Protein AF-A0A8H5R6G1-F1 (afdb_monomer)

Foldseek 3Di:
DDDDDDDDDDDDDDDDDDDDDDDDDDDDDDDPDPPDPPPPQPQLCFQQPFAAAEEEEDQPPLFLQSLLLLLLVLLCQLRHHYLAYEWDAFLSQAQDTDLVLSVQLLVLVQLQQLLSQLQGDPVRGHDHSCVHNVRYFYQGRHFACVSLVDPQGRLLVSVLVVLVVFALVRAHEYAYAHACRSVLNNLVVCVVPHDPVSSLRSQSRYAYEYLAHRGPNVVVCCVVVQLRQYEHADDPVPVSLQGLLCLLAQCVQSPPPPQQFDNVLQAPVNCVVQQLDGSSSVSNDHGDHGHNSRNLSCQQSRLPLQHDSVQLCRAGLSFRWDQPDPVSSGNYTYFAWAWGQGNVRDIDTGSSCSNRVCNVVSSVQSSLSSVSSVHSNNLVGFDDKAWAWPNDHHSHHDDDDDAAQDKDKIARPSIAGPNRDDDADDDADRQLSPDQCNVHCPRDPVQDPDDSPSDRDDLAWDWAAPDPSSNMIMIGGHNDPCPSDPPQPWDWDWAFDVVQQKIWIWTDSGPPGDIDGLDIARNHHQALWAWDLDPVRWIKIKGKDADPVQFKMWIKIFTADPSRYGPDIDTPDIDDNQQGDKHNWHWDADPNDIDIDIWDPDHDDDPDPDPDDPPDDPDVPPPDDTHDDDDDDDDDDDDQKDKDKDKDFCQPPDAQDWDFDKDDDQWIKTWTWHHHPPFIKIWIWGRQHFDPVPPRHGPDNTDTQDIDTDDDGMKMKMWMWGVPPQTWIWIWIDPVVPDTDTDGDIHGDDDDDDDDPVVVVVCVVVVVVVVCVVVVCPPPDDPLVVVLFDAAAADDDDDDQWRQDPVRDIHGHNDDDDDPDLDDPCVPPDPVVCVVVVVDDDPPDPDPLVVLLVVLLVSCCVSPVVLVCQDDDDDPPDPPPDQSCPPPAPPPHDHDPPLDHDDDPVVSSSSSSNQLSNQCSPVPPSSSRHRDDPPCVLVNVLNVCVVLVHHSQLDPDPVCSVPPDDDPVSCVCVVVRSVVVVVVVVVVVVVCVVCVVPD

Radius of gyration: 40.79 Å; Cα contacts (8 Å, |Δi|>4): 1667; chains: 1; bounding box: 115×87×112 Å

Solvent-accessible surface area (backbone atoms only — not comparable to full-atom values): 58167 Å² total; per-residue (Å²): 137,85,86,91,83,92,80,89,86,87,87,88,89,90,91,86,84,86,85,86,90,85,81,89,81,90,84,92,78,77,88,75,76,78,73,71,80,80,74,74,63,84,56,79,54,33,46,49,76,72,49,43,38,33,33,39,27,31,32,40,75,63,50,52,21,50,43,30,26,51,53,54,49,61,70,44,36,41,31,33,39,75,70,32,42,22,27,20,13,14,73,85,33,38,64,45,61,42,64,65,61,57,50,51,47,46,57,17,40,55,75,20,49,67,21,41,38,44,64,42,59,87,92,43,52,55,70,53,52,66,66,54,58,80,26,57,34,42,40,54,53,36,43,18,62,62,44,66,81,51,78,83,33,57,25,16,52,51,49,48,60,54,51,70,73,33,36,77,94,53,38,31,32,39,26,23,49,20,14,39,33,44,60,46,40,28,53,52,49,42,60,74,75,47,54,69,71,57,36,51,58,53,38,62,18,38,36,37,24,31,53,33,67,34,30,72,22,39,65,52,42,52,72,74,42,25,74,32,40,33,39,33,38,83,66,63,91,90,46,60,80,75,31,32,50,41,21,68,50,24,37,83,76,59,71,42,69,80,52,28,51,76,65,67,77,69,31,67,72,42,36,53,78,43,43,42,47,58,67,43,14,70,51,41,57,75,65,90,75,44,52,30,59,42,37,36,50,54,39,40,53,50,59,77,43,48,44,42,82,93,37,43,47,59,25,22,63,35,21,32,27,38,72,70,40,90,84,65,73,35,38,39,23,24,66,38,50,28,81,45,72,22,79,71,72,47,78,44,77,30,36,30,46,29,18,26,78,42,43,69,60,62,50,52,52,48,30,38,45,34,46,24,46,72,42,51,54,46,92,82,52,73,71,79,62,48,75,22,52,72,80,45,68,46,31,69,76,86,86,80,89,80,56,68,45,41,70,47,78,47,37,34,71,80,35,48,41,84,83,68,59,89,82,82,53,85,87,81,82,81,49,51,49,43,80,71,65,12,57,41,92,67,43,79,46,97,86,54,94,68,76,79,73,92,55,99,65,59,94,52,48,47,79,41,69,75,39,96,67,38,37,28,30,37,39,39,35,39,66,41,99,64,69,86,56,84,64,81,68,51,43,75,46,72,48,42,44,74,94,76,37,26,19,39,31,30,34,15,76,40,90,95,44,73,72,39,80,69,33,69,28,70,90,46,51,47,32,51,55,8,70,31,73,46,99,84,70,50,39,34,34,28,21,35,48,70,42,98,83,62,52,26,17,40,31,32,42,28,35,41,42,98,72,59,35,82,71,45,75,44,81,79,46,69,46,48,82,65,62,20,43,53,40,53,31,38,39,48,73,58,97,90,42,81,44,80,45,69,26,63,94,81,65,70,88,90,88,69,95,72,91,79,80,87,83,60,50,92,47,90,88,70,60,66,95,69,64,78,78,94,75,91,76,90,81,88,88,88,76,78,66,52,78,48,76,47,82,47,76,57,69,83,64,51,70,72,38,73,55,70,56,68,53,84,59,56,50,21,29,35,40,32,42,36,27,53,74,94,47,42,26,43,36,25,32,34,61,25,24,33,36,83,91,58,89,53,44,76,76,32,93,42,44,82,72,39,73,43,81,58,86,82,43,57,39,28,42,33,42,36,42,34,73,61,86,74,31,35,33,43,37,26,36,17,81,76,78,76,60,73,45,75,50,68,72,64,42,65,52,82,76,90,68,90,68,68,70,68,52,53,59,52,48,55,51,52,52,52,52,51,50,51,60,53,70,74,50,79,78,89,77,60,81,51,64,64,74,54,50,83,80,79,62,25,81,70,82,59,98,74,48,39,43,69,43,96,84,79,51,71,43,81,36,97,74,85,86,83,67,88,63,92,58,78,72,63,77,84,52,56,72,68,57,30,50,74,70,64,73,55,78,69,90,85,60,93,49,78,59,59,61,41,40,57,50,12,41,50,51,37,31,68,64,40,55,83,45,60,75,52,79,87,68,96,73,88,74,80,83,78,74,75,60,63,77,45,92,80,60,84,77,90,67,76,49,64,72,93,77,60,79,58,74,57,68,68,59,54,53,49,47,54,25,28,37,40,38,4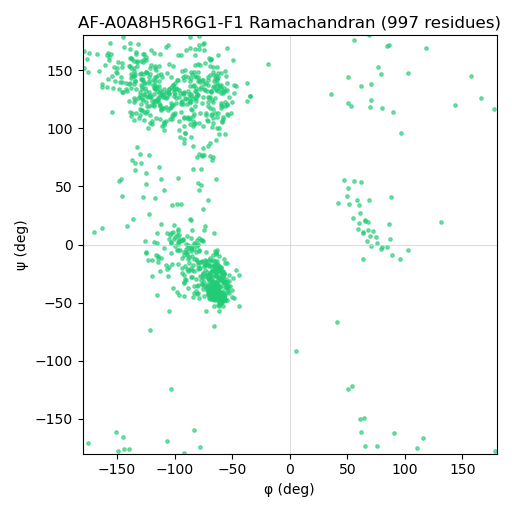2,19,26,48,74,39,52,86,53,14,55,47,36,87,50,50,88,91,49,48,67,69,54,57,38,47,63,30,49,76,71,72,41,76,59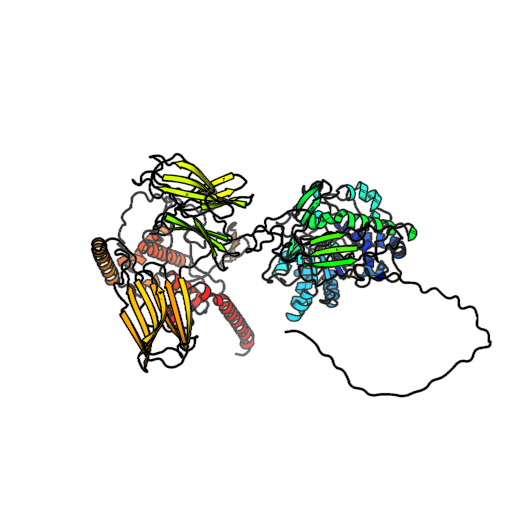,75,59,47,99,41,72,70,44,60,76,73,47,85,88,54,78,78,52,55,71,56,53,64,59,52,50,54,49,54,52,52,53,49,53,52,51,56,51,49,46,64,63,50,62,78,73,116

pLDDT: mean 72.74, std 22.81, range [22.38, 98.88]

Structure (mmCIF, N/CA/C/O backbone):
data_AF-A0A8H5R6G1-F1
#
_entry.id   AF-A0A8H5R6G1-F1
#
loop_
_atom_site.group_PDB
_atom_site.id
_atom_site.type_symbol
_atom_site.label_atom_id
_atom_site.label_alt_id
_atom_site.label_comp_id
_atom_site.label_asym_id
_atom_site.label_entity_id
_atom_site.label_seq_id
_atom_site.pdbx_PDB_ins_code
_atom_site.Cartn_x
_atom_site.Cartn_y
_atom_site.Cartn_z
_atom_site.occupancy
_atom_site.B_iso_or_equiv
_atom_site.auth_seq_id
_atom_site.auth_comp_id
_atom_site.auth_asym_id
_atom_site.auth_atom_id
_atom_site.pdbx_PDB_model_num
ATOM 1 N N . MET A 1 1 ? -48.367 3.552 21.316 1.00 28.59 1 MET A N 1
ATOM 2 C CA . MET A 1 1 ? -49.653 2.831 21.317 1.00 28.59 1 MET A CA 1
ATOM 3 C C . MET A 1 1 ? -49.991 2.521 19.880 1.00 28.59 1 MET A C 1
ATOM 5 O O . MET A 1 1 ? -49.711 3.335 19.012 1.00 28.59 1 MET A O 1
ATOM 9 N N . ASP A 1 2 ? -50.434 1.296 19.682 1.00 27.64 2 ASP A N 1
ATOM 10 C CA . ASP A 1 2 ? -50.449 0.542 18.438 1.00 27.64 2 ASP A CA 1
ATOM 11 C C . ASP A 1 2 ? -51.640 0.867 17.514 1.00 27.64 2 ASP A C 1
ATOM 13 O O . ASP A 1 2 ? -52.672 1.339 17.987 1.00 27.64 2 ASP A O 1
ATOM 17 N N . LEU A 1 3 ? -51.473 0.464 16.244 1.00 25.11 3 LEU A N 1
ATOM 18 C CA . LEU A 1 3 ? -52.477 0.062 15.233 1.00 25.11 3 LEU A CA 1
ATOM 19 C C . LEU A 1 3 ? -53.135 1.090 14.264 1.00 25.11 3 LEU A C 1
ATOM 21 O O . LEU A 1 3 ? -53.994 1.889 14.617 1.00 25.11 3 LEU A O 1
ATOM 25 N N . THR A 1 4 ? -52.793 0.867 12.978 1.00 31.73 4 THR A N 1
ATOM 26 C CA . THR A 1 4 ? -53.633 0.711 11.751 1.00 31.73 4 THR A CA 1
ATOM 27 C C . THR A 1 4 ? -54.399 1.871 11.093 1.00 31.73 4 THR A C 1
ATOM 29 O O . THR A 1 4 ? -55.320 2.414 11.687 1.00 31.73 4 THR A O 1
ATOM 32 N N . ALA A 1 5 ? -54.120 2.085 9.789 1.00 26.72 5 ALA A N 1
ATOM 33 C CA . ALA A 1 5 ? -55.033 2.294 8.627 1.00 26.72 5 ALA A CA 1
ATOM 34 C C . ALA A 1 5 ? -54.195 2.851 7.437 1.00 26.72 5 ALA A C 1
ATOM 36 O O . ALA A 1 5 ? -53.350 3.706 7.661 1.00 26.72 5 ALA A O 1
ATOM 37 N N . SER A 1 6 ? -54.173 2.303 6.209 1.00 26.38 6 SER A N 1
ATOM 38 C CA . SER A 1 6 ? -55.209 2.176 5.155 1.00 26.38 6 SER A CA 1
ATOM 39 C C . SER A 1 6 ? -55.617 3.492 4.457 1.00 26.38 6 SER A C 1
ATOM 41 O O . SER A 1 6 ? -56.208 4.340 5.114 1.00 26.38 6 SER A O 1
ATOM 43 N N . ALA A 1 7 ? -55.391 3.557 3.125 1.00 26.30 7 ALA A N 1
ATOM 44 C CA . ALA A 1 7 ? -56.192 4.157 2.016 1.00 26.30 7 ALA A CA 1
ATOM 45 C C . ALA A 1 7 ? -55.261 4.793 0.939 1.00 26.30 7 ALA A C 1
ATOM 47 O O . ALA A 1 7 ? -54.383 5.567 1.298 1.00 26.30 7 ALA A O 1
ATOM 48 N N . ALA A 1 8 ? -55.240 4.399 -0.352 1.00 27.06 8 ALA A N 1
ATOM 49 C CA . ALA A 1 8 ? -56.274 4.502 -1.411 1.00 27.06 8 ALA A CA 1
ATOM 50 C C . ALA A 1 8 ? -56.635 5.979 -1.720 1.00 27.06 8 ALA A C 1
ATOM 52 O O . ALA A 1 8 ? -56.827 6.737 -0.783 1.00 27.06 8 ALA A O 1
ATOM 53 N N . LEU A 1 9 ? -56.800 6.510 -2.939 1.00 26.02 9 LEU A N 1
ATOM 54 C CA . LEU A 1 9 ? -56.919 6.037 -4.329 1.00 26.02 9 LEU A CA 1
ATOM 55 C C . LEU A 1 9 ? -56.993 7.325 -5.204 1.00 26.02 9 LEU A C 1
ATOM 57 O O . LEU A 1 9 ? -57.412 8.353 -4.677 1.00 26.02 9 LEU A O 1
ATOM 61 N N . ASN A 1 10 ? -56.697 7.293 -6.514 1.00 22.38 10 ASN A N 1
ATOM 62 C CA . ASN A 1 10 ? -57.538 8.005 -7.496 1.00 22.38 10 ASN A CA 1
ATOM 63 C C . ASN A 1 10 ? -57.336 7.548 -8.956 1.00 22.38 10 ASN A C 1
ATOM 65 O O . ASN A 1 10 ? -56.223 7.340 -9.427 1.00 22.38 10 ASN A O 1
ATOM 69 N N . TYR A 1 11 ? -58.495 7.389 -9.597 1.00 24.97 11 TYR A N 1
ATOM 70 C CA . TYR A 1 11 ? -58.857 6.950 -10.954 1.00 24.97 11 TYR A CA 1
ATOM 71 C C . TYR A 1 11 ? -58.441 7.959 -12.054 1.00 24.97 11 TYR A C 1
ATOM 73 O O . TYR A 1 11 ? -58.232 9.124 -11.732 1.00 24.97 11 TYR A O 1
ATOM 81 N N . THR A 1 12 ? -58.314 7.592 -13.344 1.00 23.61 12 THR A N 1
ATOM 82 C CA . THR A 1 12 ? -59.443 7.453 -14.306 1.00 23.61 12 THR A CA 1
ATOM 83 C C . THR A 1 12 ? -59.163 6.593 -15.568 1.00 23.61 12 THR A C 1
ATOM 85 O O . THR A 1 12 ? -58.033 6.432 -16.009 1.00 23.61 12 THR A O 1
ATOM 88 N N . MET A 1 13 ? -60.267 6.041 -16.103 1.00 24.78 13 MET A N 1
ATOM 89 C CA . MET A 1 13 ? -60.517 5.037 -17.172 1.00 24.78 13 MET A CA 1
ATOM 90 C C . MET A 1 13 ? -60.512 5.585 -18.652 1.00 24.78 13 MET A C 1
ATOM 92 O O . MET A 1 13 ? -60.165 6.750 -18.817 1.00 24.78 13 MET A O 1
ATOM 96 N N . PRO A 1 14 ? -61.107 4.925 -19.699 1.00 49.56 14 PRO A N 1
ATOM 97 C CA . PRO A 1 14 ? -60.768 3.665 -20.424 1.00 49.56 14 PRO A CA 1
ATOM 98 C C . PRO A 1 14 ? -60.987 3.745 -21.979 1.00 49.56 14 PRO A C 1
ATOM 100 O O . PRO A 1 14 ? -61.420 4.778 -22.481 1.00 49.56 14 PRO A O 1
ATOM 103 N N . ASN A 1 15 ? -60.781 2.631 -22.719 1.00 26.78 15 ASN A N 1
ATOM 104 C CA . ASN A 1 15 ? -61.576 2.100 -23.874 1.00 26.78 15 ASN A CA 1
ATOM 105 C C . ASN A 1 15 ? -60.706 1.164 -24.755 1.00 26.78 15 ASN A C 1
ATOM 107 O O . ASN A 1 15 ? -59.541 1.471 -24.956 1.00 26.78 15 ASN A O 1
ATOM 111 N N . MET A 1 16 ? -61.140 0.070 -25.400 1.00 25.95 16 MET A N 1
ATOM 112 C CA . MET A 1 16 ? -62.341 -0.786 -25.399 1.00 25.95 16 MET A CA 1
ATOM 113 C C . MET A 1 16 ? -62.044 -1.996 -26.350 1.00 25.95 16 MET A C 1
ATOM 115 O O . MET A 1 16 ? -61.146 -1.888 -27.180 1.00 25.95 16 MET A O 1
ATOM 119 N N . PHE A 1 17 ? -62.858 -3.065 -26.283 1.00 26.66 17 PHE A N 1
ATOM 120 C CA . PHE A 1 17 ? -63.088 -4.165 -27.264 1.00 26.66 17 PHE A CA 1
ATOM 121 C C . PHE A 1 17 ? -62.366 -5.545 -27.175 1.00 26.66 17 PHE A C 1
ATOM 123 O O . PHE A 1 17 ? -61.289 -5.778 -27.711 1.00 26.66 17 PHE A O 1
ATOM 130 N N . SER A 1 18 ? -63.094 -6.485 -26.545 1.00 26.06 18 SER A N 1
ATOM 131 C CA . SER A 1 18 ? -63.528 -7.849 -26.971 1.00 26.06 18 SER A CA 1
ATOM 132 C C . SER A 1 18 ? -63.511 -8.161 -28.495 1.00 26.06 18 SER A C 1
ATOM 134 O O . SER A 1 18 ? -63.721 -7.237 -29.265 1.00 26.06 18 SER A O 1
ATOM 136 N N . GLN A 1 19 ? -63.398 -9.390 -29.052 1.00 28.62 19 GLN A N 1
ATOM 137 C CA . GLN A 1 19 ? -64.011 -10.696 -28.711 1.00 28.62 19 GLN A CA 1
ATOM 138 C C . GLN A 1 19 ? -63.538 -11.855 -29.664 1.00 28.62 19 GLN A C 1
ATOM 140 O O . GLN A 1 19 ? -63.280 -11.607 -30.833 1.00 28.62 19 GLN A O 1
ATOM 145 N N . LEU A 1 20 ? -63.530 -13.101 -29.145 1.00 27.61 20 LEU A N 1
ATOM 146 C CA . LEU A 1 20 ? -63.846 -14.446 -29.719 1.00 27.61 20 LEU A CA 1
ATOM 147 C C . LEU A 1 20 ? -63.222 -15.072 -31.018 1.00 27.61 20 LEU A C 1
ATOM 149 O O . LEU A 1 20 ? -63.474 -14.643 -32.133 1.00 27.61 20 LEU A O 1
ATOM 153 N N . VAL A 1 21 ? -62.555 -16.227 -30.796 1.00 32.41 21 VAL A N 1
ATOM 154 C CA . VAL A 1 21 ? -62.618 -17.596 -31.408 1.00 32.41 21 VAL A CA 1
ATOM 155 C C . VAL A 1 21 ? -62.898 -17.807 -32.914 1.00 32.41 21 VAL A C 1
ATOM 157 O O . VAL A 1 21 ? -63.965 -17.472 -33.412 1.00 32.41 21 VAL A O 1
ATOM 160 N N . GLY A 1 22 ? -62.041 -18.611 -33.568 1.00 26.50 22 GLY A N 1
ATOM 161 C CA . GLY A 1 22 ? -62.372 -19.374 -34.786 1.00 26.50 22 GLY A CA 1
ATOM 162 C C . GLY A 1 22 ? -61.174 -20.151 -35.353 1.00 26.50 22 GLY A C 1
ATOM 163 O O . GLY A 1 22 ? -60.174 -19.551 -35.725 1.00 26.50 22 GLY A O 1
ATOM 164 N N . ALA A 1 23 ? -61.258 -21.483 -35.376 1.00 28.28 23 ALA A N 1
ATOM 165 C CA . ALA A 1 23 ? -60.211 -22.415 -35.809 1.00 28.28 23 ALA A CA 1
ATOM 166 C C . ALA A 1 23 ? -60.341 -22.824 -37.299 1.00 28.28 23 ALA A C 1
ATOM 168 O O . ALA A 1 23 ? -61.438 -22.751 -37.845 1.00 28.28 23 ALA A O 1
ATOM 169 N N . PHE A 1 24 ? -59.244 -23.379 -37.858 1.00 28.52 24 PHE A N 1
ATOM 170 C CA . PHE A 1 24 ? -59.073 -24.052 -39.176 1.00 28.52 24 PHE A CA 1
ATOM 171 C C . PHE A 1 24 ? -59.137 -23.135 -40.428 1.00 28.52 24 PHE A C 1
ATOM 173 O O . PHE A 1 24 ? -59.982 -22.262 -40.499 1.00 28.52 24 PHE A O 1
ATOM 180 N N . ALA A 1 25 ? -58.310 -23.238 -41.483 1.00 27.77 25 ALA A N 1
ATOM 181 C CA . ALA A 1 25 ? -57.405 -24.273 -41.983 1.00 27.77 25 ALA A CA 1
ATOM 182 C C . ALA A 1 25 ? -56.438 -23.694 -43.058 1.00 27.77 25 ALA A C 1
ATOM 184 O O . ALA A 1 25 ? -56.832 -22.826 -43.827 1.00 27.77 25 ALA A O 1
ATOM 185 N N . LEU A 1 26 ? -55.228 -24.278 -43.114 1.00 30.55 26 LEU A N 1
ATOM 186 C CA . LEU A 1 26 ? -54.240 -24.406 -44.212 1.00 30.55 26 LEU A CA 1
ATOM 187 C C . LEU A 1 26 ? -53.791 -23.170 -45.028 1.00 30.55 26 LEU A C 1
ATOM 189 O O . LEU A 1 26 ? -54.564 -22.639 -45.804 1.00 30.55 26 LEU A O 1
ATOM 193 N N . PHE A 1 27 ? -52.480 -22.876 -45.030 1.00 31.03 27 PHE A N 1
ATOM 194 C CA . PHE A 1 27 ? -51.621 -22.974 -46.230 1.00 31.03 27 PHE A CA 1
ATOM 195 C C . PHE A 1 27 ? -50.124 -22.991 -45.838 1.00 31.03 27 PHE A C 1
ATOM 197 O O . PHE A 1 27 ? -49.678 -22.303 -44.927 1.00 31.03 27 PHE A O 1
ATOM 204 N N . THR A 1 28 ? -49.392 -23.863 -46.522 1.00 34.66 28 THR A N 1
ATOM 205 C CA . THR A 1 28 ? -47.979 -24.276 -46.424 1.00 34.66 28 THR A CA 1
ATOM 206 C C . THR A 1 28 ? -46.929 -23.224 -46.022 1.00 34.66 28 THR A C 1
ATOM 208 O O . THR A 1 28 ? -46.742 -22.238 -46.732 1.00 34.66 28 THR A O 1
ATOM 211 N N . ALA A 1 29 ? -46.118 -23.537 -45.001 1.00 28.81 29 ALA A N 1
ATOM 212 C CA . ALA A 1 29 ? -44.766 -23.001 -44.820 1.00 28.81 29 ALA A CA 1
ATOM 213 C C . ALA A 1 29 ? -43.824 -24.087 -44.258 1.00 28.81 29 ALA A C 1
ATOM 215 O O . ALA A 1 29 ? -44.214 -24.902 -43.425 1.00 28.81 29 ALA A O 1
ATOM 216 N N . LEU A 1 30 ? -42.608 -24.099 -44.799 1.00 32.38 30 LEU A N 1
ATOM 217 C CA . LEU A 1 30 ? -41.476 -25.008 -44.585 1.00 32.38 30 LEU A CA 1
ATOM 218 C C . LEU A 1 30 ? -41.118 -25.245 -43.101 1.00 32.38 30 LEU A C 1
ATOM 220 O O . LEU A 1 30 ? -41.430 -24.399 -42.262 1.00 32.38 30 LEU A O 1
ATOM 224 N N . PRO A 1 31 ? -40.416 -26.346 -42.755 1.00 29.36 31 PRO A N 1
ATOM 225 C CA . PRO A 1 31 ? -40.007 -26.605 -41.382 1.00 29.36 31 PRO A CA 1
ATOM 226 C C . PRO A 1 31 ? -38.969 -25.564 -40.947 1.00 29.36 31 PRO A C 1
ATOM 228 O O . PRO A 1 31 ? -37.787 -25.669 -41.270 1.00 29.36 31 PRO A O 1
ATOM 231 N N . PHE A 1 32 ? -39.403 -24.563 -40.183 1.00 32.78 32 PHE A N 1
ATOM 232 C CA . PHE A 1 32 ? -38.500 -23.870 -39.277 1.00 32.78 32 PHE A CA 1
ATOM 233 C C . PHE A 1 32 ? -38.103 -24.880 -38.207 1.00 32.78 32 PHE A C 1
ATOM 235 O O . PHE A 1 32 ? -38.895 -25.226 -37.331 1.00 32.78 32 PHE A O 1
ATOM 242 N N . ALA A 1 33 ? -36.872 -25.381 -38.312 1.00 32.22 33 ALA A N 1
ATOM 243 C CA . ALA A 1 33 ? -36.191 -25.979 -37.183 1.00 32.22 33 ALA A CA 1
ATOM 244 C C . ALA A 1 33 ? -36.286 -24.979 -36.026 1.00 32.22 33 ALA A C 1
ATOM 246 O O . ALA A 1 33 ? -35.746 -23.875 -36.106 1.00 32.22 33 ALA A O 1
ATOM 247 N N . GLN A 1 34 ? -37.026 -25.342 -34.978 1.00 29.95 34 GLN A N 1
ATOM 248 C CA . GLN A 1 34 ? -36.933 -24.669 -33.694 1.00 29.95 34 GLN A CA 1
ATOM 249 C C . GLN A 1 34 ? -35.496 -24.857 -33.219 1.00 29.95 34 GLN A C 1
ATOM 251 O O . GLN A 1 34 ? -35.140 -25.885 -32.648 1.00 29.95 34 GLN A O 1
ATOM 256 N N . THR A 1 35 ? -34.650 -23.870 -33.500 1.00 34.22 35 THR A N 1
ATOM 257 C CA . THR A 1 35 ? -33.425 -23.669 -32.746 1.00 34.22 35 THR A CA 1
ATOM 258 C C . THR A 1 35 ? -33.864 -23.487 -31.304 1.00 34.22 35 THR A C 1
ATOM 260 O O . THR A 1 35 ? -34.523 -22.497 -30.971 1.00 34.22 35 THR A O 1
ATOM 263 N N . ALA A 1 36 ? -33.561 -24.480 -30.469 1.00 32.41 36 ALA A N 1
ATOM 264 C CA . ALA A 1 36 ? -33.626 -24.326 -29.029 1.00 32.41 36 ALA A CA 1
ATOM 265 C C . ALA A 1 36 ? -32.920 -23.007 -28.665 1.00 32.41 36 ALA A C 1
ATOM 267 O O . ALA A 1 36 ? -31.871 -22.717 -29.250 1.00 32.41 36 ALA A O 1
ATOM 268 N N . PRO A 1 37 ? -33.481 -22.181 -27.766 1.00 33.66 37 PRO A N 1
ATOM 269 C CA . PRO A 1 37 ? -32.788 -20.986 -27.318 1.00 33.66 37 PRO A CA 1
ATOM 270 C C . PRO A 1 37 ? -31.436 -21.428 -26.753 1.00 33.66 37 PRO A C 1
ATOM 272 O O . PRO A 1 37 ? -31.386 -22.235 -25.823 1.00 33.66 37 PRO A O 1
ATOM 275 N N . SER A 1 38 ? -30.339 -20.951 -27.346 1.00 36.06 38 SER A N 1
ATOM 276 C CA . SER A 1 38 ? -29.022 -21.077 -26.739 1.00 36.06 38 SER A CA 1
ATOM 277 C C . SER A 1 38 ? -29.092 -20.309 -25.427 1.00 36.06 38 SER A C 1
ATOM 279 O O . SER A 1 38 ? -29.083 -19.079 -25.411 1.00 36.06 38 SER A O 1
ATOM 281 N N . HIS A 1 39 ? -29.259 -21.024 -24.319 1.00 39.03 39 HIS A N 1
ATOM 282 C CA . HIS A 1 39 ? -29.016 -20.455 -23.008 1.00 39.03 39 HIS A CA 1
ATOM 283 C C . HIS A 1 39 ? -27.526 -20.113 -22.958 1.00 39.03 39 HIS A C 1
ATOM 285 O O . HIS A 1 39 ? -26.713 -20.964 -22.604 1.00 39.03 39 HIS A O 1
ATOM 291 N N . ASP A 1 40 ? -27.160 -18.893 -23.360 1.00 58.09 40 ASP A N 1
ATOM 292 C CA . ASP A 1 40 ? -25.855 -18.332 -23.030 1.00 58.09 40 ASP A CA 1
ATOM 293 C C . ASP A 1 40 ? -25.723 -18.439 -21.511 1.00 58.09 40 ASP A C 1
ATOM 295 O O . ASP A 1 40 ? -26.502 -17.842 -20.759 1.00 58.09 40 ASP A O 1
ATOM 299 N N . LYS A 1 41 ? -24.809 -19.305 -21.055 1.00 71.88 41 LYS A N 1
ATOM 300 C CA . LYS A 1 41 ? -24.587 -19.534 -19.627 1.00 71.88 41 LYS A CA 1
ATOM 301 C C . LYS A 1 41 ? -24.307 -18.180 -18.964 1.00 71.88 41 LYS A C 1
ATOM 303 O O . LYS A 1 41 ? -23.524 -17.374 -19.469 1.00 71.88 41 LYS A O 1
ATOM 308 N N . GLN A 1 42 ? -24.980 -17.923 -17.844 1.00 77.19 42 GLN A N 1
ATOM 309 C CA . GLN A 1 42 ? -24.948 -16.635 -17.153 1.00 77.19 42 GLN A CA 1
ATOM 310 C C . GLN A 1 42 ? -23.499 -16.203 -16.844 1.00 77.19 42 GLN A C 1
ATOM 312 O O . GLN A 1 42 ? -22.683 -17.016 -16.414 1.00 77.19 42 GLN A O 1
ATOM 317 N N . CYS A 1 43 ? -23.197 -14.915 -17.029 1.00 81.56 43 CYS A N 1
ATOM 318 C CA . CYS A 1 43 ? -21.899 -14.296 -16.732 1.00 81.56 43 CYS A CA 1
ATOM 319 C C . CYS A 1 43 ? -20.694 -14.781 -17.578 1.00 81.56 43 CYS A C 1
ATOM 321 O O . CYS A 1 43 ? -19.552 -14.570 -17.174 1.00 81.56 43 CYS A O 1
ATOM 323 N N . SER A 1 44 ? -20.904 -15.372 -18.760 1.00 81.88 44 SER A N 1
ATOM 324 C CA . SER A 1 44 ? -19.822 -15.846 -19.649 1.00 81.88 44 SER A CA 1
ATOM 325 C C . SER A 1 44 ? -18.824 -14.759 -20.097 1.00 81.88 44 SER A C 1
ATOM 327 O O . SER A 1 44 ? -17.676 -15.062 -20.426 1.00 81.88 44 SER A O 1
ATOM 329 N N . THR A 1 45 ? -19.218 -13.483 -20.096 1.00 82.75 45 THR A N 1
ATOM 330 C CA . THR A 1 45 ? -18.374 -12.336 -20.486 1.00 82.75 45 THR A CA 1
ATOM 331 C C . THR A 1 45 ? -17.617 -11.693 -19.320 1.00 82.75 45 THR A C 1
ATOM 333 O O . THR A 1 45 ? -16.788 -10.811 -19.548 1.00 82.75 45 THR A O 1
ATOM 336 N N . ALA A 1 46 ? -17.875 -12.120 -18.079 1.00 79.75 46 ALA A N 1
ATOM 337 C CA . ALA A 1 46 ? -17.495 -11.408 -16.855 1.00 79.75 46 ALA A CA 1
ATOM 338 C C . ALA A 1 46 ? -16.000 -11.059 -16.746 1.00 79.75 46 ALA A C 1
ATOM 340 O O . ALA A 1 46 ? -15.663 -9.985 -16.254 1.00 79.75 46 ALA A O 1
ATOM 341 N N . ARG A 1 47 ? -15.100 -11.939 -17.207 1.00 82.50 47 ARG A N 1
ATOM 342 C CA . ARG A 1 47 ? -13.640 -11.728 -17.113 1.00 82.50 47 ARG A CA 1
ATOM 343 C C . ARG A 1 47 ? -13.085 -10.784 -18.184 1.00 82.50 47 ARG A C 1
ATOM 345 O O . ARG A 1 47 ? -11.957 -10.323 -18.070 1.00 82.50 47 ARG A O 1
ATOM 352 N N . THR A 1 48 ? -13.853 -10.512 -19.238 1.00 84.00 48 THR A N 1
ATOM 353 C CA . THR A 1 48 ? -13.355 -9.865 -20.466 1.00 84.00 48 THR A CA 1
ATOM 354 C C . THR A 1 48 ? -14.136 -8.609 -20.850 1.00 84.00 48 THR A C 1
ATOM 356 O O . THR A 1 48 ? -13.736 -7.904 -21.772 1.00 84.00 48 THR A O 1
ATOM 359 N N . GLU A 1 49 ? -15.236 -8.319 -20.149 1.00 81.88 49 GLU A N 1
ATOM 360 C CA . GLU A 1 49 ? -16.091 -7.145 -20.363 1.00 81.88 49 GLU A CA 1
ATOM 361 C C . GLU A 1 49 ? -15.356 -5.821 -20.085 1.00 81.88 49 GLU A C 1
ATOM 363 O O . GLU A 1 49 ? -15.550 -4.831 -20.793 1.00 81.88 49 GLU A O 1
ATOM 368 N N . HIS A 1 50 ? -14.462 -5.809 -19.090 1.00 84.25 50 HIS A N 1
ATOM 369 C CA . HIS A 1 50 ? -13.721 -4.620 -18.664 1.00 84.25 50 HIS A CA 1
ATOM 370 C C . HIS A 1 50 ? -12.225 -4.915 -18.511 1.00 84.25 50 HIS A C 1
ATOM 372 O O . HIS A 1 50 ? -11.731 -5.175 -17.413 1.00 84.25 50 HIS A O 1
ATOM 378 N N . LYS A 1 51 ? -11.488 -4.856 -19.627 1.00 91.38 51 LYS A N 1
ATOM 379 C CA . LYS A 1 51 ? -10.030 -5.041 -19.627 1.00 91.38 51 LYS A CA 1
ATOM 380 C C . LYS A 1 51 ? -9.338 -3.840 -18.992 1.00 91.38 51 LYS A C 1
ATOM 382 O O . LYS A 1 51 ? -9.549 -2.705 -19.413 1.00 91.38 51 LYS A O 1
ATOM 387 N N . ARG A 1 52 ? -8.487 -4.086 -17.996 1.00 93.06 52 ARG A N 1
ATOM 388 C CA . ARG A 1 52 ? -7.712 -3.026 -17.334 1.00 93.06 52 ARG A CA 1
ATOM 389 C C . ARG A 1 52 ? -6.510 -2.628 -18.179 1.00 93.06 52 ARG A C 1
ATOM 391 O O . ARG A 1 52 ? -5.870 -3.481 -18.790 1.00 93.06 52 ARG A O 1
ATOM 398 N N . ARG A 1 53 ? -6.204 -1.331 -18.200 1.00 97.75 53 ARG A N 1
ATOM 399 C CA . ARG A 1 53 ? -5.168 -0.745 -19.057 1.00 97.75 53 ARG A CA 1
ATOM 400 C C . ARG A 1 53 ? -3.802 -0.839 -18.394 1.00 97.75 53 ARG A C 1
ATOM 402 O O . ARG A 1 53 ? -3.639 -0.376 -17.266 1.00 97.75 53 ARG A O 1
AT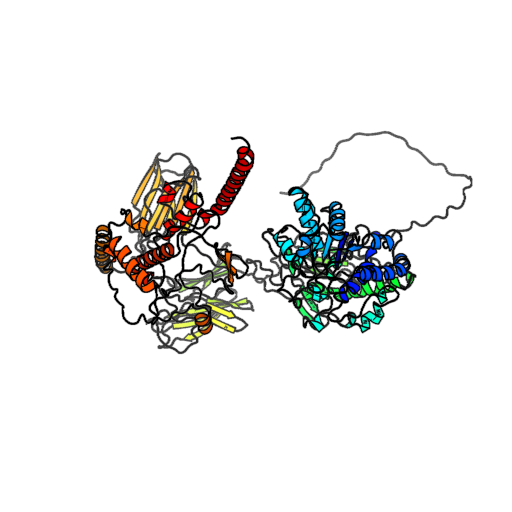OM 409 N N . LEU A 1 54 ? -2.827 -1.388 -19.113 1.00 98.75 54 LEU A N 1
ATOM 410 C CA . LEU A 1 54 ? -1.469 -1.627 -18.623 1.00 98.75 54 LEU A CA 1
ATOM 411 C C . LEU A 1 54 ? -0.419 -0.989 -19.536 1.00 98.75 54 LEU A C 1
ATOM 413 O O . LEU A 1 54 ? -0.464 -1.159 -20.752 1.00 98.75 54 LEU A O 1
ATOM 417 N N . PHE A 1 55 ? 0.562 -0.317 -18.945 1.00 98.88 55 PHE A N 1
ATOM 418 C CA . PHE A 1 55 ? 1.800 0.100 -19.595 1.00 98.88 55 PHE A CA 1
ATOM 419 C C . PHE A 1 55 ? 2.988 -0.445 -18.798 1.00 98.88 55 PHE A C 1
ATOM 421 O O . PHE A 1 55 ? 3.096 -0.173 -17.604 1.00 98.88 55 PHE A O 1
ATOM 428 N N . VAL A 1 56 ? 3.864 -1.218 -19.436 1.00 98.88 56 VAL A N 1
ATOM 429 C CA . VAL A 1 56 ? 5.010 -1.867 -18.778 1.00 98.88 56 VAL A CA 1
ATOM 430 C C . VAL A 1 56 ? 6.290 -1.079 -19.042 1.00 98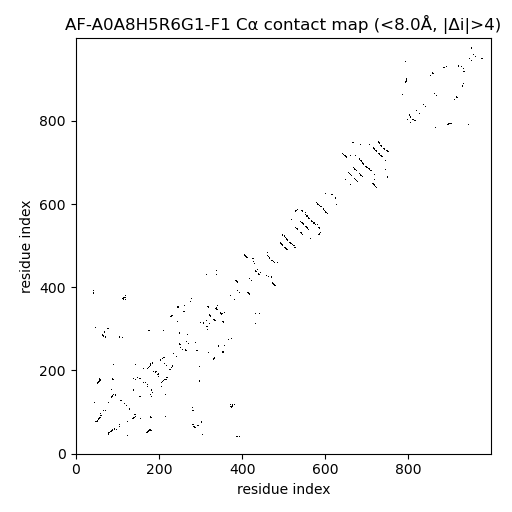.88 56 VAL A C 1
ATOM 432 O O . VAL A 1 56 ? 6.557 -0.717 -20.188 1.00 98.88 56 VAL A O 1
ATOM 435 N N . LEU A 1 57 ? 7.084 -0.841 -17.997 1.00 98.81 57 LEU A N 1
ATOM 436 C CA . LEU A 1 57 ? 8.459 -0.345 -18.064 1.00 98.81 57 LEU A CA 1
ATOM 437 C C . LEU A 1 57 ? 9.391 -1.464 -17.596 1.00 98.81 57 LEU A C 1
ATOM 439 O O . LEU A 1 57 ? 9.298 -1.876 -16.445 1.00 98.81 57 LEU A O 1
ATOM 443 N N . THR A 1 58 ? 10.261 -1.960 -18.470 1.00 98.50 58 THR A N 1
ATOM 444 C CA . THR A 1 58 ? 11.083 -3.152 -18.198 1.00 98.50 58 THR A CA 1
ATOM 445 C C . THR A 1 58 ? 12.527 -2.954 -18.630 1.00 98.50 58 THR A C 1
ATOM 447 O O . THR A 1 58 ? 12.793 -2.391 -19.692 1.00 98.50 58 THR A O 1
ATOM 450 N N . ASP A 1 59 ? 13.461 -3.407 -17.807 1.00 96.69 59 ASP A N 1
ATOM 451 C CA . ASP A 1 59 ? 14.889 -3.513 -18.101 1.00 96.69 59 ASP A CA 1
ATOM 452 C C . ASP A 1 59 ? 15.257 -4.941 -18.538 1.00 96.69 59 ASP A C 1
ATOM 454 O O . ASP A 1 59 ? 16.360 -5.423 -18.286 1.00 96.69 59 ASP A O 1
ATOM 458 N N . ILE A 1 60 ? 14.329 -5.589 -19.254 1.00 95.25 60 ILE A N 1
ATOM 459 C CA . ILE A 1 60 ? 14.442 -6.945 -19.789 1.00 95.25 60 ILE A CA 1
ATOM 460 C C . ILE A 1 60 ? 15.843 -7.286 -20.290 1.00 95.25 60 ILE A C 1
ATOM 462 O O . ILE A 1 60 ? 16.482 -6.518 -21.013 1.00 95.25 60 ILE A O 1
ATOM 466 N N . SER A 1 61 ? 16.267 -8.515 -19.993 1.00 89.50 61 SER A N 1
ATOM 467 C CA . SER A 1 61 ? 17.610 -9.064 -20.250 1.00 89.50 61 SER A CA 1
ATOM 468 C C . SER A 1 61 ? 18.679 -8.652 -19.240 1.00 89.50 61 SER A C 1
ATOM 470 O O . SER A 1 61 ? 19.804 -9.140 -19.355 1.00 89.50 61 SER A O 1
ATOM 472 N N . ASN A 1 62 ? 18.348 -7.815 -18.253 1.00 86.62 62 ASN A N 1
ATOM 473 C CA . ASN A 1 62 ? 19.139 -7.701 -17.034 1.00 86.62 62 ASN A CA 1
ATOM 474 C C . ASN A 1 62 ? 19.176 -9.050 -16.291 1.00 86.62 62 ASN A C 1
ATOM 476 O O . ASN A 1 62 ? 20.239 -9.644 -16.103 1.00 86.62 62 ASN A O 1
ATOM 480 N N . GLU A 1 63 ? 17.993 -9.569 -15.960 1.00 87.06 63 GLU A N 1
ATOM 481 C CA . GLU A 1 63 ? 17.787 -10.882 -15.361 1.00 87.06 63 GLU A CA 1
ATOM 482 C C . GLU A 1 63 ? 16.797 -11.710 -16.210 1.00 87.06 63 GLU A C 1
ATOM 484 O O . GLU A 1 63 ? 16.088 -11.177 -17.073 1.00 87.06 63 GLU A O 1
ATOM 489 N N . PRO A 1 64 ? 16.767 -13.050 -16.055 1.00 91.50 64 PRO A N 1
ATOM 490 C CA . PRO A 1 64 ? 15.843 -13.891 -16.816 1.00 91.50 64 PRO A CA 1
ATOM 491 C C . PRO A 1 64 ? 14.354 -13.617 -16.529 1.00 91.50 64 PRO A C 1
ATOM 493 O O . PRO A 1 64 ? 13.492 -14.087 -17.275 1.00 91.50 64 PRO A O 1
ATOM 496 N N . ASP A 1 65 ? 14.032 -12.936 -15.432 1.00 90.75 65 ASP A N 1
ATOM 497 C CA . ASP A 1 65 ? 12.695 -12.829 -14.856 1.00 90.75 65 ASP A CA 1
ATOM 498 C C . ASP A 1 65 ? 11.778 -11.794 -15.486 1.00 90.75 65 ASP A C 1
ATOM 500 O O . ASP A 1 65 ? 10.590 -12.102 -15.607 1.00 90.75 65 ASP A O 1
ATOM 504 N N . ASP A 1 66 ? 12.290 -10.695 -16.033 1.00 95.62 66 ASP A N 1
ATOM 505 C CA . ASP A 1 66 ? 11.504 -9.833 -16.922 1.00 95.62 66 ASP A CA 1
ATOM 506 C C . ASP A 1 66 ? 10.962 -10.626 -18.122 1.00 95.62 66 ASP A C 1
ATOM 508 O O . ASP A 1 66 ? 9.799 -10.495 -18.516 1.00 95.62 66 ASP A O 1
ATOM 512 N N . GLN A 1 67 ? 11.801 -11.488 -18.717 1.00 96.81 67 GLN A N 1
ATOM 513 C CA . GLN A 1 67 ? 11.413 -12.285 -19.882 1.00 96.81 67 GLN A CA 1
ATOM 514 C C . GLN A 1 67 ? 10.384 -13.358 -19.499 1.00 96.81 67 GLN A C 1
ATOM 516 O O . GLN A 1 67 ? 9.410 -13.565 -20.228 1.00 96.81 67 GLN A O 1
ATOM 521 N N . MET A 1 68 ? 10.558 -14.001 -18.337 1.00 98.44 68 MET A N 1
ATOM 522 C CA . MET A 1 68 ? 9.564 -14.919 -17.766 1.00 98.44 68 MET A CA 1
ATOM 523 C C . MET A 1 68 ? 8.228 -14.199 -17.499 1.00 98.44 68 MET A C 1
ATOM 525 O O . MET A 1 68 ? 7.170 -14.681 -17.917 1.00 98.44 68 MET A O 1
ATOM 529 N N . SER A 1 69 ? 8.275 -13.009 -16.895 1.00 98.56 69 SER A N 1
ATOM 530 C CA . SER A 1 69 ? 7.103 -12.183 -16.583 1.00 98.56 69 SER A CA 1
ATOM 531 C C . SER A 1 69 ? 6.376 -11.717 -17.845 1.00 98.56 69 SER A C 1
ATOM 533 O O . SER A 1 69 ? 5.144 -11.737 -17.890 1.00 98.56 69 SER A O 1
ATOM 535 N N . LEU A 1 70 ? 7.108 -11.379 -18.913 1.00 98.75 70 LEU A N 1
ATOM 536 C CA . LEU A 1 70 ? 6.520 -11.041 -20.210 1.00 98.75 70 LEU A CA 1
ATOM 537 C C . LEU A 1 70 ? 5.819 -12.243 -20.854 1.00 98.75 70 LEU A C 1
ATOM 539 O O . LEU A 1 70 ? 4.698 -12.095 -21.343 1.00 98.75 70 LEU A O 1
ATOM 543 N N . VAL A 1 71 ? 6.428 -13.435 -20.825 1.00 98.81 71 VAL A N 1
ATOM 544 C CA . VAL A 1 71 ? 5.773 -14.665 -21.304 1.00 98.81 71 VAL A CA 1
ATOM 545 C C . VAL A 1 71 ? 4.456 -14.886 -20.560 1.00 98.81 71 VAL A C 1
ATOM 547 O O . VAL A 1 71 ? 3.427 -15.093 -21.208 1.00 98.81 71 VAL A O 1
ATOM 550 N N . ARG A 1 72 ? 4.455 -14.770 -19.224 1.00 98.75 72 ARG A N 1
ATOM 551 C CA . ARG A 1 72 ? 3.231 -14.893 -18.427 1.00 98.75 72 ARG A CA 1
ATOM 552 C C . ARG A 1 72 ? 2.205 -13.835 -18.807 1.00 98.75 72 ARG A C 1
ATOM 554 O O . ARG A 1 72 ? 1.071 -14.201 -19.114 1.00 98.75 72 ARG A O 1
ATOM 561 N N . LEU A 1 73 ? 2.578 -12.556 -18.849 1.00 98.75 73 LEU A N 1
ATOM 562 C CA . LEU A 1 73 ? 1.676 -11.452 -19.191 1.00 98.75 73 LEU A CA 1
ATOM 563 C C . LEU A 1 73 ? 0.945 -11.692 -20.521 1.00 98.75 73 LEU A C 1
ATOM 565 O O . LEU A 1 73 ? -0.264 -11.472 -20.614 1.00 98.75 73 LEU A O 1
ATOM 569 N N . LEU A 1 74 ? 1.644 -12.200 -21.540 1.00 98.75 74 LEU A N 1
ATOM 570 C CA . LEU A 1 74 ? 1.051 -12.475 -22.852 1.00 98.75 74 LEU A CA 1
ATOM 571 C C . LEU A 1 74 ? -0.037 -13.555 -22.810 1.00 98.75 74 LEU A C 1
ATOM 573 O O . LEU A 1 74 ? -0.979 -13.502 -23.603 1.00 98.75 74 LEU A O 1
ATOM 577 N N . THR A 1 75 ? 0.021 -14.483 -21.853 1.00 98.38 75 THR A N 1
ATOM 578 C CA . THR A 1 75 ? -1.049 -15.472 -21.644 1.00 98.38 75 THR A CA 1
ATOM 579 C C . THR A 1 75 ? -2.324 -14.884 -21.024 1.00 98.38 75 THR A C 1
ATOM 581 O O . THR A 1 75 ? -3.389 -15.499 -21.129 1.00 98.38 75 THR A O 1
ATOM 584 N N . TYR A 1 76 ? -2.258 -13.670 -20.466 1.00 97.62 76 TYR A N 1
ATOM 585 C CA . TYR A 1 76 ? -3.398 -12.904 -19.939 1.00 97.62 76 TYR A CA 1
ATOM 586 C C . TYR A 1 76 ? -3.827 -11.747 -20.858 1.00 97.62 76 TYR A C 1
ATOM 588 O O . TYR A 1 76 ? -4.716 -10.970 -20.510 1.00 97.62 76 TYR A O 1
ATOM 596 N N . ALA A 1 77 ? -3.232 -11.605 -22.046 1.00 97.38 77 ALA A N 1
ATOM 597 C CA . ALA A 1 77 ? -3.488 -10.465 -22.930 1.00 97.38 77 ALA A CA 1
ATOM 598 C C . ALA A 1 77 ? -4.930 -10.416 -23.490 1.00 97.38 77 ALA A C 1
ATOM 600 O O . ALA A 1 77 ? -5.365 -9.389 -24.013 1.00 97.38 77 ALA A O 1
ATOM 601 N N . ASN A 1 78 ? -5.706 -11.498 -23.371 1.00 95.69 78 ASN A N 1
ATOM 602 C CA . ASN A 1 78 ? -7.144 -11.482 -23.644 1.00 95.69 78 ASN A CA 1
ATOM 603 C C . ASN A 1 78 ? -7.956 -10.765 -22.542 1.00 95.69 78 ASN A C 1
ATOM 605 O O . ASN A 1 78 ? -9.044 -10.276 -22.838 1.00 95.69 78 ASN A O 1
ATOM 609 N N . GLU A 1 79 ? -7.432 -10.647 -21.321 1.00 94.00 79 GLU A N 1
ATOM 610 C CA . GLU A 1 79 ? -8.088 -10.037 -20.148 1.00 94.00 79 GLU A CA 1
ATOM 611 C C . GLU A 1 79 ? -7.506 -8.661 -19.777 1.00 94.00 79 GLU A C 1
ATOM 613 O O . GLU A 1 79 ? -8.181 -7.849 -19.145 1.00 94.00 79 GLU A O 1
ATOM 618 N N . ILE A 1 80 ? -6.276 -8.367 -20.204 1.00 96.06 80 ILE A N 1
ATOM 619 C CA . ILE A 1 80 ? -5.561 -7.118 -19.909 1.00 96.06 80 ILE A CA 1
ATOM 620 C C . ILE A 1 80 ? -5.359 -6.322 -21.201 1.00 96.06 80 ILE A C 1
ATOM 622 O O . ILE A 1 80 ? -4.871 -6.848 -22.201 1.00 96.06 80 ILE A O 1
ATOM 626 N N . ASP A 1 81 ? -5.705 -5.035 -21.189 1.00 96.94 81 ASP A N 1
ATOM 627 C CA . ASP A 1 81 ? -5.466 -4.141 -22.321 1.00 96.94 81 ASP A CA 1
ATOM 628 C C . ASP A 1 81 ? -4.049 -3.557 -22.241 1.00 96.94 81 ASP A C 1
ATOM 630 O O . ASP A 1 81 ? -3.802 -2.528 -21.607 1.00 96.94 81 ASP A O 1
ATOM 634 N N . ILE A 1 82 ? -3.102 -4.236 -22.889 1.00 98.62 82 ILE A N 1
ATOM 635 C CA . ILE A 1 82 ? -1.706 -3.800 -22.980 1.00 98.62 82 ILE A CA 1
ATOM 636 C C . ILE A 1 82 ? -1.627 -2.580 -23.909 1.00 98.62 82 ILE A C 1
ATOM 638 O O . ILE A 1 82 ? -1.744 -2.681 -25.132 1.00 98.62 82 ILE A O 1
ATOM 642 N N . GLN A 1 83 ? -1.432 -1.407 -23.312 1.00 98.56 83 GLN A N 1
ATOM 643 C CA . GLN A 1 83 ? -1.326 -0.111 -23.982 1.00 98.56 83 GLN A CA 1
ATOM 644 C C . GLN A 1 83 ? 0.103 0.216 -24.427 1.00 98.56 83 GLN A C 1
ATOM 646 O O . GLN A 1 83 ? 0.268 1.031 -25.333 1.00 98.56 83 GLN A O 1
ATOM 651 N N . GLY A 1 84 ? 1.111 -0.411 -23.818 1.00 98.62 84 GLY A N 1
ATOM 652 C CA . GLY A 1 84 ? 2.517 -0.230 -24.170 1.00 98.62 84 GLY A CA 1
ATOM 653 C C . GLY A 1 84 ? 3.450 -1.156 -23.398 1.00 98.62 84 GLY A C 1
ATOM 654 O O . GLY A 1 84 ? 3.173 -1.504 -22.251 1.00 98.62 84 GLY A O 1
ATOM 655 N N . ILE A 1 85 ? 4.556 -1.536 -24.034 1.00 98.88 85 ILE A N 1
ATOM 656 C CA . ILE A 1 85 ? 5.696 -2.215 -23.410 1.00 98.88 85 ILE A CA 1
ATOM 657 C C . ILE A 1 85 ? 6.924 -1.394 -23.777 1.00 98.88 85 ILE A C 1
ATOM 659 O O . ILE A 1 85 ? 7.262 -1.291 -24.953 1.00 98.88 85 ILE A O 1
ATOM 663 N N . SER A 1 86 ? 7.574 -0.768 -22.806 1.00 98.69 86 SER A N 1
ATOM 664 C CA . SER A 1 86 ? 8.719 0.090 -23.078 1.00 98.69 86 SER A CA 1
ATOM 665 C C . SER A 1 86 ? 9.963 -0.405 -22.368 1.00 98.69 86 SER A C 1
ATOM 667 O O . SER A 1 86 ? 9.965 -0.568 -21.149 1.00 98.69 86 SER A O 1
ATOM 669 N N . VAL A 1 87 ? 11.035 -0.579 -23.139 1.00 98.56 87 VAL A N 1
ATOM 670 C CA . VAL A 1 87 ? 12.340 -0.941 -22.584 1.00 98.56 87 VAL A CA 1
ATOM 671 C C . VAL A 1 87 ? 13.021 0.282 -21.977 1.00 98.56 87 VAL A C 1
ATOM 673 O O . VAL A 1 87 ? 13.029 1.358 -22.583 1.00 98.56 87 VAL A O 1
ATOM 676 N N . THR A 1 88 ? 13.563 0.124 -20.776 1.00 98.19 88 THR A N 1
ATOM 677 C CA . THR A 1 88 ? 14.193 1.170 -19.961 1.00 98.19 88 THR A CA 1
ATOM 678 C C . THR A 1 88 ? 15.462 0.630 -19.298 1.00 98.19 88 THR A C 1
ATOM 680 O O . THR A 1 88 ? 15.776 -0.550 -19.414 1.00 98.19 88 THR A O 1
ATOM 683 N N . THR A 1 89 ? 16.217 1.503 -18.639 1.00 97.81 89 THR A N 1
ATOM 684 C CA . THR A 1 89 ? 17.366 1.138 -17.796 1.00 97.81 89 THR A CA 1
ATOM 685 C C . THR A 1 89 ? 16.941 0.900 -16.348 1.00 97.81 89 THR A C 1
ATOM 687 O O . THR A 1 89 ? 15.876 1.362 -15.937 1.00 97.81 89 THR A O 1
ATOM 690 N N . SER A 1 90 ? 17.828 0.320 -15.546 1.00 96.12 90 SER A N 1
ATOM 691 C CA . SER A 1 90 ? 17.736 0.220 -14.081 1.00 96.12 90 SER A CA 1
ATOM 692 C C . SER A 1 90 ? 19.130 0.354 -13.458 1.00 96.12 90 SER A C 1
ATOM 694 O O . SER A 1 90 ? 20.111 0.581 -14.161 1.00 96.12 90 SER A O 1
ATOM 696 N N . THR A 1 91 ? 19.266 0.201 -12.143 1.00 94.50 91 THR A N 1
ATOM 697 C CA . THR A 1 91 ? 20.585 0.123 -11.498 1.00 94.50 91 THR A CA 1
ATOM 698 C C . THR A 1 91 ? 21.382 -1.114 -11.914 1.00 94.50 91 THR A C 1
ATOM 700 O O . THR A 1 91 ? 22.605 -1.104 -11.778 1.00 94.50 91 THR A O 1
ATOM 703 N N . TRP A 1 92 ? 20.707 -2.157 -12.400 1.00 91.88 92 TRP A N 1
ATOM 704 C CA . TRP A 1 92 ? 21.315 -3.419 -12.817 1.00 91.88 92 TRP A CA 1
ATOM 705 C C . TRP A 1 92 ? 21.639 -3.435 -14.317 1.00 91.88 92 TRP A C 1
ATOM 707 O O . TRP A 1 92 ? 22.617 -4.053 -14.731 1.00 91.88 92 TRP A O 1
ATOM 717 N N . MET A 1 93 ? 20.924 -2.628 -15.109 1.00 94.00 93 MET A N 1
ATOM 718 C CA . MET A 1 93 ? 21.257 -2.317 -16.502 1.00 94.00 93 MET A CA 1
ATOM 719 C C . MET A 1 93 ? 21.243 -0.787 -16.745 1.00 94.00 93 MET A C 1
ATOM 721 O O . MET A 1 93 ? 20.272 -0.251 -17.285 1.00 94.00 93 MET A O 1
ATOM 725 N N . PRO A 1 94 ? 22.294 -0.047 -16.329 1.00 95.25 94 PRO A N 1
ATOM 726 C CA . PRO A 1 94 ? 22.257 1.419 -16.201 1.00 95.25 94 PRO A CA 1
ATOM 727 C C . PRO A 1 94 ? 22.431 2.215 -17.499 1.00 95.25 94 PRO A C 1
ATOM 729 O O . PRO A 1 94 ? 22.138 3.410 -17.527 1.00 95.25 94 PRO A O 1
ATOM 732 N N . ASP A 1 95 ? 22.937 1.611 -18.565 1.00 95.56 95 ASP A N 1
ATOM 733 C CA . ASP A 1 95 ? 23.324 2.309 -19.798 1.00 95.56 95 ASP A CA 1
ATOM 734 C C . ASP A 1 95 ? 22.977 1.524 -21.073 1.00 95.56 95 ASP A C 1
ATOM 736 O O . ASP A 1 95 ? 23.448 1.838 -22.168 1.00 95.56 95 ASP A O 1
ATOM 740 N N . LYS A 1 96 ? 22.109 0.514 -20.948 1.00 95.75 96 LYS A N 1
ATOM 741 C CA . LYS A 1 96 ? 21.650 -0.338 -22.047 1.00 95.75 96 LYS A CA 1
ATOM 742 C C . LYS A 1 96 ? 20.135 -0.546 -21.967 1.00 95.75 96 LYS A C 1
ATOM 744 O O . LYS A 1 96 ? 19.551 -0.510 -20.895 1.00 95.75 96 LYS A O 1
ATOM 749 N N . ILE A 1 97 ? 19.508 -0.764 -23.120 1.00 97.19 97 ILE A N 1
ATOM 750 C CA . ILE A 1 97 ? 18.120 -1.224 -23.258 1.00 97.19 97 ILE A CA 1
ATOM 751 C C . ILE A 1 97 ? 18.087 -2.420 -24.215 1.00 97.19 97 ILE A C 1
ATOM 753 O O . ILE A 1 97 ? 18.879 -2.452 -25.162 1.00 97.19 97 ILE A O 1
ATOM 757 N N . ASP A 1 98 ? 17.172 -3.372 -24.013 1.00 96.94 98 ASP A N 1
ATOM 758 C CA . ASP A 1 98 ? 17.071 -4.574 -24.856 1.00 96.94 98 ASP A CA 1
ATOM 759 C C . ASP A 1 98 ? 15.694 -4.737 -25.517 1.00 96.94 98 ASP A C 1
ATOM 761 O O . ASP A 1 98 ? 14.833 -5.518 -25.116 1.00 96.94 98 ASP A O 1
ATOM 765 N N . TYR A 1 99 ? 15.480 -3.950 -26.569 1.00 97.31 99 TYR A N 1
ATOM 766 C CA . TYR A 1 99 ? 14.261 -4.016 -27.376 1.00 97.31 99 TYR A CA 1
ATOM 767 C C . TYR A 1 99 ? 14.087 -5.368 -28.087 1.00 97.31 99 TYR A C 1
ATOM 769 O O . TYR A 1 99 ? 12.960 -5.837 -28.248 1.00 97.31 99 TYR A O 1
ATOM 777 N N . GLU A 1 100 ? 15.187 -5.990 -28.516 1.00 97.69 100 GLU A N 1
ATOM 778 C CA . GLU A 1 100 ? 15.142 -7.208 -29.329 1.00 97.69 100 GLU A CA 1
ATOM 779 C C . GLU A 1 100 ? 14.632 -8.403 -28.522 1.00 97.69 100 GLU A C 1
ATOM 781 O O . GLU A 1 100 ? 13.876 -9.214 -29.055 1.00 97.69 100 GLU A O 1
ATOM 786 N N . SER A 1 101 ? 14.938 -8.479 -27.223 1.00 97.62 101 SER A N 1
ATOM 787 C CA . SER A 1 101 ? 14.376 -9.513 -26.346 1.00 97.62 101 SER A CA 1
ATOM 788 C C . SER A 1 101 ? 12.848 -9.438 -26.248 1.00 97.62 101 SER A C 1
ATOM 790 O O . SER A 1 101 ? 12.182 -10.472 -26.340 1.00 97.62 101 SER A O 1
ATOM 792 N N . VAL A 1 102 ? 12.256 -8.235 -26.165 1.00 98.44 102 VAL A N 1
ATOM 793 C CA . VAL A 1 102 ? 10.786 -8.075 -26.200 1.00 98.44 102 VAL A CA 1
ATOM 794 C C . VAL A 1 102 ? 10.222 -8.590 -27.523 1.00 98.44 102 VAL A C 1
ATOM 796 O O . VAL A 1 102 ? 9.254 -9.353 -27.531 1.00 98.44 102 VAL A O 1
ATOM 799 N N . VAL A 1 103 ? 10.836 -8.208 -28.648 1.00 98.50 103 VAL A N 1
ATOM 800 C CA . VAL A 1 103 ? 10.417 -8.671 -29.981 1.00 98.50 103 VAL A CA 1
ATOM 801 C C . VAL A 1 103 ? 10.534 -10.190 -30.097 1.00 98.50 103 VAL A C 1
ATOM 803 O O . VAL A 1 103 ? 9.607 -10.825 -30.594 1.00 98.50 103 VAL A O 1
ATOM 806 N N . GLY A 1 104 ? 11.608 -10.784 -29.575 1.00 98.25 104 GLY A N 1
ATOM 807 C CA . GLY A 1 104 ? 11.810 -12.229 -29.553 1.00 98.25 104 GLY A CA 1
ATOM 808 C C . GLY A 1 104 ? 10.679 -12.966 -28.836 1.00 98.25 104 GLY A C 1
ATOM 809 O O . GLY A 1 104 ? 10.114 -13.910 -29.390 1.00 98.25 104 GLY A O 1
ATOM 810 N N . VAL A 1 105 ? 10.272 -12.506 -27.648 1.00 98.69 105 VAL A N 1
ATOM 811 C CA . VAL A 1 105 ? 9.122 -13.091 -26.934 1.00 98.69 105 VAL A CA 1
ATOM 812 C C . VAL A 1 105 ? 7.827 -12.931 -27.742 1.00 98.69 105 VAL A C 1
ATOM 814 O O . VAL A 1 105 ? 7.041 -13.878 -27.858 1.00 98.69 105 VAL A O 1
ATOM 817 N N . LEU A 1 106 ? 7.606 -11.760 -28.353 1.00 98.75 106 LEU A N 1
ATOM 818 C CA . LEU A 1 106 ? 6.441 -11.524 -29.211 1.00 98.75 106 LEU A CA 1
ATOM 819 C C . LEU A 1 106 ? 6.442 -12.419 -30.461 1.00 98.75 106 LEU A C 1
ATOM 821 O O . LEU A 1 106 ? 5.374 -12.846 -30.903 1.00 98.75 106 LEU A O 1
ATOM 825 N N . ASP A 1 107 ? 7.603 -12.758 -31.018 1.00 98.56 107 ASP A N 1
ATOM 826 C CA . ASP A 1 107 ? 7.724 -13.710 -32.125 1.00 98.56 107 ASP A CA 1
ATOM 827 C C . ASP A 1 107 ? 7.351 -15.138 -31.701 1.00 98.56 107 ASP A C 1
ATOM 829 O O . ASP A 1 107 ? 6.742 -15.877 -32.485 1.00 98.56 107 ASP A O 1
ATOM 833 N N . GLY A 1 108 ? 7.648 -15.523 -30.456 1.00 98.62 108 GLY A N 1
ATOM 834 C CA . GLY A 1 108 ? 7.105 -16.730 -29.828 1.00 98.62 108 GLY A CA 1
ATOM 835 C C . GLY A 1 108 ? 5.577 -16.679 -29.732 1.00 98.62 108 GLY A C 1
ATOM 836 O O . GLY A 1 108 ? 4.887 -17.590 -30.197 1.00 98.62 108 GLY A O 1
ATOM 837 N N . TYR A 1 109 ? 5.032 -15.568 -29.228 1.00 98.81 109 TYR A N 1
ATOM 838 C CA . TYR A 1 109 ? 3.586 -15.338 -29.114 1.00 98.81 109 TYR A CA 1
ATOM 839 C C . TYR A 1 109 ? 2.857 -15.396 -30.464 1.00 98.81 109 TYR A C 1
ATOM 841 O O . TYR A 1 109 ? 1.807 -16.032 -30.591 1.00 98.81 109 TYR A O 1
ATOM 849 N N . LYS A 1 110 ? 3.441 -14.804 -31.512 1.00 98.75 110 LYS A N 1
ATOM 850 C CA . LYS A 1 110 ? 2.917 -14.824 -32.887 1.00 98.75 110 LYS A CA 1
ATOM 851 C C . LYS A 1 110 ? 2.605 -16.236 -33.376 1.00 98.75 110 LYS A C 1
ATOM 853 O O . LYS A 1 110 ? 1.647 -16.425 -34.121 1.00 98.75 110 LYS A O 1
ATOM 858 N N . LYS A 1 111 ? 3.414 -17.217 -32.970 1.00 98.69 111 LYS A N 1
ATOM 859 C CA . LYS A 1 111 ? 3.273 -18.621 -33.376 1.00 98.69 111 LYS A CA 1
ATOM 860 C C . LYS A 1 111 ? 2.155 -19.347 -32.625 1.00 98.69 111 LYS A C 1
ATOM 862 O O . LYS A 1 111 ? 1.684 -20.364 -33.120 1.00 98.69 111 LYS A O 1
ATOM 867 N N . VAL A 1 112 ? 1.727 -18.839 -31.467 1.00 98.62 112 VAL A N 1
ATOM 868 C CA . VAL A 1 112 ? 0.766 -19.519 -30.580 1.00 98.62 112 VAL A CA 1
ATOM 869 C C . VAL A 1 112 ? -0.575 -18.796 -30.435 1.00 98.62 112 VAL A C 1
ATOM 871 O O . VAL A 1 112 ? -1.526 -19.398 -29.947 1.00 98.62 112 VAL A O 1
ATOM 874 N N . VAL A 1 113 ? -0.703 -17.543 -30.894 1.00 98.56 113 VAL A N 1
ATOM 875 C CA . VAL A 1 113 ? -1.932 -16.735 -30.738 1.00 98.56 113 VAL A CA 1
ATOM 876 C C . VAL A 1 113 ? -3.187 -17.405 -31.313 1.00 98.56 113 VAL A C 1
ATOM 878 O O . VAL A 1 113 ? -4.276 -17.236 -30.775 1.00 98.56 113 VAL A O 1
ATOM 881 N N . ASN A 1 114 ? -3.050 -18.212 -32.368 1.00 98.06 114 ASN A N 1
ATOM 882 C CA . ASN A 1 114 ? -4.173 -18.972 -32.923 1.00 98.06 114 ASN A CA 1
ATOM 883 C C . ASN A 1 114 ? -4.623 -20.107 -31.993 1.00 98.06 114 ASN A C 1
ATOM 885 O O . ASN A 1 114 ? -5.823 -20.323 -31.854 1.00 98.06 114 ASN A O 1
ATOM 889 N N . ASN A 1 115 ? -3.687 -20.796 -31.332 1.00 98.50 115 ASN A N 1
ATOM 890 C CA . ASN A 1 115 ? -4.018 -21.825 -30.345 1.00 98.50 115 ASN A CA 1
ATOM 891 C C . ASN A 1 115 ? -4.657 -21.187 -29.105 1.00 98.50 115 ASN A C 1
ATOM 893 O O . ASN A 1 115 ? -5.691 -21.655 -28.641 1.00 98.50 115 ASN A O 1
ATOM 897 N N . LEU A 1 116 ? -4.113 -20.059 -28.636 1.00 98.44 116 LEU A N 1
ATOM 898 C CA . LEU A 1 116 ? -4.701 -19.271 -27.549 1.00 98.44 116 LEU A CA 1
ATOM 899 C C . LEU A 1 116 ? -6.141 -18.840 -27.872 1.00 98.44 116 LEU A C 1
ATOM 901 O O . LEU A 1 116 ? -7.042 -19.054 -27.069 1.00 98.44 116 LEU A O 1
ATOM 905 N N . ASN A 1 117 ? -6.381 -18.309 -29.076 1.00 98.31 117 ASN A N 1
ATOM 906 C CA . ASN A 1 117 ? -7.716 -17.910 -29.529 1.00 98.31 117 ASN A CA 1
ATOM 907 C C . ASN A 1 117 ? -8.702 -19.075 -29.691 1.00 98.31 117 ASN A C 1
ATOM 909 O O . ASN A 1 117 ? -9.904 -18.844 -29.650 1.00 98.31 117 ASN A O 1
ATOM 913 N N . ALA A 1 118 ? -8.226 -20.311 -29.857 1.00 97.81 118 ALA A N 1
ATOM 914 C CA . ALA A 1 118 ? -9.090 -21.489 -29.889 1.00 97.81 118 ALA A CA 1
ATOM 915 C C . ALA A 1 118 ? -9.579 -21.918 -28.489 1.00 97.81 118 ALA A C 1
ATOM 917 O O . ALA A 1 118 ? -10.527 -22.693 -28.391 1.00 97.81 118 ALA A O 1
ATOM 918 N N . ASN A 1 119 ? -8.960 -21.395 -27.424 1.00 96.94 119 ASN A N 1
ATOM 919 C CA . ASN A 1 119 ? -9.288 -21.676 -26.021 1.00 96.94 119 ASN A CA 1
ATOM 920 C C . ASN A 1 119 ? -10.056 -20.532 -25.337 1.00 96.94 119 ASN A C 1
ATOM 922 O O . ASN A 1 119 ? -10.273 -20.545 -24.129 1.00 96.94 119 ASN A O 1
ATOM 926 N N . VAL A 1 120 ? -10.480 -19.519 -26.096 1.00 94.25 120 VAL A N 1
ATOM 927 C CA . VAL A 1 120 ? -11.288 -18.412 -25.574 1.00 94.25 120 VAL A CA 1
ATOM 928 C C . VAL A 1 120 ? -12.482 -18.131 -26.482 1.00 94.25 120 VAL A C 1
ATOM 930 O O . VAL A 1 120 ? -12.428 -18.398 -27.683 1.00 94.25 120 VAL A O 1
ATOM 933 N N . PRO A 1 121 ? -13.577 -17.570 -25.944 1.00 90.12 121 PRO A N 1
ATOM 934 C CA . PRO A 1 121 ? -14.716 -17.178 -26.760 1.00 90.12 121 PRO A CA 1
ATOM 935 C C . PRO A 1 121 ? -14.338 -16.147 -27.828 1.00 90.12 121 PRO A C 1
ATOM 937 O O . PRO A 1 121 ? -13.524 -15.251 -27.595 1.00 90.12 121 PRO A O 1
ATOM 940 N N . SER A 1 122 ? -15.005 -16.197 -28.983 1.00 90.75 122 SER A N 1
ATOM 941 C CA . SER A 1 122 ? -14.712 -15.317 -30.125 1.00 90.75 122 SER A CA 1
ATOM 942 C C . SER A 1 122 ? -14.913 -13.822 -29.844 1.00 90.75 122 SER A C 1
ATOM 944 O O . SER A 1 122 ? -14.375 -12.990 -30.570 1.00 90.75 122 SER A O 1
ATOM 946 N N . TYR A 1 123 ? -15.684 -13.464 -28.811 1.00 88.56 123 TYR A N 1
ATOM 947 C CA . TYR A 1 123 ? -15.877 -12.078 -28.370 1.00 88.56 123 TYR A CA 1
ATOM 948 C C . TYR A 1 123 ? -14.743 -11.555 -27.474 1.00 88.56 123 TYR A C 1
ATOM 950 O O . TYR A 1 123 ? -14.663 -10.352 -27.234 1.00 88.56 123 TYR A O 1
ATOM 958 N N . ALA A 1 124 ? -13.859 -12.430 -26.988 1.00 91.06 124 ALA A N 1
ATOM 959 C CA . ALA A 1 124 ? -12.736 -12.080 -26.125 1.00 91.06 124 ALA A CA 1
ATOM 960 C C . ALA A 1 124 ? -11.386 -12.565 -26.687 1.00 91.06 124 ALA A C 1
ATOM 962 O O . ALA A 1 124 ? -10.622 -13.218 -25.972 1.00 91.06 124 ALA A O 1
ATOM 963 N N . PRO A 1 125 ? -11.058 -12.248 -27.953 1.00 95.75 125 PRO A N 1
ATOM 964 C CA . PRO A 1 125 ? -9.830 -12.727 -28.555 1.00 95.75 125 PRO A CA 1
ATOM 965 C C . PRO A 1 125 ? -8.600 -12.106 -27.883 1.00 95.75 125 PRO A C 1
ATOM 967 O O . PRO A 1 125 ? -8.612 -10.967 -27.393 1.00 95.75 125 PRO A O 1
ATOM 970 N N . TYR A 1 126 ? -7.510 -12.856 -27.939 1.00 98.00 126 TYR A N 1
ATOM 971 C CA . TYR A 1 126 ? -6.162 -12.378 -27.699 1.00 98.00 126 TYR A CA 1
ATOM 972 C C . TYR A 1 126 ? -5.760 -11.326 -28.749 1.00 98.00 126 TYR A C 1
ATOM 974 O O . TYR A 1 126 ? -6.101 -11.462 -29.932 1.00 98.00 126 TYR A O 1
ATOM 982 N N . PRO A 1 127 ? -5.018 -10.270 -28.361 1.00 97.88 127 PRO A N 1
ATOM 983 C CA . PRO A 1 127 ? -4.577 -9.236 -29.287 1.00 97.88 127 PRO A CA 1
ATOM 984 C C . PRO A 1 127 ? -3.635 -9.809 -30.345 1.00 97.88 127 PRO A C 1
ATOM 986 O O . PRO A 1 127 ? -2.819 -10.689 -30.079 1.00 97.88 127 PRO A O 1
ATOM 989 N N . SER A 1 128 ? -3.710 -9.288 -31.568 1.00 98.38 128 SER A N 1
ATOM 990 C CA . SER A 1 128 ? -2.799 -9.729 -32.628 1.00 98.38 128 SER A CA 1
ATOM 991 C C . SER A 1 128 ? -1.337 -9.407 -32.289 1.00 98.38 128 SER A C 1
ATOM 993 O O . SER A 1 128 ? -1.045 -8.411 -31.628 1.00 98.38 128 SER A O 1
ATOM 995 N N . TYR A 1 129 ? -0.401 -10.196 -32.823 1.00 98.12 129 TYR A N 1
ATOM 996 C CA . TYR A 1 129 ? 1.034 -9.890 -32.746 1.00 98.12 129 TYR A CA 1
ATOM 997 C C . TYR A 1 129 ? 1.342 -8.453 -33.186 1.00 98.12 129 TYR A C 1
ATOM 999 O O . TYR A 1 129 ? 2.051 -7.733 -32.493 1.00 98.12 129 TYR A O 1
ATOM 1007 N N . LYS A 1 130 ? 0.747 -8.005 -34.302 1.00 98.19 130 LYS A N 1
ATOM 1008 C CA . LYS A 1 130 ? 0.939 -6.643 -34.808 1.00 98.19 130 LYS A CA 1
ATOM 1009 C C . LYS A 1 130 ? 0.466 -5.585 -33.807 1.00 98.19 130 LYS A C 1
ATOM 1011 O O . LYS A 1 130 ? 1.145 -4.585 -33.627 1.00 98.19 130 LYS A O 1
ATOM 1016 N N . TYR A 1 131 ? -0.669 -5.814 -33.143 1.00 98.19 131 TYR A N 1
ATOM 1017 C CA . TYR A 1 131 ? -1.195 -4.893 -32.131 1.00 98.19 131 TYR A CA 1
ATOM 1018 C C . TYR A 1 131 ? -0.203 -4.668 -30.984 1.00 98.19 131 TYR A C 1
ATOM 1020 O O . TYR A 1 131 ? -0.044 -3.527 -30.545 1.00 98.19 131 TYR A O 1
ATOM 1028 N N . LEU A 1 132 ? 0.437 -5.746 -30.516 1.00 98.62 132 LEU A N 1
ATOM 1029 C CA . LEU A 1 132 ? 1.430 -5.701 -29.443 1.00 98.62 132 LEU A CA 1
ATOM 1030 C C . LEU A 1 132 ? 2.760 -5.117 -29.927 1.00 98.62 132 LEU A C 1
ATOM 1032 O O . LEU A 1 132 ? 3.306 -4.246 -29.262 1.00 98.62 132 LEU A O 1
ATOM 1036 N N . LEU A 1 133 ? 3.242 -5.533 -31.104 1.00 98.44 133 LEU A N 1
ATOM 1037 C CA . LEU A 1 133 ? 4.490 -5.034 -31.684 1.00 98.44 133 LEU A CA 1
ATOM 1038 C C . LEU A 1 133 ? 4.443 -3.518 -31.932 1.00 98.44 133 LEU A C 1
ATOM 1040 O O . LEU A 1 133 ? 5.386 -2.815 -31.588 1.00 98.44 133 LEU A O 1
ATOM 1044 N N . ASP A 1 134 ? 3.324 -2.997 -32.451 1.00 98.31 134 ASP A N 1
ATOM 1045 C CA . ASP A 1 134 ? 3.120 -1.557 -32.690 1.00 98.31 134 ASP A CA 1
ATOM 1046 C C . ASP A 1 134 ? 3.087 -0.722 -31.380 1.00 98.31 134 ASP A C 1
ATOM 1048 O O . ASP A 1 134 ? 2.992 0.505 -31.430 1.00 98.31 134 ASP A O 1
ATOM 1052 N N . ARG A 1 135 ? 3.124 -1.378 -30.211 1.00 98.50 135 ARG A N 1
ATOM 1053 C CA . ARG A 1 135 ? 3.117 -0.793 -28.858 1.00 98.50 135 ARG A CA 1
ATOM 1054 C C . ARG A 1 135 ? 4.411 -1.052 -28.084 1.00 98.50 135 ARG A C 1
ATOM 1056 O O . ARG A 1 135 ? 4.453 -0.805 -26.876 1.00 98.50 135 ARG A O 1
ATOM 1063 N N . VAL A 1 136 ? 5.448 -1.565 -28.746 1.00 98.69 136 VAL A N 1
ATOM 1064 C CA . VAL A 1 136 ? 6.775 -1.684 -28.140 1.00 98.69 136 VAL A CA 1
ATOM 1065 C C . VAL A 1 136 ? 7.542 -0.385 -28.359 1.00 98.69 136 VAL A C 1
ATOM 1067 O O . VAL A 1 136 ? 7.686 0.076 -29.489 1.00 98.69 136 VAL A O 1
ATOM 1070 N N . HIS A 1 137 ? 8.042 0.201 -27.276 1.00 98.69 137 HIS A N 1
ATOM 1071 C CA . HIS A 1 137 ? 8.681 1.514 -27.275 1.00 98.69 137 HIS A CA 1
ATOM 1072 C C . HIS A 1 137 ? 10.072 1.477 -26.633 1.00 98.69 137 HIS A C 1
ATOM 1074 O O . HIS A 1 137 ? 10.438 0.525 -25.939 1.00 98.69 137 HIS A O 1
ATOM 1080 N N . LYS A 1 138 ? 10.866 2.526 -26.873 1.00 98.56 138 LYS A N 1
ATOM 1081 C CA . LYS A 1 138 ? 12.229 2.666 -26.335 1.00 98.56 138 LYS A CA 1
ATOM 1082 C C . LYS A 1 138 ? 12.344 3.893 -25.430 1.00 98.56 138 LYS A C 1
ATOM 1084 O O . LYS A 1 138 ? 11.970 5.000 -25.831 1.00 98.56 138 LYS A O 1
ATOM 1089 N N . GLY A 1 139 ? 12.883 3.691 -24.229 1.00 98.25 139 GLY A N 1
ATOM 1090 C CA . GLY A 1 139 ? 13.439 4.746 -23.384 1.00 98.25 139 GLY A CA 1
ATOM 1091 C C . GLY A 1 139 ? 14.831 5.177 -23.848 1.00 98.25 139 GLY A C 1
ATOM 1092 O O . GLY A 1 139 ? 15.330 4.723 -24.881 1.00 98.25 139 GLY A O 1
ATOM 1093 N N . HIS A 1 140 ? 15.475 6.048 -23.073 1.00 98.19 140 HIS A N 1
ATOM 1094 C CA . HIS A 1 140 ? 16.891 6.362 -23.278 1.00 98.19 140 HIS A CA 1
ATOM 1095 C C . HIS A 1 140 ? 17.784 5.307 -22.614 1.00 98.19 140 HIS A C 1
ATOM 1097 O O . HIS A 1 140 ? 17.451 4.850 -21.523 1.00 98.19 140 HIS A O 1
ATOM 1103 N N . PRO A 1 141 ? 18.943 4.961 -23.202 1.00 97.31 141 PRO A N 1
ATOM 1104 C CA . PRO A 1 141 ? 19.923 4.067 -22.587 1.00 97.31 141 PRO A CA 1
ATOM 1105 C C . PRO A 1 141 ? 20.779 4.823 -21.554 1.00 97.31 141 PRO A C 1
ATOM 1107 O O . PRO A 1 141 ? 22.002 4.865 -21.653 1.00 97.31 141 PRO A O 1
ATOM 1110 N N . VAL A 1 142 ? 20.138 5.505 -20.600 1.00 97.62 142 VAL A N 1
ATOM 1111 C CA . VAL A 1 142 ? 20.817 6.227 -19.516 1.00 97.62 142 VAL A CA 1
ATOM 1112 C C . VAL A 1 142 ? 20.081 6.048 -18.196 1.00 97.62 142 VAL A C 1
ATOM 1114 O O . VAL A 1 142 ? 18.863 6.179 -18.131 1.00 97.62 142 VAL A O 1
ATOM 1117 N N . TYR A 1 143 ? 20.848 5.846 -17.130 1.00 97.38 143 TYR A N 1
ATOM 1118 C CA . TYR A 1 143 ? 20.321 5.610 -15.793 1.00 97.38 143 TYR A CA 1
ATOM 1119 C C . TYR A 1 143 ? 19.460 6.767 -15.268 1.00 97.38 143 TYR A C 1
ATOM 1121 O O . TYR A 1 143 ? 19.939 7.901 -15.115 1.00 97.38 143 TYR A O 1
ATOM 1129 N N . GLY A 1 144 ? 18.209 6.442 -14.934 1.00 95.88 144 GLY A N 1
ATOM 1130 C CA . GLY A 1 144 ? 17.324 7.254 -14.107 1.00 95.88 144 GLY A CA 1
ATOM 1131 C C . GLY A 1 144 ? 17.217 8.709 -14.564 1.00 95.88 144 GLY A C 1
ATOM 1132 O O . GLY A 1 144 ? 16.890 9.005 -15.717 1.00 95.88 144 GLY A O 1
ATOM 1133 N N . ARG A 1 145 ? 17.501 9.651 -13.659 1.00 96.69 145 ARG A N 1
ATOM 1134 C CA . ARG A 1 145 ? 17.302 11.095 -13.866 1.00 96.69 145 ARG A CA 1
ATOM 1135 C C . ARG A 1 145 ? 18.171 11.695 -14.966 1.00 96.69 145 ARG A C 1
ATOM 1137 O O . ARG A 1 145 ? 17.867 12.804 -15.405 1.00 96.69 145 ARG A O 1
ATOM 1144 N N . LYS A 1 146 ? 19.206 11.000 -15.455 1.00 97.56 146 LYS A N 1
ATOM 1145 C CA . LYS A 1 146 ? 19.970 11.463 -16.629 1.00 97.56 146 LYS A CA 1
ATOM 1146 C C . LYS A 1 146 ? 19.061 11.653 -17.850 1.00 97.56 146 LYS A C 1
ATOM 1148 O O . LYS A 1 146 ? 19.261 12.604 -18.602 1.00 97.56 146 LYS A O 1
ATOM 1153 N N . SER A 1 147 ? 18.021 10.825 -17.985 1.00 97.12 147 SER A N 1
ATOM 1154 C CA . SER A 1 147 ? 17.009 10.925 -19.050 1.00 97.12 147 SER A CA 1
ATOM 1155 C C . SER A 1 147 ? 16.251 12.262 -19.049 1.00 97.12 147 SER A C 1
ATOM 1157 O O . SER A 1 147 ? 15.885 12.770 -20.106 1.00 97.12 147 SER A O 1
ATOM 1159 N N . LEU A 1 148 ? 16.080 12.898 -17.883 1.00 97.12 148 LEU A N 1
ATOM 1160 C CA . LEU A 1 148 ? 15.304 14.136 -17.721 1.00 97.12 148 LEU A CA 1
ATOM 1161 C C . LEU A 1 148 ? 15.964 15.376 -18.350 1.00 97.12 148 LEU A C 1
ATOM 1163 O O . LEU A 1 148 ? 15.325 16.419 -18.502 1.00 97.12 148 LEU A O 1
ATOM 1167 N N . ASN A 1 149 ? 17.245 15.274 -18.710 1.00 96.19 149 ASN A N 1
ATOM 1168 C CA . ASN A 1 149 ? 17.987 16.320 -19.416 1.00 96.19 149 ASN A CA 1
ATOM 1169 C C . ASN A 1 149 ? 18.018 16.096 -20.937 1.00 96.19 149 ASN A C 1
ATOM 1171 O O . ASN A 1 149 ? 18.695 16.832 -21.654 1.00 96.19 149 ASN A O 1
ATOM 1175 N N . MET A 1 150 ? 17.308 15.083 -21.433 1.00 97.12 150 MET A N 1
ATOM 1176 C CA . MET A 1 150 ? 17.252 14.723 -22.846 1.00 97.12 150 MET A CA 1
ATOM 1177 C C . MET A 1 150 ? 15.898 15.105 -23.456 1.00 97.12 150 MET A C 1
ATOM 1179 O O . MET A 1 150 ? 14.950 15.492 -22.772 1.00 97.12 150 MET A O 1
ATOM 1183 N N . SER A 1 151 ? 15.796 15.013 -24.782 1.00 96.62 151 SER A N 1
ATOM 1184 C CA . SER A 1 151 ? 14.501 15.106 -25.458 1.00 96.62 151 SER A CA 1
ATOM 1185 C C . SER A 1 151 ? 13.621 13.913 -25.088 1.00 96.62 151 SER A C 1
ATOM 1187 O O . SER A 1 151 ? 14.134 12.805 -24.994 1.00 96.62 151 SER A O 1
ATOM 1189 N N . LEU A 1 152 ? 12.307 14.113 -24.997 1.00 97.44 152 LEU A N 1
ATOM 1190 C CA . LEU A 1 152 ? 11.347 13.069 -24.627 1.00 97.44 152 LEU A CA 1
ATOM 1191 C C . LEU A 1 152 ? 11.525 11.773 -25.448 1.00 97.44 152 LEU A C 1
ATOM 1193 O O . LEU A 1 152 ? 11.445 11.811 -26.688 1.00 97.44 152 LEU A O 1
ATOM 1197 N N . SER A 1 153 ? 11.744 10.650 -24.757 1.00 98.56 153 SER A N 1
ATOM 1198 C CA . SER A 1 153 ? 11.873 9.319 -25.362 1.00 98.56 153 SER A CA 1
ATOM 1199 C C . SER A 1 153 ? 10.594 8.872 -26.087 1.00 98.56 153 SER A C 1
ATOM 1201 O O . SER A 1 153 ? 9.513 9.440 -25.899 1.00 98.56 153 SER A O 1
ATOM 1203 N N . ASP A 1 154 ? 10.708 7.863 -26.958 1.00 98.44 154 ASP A N 1
ATOM 1204 C CA . ASP A 1 154 ? 9.541 7.267 -27.625 1.00 98.44 154 ASP A CA 1
ATOM 1205 C C . ASP A 1 154 ? 8.582 6.645 -26.598 1.00 98.44 154 ASP A C 1
ATOM 1207 O O . ASP A 1 154 ? 7.377 6.901 -26.635 1.00 98.44 154 ASP A O 1
ATOM 1211 N N . GLY A 1 155 ? 9.135 5.945 -25.601 1.00 98.50 155 GLY A N 1
ATOM 1212 C CA . GLY A 1 155 ? 8.381 5.408 -24.468 1.00 98.50 155 GLY A CA 1
ATOM 1213 C C . GLY A 1 155 ? 7.603 6.478 -23.708 1.00 98.50 155 GLY A C 1
ATOM 1214 O O . GLY A 1 155 ? 6.408 6.314 -23.463 1.00 98.50 155 GLY A O 1
ATOM 1215 N N . ALA A 1 156 ? 8.234 7.613 -23.392 1.00 98.81 156 ALA A N 1
ATOM 1216 C CA . ALA A 1 156 ? 7.570 8.676 -22.644 1.00 98.81 156 ALA A CA 1
ATOM 1217 C C . ALA A 1 156 ? 6.477 9.374 -23.475 1.00 98.81 156 ALA A C 1
ATOM 1219 O O . ALA A 1 156 ? 5.401 9.672 -22.955 1.00 98.81 156 ALA A O 1
ATOM 1220 N N . LYS A 1 157 ? 6.690 9.564 -24.787 1.00 98.81 157 LYS A N 1
ATOM 1221 C CA . LYS A 1 157 ? 5.649 10.056 -25.714 1.00 98.81 157 LYS A CA 1
ATOM 1222 C C . LYS A 1 157 ? 4.448 9.115 -25.764 1.00 98.81 157 LYS A C 1
ATOM 1224 O O . LYS A 1 157 ? 3.304 9.573 -25.697 1.00 98.81 157 LYS A O 1
ATOM 1229 N N . ALA A 1 158 ? 4.701 7.813 -25.887 1.00 98.81 158 ALA A N 1
ATOM 1230 C CA . ALA A 1 158 ? 3.659 6.797 -25.913 1.00 98.81 158 ALA A CA 1
ATOM 1231 C C . ALA A 1 158 ? 2.871 6.772 -24.598 1.00 98.81 158 ALA A C 1
ATOM 1233 O O . ALA A 1 158 ? 1.639 6.812 -24.638 1.00 98.81 158 ALA A O 1
ATOM 1234 N N . LEU A 1 159 ? 3.566 6.806 -23.455 1.00 98.88 159 LEU A N 1
ATOM 1235 C CA . LEU A 1 159 ? 2.960 6.836 -22.125 1.00 98.88 159 LEU A CA 1
ATOM 1236 C C . LEU A 1 159 ? 2.041 8.051 -21.945 1.00 98.88 159 LEU A C 1
ATOM 1238 O O . LEU A 1 159 ? 0.881 7.881 -21.573 1.00 98.88 159 LEU A O 1
ATOM 1242 N N . VAL A 1 160 ? 2.506 9.262 -22.279 1.00 98.81 160 VAL A N 1
ATOM 1243 C CA . VAL A 1 160 ? 1.672 10.480 -22.220 1.00 98.81 160 VAL A CA 1
ATOM 1244 C C . VAL A 1 160 ? 0.418 10.319 -23.082 1.00 98.81 160 VAL A C 1
ATOM 1246 O O . VAL A 1 160 ? -0.695 10.556 -22.615 1.00 98.81 160 VAL A O 1
ATOM 1249 N N . LYS A 1 161 ? 0.576 9.838 -24.321 1.00 98.62 161 LYS A N 1
ATOM 1250 C CA . LYS A 1 161 ? -0.533 9.653 -25.266 1.00 98.62 161 LYS A CA 1
ATOM 1251 C C . LYS A 1 161 ? -1.590 8.666 -24.766 1.00 98.62 161 LYS A C 1
ATOM 1253 O O . LYS A 1 161 ? -2.778 8.882 -25.011 1.00 98.62 161 LYS A O 1
ATOM 1258 N N . VAL A 1 162 ? -1.194 7.562 -24.129 1.00 98.50 162 VAL A N 1
ATOM 1259 C CA . VAL A 1 162 ? -2.161 6.580 -23.609 1.00 98.50 162 VAL A CA 1
ATOM 1260 C C . VAL A 1 162 ? -2.775 7.024 -22.281 1.00 98.50 162 VAL A C 1
ATOM 1262 O O . VAL A 1 162 ? -3.972 6.817 -22.085 1.00 98.50 162 VAL A O 1
ATOM 1265 N N . ALA A 1 163 ? -2.012 7.708 -21.425 1.00 98.38 163 ALA A N 1
ATOM 1266 C CA . ALA A 1 163 ? -2.496 8.287 -20.173 1.00 98.38 163 ALA A CA 1
ATOM 1267 C C . ALA A 1 163 ? -3.527 9.405 -20.412 1.00 98.38 163 ALA A C 1
ATOM 1269 O O . ALA A 1 163 ? -4.521 9.510 -19.691 1.00 98.38 163 ALA A O 1
ATOM 1270 N N . ASP A 1 164 ? -3.375 10.186 -21.484 1.00 98.19 164 ASP A N 1
ATOM 1271 C CA . ASP A 1 164 ? -4.363 11.197 -21.883 1.00 98.19 164 ASP A CA 1
ATOM 1272 C C . ASP A 1 164 ? -5.727 10.597 -22.235 1.00 98.19 164 ASP A C 1
ATOM 1274 O O . ASP A 1 164 ? -6.757 11.233 -22.020 1.00 98.19 164 ASP A O 1
ATOM 1278 N N . LYS A 1 165 ? -5.740 9.353 -22.721 1.00 97.44 165 LYS A N 1
ATOM 1279 C CA . LYS A 1 165 ? -6.964 8.603 -23.028 1.00 97.44 165 LYS A CA 1
ATOM 1280 C C . LYS A 1 165 ? -7.550 7.880 -21.815 1.00 97.44 165 LYS A C 1
ATOM 1282 O O . LYS A 1 165 ? -8.617 7.285 -21.955 1.00 97.44 165 LYS A O 1
ATOM 1287 N N . ALA A 1 166 ? -6.840 7.821 -20.691 1.00 97.38 166 ALA A N 1
ATOM 1288 C CA . ALA A 1 166 ? -7.332 7.199 -19.465 1.00 97.38 166 ALA A CA 1
ATOM 1289 C C . ALA A 1 166 ? -8.375 8.090 -18.777 1.00 97.38 166 ALA A C 1
ATOM 1291 O O . ALA A 1 166 ? -8.524 9.273 -19.098 1.00 97.38 166 ALA A O 1
ATOM 1292 N N . SER A 1 167 ? -9.087 7.525 -17.806 1.00 95.81 167 SER A N 1
ATOM 1293 C CA . SER A 1 167 ? -10.019 8.256 -16.944 1.00 95.81 167 SER A CA 1
ATOM 1294 C C . SER A 1 167 ? -9.892 7.778 -15.499 1.00 95.81 167 SER A C 1
ATOM 1296 O O . SER A 1 167 ? -9.275 6.755 -15.238 1.00 95.81 167 SER A O 1
ATOM 1298 N N . VAL A 1 168 ? -10.486 8.485 -14.537 1.00 92.06 168 VAL A N 1
ATOM 1299 C CA . VAL A 1 168 ? -10.466 8.035 -13.132 1.00 92.06 168 VAL A CA 1
ATOM 1300 C C . VAL A 1 168 ? -11.230 6.712 -12.954 1.00 92.06 168 VAL A C 1
ATOM 1302 O O . VAL A 1 168 ? -10.844 5.889 -12.128 1.00 92.06 168 VAL A O 1
ATOM 1305 N N . GLY A 1 169 ? -12.284 6.480 -13.749 1.00 91.50 169 GLY A N 1
ATOM 1306 C CA . GLY A 1 169 ? -13.054 5.226 -13.742 1.00 91.50 169 GLY A CA 1
ATOM 1307 C C . GLY A 1 169 ? -12.387 4.068 -14.498 1.00 91.50 169 GLY A C 1
ATOM 1308 O O . GLY A 1 169 ? -12.694 2.907 -14.236 1.00 91.50 169 GLY A O 1
ATOM 1309 N N . ASP A 1 170 ? -11.457 4.384 -15.397 1.00 93.25 170 ASP A N 1
ATOM 1310 C CA . ASP A 1 170 ? -10.656 3.439 -16.178 1.00 93.25 170 ASP A CA 1
ATOM 1311 C C . ASP A 1 170 ? -9.192 3.924 -16.220 1.00 93.25 170 ASP A C 1
ATOM 1313 O O . ASP A 1 170 ? -8.751 4.519 -17.218 1.00 93.25 170 ASP A O 1
ATOM 1317 N N . PRO A 1 171 ? -8.474 3.801 -15.085 1.00 97.06 171 PRO A N 1
ATOM 1318 C CA . PRO A 1 171 ? -7.136 4.352 -14.943 1.00 97.06 171 PRO A CA 1
ATOM 1319 C C . PRO A 1 171 ? -6.107 3.530 -15.720 1.00 97.06 171 PRO A C 1
ATOM 1321 O O . PRO A 1 171 ? -6.276 2.331 -15.949 1.00 97.06 171 PRO A O 1
ATOM 1324 N N . LEU A 1 172 ? -4.995 4.173 -16.080 1.00 98.69 172 LEU A N 1
ATOM 1325 C CA . LEU A 1 172 ? -3.841 3.486 -16.649 1.00 98.69 172 LEU A CA 1
ATOM 1326 C C . LEU A 1 172 ? -2.939 2.973 -15.525 1.00 98.69 172 LEU A C 1
ATOM 1328 O O . LEU A 1 172 ? -2.439 3.763 -14.721 1.00 98.69 172 LEU A O 1
ATOM 1332 N N . THR A 1 173 ? -2.692 1.666 -15.509 1.00 98.62 173 THR A N 1
ATOM 1333 C CA . THR A 1 173 ? -1.697 1.061 -14.622 1.00 98.62 173 THR A CA 1
ATOM 1334 C C . THR A 1 173 ? -0.328 1.096 -15.290 1.00 98.62 173 THR A C 1
ATOM 1336 O O . THR A 1 173 ? -0.173 0.591 -16.400 1.00 98.62 173 THR A O 1
ATOM 1339 N N . VAL A 1 174 ? 0.658 1.695 -14.631 1.00 98.81 174 VAL A N 1
ATOM 1340 C CA . VAL A 1 174 ? 2.061 1.712 -15.048 1.00 98.81 174 VAL A CA 1
ATOM 1341 C C . VAL A 1 174 ? 2.818 0.730 -14.163 1.00 98.81 174 VAL A C 1
ATOM 1343 O O . VAL A 1 174 ? 3.010 0.981 -12.975 1.00 98.81 174 VAL A O 1
ATOM 1346 N N . SER A 1 175 ? 3.210 -0.397 -14.743 1.00 98.50 175 SER A N 1
ATOM 1347 C CA . SER A 1 175 ? 3.980 -1.441 -14.072 1.00 98.50 175 SER A CA 1
ATOM 1348 C C . SER A 1 175 ? 5.463 -1.200 -14.322 1.00 98.50 175 SER A C 1
ATOM 1350 O O . SER A 1 175 ? 5.884 -1.167 -15.477 1.00 98.50 175 SER A O 1
ATOM 1352 N N . VAL A 1 176 ? 6.243 -1.018 -13.262 1.00 98.62 176 VAL A N 1
ATOM 1353 C CA . VAL A 1 176 ? 7.679 -0.730 -13.321 1.00 98.62 176 VAL A CA 1
ATOM 1354 C C . VAL A 1 176 ? 8.437 -1.959 -12.830 1.00 98.62 176 VAL A C 1
ATOM 1356 O O . VAL A 1 176 ? 8.441 -2.236 -11.633 1.00 98.62 176 VAL A O 1
ATOM 1359 N N . TRP A 1 177 ? 9.002 -2.709 -13.772 1.00 97.94 177 TRP A N 1
ATOM 1360 C CA . TRP A 1 177 ? 9.818 -3.904 -13.534 1.00 97.94 177 TRP A CA 1
ATOM 1361 C C . TRP A 1 177 ? 11.267 -3.487 -13.252 1.00 97.94 177 TRP A C 1
ATOM 1363 O O . TRP A 1 177 ? 11.815 -3.840 -12.221 1.00 97.94 177 TRP A O 1
ATOM 1373 N N . GLY A 1 178 ? 11.801 -2.564 -14.062 1.00 95.62 178 GLY A N 1
ATOM 1374 C CA . GLY A 1 178 ? 13.128 -1.966 -13.877 1.00 95.62 178 GLY A CA 1
ATOM 1375 C C . GLY A 1 178 ? 13.113 -0.552 -13.293 1.00 95.62 178 GLY A C 1
ATOM 1376 O O . GLY A 1 178 ? 12.571 -0.279 -12.222 1.00 95.62 178 GLY A O 1
ATOM 1377 N N . GLY A 1 179 ? 13.733 0.395 -14.005 1.00 96.69 179 GLY A N 1
ATOM 1378 C CA . GLY A 1 179 ? 13.732 1.815 -13.639 1.00 96.69 179 GLY A CA 1
ATOM 1379 C C . GLY A 1 179 ? 12.478 2.576 -14.087 1.00 96.69 179 GLY A C 1
ATOM 1380 O O . GLY A 1 179 ? 11.829 2.244 -15.080 1.00 96.69 179 GLY A O 1
ATOM 1381 N N . SER A 1 180 ? 12.154 3.664 -13.385 1.00 98.06 180 SER A N 1
ATOM 1382 C CA . SER A 1 180 ? 10.973 4.502 -13.656 1.00 98.06 180 SER A CA 1
ATOM 1383 C C . SER A 1 180 ? 11.262 5.745 -14.516 1.00 98.06 180 SER A C 1
ATOM 1385 O O . SER A 1 180 ? 10.400 6.616 -14.658 1.00 98.06 180 SER A O 1
ATOM 1387 N N . ALA A 1 181 ? 12.439 5.813 -15.153 1.00 98.44 181 ALA A N 1
ATOM 1388 C CA . ALA A 1 181 ? 12.888 6.945 -15.970 1.00 98.44 181 ALA A CA 1
ATOM 1389 C C . ALA A 1 181 ? 11.848 7.444 -16.990 1.00 98.44 181 ALA A C 1
ATOM 1391 O O . ALA A 1 181 ? 11.564 8.638 -17.054 1.00 98.44 181 ALA A O 1
ATOM 1392 N N . ILE A 1 182 ? 11.203 6.534 -17.722 1.00 98.81 182 ILE A N 1
ATOM 1393 C CA . ILE A 1 182 ? 10.180 6.872 -18.726 1.00 98.81 182 ILE A CA 1
ATOM 1394 C C . ILE A 1 182 ? 8.947 7.539 -18.096 1.00 98.81 182 ILE A C 1
ATOM 1396 O O . ILE A 1 182 ? 8.387 8.484 -18.660 1.00 98.81 182 ILE A O 1
ATOM 1400 N N . LEU A 1 183 ? 8.522 7.077 -16.915 1.00 98.88 183 LEU A N 1
ATOM 1401 C CA . LEU A 1 183 ? 7.434 7.703 -16.165 1.00 98.88 183 LEU A CA 1
ATOM 1402 C C . LEU A 1 183 ? 7.847 9.098 -15.678 1.00 98.88 183 LEU A C 1
ATOM 1404 O O . LEU A 1 183 ? 7.066 10.044 -15.794 1.00 98.88 183 LEU A O 1
ATOM 1408 N N . ALA A 1 184 ? 9.080 9.253 -15.192 1.00 98.75 184 ALA A N 1
ATOM 1409 C CA . ALA A 1 184 ? 9.607 10.546 -14.768 1.00 98.75 184 ALA A CA 1
ATOM 1410 C C . ALA A 1 184 ? 9.709 11.547 -15.933 1.00 98.75 184 ALA A C 1
ATOM 1412 O O . ALA A 1 184 ? 9.329 12.709 -15.774 1.00 98.75 184 ALA A O 1
ATOM 1413 N N . GLU A 1 185 ? 10.155 11.100 -17.110 1.00 98.81 185 GLU A N 1
ATOM 1414 C CA . GLU A 1 185 ? 10.166 11.883 -18.349 1.00 98.81 185 GLU A CA 1
ATOM 1415 C C . GLU A 1 185 ? 8.754 12.356 -18.728 1.00 98.81 185 GLU A C 1
ATOM 1417 O O . GLU A 1 185 ? 8.542 13.546 -18.984 1.00 98.81 185 GLU A O 1
ATOM 1422 N N . ALA A 1 186 ? 7.775 11.443 -18.729 1.00 98.81 186 ALA A N 1
ATOM 1423 C CA . ALA A 1 186 ? 6.381 11.748 -19.048 1.00 98.81 186 ALA A CA 1
ATOM 1424 C C . ALA A 1 186 ? 5.785 12.783 -18.079 1.00 98.81 186 ALA A C 1
ATOM 1426 O O . ALA A 1 186 ? 5.213 13.785 -18.516 1.00 98.81 186 ALA A O 1
ATOM 1427 N N . LEU A 1 187 ? 5.971 12.582 -16.771 1.00 98.62 187 LEU A N 1
ATOM 1428 C CA . LEU A 1 187 ? 5.499 13.498 -15.731 1.00 98.62 187 LEU A CA 1
ATOM 1429 C C . LEU A 1 187 ? 6.171 14.873 -15.836 1.00 98.62 187 LEU A C 1
ATOM 1431 O O . LEU A 1 187 ? 5.487 15.897 -15.800 1.00 98.62 187 LEU A O 1
ATOM 1435 N N . GLN A 1 188 ? 7.491 14.921 -16.042 1.00 98.25 188 GLN A N 1
ATOM 1436 C CA . GLN A 1 188 ? 8.212 16.180 -16.221 1.00 98.25 188 GLN A CA 1
ATOM 1437 C C . GLN A 1 188 ? 7.746 16.928 -17.474 1.00 98.25 188 GLN A C 1
ATOM 1439 O O . GLN A 1 188 ? 7.572 18.148 -17.433 1.00 98.25 188 GLN A O 1
ATOM 1444 N N . HIS A 1 189 ? 7.544 16.218 -18.586 1.00 98.25 189 HIS A N 1
ATOM 1445 C CA . HIS A 1 189 ? 7.045 16.809 -19.821 1.00 98.25 189 HIS A CA 1
ATOM 1446 C C . HIS A 1 189 ? 5.659 17.419 -19.625 1.00 98.25 189 HIS A C 1
ATOM 1448 O O . HIS A 1 189 ? 5.447 18.578 -19.983 1.00 98.25 189 HIS A O 1
ATOM 1454 N N . VAL A 1 190 ? 4.740 16.679 -19.001 1.00 97.88 190 VAL A N 1
ATOM 1455 C CA . VAL A 1 190 ? 3.397 17.166 -18.671 1.00 97.88 190 VAL A CA 1
ATOM 1456 C C . VAL A 1 190 ? 3.472 18.398 -17.763 1.00 97.88 190 VAL A C 1
ATOM 1458 O O . VAL A 1 190 ? 2.855 19.411 -18.080 1.00 97.88 190 VAL A O 1
ATOM 1461 N N . SER A 1 191 ? 4.312 18.390 -16.722 1.00 95.62 191 SER A N 1
ATOM 1462 C CA . SER A 1 191 ? 4.509 19.555 -15.843 1.00 95.62 191 SER A CA 1
ATOM 1463 C C . SER A 1 191 ? 5.121 20.779 -16.524 1.00 95.62 191 SER A C 1
ATOM 1465 O O . SER A 1 191 ? 4.899 21.895 -16.070 1.00 95.62 191 SER A O 1
ATOM 1467 N N . ARG A 1 192 ? 5.912 20.602 -17.588 1.00 96.44 192 ARG A N 1
ATOM 1468 C CA . ARG A 1 192 ? 6.509 21.718 -18.344 1.00 96.44 192 ARG A CA 1
ATOM 1469 C C . ARG A 1 192 ? 5.586 22.284 -19.419 1.00 96.44 192 ARG A C 1
ATOM 1471 O O . ARG A 1 192 ? 5.819 23.397 -19.876 1.00 96.44 192 ARG A O 1
ATOM 1478 N N . THR A 1 193 ? 4.601 21.510 -19.871 1.00 96.56 193 THR A N 1
ATOM 1479 C CA . THR A 1 193 ? 3.804 21.836 -21.067 1.00 96.56 193 THR A CA 1
ATOM 1480 C C . THR A 1 193 ? 2.325 22.072 -20.787 1.00 96.56 193 THR A C 1
ATOM 1482 O O . THR A 1 193 ? 1.609 22.511 -21.687 1.00 96.56 193 THR A O 1
ATOM 1485 N N . ARG A 1 194 ? 1.848 21.797 -19.568 1.00 95.81 194 ARG A N 1
ATOM 1486 C CA . ARG A 1 194 ? 0.437 21.921 -19.177 1.00 95.81 194 ARG A CA 1
ATOM 1487 C C . ARG A 1 194 ? 0.281 22.767 -17.910 1.00 95.81 194 ARG A C 1
ATOM 1489 O O . ARG A 1 194 ? 1.253 23.006 -17.201 1.00 95.81 194 ARG A O 1
ATOM 1496 N N . SER A 1 195 ? -0.944 23.223 -17.640 1.00 89.00 195 SER A N 1
ATOM 1497 C CA . SER A 1 195 ? -1.296 23.897 -16.382 1.00 89.00 195 SER A CA 1
ATOM 1498 C C . SER A 1 195 ? -1.247 22.933 -15.193 1.00 89.00 195 SER A C 1
ATOM 1500 O O . SER A 1 195 ? -1.369 21.724 -15.379 1.00 89.00 195 SER A O 1
ATOM 1502 N N . GLU A 1 196 ? -1.134 23.465 -13.975 1.00 83.25 196 GLU A N 1
ATOM 1503 C CA . GLU A 1 196 ? -1.129 22.672 -12.733 1.00 83.25 196 GLU A CA 1
ATOM 1504 C C . GLU A 1 196 ? -2.370 21.769 -12.621 1.00 83.25 196 GLU A C 1
ATOM 1506 O O . GLU A 1 196 ? -2.218 20.559 -12.484 1.00 83.25 196 GLU A O 1
ATOM 1511 N N . ASP A 1 197 ? -3.577 22.299 -12.857 1.00 85.62 197 ASP A N 1
ATOM 1512 C CA . ASP A 1 197 ? -4.816 21.499 -12.869 1.00 85.62 197 ASP A CA 1
ATOM 1513 C C . ASP A 1 197 ? -4.770 20.329 -13.871 1.00 85.62 197 ASP A C 1
ATOM 1515 O O . ASP A 1 197 ? -5.295 19.242 -13.624 1.00 85.62 197 ASP A O 1
ATOM 1519 N N . ALA A 1 198 ? -4.137 20.532 -15.031 1.00 86.56 198 ALA A N 1
ATOM 1520 C CA . ALA A 1 198 ? -4.004 19.493 -16.048 1.00 86.56 198 ALA A CA 1
ATOM 1521 C C . ALA A 1 198 ? -2.934 18.450 -15.681 1.00 86.56 198 ALA A C 1
ATOM 1523 O O . ALA A 1 198 ? -3.036 17.301 -16.118 1.00 86.56 198 ALA A O 1
ATOM 1524 N N . VAL A 1 199 ? -1.925 18.830 -14.891 1.00 88.44 199 VAL A N 1
ATOM 1525 C CA . VAL A 1 199 ? -0.954 17.903 -14.291 1.00 88.44 199 VAL A CA 1
ATOM 1526 C C . VAL A 1 199 ? -1.646 17.054 -13.230 1.00 88.44 199 VAL A C 1
ATOM 1528 O O . VAL A 1 199 ? -1.522 15.832 -13.275 1.00 88.44 199 VAL A O 1
ATOM 1531 N N . ASP A 1 200 ? -2.424 17.668 -12.342 1.00 89.81 200 ASP A N 1
ATOM 1532 C CA . ASP A 1 200 ? -3.163 16.961 -11.294 1.00 89.81 200 ASP A CA 1
ATOM 1533 C C . ASP A 1 200 ? -4.157 15.963 -11.898 1.00 89.81 200 ASP A C 1
ATOM 1535 O O . ASP A 1 200 ? -4.158 14.785 -11.536 1.00 89.81 200 ASP A O 1
ATOM 1539 N N . ALA A 1 201 ? -4.914 16.383 -12.917 1.00 91.38 201 ALA A N 1
ATOM 1540 C CA . ALA A 1 201 ? -5.810 15.494 -13.651 1.00 91.38 201 ALA A CA 1
ATOM 1541 C C . ALA A 1 201 ? -5.060 14.355 -14.366 1.00 91.38 201 ALA A C 1
ATOM 1543 O O . ALA A 1 201 ? -5.579 13.244 -14.475 1.00 91.38 201 ALA A O 1
ATOM 1544 N N . PHE A 1 202 ? -3.851 14.600 -14.882 1.00 96.69 202 PHE A N 1
ATOM 1545 C CA . PHE A 1 202 ? -3.016 13.553 -15.477 1.00 96.69 202 PHE A CA 1
ATOM 1546 C C . PHE A 1 202 ? -2.577 12.530 -14.420 1.00 96.69 202 PHE A C 1
ATOM 1548 O O . PHE A 1 202 ? -2.742 11.330 -14.634 1.00 96.69 202 PHE A O 1
ATOM 1555 N N . VAL A 1 203 ? -2.094 13.003 -13.268 1.00 96.69 203 VAL A N 1
ATOM 1556 C CA . VAL A 1 203 ? -1.648 12.186 -12.129 1.00 96.69 203 VAL A CA 1
ATOM 1557 C C . VAL A 1 203 ? -2.789 11.347 -11.543 1.00 96.69 203 VAL A C 1
ATOM 1559 O O . VAL A 1 203 ? -2.601 10.162 -11.270 1.00 96.69 203 VAL A O 1
ATOM 1562 N N . GLU A 1 204 ? -3.990 11.913 -11.401 1.00 95.12 204 GLU A N 1
ATOM 1563 C CA . GLU A 1 204 ? -5.150 11.238 -10.798 1.00 95.12 204 GLU A CA 1
ATOM 1564 C C . GLU A 1 204 ? -5.578 9.969 -11.558 1.00 95.12 204 GLU A C 1
ATOM 1566 O O . GLU A 1 204 ? -6.108 9.018 -10.968 1.00 95.12 204 GLU A O 1
ATOM 1571 N N . LYS A 1 205 ? -5.313 9.923 -12.867 1.00 96.81 205 LYS A N 1
ATOM 1572 C CA . LYS A 1 205 ? -5.689 8.825 -13.769 1.00 96.81 205 LYS A CA 1
ATOM 1573 C C . LYS A 1 205 ? -4.644 7.704 -13.860 1.00 96.81 205 LYS A C 1
ATOM 1575 O O . LYS A 1 205 ? -4.870 6.736 -14.586 1.00 96.81 205 LYS A O 1
ATOM 1580 N N . LEU A 1 206 ? -3.522 7.817 -13.145 1.00 98.50 206 LEU A N 1
ATOM 1581 C CA . LEU A 1 206 ? -2.445 6.825 -13.134 1.00 98.50 206 LEU A CA 1
ATOM 1582 C C . LEU A 1 206 ? -2.462 5.969 -11.862 1.00 98.50 206 LEU A C 1
ATOM 1584 O O . LEU A 1 206 ? -2.736 6.461 -10.766 1.00 98.50 206 LEU A O 1
ATOM 1588 N N . ARG A 1 207 ? -2.120 4.688 -12.002 1.00 98.38 207 ARG A N 1
ATOM 1589 C CA . ARG A 1 207 ? -1.798 3.771 -10.899 1.00 98.38 207 ARG A CA 1
ATOM 1590 C C . ARG A 1 207 ? -0.417 3.199 -11.154 1.00 98.38 207 ARG A C 1
ATOM 1592 O O . ARG A 1 207 ? -0.231 2.520 -12.152 1.00 98.38 207 ARG A O 1
ATOM 1599 N N . VAL A 1 208 ? 0.557 3.494 -10.306 1.00 98.75 208 VAL A N 1
ATOM 1600 C CA . VAL A 1 208 ? 1.912 2.959 -10.465 1.00 98.75 208 VAL A CA 1
ATOM 1601 C C . VAL A 1 208 ? 2.089 1.763 -9.550 1.00 98.75 208 VAL A C 1
ATOM 1603 O O . VAL A 1 208 ? 1.719 1.830 -8.379 1.00 98.75 208 VAL A O 1
ATOM 1606 N N . TYR A 1 209 ? 2.666 0.694 -10.083 1.00 98.56 209 TYR A N 1
ATOM 1607 C CA . TYR A 1 209 ? 3.153 -0.436 -9.309 1.00 98.56 209 TYR A CA 1
ATOM 1608 C C . TYR A 1 209 ? 4.622 -0.644 -9.653 1.00 98.56 209 TYR A C 1
ATOM 1610 O O . TYR A 1 209 ? 4.935 -1.014 -10.781 1.00 98.56 209 TYR A O 1
ATOM 1618 N N . ALA A 1 210 ? 5.511 -0.405 -8.694 1.00 98.19 210 ALA A N 1
ATOM 1619 C CA . ALA A 1 210 ? 6.948 -0.549 -8.873 1.00 98.19 210 ALA A CA 1
ATOM 1620 C C . ALA A 1 210 ? 7.503 -1.737 -8.077 1.00 98.19 210 ALA A C 1
ATOM 1622 O O . ALA A 1 210 ? 7.247 -1.868 -6.873 1.00 98.19 210 ALA A O 1
ATOM 1623 N N . ILE A 1 211 ? 8.268 -2.596 -8.755 1.00 96.69 211 ILE A N 1
ATOM 1624 C CA . ILE A 1 211 ? 9.015 -3.720 -8.174 1.00 96.69 211 ILE A CA 1
ATOM 1625 C C . ILE A 1 211 ? 10.250 -3.151 -7.487 1.00 96.69 211 ILE A C 1
ATOM 1627 O O . ILE A 1 211 ? 11.364 -3.137 -8.011 1.00 96.69 211 ILE A O 1
ATOM 1631 N N . SER A 1 212 ? 9.989 -2.577 -6.311 1.00 94.25 212 SER A N 1
ATOM 1632 C CA . SER A 1 212 ? 10.889 -1.622 -5.663 1.00 94.25 212 SER A CA 1
ATOM 1633 C C . SER A 1 212 ? 11.221 -0.425 -6.582 1.00 94.25 212 SER A C 1
ATOM 1635 O O . SER A 1 212 ? 10.781 -0.339 -7.724 1.00 94.25 212 SER A O 1
ATOM 1637 N N . ASP A 1 213 ? 11.967 0.559 -6.077 1.00 92.69 213 ASP A N 1
ATOM 1638 C CA . ASP A 1 213 ? 12.526 1.619 -6.925 1.00 92.69 213 ASP A CA 1
ATOM 1639 C C . ASP A 1 213 ? 13.937 1.180 -7.364 1.00 92.69 213 ASP A C 1
ATOM 1641 O O . ASP A 1 213 ? 14.848 1.122 -6.535 1.00 92.69 213 ASP A O 1
ATOM 1645 N N . GLN A 1 214 ? 14.122 0.840 -8.646 1.00 93.69 214 GLN A N 1
ATOM 1646 C CA . GLN A 1 214 ? 15.414 0.358 -9.171 1.00 93.69 214 GLN A CA 1
ATOM 1647 C C . GLN A 1 214 ? 16.250 1.438 -9.873 1.00 93.69 214 GLN A C 1
ATOM 1649 O O . GLN A 1 214 ? 17.275 1.137 -10.479 1.00 93.69 214 GLN A O 1
ATOM 1654 N N . ASP A 1 215 ? 15.841 2.703 -9.796 1.00 94.94 215 ASP A N 1
ATOM 1655 C CA . ASP A 1 215 ? 16.654 3.848 -10.199 1.00 94.94 215 ASP A CA 1
ATOM 1656 C C . ASP A 1 215 ? 16.398 5.070 -9.299 1.00 94.94 215 ASP A C 1
ATOM 1658 O O . ASP A 1 215 ? 15.563 5.053 -8.391 1.00 94.94 215 ASP A O 1
ATOM 1662 N N . ASP A 1 216 ? 17.111 6.170 -9.549 1.00 94.19 216 ASP A N 1
ATOM 1663 C CA . ASP A 1 216 ? 16.975 7.401 -8.764 1.00 94.19 216 ASP A CA 1
ATOM 1664 C C . ASP A 1 216 ? 15.741 8.251 -9.134 1.00 94.19 216 ASP A C 1
ATOM 1666 O O . ASP A 1 216 ? 15.560 9.353 -8.601 1.00 94.19 216 ASP A O 1
ATOM 1670 N N . THR A 1 217 ? 14.870 7.758 -10.024 1.00 96.94 217 THR A N 1
ATOM 1671 C CA . THR A 1 217 ? 13.645 8.462 -10.422 1.00 96.94 217 THR A CA 1
ATOM 1672 C C . THR A 1 217 ? 12.437 8.083 -9.580 1.00 96.94 217 THR A C 1
ATOM 1674 O O . THR A 1 217 ? 11.589 8.947 -9.372 1.00 96.94 217 THR A O 1
ATOM 1677 N N . GLY A 1 218 ? 12.386 6.884 -8.992 1.00 93.50 218 GLY A N 1
ATOM 1678 C CA . GLY A 1 218 ? 11.251 6.460 -8.161 1.00 93.50 218 GLY A CA 1
ATOM 1679 C C . GLY A 1 218 ? 11.020 7.380 -6.954 1.00 93.50 218 GLY A C 1
ATOM 1680 O O . GLY A 1 218 ? 9.939 7.949 -6.774 1.00 93.50 218 GLY A O 1
ATOM 1681 N N . ILE A 1 219 ? 12.078 7.662 -6.182 1.00 89.75 219 ILE A N 1
ATOM 1682 C CA . ILE A 1 219 ? 12.018 8.641 -5.082 1.00 89.75 219 ILE A CA 1
ATOM 1683 C C . ILE A 1 219 ? 11.732 10.065 -5.582 1.00 89.75 219 ILE A C 1
ATOM 1685 O O . ILE A 1 219 ? 10.973 10.803 -4.952 1.00 89.75 219 ILE A O 1
ATOM 1689 N N . TRP A 1 220 ? 12.290 10.455 -6.732 1.00 94.38 220 TRP A N 1
ATOM 1690 C CA . TRP A 1 220 ? 12.045 11.767 -7.332 1.00 94.38 220 TRP A CA 1
ATOM 1691 C C . TRP A 1 220 ? 10.568 11.951 -7.707 1.00 94.38 220 TRP A C 1
ATOM 1693 O O . TRP A 1 220 ? 9.998 13.006 -7.425 1.00 94.38 220 TRP A O 1
ATOM 1703 N N . ILE A 1 221 ? 9.934 10.920 -8.277 1.00 97.25 221 ILE A N 1
ATOM 1704 C CA . ILE A 1 221 ? 8.506 10.904 -8.606 1.00 97.25 221 ILE A CA 1
ATOM 1705 C C . ILE A 1 221 ? 7.686 11.045 -7.324 1.00 97.25 221 ILE A C 1
ATOM 1707 O O . ILE A 1 221 ? 6.855 11.948 -7.238 1.00 97.25 221 ILE A O 1
ATOM 1711 N N . ARG A 1 222 ? 7.941 10.207 -6.309 1.00 92.75 222 ARG A N 1
ATOM 1712 C CA . ARG A 1 222 ? 7.153 10.195 -5.063 1.00 92.75 222 ARG A CA 1
ATOM 1713 C C . ARG A 1 222 ? 7.238 11.509 -4.282 1.00 92.75 222 ARG A C 1
ATOM 1715 O O . ARG A 1 222 ? 6.252 11.912 -3.674 1.00 92.75 222 ARG A O 1
ATOM 1722 N N . LEU A 1 223 ? 8.380 12.199 -4.320 1.00 87.69 223 LEU A N 1
ATOM 1723 C CA . LEU A 1 223 ? 8.538 13.509 -3.678 1.00 87.69 223 LEU A CA 1
ATOM 1724 C C . LEU A 1 223 ? 7.881 14.650 -4.468 1.00 87.69 223 LEU A C 1
ATOM 1726 O O . LEU A 1 223 ? 7.404 15.611 -3.868 1.00 87.69 223 LEU A O 1
ATOM 1730 N N . ARG A 1 224 ? 7.872 14.576 -5.804 1.00 89.88 224 ARG A N 1
ATOM 1731 C CA . ARG A 1 224 ? 7.380 15.660 -6.669 1.00 89.88 224 ARG A CA 1
ATOM 1732 C C . ARG A 1 224 ? 5.895 15.548 -7.006 1.00 89.88 224 ARG A C 1
ATOM 1734 O O . ARG A 1 224 ? 5.245 16.569 -7.207 1.00 89.88 224 ARG A O 1
ATOM 1741 N N . TYR A 1 225 ? 5.370 14.329 -7.046 1.00 93.06 225 TYR A N 1
ATOM 1742 C CA . TYR A 1 225 ? 3.976 14.013 -7.346 1.00 93.06 225 TYR A CA 1
ATOM 1743 C C . TYR A 1 225 ? 3.386 13.173 -6.208 1.00 93.06 225 TYR A C 1
ATOM 1745 O O . TYR A 1 225 ? 2.992 12.030 -6.429 1.00 93.06 225 TYR A O 1
ATOM 1753 N N . PRO A 1 226 ? 3.318 13.701 -4.973 1.00 90.06 226 PRO A N 1
ATOM 1754 C CA . PRO A 1 226 ? 2.926 12.904 -3.811 1.00 90.06 226 PRO A CA 1
ATOM 1755 C C . PRO A 1 226 ? 1.465 12.427 -3.879 1.00 90.06 226 PRO A C 1
ATOM 1757 O O . PRO A 1 226 ? 1.097 11.467 -3.215 1.00 90.06 226 PRO A O 1
ATOM 1760 N N . GLN A 1 227 ? 0.634 13.046 -4.722 1.00 89.88 227 GLN A N 1
ATOM 1761 C CA . GLN A 1 227 ? -0.744 12.617 -4.987 1.00 89.88 227 GLN A CA 1
ATOM 1762 C C . GLN A 1 227 ? -0.850 11.493 -6.037 1.00 89.88 227 GLN A C 1
ATOM 1764 O O . GLN A 1 227 ? -1.946 10.984 -6.281 1.00 89.88 227 GLN A O 1
ATOM 1769 N N . LEU A 1 228 ? 0.265 11.076 -6.649 1.00 96.31 228 LEU A N 1
ATOM 1770 C CA . LEU A 1 228 ? 0.307 9.917 -7.536 1.00 96.31 228 LEU A CA 1
ATOM 1771 C C . LEU A 1 228 ? 0.102 8.642 -6.724 1.00 96.31 228 LEU A C 1
ATOM 1773 O O . LEU A 1 228 ? 0.813 8.375 -5.758 1.00 96.31 228 LEU A O 1
ATOM 1777 N N . PHE A 1 229 ? -0.866 7.838 -7.145 1.00 97.69 229 PHE A N 1
ATOM 1778 C CA . PHE A 1 229 ? -1.099 6.528 -6.564 1.00 97.69 229 PHE A CA 1
ATOM 1779 C C . PHE A 1 229 ? 0.070 5.600 -6.905 1.00 97.69 229 PHE A C 1
ATOM 1781 O O . PHE A 1 229 ? 0.254 5.259 -8.076 1.00 97.69 229 PHE A O 1
ATOM 1788 N N . TYR A 1 230 ? 0.847 5.204 -5.898 1.00 98.06 230 TYR A N 1
ATOM 1789 C CA . TYR A 1 230 ? 2.124 4.522 -6.110 1.00 98.06 230 TYR A CA 1
ATOM 1790 C C . TYR A 1 230 ? 2.300 3.354 -5.136 1.00 98.06 230 TYR A C 1
ATOM 1792 O O . TYR A 1 230 ? 2.486 3.567 -3.941 1.00 98.06 230 TYR A O 1
ATOM 1800 N N . VAL A 1 231 ? 2.249 2.124 -5.640 1.00 98.31 231 VAL A N 1
ATOM 1801 C CA . VAL A 1 231 ? 2.535 0.893 -4.891 1.00 98.31 231 VAL A CA 1
ATOM 1802 C C . VAL A 1 231 ? 4.016 0.563 -5.034 1.00 98.31 231 VAL A C 1
ATOM 1804 O O . VAL A 1 231 ? 4.513 0.490 -6.157 1.00 98.31 231 VAL A O 1
ATOM 1807 N N . VAL A 1 232 ? 4.724 0.385 -3.916 1.00 97.25 232 VAL A N 1
ATOM 1808 C CA . VAL A 1 232 ? 6.161 0.076 -3.920 1.00 97.25 232 VAL A CA 1
ATOM 1809 C C . VAL A 1 232 ? 6.620 -0.590 -2.628 1.00 97.25 232 VAL A C 1
ATOM 1811 O O . VAL A 1 232 ? 6.211 -0.205 -1.533 1.00 97.25 232 VAL A O 1
ATOM 1814 N N . SER A 1 233 ? 7.540 -1.546 -2.743 1.00 95.50 233 SER A N 1
ATOM 1815 C CA . SER A 1 233 ? 8.283 -2.056 -1.590 1.00 95.50 233 SER A CA 1
ATOM 1816 C C . SER A 1 233 ? 9.389 -1.076 -1.194 1.00 95.50 233 SER A C 1
ATOM 1818 O O . SER A 1 233 ? 10.342 -0.861 -1.941 1.00 95.50 233 SER A O 1
ATOM 1820 N N . LEU A 1 234 ? 9.256 -0.459 -0.014 1.00 90.62 234 LEU A N 1
ATOM 1821 C CA . LEU A 1 234 ? 10.237 0.482 0.536 1.00 90.62 234 LEU A CA 1
ATOM 1822 C C . LEU A 1 234 ? 11.209 -0.236 1.471 1.00 90.62 234 LEU A C 1
ATOM 1824 O O . LEU A 1 234 ? 10.801 -0.831 2.467 1.00 90.62 234 LEU A O 1
ATOM 1828 N N . HIS A 1 235 ? 12.496 -0.135 1.169 1.00 89.88 235 HIS A N 1
ATOM 1829 C CA . HIS A 1 235 ? 13.591 -0.703 1.952 1.00 89.88 235 HIS A CA 1
ATOM 1830 C C . HIS A 1 235 ? 14.886 0.078 1.671 1.00 89.88 235 HIS A C 1
ATOM 1832 O O . HIS A 1 235 ? 14.897 0.954 0.798 1.00 89.88 235 HIS A O 1
ATOM 1838 N N . GLY A 1 236 ? 15.971 -0.204 2.404 1.00 79.44 236 GLY A N 1
ATOM 1839 C CA . GLY A 1 236 ? 17.288 0.345 2.071 1.00 79.44 236 GLY A CA 1
ATOM 1840 C C . GLY A 1 236 ? 17.675 -0.016 0.634 1.00 79.44 236 GLY A C 1
ATOM 1841 O O . GLY A 1 236 ? 17.246 -1.047 0.112 1.00 79.44 236 GLY A O 1
ATOM 1842 N N . PHE A 1 237 ? 18.443 0.832 -0.052 1.00 78.94 237 PHE A N 1
ATOM 1843 C CA . PHE A 1 237 ? 18.799 0.557 -1.447 1.00 78.94 237 PHE A CA 1
ATOM 1844 C C . PHE A 1 237 ? 19.489 -0.814 -1.574 1.00 78.94 237 PHE A C 1
ATOM 1846 O O . PHE A 1 237 ? 20.397 -1.120 -0.806 1.00 78.94 237 PHE A O 1
ATOM 1853 N N . SER A 1 238 ? 19.046 -1.637 -2.533 1.00 78.88 238 SER A N 1
ATOM 1854 C CA . SER A 1 238 ? 19.491 -3.029 -2.744 1.00 78.88 238 SER A CA 1
ATOM 1855 C C . SER A 1 238 ? 19.115 -4.049 -1.643 1.00 78.88 238 SER A C 1
ATOM 1857 O O . SER A 1 238 ? 19.417 -5.236 -1.757 1.00 78.88 238 SER A O 1
ATOM 1859 N N . GLU A 1 239 ? 18.365 -3.659 -0.605 1.00 87.69 239 GLU A N 1
ATOM 1860 C CA . GLU A 1 239 ? 17.833 -4.587 0.414 1.00 87.69 239 GLU A CA 1
ATOM 1861 C C . GLU A 1 239 ? 16.586 -5.350 -0.068 1.00 87.69 239 GLU A C 1
ATOM 1863 O O . GLU A 1 239 ? 15.577 -5.468 0.626 1.00 87.69 239 GLU A O 1
ATOM 1868 N N . TYR A 1 240 ? 16.640 -5.903 -1.279 1.00 88.44 240 TYR A N 1
ATOM 1869 C CA . TYR A 1 240 ? 15.503 -6.598 -1.880 1.00 88.44 240 TYR A CA 1
ATOM 1870 C C . TYR A 1 240 ? 15.047 -7.822 -1.094 1.00 88.44 240 TYR A C 1
ATOM 1872 O O . TYR A 1 240 ? 13.910 -8.235 -1.256 1.00 88.44 240 TYR A O 1
ATOM 1880 N N . THR A 1 241 ? 15.880 -8.390 -0.218 1.00 89.12 241 THR A N 1
ATOM 1881 C CA . THR A 1 241 ? 15.533 -9.534 0.648 1.00 89.12 241 THR A CA 1
ATOM 1882 C C . THR A 1 241 ? 14.262 -9.305 1.464 1.00 89.12 241 THR A C 1
ATOM 1884 O O . THR A 1 241 ? 13.583 -10.264 1.822 1.00 89.12 241 THR A O 1
ATOM 1887 N N . VAL A 1 242 ? 13.927 -8.046 1.752 1.00 91.00 242 VAL A N 1
ATOM 1888 C CA . VAL A 1 242 ? 12.740 -7.680 2.520 1.00 91.00 242 VAL A CA 1
ATOM 1889 C C . VAL A 1 242 ? 11.606 -7.143 1.647 1.00 91.00 242 VAL A C 1
ATOM 1891 O O . VAL A 1 242 ? 10.641 -6.635 2.193 1.00 91.00 242 VAL A O 1
ATOM 1894 N N . ALA A 1 243 ? 11.658 -7.219 0.323 1.00 95.50 243 ALA A N 1
ATOM 1895 C CA . ALA A 1 243 ? 10.574 -6.702 -0.511 1.00 95.50 243 ALA A CA 1
ATOM 1896 C C . ALA A 1 243 ? 9.426 -7.715 -0.652 1.00 95.50 243 ALA A C 1
ATOM 1898 O O . ALA A 1 243 ? 9.671 -8.906 -0.863 1.00 95.50 243 ALA A O 1
ATOM 1899 N N . ALA A 1 244 ? 8.171 -7.262 -0.559 1.00 97.00 244 ALA A N 1
ATOM 1900 C CA . ALA A 1 244 ? 7.001 -8.145 -0.619 1.00 97.00 244 ALA A CA 1
ATOM 1901 C C . ALA A 1 244 ? 6.959 -9.025 -1.881 1.00 97.00 244 ALA A C 1
ATOM 1903 O O . ALA A 1 244 ? 6.583 -10.194 -1.779 1.00 97.00 244 ALA A O 1
ATOM 1904 N N . TRP A 1 245 ? 7.410 -8.504 -3.032 1.00 96.75 245 TRP A N 1
ATOM 1905 C CA . TRP A 1 245 ? 7.410 -9.215 -4.319 1.00 96.75 245 TRP A CA 1
ATOM 1906 C C . TRP A 1 245 ? 8.194 -10.532 -4.304 1.00 96.75 245 TRP A C 1
ATOM 1908 O O . TRP A 1 245 ? 7.841 -11.442 -5.049 1.00 96.75 245 TRP A O 1
ATOM 1918 N N . ASN A 1 246 ? 9.150 -10.725 -3.382 1.00 97.06 246 ASN A N 1
ATOM 1919 C CA . ASN A 1 246 ? 9.819 -12.021 -3.218 1.00 97.06 246 ASN A CA 1
ATOM 1920 C C . ASN A 1 246 ? 8.844 -13.154 -2.875 1.00 97.06 246 ASN A C 1
ATOM 1922 O O . ASN A 1 246 ? 9.167 -14.313 -3.113 1.00 97.06 246 ASN A O 1
ATOM 1926 N N . GLY A 1 247 ? 7.644 -12.862 -2.361 1.00 97.44 247 GLY A N 1
ATOM 1927 C CA . GLY A 1 247 ? 6.613 -13.876 -2.133 1.00 97.44 247 GLY A CA 1
ATOM 1928 C C . GLY A 1 247 ? 6.231 -14.670 -3.392 1.00 97.44 247 GLY A C 1
ATOM 1929 O O . GLY A 1 247 ? 5.682 -15.764 -3.276 1.00 97.44 247 GLY A O 1
ATOM 1930 N N . ILE A 1 248 ? 6.571 -14.203 -4.597 1.00 97.81 248 ILE A N 1
ATOM 1931 C CA . ILE A 1 248 ? 6.335 -14.968 -5.824 1.00 97.81 248 ILE A CA 1
ATOM 1932 C C . ILE A 1 248 ? 7.045 -16.341 -5.812 1.00 97.81 248 ILE A C 1
ATOM 1934 O O . ILE A 1 248 ? 6.415 -17.337 -6.183 1.00 97.81 248 ILE A O 1
ATOM 1938 N N . SER A 1 249 ? 8.300 -16.416 -5.330 1.00 96.94 249 SER A N 1
ATOM 1939 C CA . SER A 1 249 ? 9.142 -17.638 -5.358 1.00 96.94 249 SER A CA 1
ATOM 1940 C C . SER A 1 249 ? 10.459 -17.580 -4.545 1.00 96.94 249 SER A C 1
ATOM 1942 O O . SER A 1 249 ? 11.339 -18.423 -4.716 1.00 96.94 249 SER A O 1
ATOM 1944 N N . GLY A 1 250 ? 10.659 -16.561 -3.707 1.00 95.06 250 GLY A N 1
ATOM 1945 C CA . GLY A 1 250 ? 11.960 -16.247 -3.109 1.00 95.06 250 GLY A CA 1
ATOM 1946 C C . GLY A 1 250 ? 12.294 -16.946 -1.790 1.00 95.06 250 GLY A C 1
ATOM 1947 O O . GLY A 1 250 ? 13.394 -16.736 -1.286 1.00 95.06 250 GLY A O 1
ATOM 1948 N N . GLU A 1 251 ? 11.391 -17.741 -1.214 1.00 94.62 251 GLU A N 1
ATOM 1949 C CA . GLU A 1 251 ? 11.517 -18.304 0.140 1.00 94.62 251 GLU A CA 1
ATOM 1950 C C . GLU A 1 251 ? 12.805 -19.115 0.343 1.00 94.62 251 GLU A C 1
ATOM 1952 O O . GLU A 1 251 ? 13.506 -18.912 1.337 1.00 94.62 251 GLU A O 1
ATOM 1957 N N . GLU A 1 252 ? 13.171 -19.954 -0.633 1.00 91.88 252 GLU A N 1
ATOM 1958 C CA . GLU A 1 252 ? 14.368 -20.801 -0.574 1.00 91.88 252 GLU A CA 1
ATOM 1959 C C . GLU A 1 252 ? 15.652 -19.966 -0.691 1.00 91.88 252 GLU A C 1
ATOM 1961 O O . GLU A 1 252 ? 16.583 -20.122 0.097 1.00 91.88 252 GLU A O 1
ATOM 1966 N N . TYR A 1 253 ? 15.696 -19.037 -1.655 1.00 91.44 253 TYR A N 1
ATOM 1967 C CA . TYR A 1 253 ? 16.887 -18.235 -1.951 1.00 91.44 253 TYR A CA 1
ATOM 1968 C C . TYR A 1 253 ? 17.133 -17.123 -0.917 1.00 91.44 253 TYR A C 1
ATOM 1970 O O . TYR A 1 253 ? 18.275 -16.843 -0.550 1.00 91.44 253 TYR A O 1
ATOM 1978 N N . ARG A 1 254 ? 16.067 -16.473 -0.432 1.00 91.56 254 ARG A N 1
ATOM 1979 C CA . ARG A 1 254 ? 16.121 -15.314 0.482 1.00 91.56 254 ARG A CA 1
ATOM 1980 C C . ARG A 1 254 ? 15.878 -15.678 1.949 1.00 91.56 254 ARG A C 1
ATOM 1982 O O . ARG A 1 254 ? 15.968 -14.799 2.803 1.00 91.56 254 ARG A O 1
ATOM 1989 N N . ASN A 1 255 ? 15.625 -16.952 2.245 1.00 91.69 255 ASN A N 1
ATOM 1990 C CA . ASN A 1 255 ? 15.528 -17.509 3.592 1.00 91.69 255 ASN A CA 1
ATOM 1991 C C . ASN A 1 255 ? 14.392 -16.911 4.454 1.00 91.69 255 ASN A C 1
ATOM 1993 O O . ASN A 1 255 ? 14.623 -16.454 5.575 1.00 91.69 255 ASN A O 1
ATOM 1997 N N . PHE A 1 256 ? 13.157 -16.937 3.944 1.00 94.75 256 PHE A N 1
ATOM 1998 C CA . PHE A 1 256 ? 11.945 -16.535 4.676 1.00 94.75 256 PHE A CA 1
ATOM 1999 C C . PHE A 1 256 ? 10.834 -17.579 4.513 1.00 94.75 256 PHE A C 1
ATOM 2001 O O . PHE A 1 256 ? 10.849 -18.343 3.564 1.00 94.75 256 PHE A O 1
ATOM 2008 N N . ASP A 1 257 ? 9.867 -17.620 5.434 1.00 95.69 257 ASP A N 1
ATOM 2009 C CA . ASP A 1 257 ? 8.651 -18.456 5.380 1.00 95.69 257 ASP A CA 1
ATOM 2010 C C . ASP A 1 257 ? 8.812 -19.914 4.885 1.00 95.69 257 ASP A C 1
ATOM 2012 O O . ASP A 1 257 ? 7.920 -20.458 4.236 1.00 95.69 257 ASP A O 1
ATOM 2016 N N . HIS A 1 258 ? 9.925 -20.580 5.209 1.00 94.75 258 HIS A N 1
ATOM 2017 C CA . HIS A 1 258 ? 10.227 -21.939 4.738 1.00 94.75 258 HIS A CA 1
ATOM 2018 C C . HIS A 1 258 ? 9.115 -22.957 5.008 1.00 94.75 258 HIS A C 1
ATOM 2020 O O . HIS A 1 258 ? 8.669 -23.148 6.148 1.00 94.75 258 HIS A O 1
ATOM 2026 N N . GLY A 1 259 ? 8.694 -23.653 3.949 1.00 93.12 259 GLY A N 1
ATOM 2027 C CA . GLY A 1 259 ? 7.571 -24.596 3.964 1.00 93.12 259 GLY A CA 1
ATOM 2028 C C . GLY A 1 259 ? 6.194 -23.939 4.137 1.00 93.12 259 GLY A C 1
ATOM 2029 O O . GLY A 1 259 ? 5.207 -24.646 4.349 1.00 93.12 259 GLY A O 1
ATOM 2030 N N . GLY A 1 260 ? 6.127 -22.606 4.097 1.00 95.25 260 GLY A N 1
ATOM 2031 C CA . GLY A 1 260 ? 4.896 -21.832 4.031 1.00 95.25 260 GLY A CA 1
ATOM 2032 C C . GLY A 1 260 ? 4.176 -22.077 2.706 1.00 95.25 260 GLY A C 1
ATOM 2033 O O . GLY A 1 260 ? 3.140 -22.745 2.698 1.00 95.25 260 GLY A O 1
ATOM 2034 N N . PRO A 1 261 ? 4.720 -21.592 1.582 1.00 96.44 261 PRO A N 1
ATOM 2035 C CA . PRO A 1 261 ? 4.240 -21.964 0.261 1.00 96.44 261 PRO A CA 1
ATOM 2036 C C . PRO A 1 261 ? 4.815 -23.305 -0.221 1.00 96.44 261 PRO A C 1
ATOM 2038 O O . PRO A 1 261 ? 5.758 -23.848 0.351 1.00 96.44 261 PRO A O 1
ATOM 2041 N N . ASP A 1 262 ? 4.239 -23.839 -1.300 1.00 95.81 262 ASP A N 1
ATOM 2042 C CA . ASP A 1 262 ? 4.791 -24.992 -2.016 1.00 95.81 262 ASP A CA 1
ATOM 2043 C C . ASP A 1 262 ? 5.886 -24.522 -2.991 1.00 95.81 262 ASP A C 1
ATOM 2045 O O . ASP A 1 262 ? 5.593 -23.928 -4.033 1.00 95.81 262 ASP A O 1
ATOM 2049 N N . SER A 1 263 ? 7.153 -24.755 -2.642 1.00 95.44 263 SER A N 1
ATOM 2050 C CA . SER A 1 263 ? 8.312 -24.404 -3.477 1.00 95.44 263 SER A CA 1
ATOM 2051 C C . SER A 1 263 ? 8.470 -25.339 -4.692 1.00 95.44 263 SER A C 1
ATOM 2053 O O . SER A 1 263 ? 9.156 -25.004 -5.660 1.00 95.44 263 SER A O 1
ATOM 2055 N N . SER A 1 264 ? 7.835 -26.521 -4.696 1.00 95.88 264 SER A N 1
ATOM 2056 C CA . SER A 1 264 ? 8.033 -27.518 -5.762 1.00 95.88 264 SER A CA 1
ATOM 2057 C C . SER A 1 264 ? 7.466 -27.063 -7.110 1.00 95.88 264 SER A C 1
ATOM 2059 O O . SER A 1 264 ? 8.044 -27.364 -8.157 1.00 95.88 264 SER A O 1
ATOM 2061 N N . ILE A 1 265 ? 6.396 -26.262 -7.084 1.00 97.06 265 ILE A N 1
ATOM 2062 C CA . ILE A 1 265 ? 5.692 -25.748 -8.269 1.00 97.06 265 ILE A CA 1
ATOM 2063 C C . ILE A 1 265 ? 6.326 -24.489 -8.884 1.00 97.06 265 ILE A C 1
ATOM 2065 O O . ILE A 1 265 ? 5.826 -23.971 -9.879 1.00 97.06 265 ILE A O 1
ATOM 2069 N N . VAL A 1 266 ? 7.438 -24.007 -8.322 1.00 96.56 266 VAL A N 1
ATOM 2070 C CA . VAL A 1 266 ? 8.260 -22.918 -8.891 1.00 96.56 266 VAL A CA 1
ATOM 2071 C C . VAL A 1 266 ? 9.682 -23.381 -9.237 1.00 96.56 266 VAL A C 1
ATOM 2073 O O . VAL A 1 266 ? 10.506 -22.602 -9.714 1.00 96.56 266 VAL A O 1
ATOM 2076 N N . SER A 1 267 ? 9.981 -24.669 -9.041 1.00 96.25 267 SER A N 1
ATOM 2077 C CA . SER A 1 267 ? 11.268 -25.267 -9.403 1.00 96.25 267 SER A CA 1
ATOM 2078 C C . SER A 1 267 ? 11.483 -25.287 -10.919 1.00 96.25 267 SER A C 1
ATOM 2080 O O . SER A 1 267 ? 10.537 -25.470 -11.688 1.00 96.25 267 SER A O 1
ATOM 2082 N N . ASN A 1 268 ? 12.738 -25.168 -11.369 1.00 96.75 268 ASN A N 1
ATOM 2083 C CA . ASN A 1 268 ? 13.065 -25.265 -12.796 1.00 96.75 268 ASN A CA 1
ATOM 2084 C C . ASN A 1 268 ? 12.577 -26.585 -13.430 1.00 96.75 268 ASN A C 1
ATOM 2086 O O . ASN A 1 268 ? 12.131 -26.551 -14.574 1.00 96.75 268 ASN A O 1
ATOM 2090 N N . ASP A 1 269 ? 12.567 -27.700 -12.689 1.00 97.50 269 ASP A N 1
ATOM 2091 C CA . ASP A 1 269 ? 12.048 -28.999 -13.150 1.00 97.50 269 ASP A CA 1
ATOM 2092 C C . ASP A 1 269 ? 10.531 -28.994 -13.377 1.00 97.50 269 ASP A C 1
ATOM 2094 O O . ASP A 1 269 ? 10.026 -29.605 -14.323 1.00 97.50 269 ASP A O 1
ATOM 2098 N N . TRP A 1 270 ? 9.779 -28.332 -12.494 1.00 98.25 270 TRP A N 1
ATOM 2099 C CA . TRP A 1 270 ? 8.338 -28.188 -12.669 1.00 98.25 270 TRP A CA 1
ATOM 2100 C C . TRP A 1 270 ? 8.027 -27.234 -13.823 1.00 98.25 270 TRP A C 1
ATOM 2102 O O . TRP A 1 270 ? 7.160 -27.533 -14.647 1.00 98.25 270 TRP A O 1
ATOM 2112 N N . LEU A 1 271 ? 8.763 -26.124 -13.914 1.00 98.44 271 LEU A N 1
ATOM 2113 C CA . LEU A 1 271 ? 8.626 -25.137 -14.984 1.00 98.44 271 LEU A CA 1
ATOM 2114 C C . LEU A 1 271 ? 8.938 -25.747 -16.353 1.00 98.44 271 LEU A C 1
ATOM 2116 O O . LEU A 1 271 ? 8.211 -25.480 -17.305 1.00 98.44 271 LEU A O 1
ATOM 2120 N N . GLU A 1 272 ? 9.931 -26.631 -16.447 1.00 98.44 272 GLU A N 1
ATOM 2121 C CA . GLU A 1 272 ? 10.246 -27.361 -17.680 1.00 98.44 272 GLU A CA 1
ATOM 2122 C C . GLU A 1 272 ? 9.044 -28.166 -18.189 1.00 98.44 272 GLU A C 1
ATOM 2124 O O . GLU A 1 272 ? 8.691 -28.124 -19.363 1.00 98.44 272 GLU A O 1
ATOM 2129 N N . LYS A 1 273 ? 8.368 -28.872 -17.278 1.00 98.25 273 LYS A N 1
ATOM 2130 C CA . LYS A 1 273 ? 7.258 -29.772 -17.617 1.00 98.25 273 LYS A CA 1
ATOM 2131 C C . LYS A 1 273 ? 5.942 -29.049 -17.886 1.00 98.25 273 LYS A C 1
ATOM 2133 O O . LYS A 1 273 ? 5.090 -29.604 -18.574 1.00 98.25 273 LYS A O 1
ATOM 2138 N N . ASN A 1 274 ? 5.740 -27.869 -17.299 1.00 98.38 274 ASN A N 1
ATOM 2139 C CA . ASN A 1 274 ? 4.422 -27.226 -17.260 1.00 98.38 274 ASN A CA 1
ATOM 2140 C C . ASN A 1 274 ? 4.378 -25.854 -17.936 1.00 98.38 274 ASN A C 1
ATOM 2142 O O . ASN A 1 274 ? 3.314 -25.460 -18.406 1.00 98.38 274 ASN A O 1
ATOM 2146 N N . ILE A 1 275 ? 5.499 -25.133 -17.988 1.00 98.62 275 ILE A N 1
ATOM 2147 C CA . ILE A 1 275 ? 5.557 -23.747 -18.466 1.00 98.62 275 ILE A CA 1
ATOM 2148 C C . ILE A 1 275 ? 6.390 -23.616 -19.738 1.00 98.62 275 ILE A C 1
ATOM 2150 O O . ILE A 1 275 ? 5.945 -22.954 -20.671 1.00 98.62 275 ILE A O 1
ATOM 2154 N N . ARG A 1 276 ? 7.558 -24.265 -19.836 1.00 98.38 276 ARG A N 1
ATOM 2155 C CA . ARG A 1 276 ? 8.452 -24.179 -21.011 1.00 98.38 276 ARG A CA 1
ATOM 2156 C C . ARG A 1 276 ? 7.963 -25.025 -22.190 1.00 98.38 276 ARG A C 1
ATOM 2158 O O . ARG A 1 276 ? 8.683 -25.833 -22.765 1.00 98.38 276 ARG A O 1
ATOM 2165 N N . LEU A 1 277 ? 6.701 -24.833 -22.556 1.00 97.75 277 LEU A N 1
ATOM 2166 C CA . LEU A 1 277 ? 6.001 -25.574 -23.593 1.00 97.75 277 LEU A CA 1
ATOM 2167 C C . LEU A 1 277 ? 5.978 -24.790 -24.910 1.00 97.75 277 LEU A C 1
ATOM 2169 O O . LEU A 1 277 ? 5.507 -23.653 -24.979 1.00 97.75 277 LEU A O 1
ATOM 2173 N N . GLY A 1 278 ? 6.437 -25.435 -25.982 1.00 97.88 278 GLY A N 1
ATOM 2174 C CA . GLY A 1 278 ? 6.295 -24.928 -27.345 1.00 97.88 278 GLY A CA 1
ATOM 2175 C C . GLY A 1 278 ? 6.995 -23.587 -27.619 1.00 97.88 278 GLY A C 1
ATOM 2176 O O . GLY A 1 278 ? 7.906 -23.189 -26.893 1.00 97.88 278 GLY A O 1
ATOM 2177 N N . PRO A 1 279 ? 6.596 -22.880 -28.696 1.00 98.38 279 PRO A N 1
ATOM 2178 C CA . PRO A 1 279 ? 7.326 -21.707 -29.176 1.00 98.38 279 PRO A CA 1
ATOM 2179 C C . PRO A 1 279 ? 7.306 -20.488 -28.252 1.00 98.38 279 PRO A C 1
ATOM 2181 O O . PRO A 1 279 ? 8.239 -19.699 -28.302 1.00 98.38 279 PRO A O 1
ATOM 2184 N N . LEU A 1 280 ? 6.251 -20.287 -27.455 1.00 98.56 280 LEU A N 1
ATOM 2185 C CA . LEU A 1 280 ? 6.230 -19.206 -26.465 1.00 98.56 280 LEU A CA 1
ATOM 2186 C C . LEU A 1 280 ? 7.001 -19.622 -25.204 1.00 98.56 280 LEU A C 1
ATOM 2188 O O . LEU A 1 280 ? 7.813 -18.849 -24.701 1.00 98.56 280 LEU A O 1
ATOM 2192 N N . GLY A 1 281 ? 6.816 -20.862 -24.740 1.00 98.25 281 GLY A N 1
ATOM 2193 C CA . GLY A 1 281 ? 7.516 -21.394 -23.573 1.00 98.25 281 GLY A CA 1
ATOM 2194 C C . GLY A 1 281 ? 9.031 -21.509 -23.748 1.00 98.25 281 GLY A C 1
ATOM 2195 O O . GLY A 1 281 ? 9.746 -21.409 -22.760 1.00 98.25 281 GLY A O 1
ATOM 2196 N N . SER A 1 282 ? 9.556 -21.615 -24.976 1.00 97.94 282 SER A N 1
ATOM 2197 C CA . SER A 1 282 ? 11.009 -21.576 -25.220 1.00 97.94 282 SER A CA 1
ATOM 2198 C C . SER A 1 282 ? 11.658 -20.230 -24.877 1.00 97.94 282 SER A C 1
ATOM 2200 O O . SER A 1 282 ? 12.878 -20.158 -24.757 1.00 97.94 282 SER A O 1
ATOM 2202 N N . HIS A 1 283 ? 10.863 -19.165 -24.730 1.00 97.94 283 HIS A N 1
ATOM 2203 C CA . HIS A 1 283 ? 11.331 -17.874 -24.224 1.00 97.94 283 HIS A CA 1
ATOM 2204 C C . HIS A 1 283 ? 11.224 -17.759 -22.697 1.00 97.94 283 HIS A C 1
ATOM 2206 O O . HIS A 1 283 ? 11.703 -16.782 -22.131 1.00 97.94 283 HIS A O 1
ATOM 2212 N N . TYR A 1 284 ? 10.630 -18.732 -22.010 1.00 98.00 284 TYR A N 1
ATOM 2213 C CA . TYR A 1 284 ? 10.593 -18.760 -20.555 1.00 98.00 284 TYR A CA 1
ATOM 2214 C C . TYR A 1 284 ? 11.889 -19.390 -20.031 1.00 98.00 284 TYR A C 1
ATOM 2216 O O . TYR A 1 284 ? 12.079 -20.603 -20.092 1.00 98.00 284 TYR A O 1
ATOM 2224 N N . LEU A 1 285 ? 12.817 -18.563 -19.559 1.00 96.38 285 LEU A N 1
ATOM 2225 C CA . LEU A 1 285 ? 14.188 -18.980 -19.253 1.00 96.38 285 LEU A CA 1
ATOM 2226 C C . LEU A 1 285 ? 14.299 -19.793 -17.945 1.00 96.38 285 LEU A C 1
ATOM 2228 O O . LEU A 1 285 ? 13.336 -19.968 -17.194 1.00 96.38 285 LEU A O 1
ATOM 2232 N N . ASN A 1 286 ? 15.488 -20.343 -17.679 1.00 96.31 286 ASN A N 1
ATOM 2233 C CA . ASN A 1 286 ? 15.831 -20.849 -16.348 1.00 96.31 286 ASN A CA 1
ATOM 2234 C C . ASN A 1 286 ? 16.090 -19.669 -15.415 1.00 96.31 286 ASN A C 1
ATOM 2236 O O . ASN A 1 286 ? 16.830 -18.753 -15.774 1.00 96.31 286 ASN A O 1
ATOM 2240 N N . TRP A 1 287 ? 15.500 -19.704 -14.223 1.00 91.38 287 TRP A N 1
ATOM 2241 C CA . TRP A 1 287 ? 15.755 -18.679 -13.218 1.00 91.38 287 TRP A CA 1
ATOM 2242 C C . TRP A 1 287 ? 17.061 -18.967 -12.464 1.00 91.38 287 TRP A C 1
ATOM 2244 O O . TRP A 1 287 ? 17.383 -20.132 -12.209 1.00 91.38 287 TRP A O 1
ATOM 2254 N N . SER A 1 288 ? 17.792 -17.901 -12.115 1.00 80.31 288 SER A N 1
ATOM 2255 C CA . SER A 1 288 ? 19.090 -17.954 -11.411 1.00 80.31 288 SER A CA 1
ATOM 2256 C C . SER A 1 288 ? 19.007 -17.547 -9.935 1.00 80.31 288 SER A C 1
ATOM 2258 O O . SER A 1 288 ? 19.815 -18.009 -9.133 1.00 80.31 288 SER A O 1
ATOM 2260 N N . PHE A 1 289 ? 18.033 -16.703 -9.573 1.00 86.44 289 PHE A N 1
ATOM 2261 C CA . PHE A 1 289 ? 17.802 -16.239 -8.200 1.00 86.44 289 PHE A CA 1
ATOM 2262 C C . PHE A 1 289 ? 16.393 -16.599 -7.743 1.00 86.44 289 PHE A C 1
ATOM 2264 O O . PHE A 1 289 ? 16.215 -17.537 -6.973 1.00 86.44 289 PHE A O 1
ATOM 2271 N N . ILE A 1 290 ? 15.395 -15.888 -8.267 1.00 91.75 290 ILE A N 1
ATOM 2272 C CA . ILE A 1 290 ? 13.980 -16.171 -8.050 1.00 91.75 290 ILE A CA 1
ATOM 2273 C C . ILE A 1 290 ? 13.253 -16.218 -9.400 1.00 91.75 290 ILE A C 1
ATOM 2275 O O . ILE A 1 290 ? 13.720 -15.670 -10.398 1.00 91.75 290 ILE A O 1
ATOM 2279 N N . MET A 1 291 ? 12.112 -16.895 -9.436 1.00 95.38 291 MET A N 1
ATOM 2280 C CA . MET A 1 291 ? 11.210 -16.934 -10.583 1.00 95.38 291 MET A CA 1
ATOM 2281 C C . MET A 1 291 ? 10.325 -15.681 -10.602 1.00 95.38 291 MET A C 1
ATOM 2283 O O . MET A 1 291 ? 9.555 -15.488 -9.662 1.00 95.38 291 MET A O 1
ATOM 2287 N N . GLU A 1 292 ? 10.365 -14.924 -11.704 1.00 96.19 292 GLU A N 1
ATOM 2288 C CA . GLU A 1 292 ? 9.401 -13.861 -12.038 1.00 96.19 292 GLU A CA 1
ATOM 2289 C C . GLU A 1 292 ? 9.250 -12.760 -10.966 1.00 96.19 292 GLU A C 1
ATOM 2291 O O . GLU A 1 292 ? 8.134 -12.479 -10.517 1.00 96.19 292 GLU A O 1
ATOM 2296 N N . GLY A 1 293 ? 10.352 -12.117 -10.558 1.00 95.19 293 GLY A N 1
ATOM 2297 C CA . GLY A 1 293 ? 10.320 -11.039 -9.564 1.00 95.19 293 GLY A CA 1
ATOM 2298 C C . GLY A 1 293 ? 9.328 -9.923 -9.901 1.00 95.19 293 GLY A C 1
ATOM 2299 O O . GLY A 1 293 ? 8.691 -9.384 -8.995 1.00 95.19 293 GLY A O 1
ATOM 2300 N N . ASP A 1 294 ? 9.112 -9.663 -11.196 1.00 97.44 294 ASP A N 1
ATOM 2301 C CA . ASP A 1 294 ? 8.284 -8.551 -11.665 1.00 97.44 294 ASP A CA 1
ATOM 2302 C C . ASP A 1 294 ? 6.804 -8.849 -11.878 1.00 97.44 294 ASP A C 1
ATOM 2304 O O . ASP A 1 294 ? 5.964 -7.943 -11.941 1.00 97.44 294 ASP A O 1
ATOM 2308 N N . THR A 1 295 ? 6.458 -10.129 -11.986 1.00 98.44 295 THR A N 1
ATOM 2309 C CA . THR A 1 295 ? 5.086 -10.569 -12.248 1.00 98.44 295 THR A CA 1
ATOM 2310 C C . THR A 1 295 ? 4.057 -10.004 -11.258 1.00 98.44 295 THR A C 1
ATOM 2312 O O . THR A 1 295 ? 2.979 -9.595 -11.714 1.00 98.44 295 THR A O 1
ATOM 2315 N N . PRO A 1 296 ? 4.344 -9.875 -9.942 1.00 98.25 296 PRO A N 1
ATOM 2316 C CA . PRO A 1 296 ? 3.430 -9.239 -8.998 1.00 98.25 296 PRO A CA 1
ATOM 2317 C C . PRO A 1 296 ? 2.890 -7.870 -9.436 1.00 98.25 296 PRO A C 1
ATOM 2319 O O . PRO A 1 296 ? 1.760 -7.545 -9.084 1.00 98.25 296 PRO A O 1
ATOM 2322 N N . ALA A 1 297 ? 3.620 -7.090 -10.243 1.00 97.38 297 ALA A N 1
ATOM 2323 C CA . ALA A 1 297 ? 3.195 -5.747 -10.637 1.00 97.38 297 ALA A CA 1
ATOM 2324 C C . ALA A 1 297 ? 2.026 -5.696 -11.639 1.00 97.38 297 ALA A C 1
ATOM 2326 O O . ALA A 1 297 ? 1.372 -4.657 -11.755 1.00 97.38 297 ALA A O 1
ATOM 2327 N N . PHE A 1 298 ? 1.703 -6.802 -12.325 1.00 97.06 298 PHE A N 1
ATOM 2328 C CA . PHE A 1 298 ? 0.519 -6.875 -13.196 1.00 97.06 298 PHE A CA 1
ATOM 2329 C C . PHE A 1 298 ? -0.555 -7.859 -12.716 1.00 97.06 298 PHE A C 1
ATOM 2331 O O . PHE A 1 298 ? -1.699 -7.765 -13.162 1.00 97.06 298 PHE A O 1
ATOM 2338 N N . LEU A 1 299 ? -0.246 -8.766 -11.785 1.00 96.56 299 LEU A N 1
ATOM 2339 C CA . LEU A 1 299 ? -1.225 -9.712 -11.236 1.00 96.56 299 LEU A CA 1
ATOM 2340 C C . LEU A 1 299 ? -2.497 -9.074 -10.622 1.00 96.56 299 LEU A C 1
ATOM 2342 O O . LEU A 1 299 ? -3.553 -9.696 -10.744 1.00 96.56 299 LEU A O 1
ATOM 2346 N N . PRO A 1 300 ? -2.487 -7.848 -10.048 1.00 95.25 300 PRO A N 1
ATOM 2347 C CA . PRO A 1 300 ? -3.712 -7.173 -9.604 1.00 95.25 300 PRO A CA 1
ATOM 2348 C C . PRO A 1 300 ? -4.704 -6.850 -10.736 1.00 95.25 300 PRO A C 1
ATOM 2350 O O . PRO A 1 300 ? -5.847 -6.487 -10.468 1.00 95.25 300 PRO A O 1
ATOM 2353 N N . LEU A 1 301 ? -4.274 -6.935 -12.001 1.00 94.56 301 LEU A N 1
ATOM 2354 C CA . LEU A 1 301 ? -5.110 -6.685 -13.178 1.00 94.56 301 LEU A CA 1
ATOM 2355 C C . LEU A 1 301 ? -5.853 -7.938 -13.657 1.00 94.56 301 LEU A C 1
ATOM 2357 O O . LEU A 1 301 ? -6.801 -7.807 -14.437 1.00 94.56 301 LEU A O 1
ATOM 2361 N N . VAL A 1 302 ? -5.442 -9.129 -13.209 1.00 92.69 302 VAL A N 1
ATOM 2362 C CA . VAL A 1 302 ? -6.060 -10.401 -13.600 1.00 92.69 302 VAL A CA 1
ATOM 2363 C C . VAL A 1 302 ? -7.495 -10.450 -13.079 1.00 92.69 302 VAL A C 1
ATOM 2365 O O . VAL A 1 302 ? -7.761 -10.262 -11.895 1.00 92.69 302 VAL A O 1
ATOM 2368 N N . GLN A 1 303 ? -8.447 -10.711 -13.974 1.00 88.31 303 GLN A N 1
ATOM 2369 C CA . GLN A 1 303 ? -9.878 -10.626 -13.692 1.00 88.31 303 GLN A CA 1
ATOM 2370 C C . GLN A 1 303 ? -10.384 -11.933 -13.053 1.00 88.31 303 GLN A C 1
ATOM 2372 O O . GLN A 1 303 ? -11.161 -12.684 -13.637 1.00 88.31 303 GLN A O 1
ATOM 2377 N N . ASN A 1 304 ? -9.906 -12.247 -11.847 1.00 88.88 304 ASN A N 1
ATOM 2378 C CA . ASN A 1 304 ? -10.279 -13.446 -11.075 1.00 88.88 304 ASN A CA 1
ATOM 2379 C C . ASN A 1 304 ? -11.266 -13.158 -9.921 1.00 88.88 304 ASN A C 1
ATOM 2381 O O . ASN A 1 304 ? -11.625 -14.069 -9.182 1.00 88.88 304 ASN A O 1
ATOM 2385 N N . GLY A 1 305 ? -11.709 -11.906 -9.764 1.00 85.81 305 GLY A N 1
ATOM 2386 C CA . GLY A 1 305 ? -12.608 -11.492 -8.681 1.00 85.81 305 GLY A CA 1
ATOM 2387 C C . GLY A 1 305 ? -11.911 -11.149 -7.358 1.00 85.81 305 GLY A C 1
ATOM 2388 O O . GLY A 1 305 ? -12.585 -10.740 -6.411 1.00 85.81 305 GLY A O 1
ATOM 2389 N N . LEU A 1 306 ? -10.582 -11.291 -7.288 1.00 87.00 306 LEU A N 1
ATOM 2390 C CA . LEU A 1 306 ? -9.753 -10.963 -6.131 1.00 87.00 306 LEU A CA 1
ATOM 2391 C C . LEU A 1 306 ? -9.011 -9.634 -6.358 1.00 87.00 306 LEU A C 1
ATOM 2393 O O . LEU A 1 306 ? -8.196 -9.509 -7.269 1.00 87.00 306 LEU A O 1
ATOM 2397 N N . GLY A 1 307 ? -9.236 -8.668 -5.468 1.00 83.19 307 GLY A N 1
ATOM 2398 C CA . GLY A 1 307 ? -8.543 -7.376 -5.469 1.00 83.19 307 GLY A CA 1
ATOM 2399 C C . GLY A 1 307 ? -9.152 -6.313 -6.390 1.00 83.19 307 GLY A C 1
ATOM 2400 O O . GLY A 1 307 ? -10.070 -6.559 -7.168 1.00 83.19 307 GLY A O 1
ATOM 2401 N N . ASP A 1 308 ? -8.654 -5.084 -6.254 1.00 87.62 308 ASP A N 1
ATOM 2402 C CA . ASP A 1 308 ? -8.977 -3.933 -7.104 1.00 87.62 308 ASP A CA 1
ATOM 2403 C C . ASP A 1 308 ? -7.732 -3.040 -7.162 1.00 87.62 308 ASP A C 1
ATOM 2405 O O . ASP A 1 308 ? -7.116 -2.750 -6.138 1.00 87.62 308 ASP A O 1
ATOM 2409 N N . VAL A 1 309 ? -7.354 -2.589 -8.357 1.00 88.12 309 VAL A N 1
ATOM 2410 C CA . VAL A 1 309 ? -6.178 -1.731 -8.588 1.00 88.12 309 VAL A CA 1
ATOM 2411 C C . VAL A 1 309 ? -6.241 -0.388 -7.858 1.00 88.12 309 VAL A C 1
ATOM 2413 O O . VAL A 1 309 ? -5.216 0.254 -7.652 1.00 88.12 309 VAL A O 1
ATOM 2416 N N . ASN A 1 310 ? -7.437 0.054 -7.466 1.00 91.06 310 ASN A N 1
ATOM 2417 C CA . ASN A 1 310 ? -7.636 1.250 -6.649 1.00 91.06 310 ASN A CA 1
ATOM 2418 C C . ASN A 1 310 ? -7.611 0.957 -5.143 1.00 91.06 310 ASN A C 1
ATOM 2420 O O . ASN A 1 310 ? -7.610 1.901 -4.353 1.00 91.06 310 ASN A O 1
ATOM 2424 N N . HIS A 1 311 ? -7.595 -0.323 -4.762 1.00 91.44 311 HIS A N 1
ATOM 2425 C CA . HIS A 1 311 ? -7.647 -0.802 -3.385 1.00 91.44 311 HIS A CA 1
ATOM 2426 C C . HIS A 1 311 ? -6.608 -1.909 -3.115 1.00 91.44 311 HIS A C 1
ATOM 2428 O O . HIS A 1 311 ? -6.966 -3.052 -2.814 1.00 91.44 311 HIS A O 1
ATOM 2434 N N . PRO A 1 312 ? -5.300 -1.609 -3.199 1.00 93.75 312 PRO A N 1
ATOM 2435 C CA . PRO A 1 312 ? -4.226 -2.554 -2.919 1.00 93.75 312 PRO A CA 1
ATOM 2436 C C . PRO A 1 312 ? -4.255 -3.026 -1.462 1.00 93.75 312 PRO A C 1
ATOM 2438 O O . PRO A 1 312 ? -3.699 -4.076 -1.148 1.00 93.75 312 PRO A O 1
ATOM 2441 N N . GLU A 1 313 ? -4.955 -2.314 -0.574 1.00 90.88 313 GLU A N 1
ATOM 2442 C CA . GLU A 1 313 ? -5.214 -2.756 0.792 1.00 90.88 313 GLU A CA 1
ATOM 2443 C C . GLU A 1 313 ? -6.180 -3.947 0.880 1.00 90.88 313 GLU A C 1
ATOM 2445 O O . GLU A 1 313 ? -6.290 -4.545 1.949 1.00 90.88 313 GLU A O 1
ATOM 2450 N N . TRP A 1 314 ? -6.866 -4.317 -0.210 1.00 90.50 314 TRP A N 1
ATOM 2451 C CA . TRP A 1 314 ? -7.742 -5.495 -0.263 1.00 90.50 314 TRP A CA 1
ATOM 2452 C C . TRP A 1 314 ? -7.009 -6.800 -0.556 1.00 90.50 314 TRP A C 1
ATOM 2454 O O . TRP A 1 314 ? -7.538 -7.870 -0.262 1.00 90.50 314 TRP A O 1
ATOM 2464 N N . GLY A 1 315 ? -5.788 -6.716 -1.080 1.00 93.38 315 GLY A N 1
ATOM 2465 C CA . GLY A 1 315 ? -5.017 -7.879 -1.494 1.00 93.38 315 GLY A CA 1
ATOM 2466 C C . GLY A 1 315 ? -5.448 -8.416 -2.858 1.00 93.38 315 GLY A C 1
ATOM 2467 O O . GLY A 1 315 ? -6.610 -8.355 -3.253 1.00 93.38 315 GLY A O 1
ATOM 2468 N N . SER A 1 316 ? -4.473 -8.937 -3.589 1.00 95.56 316 SER A N 1
ATOM 2469 C CA . SER A 1 316 ? -4.625 -9.587 -4.890 1.00 95.56 316 SER A CA 1
ATOM 2470 C C . SER A 1 316 ? -3.544 -10.660 -5.040 1.00 95.56 316 SER A C 1
ATOM 2472 O O . SER A 1 316 ? -2.719 -10.834 -4.142 1.00 95.56 316 SER A O 1
ATOM 2474 N N . TRP A 1 317 ? -3.480 -11.334 -6.189 1.00 97.38 317 TRP A N 1
ATOM 2475 C CA . TRP A 1 317 ? -2.334 -12.192 -6.514 1.00 97.38 317 TRP A CA 1
ATOM 2476 C C . TRP A 1 317 ? -1.001 -11.428 -6.581 1.00 97.38 317 TRP A C 1
ATOM 2478 O O . TRP A 1 317 ? 0.045 -12.033 -6.383 1.00 97.38 317 TRP A O 1
ATOM 2488 N N . GLY A 1 318 ? -1.027 -10.107 -6.800 1.00 96.75 318 GLY A N 1
ATOM 2489 C CA . GLY A 1 318 ? 0.163 -9.253 -6.712 1.00 96.75 318 GLY A CA 1
ATOM 2490 C C . GLY A 1 318 ? 0.563 -8.883 -5.284 1.00 96.75 318 GLY A C 1
ATOM 2491 O O . GLY A 1 318 ? 1.602 -8.277 -5.084 1.00 96.75 318 GLY A O 1
ATOM 2492 N N . GLY A 1 319 ? -0.228 -9.246 -4.274 1.00 96.50 319 GLY A N 1
ATOM 2493 C CA . GLY A 1 319 ? 0.028 -8.893 -2.880 1.00 96.50 319 GLY A CA 1
ATOM 2494 C C . GLY A 1 319 ? -0.963 -7.881 -2.326 1.00 96.50 319 GLY A C 1
ATOM 2495 O O . GLY A 1 319 ? -1.948 -7.507 -2.974 1.00 96.50 319 GLY A O 1
ATOM 2496 N N . ARG A 1 320 ? -0.701 -7.459 -1.088 1.00 95.69 320 ARG A N 1
ATOM 2497 C CA . ARG A 1 320 ? -1.480 -6.465 -0.346 1.00 95.69 320 ARG A CA 1
ATOM 2498 C C . ARG A 1 320 ? -0.542 -5.367 0.133 1.00 95.69 320 ARG A C 1
ATOM 2500 O O . ARG A 1 320 ? 0.551 -5.665 0.607 1.00 95.69 320 ARG A O 1
ATOM 2507 N N . TYR A 1 321 ? -0.989 -4.117 0.040 1.00 94.69 321 TYR A N 1
ATOM 2508 C CA . TYR A 1 321 ? -0.205 -2.936 0.407 1.00 94.69 321 TYR A CA 1
ATOM 2509 C C . TYR A 1 321 ? -1.072 -1.935 1.164 1.00 94.69 321 TYR A C 1
ATOM 2511 O O . TYR A 1 321 ? -2.248 -1.758 0.856 1.00 94.69 321 TYR A O 1
ATOM 2519 N N . THR A 1 322 ? -0.507 -1.260 2.161 1.00 91.25 322 THR A N 1
ATOM 2520 C CA . THR A 1 322 ? -1.220 -0.243 2.949 1.00 91.25 322 THR A CA 1
ATOM 2521 C C . THR A 1 322 ? -0.663 1.141 2.686 1.00 91.25 322 THR A C 1
ATOM 2523 O O . THR A 1 322 ? 0.535 1.301 2.469 1.00 91.25 322 THR A O 1
ATOM 2526 N N . LEU A 1 323 ? -1.538 2.146 2.733 1.00 88.88 323 LEU A N 1
ATOM 2527 C CA . LEU A 1 323 ? -1.152 3.547 2.611 1.00 88.88 323 LEU A CA 1
ATOM 2528 C C . LEU A 1 323 ? -0.099 3.894 3.675 1.00 88.88 323 LEU A C 1
ATOM 2530 O O . LEU A 1 323 ? -0.356 3.716 4.864 1.00 88.88 323 LEU A O 1
ATOM 2534 N N . LEU A 1 324 ? 1.062 4.378 3.232 1.00 83.75 324 LEU A N 1
ATOM 2535 C CA . LEU A 1 324 ? 2.197 4.726 4.088 1.00 83.75 324 LEU A CA 1
ATOM 2536 C C . LEU A 1 324 ? 1.895 5.945 4.968 1.00 83.75 324 LEU A C 1
ATOM 2538 O O . LEU A 1 324 ? 2.316 6.005 6.118 1.00 83.75 324 LEU A O 1
ATOM 2542 N N . ASP A 1 325 ? 1.170 6.919 4.418 1.00 76.56 325 ASP A N 1
ATOM 2543 C CA . ASP A 1 325 ? 0.862 8.188 5.067 1.00 76.56 325 ASP A CA 1
ATOM 2544 C C . ASP A 1 325 ? -0.653 8.378 5.232 1.00 76.56 325 ASP A C 1
ATOM 2546 O O . ASP A 1 325 ? -1.377 8.732 4.302 1.00 76.56 325 ASP A O 1
ATOM 2550 N N . HIS A 1 326 ? -1.145 8.186 6.455 1.00 68.94 326 HIS A N 1
ATOM 2551 C CA . HIS A 1 326 ? -2.560 8.361 6.789 1.00 68.94 326 HIS A CA 1
ATOM 2552 C C . HIS A 1 326 ? -3.027 9.823 6.839 1.00 68.94 326 HIS A C 1
ATOM 2554 O O . HIS A 1 326 ? -4.226 10.068 6.980 1.00 68.94 326 HIS A O 1
ATOM 2560 N N . THR A 1 327 ? -2.119 10.796 6.718 1.00 68.31 327 THR A N 1
ATOM 2561 C CA . THR A 1 327 ? -2.485 12.217 6.626 1.00 68.31 327 THR A CA 1
ATOM 2562 C C . THR A 1 327 ? -2.963 12.613 5.225 1.00 68.31 327 THR A C 1
ATOM 2564 O O . THR A 1 327 ? -3.436 13.736 5.046 1.00 68.31 327 THR A O 1
ATOM 2567 N N . ASN A 1 328 ? -2.894 11.688 4.253 1.00 65.44 328 ASN A N 1
ATOM 2568 C CA . ASN A 1 328 ? -3.181 11.898 2.830 1.00 65.44 328 ASN A CA 1
ATOM 2569 C C . ASN A 1 328 ? -2.272 12.947 2.156 1.00 65.44 328 ASN A C 1
ATOM 2571 O O . ASN A 1 328 ? -2.615 13.456 1.085 1.00 65.44 328 ASN A O 1
ATOM 2575 N N . GLN A 1 329 ? -1.114 13.283 2.739 1.00 71.62 329 GLN A N 1
ATOM 2576 C CA . GLN A 1 329 ? -0.130 14.133 2.061 1.00 71.62 329 GLN A CA 1
ATOM 2577 C C . GLN A 1 329 ? 0.573 13.364 0.939 1.00 71.62 329 GLN A C 1
ATOM 2579 O O . GLN A 1 329 ? 0.953 13.978 -0.055 1.00 71.62 329 GLN A O 1
ATOM 2584 N N . SER A 1 330 ? 0.669 12.036 1.062 1.00 85.31 330 SER A N 1
ATOM 2585 C CA . SER A 1 330 ? 1.178 11.106 0.055 1.00 85.31 330 SER A CA 1
ATOM 2586 C C . SER A 1 330 ? 0.204 9.950 -0.220 1.00 85.31 330 SER A C 1
ATOM 2588 O O . SER A 1 330 ? -0.408 9.410 0.699 1.00 85.31 330 SER A O 1
ATOM 2590 N N . ARG A 1 331 ? 0.089 9.526 -1.487 1.00 91.88 331 ARG A N 1
ATOM 2591 C CA . ARG A 1 331 ? -0.666 8.340 -1.945 1.00 91.88 331 ARG A CA 1
ATOM 2592 C C . ARG A 1 331 ? 0.242 7.147 -2.262 1.00 91.88 331 ARG A C 1
ATOM 2594 O O . ARG A 1 331 ? -0.034 6.360 -3.169 1.00 91.88 331 ARG A O 1
ATOM 2601 N N . VAL A 1 332 ? 1.325 7.014 -1.499 1.00 95.00 332 VAL A N 1
ATOM 2602 C CA . VAL A 1 332 ? 2.253 5.880 -1.572 1.00 95.00 332 VAL A CA 1
ATOM 2603 C C . VAL A 1 332 ? 1.750 4.729 -0.702 1.00 95.00 332 VAL A C 1
ATOM 2605 O O . VAL A 1 332 ? 1.458 4.916 0.478 1.00 95.00 332 VAL A O 1
ATOM 2608 N N . TYR A 1 333 ? 1.685 3.532 -1.274 1.00 95.44 333 TYR A N 1
ATOM 2609 C CA . TYR A 1 333 ? 1.322 2.288 -0.607 1.00 95.44 333 TYR A CA 1
ATOM 2610 C C . TYR A 1 333 ? 2.563 1.408 -0.473 1.00 95.44 333 TYR A C 1
ATOM 2612 O O . TYR A 1 333 ? 3.269 1.179 -1.454 1.00 95.44 333 TYR A O 1
ATOM 2620 N N . ALA A 1 334 ? 2.812 0.921 0.740 1.00 94.75 334 ALA A N 1
ATOM 2621 C CA . ALA A 1 334 ? 3.975 0.115 1.086 1.00 94.75 334 ALA A CA 1
ATOM 2622 C C . ALA A 1 334 ? 3.567 -1.267 1.614 1.00 94.75 334 ALA A C 1
ATOM 2624 O O . ALA A 1 334 ? 2.392 -1.520 1.903 1.00 94.75 334 ALA A O 1
ATOM 2625 N N . ASP A 1 335 ? 4.552 -2.158 1.707 1.00 94.88 335 ASP A N 1
ATOM 2626 C CA . ASP A 1 335 ? 4.386 -3.538 2.161 1.00 94.88 335 ASP A CA 1
ATOM 2627 C C . ASP A 1 335 ? 3.587 -3.622 3.475 1.00 94.88 335 ASP A C 1
ATOM 2629 O O . ASP A 1 335 ? 3.819 -2.879 4.429 1.00 94.88 335 ASP A O 1
ATOM 2633 N N . THR A 1 336 ? 2.675 -4.586 3.553 1.00 91.44 336 THR A N 1
ATOM 2634 C CA . THR A 1 336 ? 1.948 -4.963 4.777 1.00 91.44 336 THR A CA 1
ATOM 2635 C C . THR A 1 336 ? 1.997 -6.480 4.933 1.00 91.44 336 THR A C 1
ATOM 2637 O O . THR A 1 336 ? 2.511 -7.155 4.053 1.00 91.44 336 THR A O 1
ATOM 2640 N N . SER A 1 337 ? 1.528 -7.035 6.051 1.00 91.06 337 SER A N 1
ATOM 2641 C CA . SER A 1 337 ? 1.682 -8.467 6.360 1.00 91.06 337 SER A CA 1
ATOM 2642 C C . SER A 1 337 ? 0.358 -9.201 6.497 1.00 91.06 337 SER A C 1
ATOM 2644 O O . SER A 1 337 ? -0.549 -8.702 7.163 1.00 91.06 337 SER A O 1
ATOM 2646 N N . ASP A 1 338 ? 0.285 -10.402 5.929 1.00 89.00 338 ASP A N 1
ATOM 2647 C CA . ASP A 1 338 ? -0.837 -11.331 6.084 1.00 89.00 338 ASP A CA 1
ATOM 2648 C C . ASP A 1 338 ? -0.517 -12.431 7.091 1.00 89.00 338 ASP A C 1
ATOM 2650 O O . ASP A 1 338 ? 0.649 -12.784 7.280 1.00 89.00 338 ASP A O 1
ATOM 2654 N N . TYR A 1 339 ? -1.564 -12.980 7.717 1.00 86.25 339 TYR A N 1
ATOM 2655 C CA . TYR A 1 339 ? -1.456 -14.170 8.554 1.00 86.25 339 TYR A CA 1
ATOM 2656 C C . TYR A 1 339 ? -1.994 -15.381 7.807 1.00 86.25 339 TYR A C 1
ATOM 2658 O O . TYR A 1 339 ? -3.183 -15.463 7.489 1.00 86.25 339 TYR A O 1
ATOM 2666 N N . VAL A 1 340 ? -1.123 -16.351 7.557 1.00 87.25 340 VAL A N 1
ATOM 2667 C CA . VAL A 1 340 ? -1.440 -17.514 6.728 1.00 87.25 340 VAL A CA 1
ATOM 2668 C C . VAL A 1 340 ? -0.871 -18.769 7.374 1.00 87.25 340 VAL A C 1
ATOM 2670 O O . VAL A 1 340 ? 0.270 -18.787 7.828 1.00 87.25 340 VAL A O 1
ATOM 2673 N N . VAL A 1 341 ? -1.667 -19.837 7.429 1.00 87.50 341 VAL A N 1
ATOM 2674 C CA . VAL A 1 341 ? -1.162 -21.167 7.788 1.00 87.50 341 VAL A CA 1
ATOM 2675 C C . VAL A 1 341 ? -0.623 -21.809 6.516 1.00 87.50 341 VAL A C 1
ATOM 2677 O O . VAL A 1 341 ? -1.374 -22.017 5.567 1.00 87.50 341 VAL A O 1
ATOM 2680 N N . GLY A 1 342 ? 0.680 -22.065 6.493 1.00 90.56 342 GLY A N 1
ATOM 2681 C CA . GLY A 1 342 ? 1.381 -22.636 5.352 1.00 90.56 342 GLY A CA 1
ATOM 2682 C C . GLY A 1 342 ? 1.127 -24.129 5.153 1.00 90.56 342 GLY A C 1
ATOM 2683 O O . GLY A 1 342 ? 0.530 -24.801 5.997 1.00 90.56 342 GLY A O 1
ATOM 2684 N N . ALA A 1 343 ? 1.642 -24.668 4.048 1.00 92.50 343 ALA A N 1
ATOM 2685 C CA . ALA A 1 343 ? 1.542 -26.077 3.672 1.00 92.50 343 ALA A CA 1
ATOM 2686 C C . ALA A 1 343 ? 2.166 -27.020 4.716 1.00 92.50 343 ALA A C 1
ATOM 2688 O O . ALA A 1 343 ? 1.683 -28.131 4.922 1.00 92.50 343 ALA A O 1
ATOM 2689 N N . ASN A 1 344 ? 3.194 -26.562 5.437 1.00 92.19 344 ASN A N 1
ATOM 2690 C CA . ASN A 1 344 ? 3.793 -27.284 6.563 1.00 92.19 344 ASN A CA 1
ATOM 2691 C C . ASN A 1 344 ? 2.963 -27.239 7.867 1.00 92.19 344 ASN A C 1
ATOM 2693 O O . ASN A 1 344 ? 3.431 -27.706 8.908 1.00 92.19 344 ASN A O 1
ATOM 2697 N N . GLY A 1 345 ? 1.770 -26.637 7.846 1.00 89.06 345 GLY A N 1
ATOM 2698 C CA . GLY A 1 345 ? 0.886 -26.482 9.001 1.00 89.06 345 GLY A CA 1
ATOM 2699 C C . GLY A 1 345 ? 1.315 -25.407 10.006 1.00 89.06 345 GLY A C 1
ATOM 2700 O O . GLY A 1 345 ? 0.638 -25.225 11.020 1.00 89.06 345 GLY A O 1
ATOM 2701 N N . LYS A 1 346 ? 2.414 -24.681 9.761 1.00 87.12 346 LYS A N 1
ATOM 2702 C CA . LYS A 1 346 ? 2.861 -23.569 10.611 1.00 87.12 346 LYS A CA 1
ATOM 2703 C C . LYS A 1 346 ? 2.174 -22.274 10.204 1.00 87.12 346 LYS A C 1
ATOM 2705 O O . LYS A 1 346 ? 1.868 -22.051 9.038 1.00 87.12 346 LYS A O 1
ATOM 2710 N N . ALA A 1 347 ? 1.955 -21.406 11.181 1.00 85.19 347 ALA A N 1
ATOM 2711 C CA . ALA A 1 347 ? 1.441 -20.071 10.941 1.00 85.19 347 ALA A CA 1
ATOM 2712 C C . ALA A 1 347 ? 2.576 -19.091 10.624 1.00 85.19 347 ALA A C 1
ATOM 2714 O O . ALA A 1 347 ? 3.591 -19.074 11.322 1.00 85.19 347 ALA A O 1
ATOM 2715 N N . PHE A 1 348 ? 2.358 -18.251 9.620 1.00 86.56 348 PHE A N 1
ATOM 2716 C CA . PHE A 1 348 ? 3.262 -17.201 9.178 1.00 86.56 348 PHE A CA 1
ATOM 2717 C C . PHE A 1 348 ? 2.553 -15.856 9.244 1.00 86.56 348 PHE A C 1
ATOM 2719 O O . PHE A 1 348 ? 1.380 -15.754 8.897 1.00 86.56 348 PHE A O 1
ATOM 2726 N N . THR A 1 349 ? 3.292 -14.840 9.676 1.00 90.06 349 THR A N 1
ATOM 2727 C CA . THR A 1 349 ? 2.899 -13.433 9.653 1.00 90.06 349 THR A CA 1
ATOM 2728 C C . THR A 1 349 ? 3.973 -12.706 8.869 1.00 90.06 349 THR A C 1
ATOM 2730 O O . THR A 1 349 ? 5.054 -12.461 9.404 1.00 90.06 349 THR A O 1
ATOM 2733 N N . SER A 1 350 ? 3.724 -12.404 7.599 1.00 92.88 350 SER A N 1
ATOM 2734 C CA . SER A 1 350 ? 4.749 -11.775 6.767 1.00 92.88 350 SER A CA 1
ATOM 2735 C C . SER A 1 350 ? 4.153 -11.011 5.591 1.00 92.88 350 SER A C 1
ATOM 2737 O O . SER A 1 350 ? 3.014 -11.233 5.174 1.00 92.88 350 SER A O 1
ATOM 2739 N N . LYS A 1 351 ? 4.958 -10.115 5.021 1.00 94.25 351 LYS A N 1
ATOM 2740 C CA . LYS A 1 351 ? 4.640 -9.426 3.766 1.00 94.25 351 LYS A CA 1
ATOM 2741 C C . LYS A 1 351 ? 4.687 -10.326 2.544 1.00 94.25 351 LYS A C 1
ATOM 2743 O O . LYS A 1 351 ? 3.902 -10.143 1.619 1.00 94.25 351 LYS A O 1
ATOM 2748 N N . PHE A 1 352 ? 5.538 -11.345 2.572 1.00 97.62 352 PHE A N 1
ATOM 2749 C CA . PHE A 1 352 ? 5.631 -12.337 1.508 1.00 97.62 352 PHE A CA 1
ATOM 2750 C C . PHE A 1 352 ? 4.344 -13.167 1.426 1.00 97.62 352 PHE A C 1
ATOM 2752 O O . PHE A 1 352 ? 3.887 -13.494 0.330 1.00 97.62 352 PHE A O 1
ATOM 2759 N N . ALA A 1 353 ? 3.712 -13.430 2.579 1.00 96.62 353 ALA A N 1
ATOM 2760 C CA . ALA A 1 353 ? 2.455 -14.166 2.681 1.00 96.62 353 ALA A CA 1
ATOM 2761 C C . ALA A 1 353 ? 1.288 -13.472 1.986 1.00 96.62 353 ALA A C 1
ATOM 2763 O O . ALA A 1 353 ? 0.325 -14.141 1.621 1.00 96.62 353 ALA A O 1
ATOM 2764 N N . THR A 1 354 ? 1.384 -12.165 1.729 1.00 96.75 354 THR A N 1
ATOM 2765 C CA . THR A 1 354 ? 0.375 -11.449 0.937 1.00 96.75 354 THR A CA 1
ATOM 2766 C C . THR A 1 354 ? 0.324 -11.931 -0.518 1.00 96.75 354 THR A C 1
ATOM 2768 O O . THR A 1 354 ? -0.724 -11.817 -1.151 1.00 96.75 354 THR A O 1
ATOM 2771 N N . ILE A 1 355 ? 1.421 -12.515 -1.025 1.00 98.19 355 ILE A N 1
ATOM 2772 C CA . ILE A 1 355 ? 1.549 -13.065 -2.382 1.00 98.19 355 ILE A CA 1
ATOM 2773 C C . ILE A 1 355 ? 1.510 -14.592 -2.350 1.00 98.19 355 ILE A C 1
ATOM 2775 O O . ILE A 1 355 ? 0.644 -15.199 -2.981 1.00 98.19 355 ILE A O 1
ATOM 2779 N N . TRP A 1 356 ? 2.413 -15.235 -1.596 1.00 97.88 356 TRP A N 1
ATOM 2780 C CA . TRP A 1 356 ? 2.630 -16.683 -1.716 1.00 97.88 356 TRP A CA 1
ATOM 2781 C C . TRP A 1 356 ? 1.421 -17.521 -1.295 1.00 97.88 356 TRP A C 1
ATOM 2783 O O . TRP A 1 356 ? 1.285 -18.666 -1.728 1.00 97.88 356 TRP A O 1
ATOM 2793 N N . ARG A 1 357 ? 0.495 -16.948 -0.515 1.00 95.94 357 ARG A N 1
ATOM 2794 C CA . ARG A 1 357 ? -0.786 -17.583 -0.168 1.00 95.94 357 ARG A CA 1
ATOM 2795 C C . ARG A 1 357 ? -1.624 -17.964 -1.390 1.00 95.94 357 ARG A C 1
ATOM 2797 O O . ARG A 1 357 ? -2.421 -18.889 -1.301 1.00 95.94 357 ARG A O 1
ATOM 2804 N N . TRP A 1 358 ? -1.426 -17.274 -2.513 1.00 97.25 358 TRP A N 1
ATOM 2805 C CA . TRP A 1 358 ? -2.134 -17.496 -3.775 1.00 97.25 358 TRP A CA 1
ATOM 2806 C C . TRP A 1 358 ? -1.326 -18.317 -4.781 1.00 97.25 358 TRP A C 1
ATOM 2808 O O . TRP A 1 358 ? -1.741 -18.466 -5.929 1.00 97.25 358 TRP A O 1
ATOM 2818 N N . ARG A 1 359 ? -0.158 -18.843 -4.379 1.00 97.44 359 ARG A N 1
ATOM 2819 C CA . ARG A 1 359 ? 0.799 -19.460 -5.305 1.00 97.44 359 ARG A CA 1
ATOM 2820 C C . ARG A 1 359 ? 0.235 -20.591 -6.113 1.00 97.44 359 ARG A C 1
ATOM 2822 O O . ARG A 1 359 ? 0.453 -20.654 -7.317 1.00 97.44 359 ARG A O 1
ATOM 2829 N N . LYS A 1 360 ? -0.505 -21.471 -5.456 1.00 96.50 360 LYS A N 1
ATOM 2830 C CA . LYS A 1 360 ? -1.164 -22.567 -6.146 1.00 96.50 360 LYS A CA 1
ATOM 2831 C C . LYS A 1 360 ? -2.069 -22.022 -7.259 1.00 96.50 360 LYS A C 1
ATOM 2833 O O . LYS A 1 360 ? -1.956 -22.457 -8.399 1.00 96.50 360 LYS A O 1
ATOM 2838 N N . ASP A 1 361 ? -2.887 -21.024 -6.955 1.00 95.81 361 ASP A N 1
ATOM 2839 C CA . ASP A 1 361 ? -3.888 -20.502 -7.883 1.00 95.81 361 ASP A CA 1
ATOM 2840 C C . ASP A 1 361 ? -3.240 -19.844 -9.109 1.00 95.81 361 ASP A C 1
ATOM 2842 O O . ASP A 1 361 ? -3.514 -20.251 -10.238 1.00 95.81 361 ASP A O 1
ATOM 2846 N N . TYR A 1 362 ? -2.314 -18.897 -8.910 1.00 97.44 362 TYR A N 1
ATOM 2847 C CA . TYR A 1 362 ? -1.680 -18.206 -10.039 1.00 97.44 362 TYR A CA 1
ATOM 2848 C C . TYR A 1 362 ? -0.742 -19.108 -10.851 1.00 97.44 362 TYR A C 1
ATOM 2850 O O . TYR A 1 362 ? -0.528 -18.865 -12.041 1.00 97.44 362 TYR A O 1
ATOM 2858 N N . GLN A 1 363 ? -0.156 -20.141 -10.236 1.00 98.12 363 GLN A N 1
ATOM 2859 C CA . GLN A 1 363 ? 0.793 -21.023 -10.913 1.00 98.12 363 GLN A CA 1
ATOM 2860 C C . GLN A 1 363 ? 0.082 -22.086 -11.756 1.00 98.12 363 GLN A C 1
ATOM 2862 O O . GLN A 1 363 ? 0.497 -22.349 -12.885 1.00 98.12 363 GLN A O 1
ATOM 2867 N N . PHE A 1 364 ? -1.019 -22.657 -11.255 1.00 98.19 364 PHE A N 1
ATOM 2868 C CA . PHE A 1 364 ? -1.829 -23.598 -12.032 1.00 98.19 364 PHE A CA 1
ATOM 2869 C C . PHE A 1 364 ? -2.667 -22.899 -13.112 1.00 98.19 364 PHE A C 1
ATOM 2871 O O . PHE A 1 364 ? -2.816 -23.469 -14.194 1.00 98.19 364 PHE A O 1
ATOM 2878 N N . ASP A 1 365 ? -3.129 -21.662 -12.885 1.00 98.00 365 ASP A N 1
ATOM 2879 C CA . ASP A 1 365 ? -3.750 -20.845 -13.939 1.00 98.00 365 ASP A CA 1
ATOM 2880 C C . ASP A 1 365 ? -2.770 -20.614 -15.100 1.00 98.00 365 ASP A C 1
ATOM 2882 O O . ASP A 1 365 ? -3.090 -20.876 -16.261 1.00 98.00 365 ASP A O 1
ATOM 2886 N N . PHE A 1 366 ? -1.527 -20.235 -14.786 1.00 98.62 366 PHE A N 1
ATOM 2887 C CA . PHE A 1 366 ? -0.494 -20.047 -15.800 1.00 98.62 366 PHE A CA 1
ATOM 2888 C C . PHE A 1 366 ? -0.149 -21.343 -16.546 1.00 98.62 366 PHE A C 1
ATOM 2890 O O . PHE A 1 366 ? -0.052 -21.330 -17.771 1.00 98.62 366 PHE A O 1
ATOM 2897 N N . ALA A 1 367 ? -0.036 -22.479 -15.852 1.00 98.62 367 ALA A N 1
ATOM 2898 C CA . ALA A 1 367 ? 0.196 -23.767 -16.508 1.00 98.62 367 ALA A CA 1
ATOM 2899 C C . ALA A 1 367 ? -0.946 -24.176 -17.451 1.00 98.62 367 ALA A C 1
ATOM 2901 O O . ALA A 1 367 ? -0.682 -24.685 -18.542 1.00 98.62 367 ALA A O 1
ATOM 2902 N N . ALA A 1 368 ? -2.208 -23.933 -17.076 1.00 98.31 368 ALA A N 1
ATOM 2903 C CA . ALA A 1 368 ? -3.347 -24.175 -17.962 1.00 98.31 368 ALA A CA 1
ATOM 2904 C C . ALA A 1 368 ? -3.245 -23.317 -19.232 1.00 98.31 368 ALA A C 1
ATOM 2906 O O . ALA A 1 368 ? -3.325 -23.840 -20.344 1.00 98.31 368 ALA A O 1
ATOM 2907 N N . ARG A 1 369 ? -2.938 -22.024 -19.084 1.00 98.38 369 ARG A N 1
ATOM 2908 C CA . ARG A 1 369 ? -2.758 -21.124 -20.230 1.00 98.38 369 ARG A CA 1
ATOM 2909 C C . ARG A 1 369 ? -1.550 -21.479 -21.092 1.00 98.38 369 ARG A C 1
ATOM 2911 O O . ARG A 1 369 ? -1.620 -21.352 -22.310 1.00 98.38 369 ARG A O 1
ATOM 2918 N N . MET A 1 370 ? -0.459 -21.975 -20.509 1.00 98.69 370 MET A N 1
ATOM 2919 C CA . MET A 1 370 ? 0.674 -22.473 -21.293 1.00 98.69 370 MET A CA 1
ATOM 2920 C C . MET A 1 370 ? 0.303 -23.714 -22.107 1.00 98.69 370 MET A C 1
ATOM 2922 O O . MET A 1 370 ? 0.746 -23.831 -23.250 1.00 98.69 370 MET A O 1
ATOM 2926 N N . LYS A 1 371 ? -0.587 -24.587 -21.617 1.00 98.38 371 LYS A N 1
ATOM 2927 C CA . LYS A 1 371 ? -1.150 -25.676 -22.439 1.00 98.38 371 LYS A CA 1
ATOM 2928 C C . LYS A 1 371 ? -1.984 -25.153 -23.610 1.00 98.38 371 LYS A C 1
ATOM 2930 O O . LYS A 1 371 ? -1.837 -25.668 -24.719 1.00 98.38 371 LYS A O 1
ATOM 2935 N N . TRP A 1 372 ? -2.755 -24.077 -23.423 1.00 98.44 372 TRP A N 1
ATOM 2936 C CA . TRP A 1 372 ? -3.487 -23.429 -24.524 1.00 98.44 372 TRP A CA 1
ATOM 2937 C C . TRP A 1 372 ? -2.556 -22.967 -25.655 1.00 98.44 372 TRP A C 1
ATOM 2939 O O . TRP A 1 372 ? -2.967 -22.921 -26.810 1.00 98.44 372 TRP A O 1
ATOM 2949 N N . THR A 1 373 ? -1.287 -22.650 -25.364 1.00 98.62 373 THR A N 1
ATOM 2950 C CA . THR A 1 373 ? -0.321 -22.228 -26.397 1.00 98.62 373 THR A CA 1
ATOM 2951 C C . THR A 1 373 ? 0.089 -23.360 -27.345 1.00 98.62 373 THR A C 1
ATOM 2953 O O . THR A 1 373 ? 0.458 -23.096 -28.492 1.00 98.62 373 THR A O 1
ATOM 2956 N N . VAL A 1 374 ? -0.003 -24.619 -26.908 1.00 98.19 374 VAL A N 1
ATOM 2957 C CA . VAL A 1 374 ? 0.425 -25.802 -27.677 1.00 98.19 374 VAL A CA 1
ATOM 2958 C C . VAL A 1 374 ? -0.730 -26.700 -28.117 1.00 98.19 374 VAL A C 1
ATOM 2960 O O . VAL A 1 374 ? -0.523 -27.558 -28.972 1.00 98.19 374 VAL A O 1
ATOM 2963 N N . ASN A 1 375 ? -1.938 -26.490 -27.588 1.00 97.12 375 ASN A N 1
ATOM 2964 C CA . ASN A 1 375 ? -3.124 -27.259 -27.946 1.00 97.12 375 ASN A CA 1
ATOM 2965 C C . ASN A 1 375 ? -4.301 -26.344 -28.308 1.00 97.12 375 ASN A C 1
ATOM 2967 O O . ASN A 1 375 ? -4.821 -25.624 -27.460 1.00 97.12 375 ASN A O 1
ATOM 2971 N N . SER A 1 376 ? -4.748 -26.400 -29.562 1.00 96.94 376 SER A N 1
ATOM 2972 C CA . SER A 1 376 ? -5.901 -25.641 -30.062 1.00 96.94 376 SER A CA 1
ATOM 2973 C C . SER A 1 376 ? -7.248 -26.332 -29.839 1.00 96.94 376 SER A C 1
ATOM 2975 O O . SER A 1 376 ? -8.287 -25.775 -30.190 1.00 96.94 376 SER A O 1
ATOM 2977 N N . LYS A 1 377 ? -7.271 -27.549 -29.291 1.00 96.62 377 LYS A N 1
ATOM 2978 C CA . LYS A 1 377 ? -8.520 -28.253 -29.005 1.00 96.62 377 LYS A CA 1
ATOM 2979 C C . LYS A 1 377 ? -9.046 -27.847 -27.634 1.00 96.62 377 LYS A C 1
ATOM 2981 O O . LYS A 1 377 ? -8.565 -28.354 -26.625 1.00 96.62 377 LYS A O 1
ATOM 2986 N N . TYR A 1 378 ? -10.075 -27.000 -27.630 1.00 94.25 378 TYR A N 1
ATOM 2987 C CA . TYR A 1 378 ? -10.765 -26.533 -26.422 1.00 94.25 378 TYR A CA 1
ATOM 2988 C C . TYR A 1 378 ? -11.033 -27.671 -25.421 1.00 94.25 378 TYR A C 1
ATOM 2990 O O . TYR A 1 378 ? -10.572 -27.624 -24.293 1.00 94.25 378 TYR A O 1
ATOM 2998 N N . SER A 1 379 ? -11.661 -28.766 -25.863 1.00 94.38 379 SER A N 1
ATOM 2999 C CA . SER A 1 379 ? -12.061 -29.891 -24.999 1.00 94.38 379 SER A CA 1
ATOM 3000 C C . SER A 1 379 ? -10.917 -30.708 -24.379 1.00 94.38 379 SER A C 1
ATOM 3002 O O . SER A 1 379 ? -11.180 -31.625 -23.610 1.00 94.38 379 SER A O 1
ATOM 3004 N N . GLU A 1 380 ? -9.666 -30.481 -24.782 1.00 95.00 380 GLU A N 1
ATOM 3005 C CA . GLU A 1 380 ? -8.485 -31.157 -24.220 1.00 95.00 380 GLU A CA 1
ATOM 3006 C C . GLU A 1 380 ? -7.702 -30.246 -23.256 1.00 95.00 380 GLU A C 1
ATOM 3008 O O . GLU A 1 380 ? -6.660 -30.647 -22.728 1.00 95.00 380 GLU A O 1
ATOM 3013 N N . ASN A 1 381 ? -8.184 -29.023 -23.033 1.00 96.00 381 ASN A N 1
ATOM 3014 C CA . ASN A 1 381 ? -7.599 -28.047 -22.130 1.00 96.00 381 ASN A CA 1
ATOM 3015 C C . ASN A 1 381 ? -8.570 -27.730 -20.993 1.00 96.00 381 ASN A C 1
ATOM 3017 O O . ASN A 1 381 ? -9.777 -27.813 -21.160 1.00 96.00 381 ASN A O 1
ATOM 3021 N N . ASN A 1 382 ? -8.013 -27.344 -19.848 1.00 96.81 382 ASN A N 1
ATOM 3022 C CA . ASN A 1 382 ? -8.794 -26.856 -18.718 1.00 96.81 382 ASN A CA 1
ATOM 3023 C C . ASN A 1 382 ? -8.954 -25.331 -18.806 1.00 96.81 382 ASN A C 1
ATOM 3025 O O . ASN A 1 382 ? -8.005 -24.637 -19.198 1.00 96.81 382 ASN A O 1
ATOM 3029 N N . HIS A 1 383 ? -10.101 -24.821 -18.380 1.00 94.50 383 HIS A N 1
ATOM 3030 C CA . HIS A 1 383 ? -10.465 -23.415 -18.326 1.00 94.50 383 HIS A CA 1
ATOM 3031 C C . HIS A 1 383 ? -10.940 -23.042 -16.923 1.00 94.50 383 HIS A C 1
ATOM 3033 O O . HIS A 1 383 ? -11.268 -23.873 -16.086 1.00 94.50 383 HIS A O 1
ATOM 3039 N N . GLN A 1 384 ? -10.904 -21.751 -16.612 1.00 92.12 384 GLN A N 1
ATOM 3040 C CA . GLN A 1 384 ? -11.264 -21.297 -15.276 1.00 92.12 384 GLN A CA 1
ATOM 3041 C C . GLN A 1 384 ? -12.785 -21.324 -15.085 1.00 92.12 384 GLN A C 1
ATOM 3043 O O . GLN A 1 384 ? -13.520 -20.901 -15.986 1.00 92.12 384 GLN A O 1
ATOM 3048 N N . PRO A 1 385 ? -13.266 -21.705 -13.890 1.00 92.38 385 PRO A N 1
ATOM 3049 C CA . PRO A 1 385 ? -14.686 -21.693 -13.592 1.00 92.38 385 PRO A CA 1
ATOM 3050 C C . PRO A 1 385 ? -15.239 -20.266 -13.501 1.00 92.38 385 PRO A C 1
ATOM 3052 O O . PRO A 1 385 ? -14.523 -19.296 -13.233 1.00 92.38 385 PRO A O 1
ATOM 3055 N N . VAL A 1 386 ? -16.555 -20.142 -13.665 1.00 90.94 386 VAL A N 1
ATOM 3056 C CA . VAL A 1 386 ? -17.298 -18.887 -13.519 1.00 90.94 386 VAL A CA 1
ATOM 3057 C C . VAL A 1 386 ? -18.003 -18.874 -12.167 1.00 90.94 386 VAL A C 1
ATOM 3059 O O . VAL A 1 386 ? -18.994 -19.575 -11.953 1.00 90.94 386 VAL A O 1
ATOM 3062 N N . ALA A 1 387 ? -17.497 -18.049 -11.248 1.00 90.56 387 ALA A N 1
ATOM 3063 C CA . ALA A 1 387 ? -18.091 -17.847 -9.932 1.00 90.56 387 ALA A CA 1
ATOM 3064 C C . ALA A 1 387 ? -19.291 -16.886 -10.003 1.00 90.56 387 ALA A C 1
ATOM 3066 O O . ALA A 1 387 ? -19.180 -15.772 -10.515 1.00 90.56 387 ALA A O 1
ATOM 3067 N N . ILE A 1 388 ? -20.431 -17.297 -9.448 1.00 91.50 388 ILE A N 1
ATOM 3068 C CA . ILE A 1 388 ? -21.661 -16.498 -9.368 1.00 91.50 388 ILE A CA 1
ATOM 3069 C C . ILE A 1 388 ? -22.161 -16.544 -7.935 1.00 91.50 388 ILE A C 1
ATOM 3071 O O . ILE A 1 388 ? -22.632 -17.590 -7.513 1.00 91.50 388 ILE A O 1
ATOM 3075 N N . VAL A 1 389 ? -22.116 -15.431 -7.197 1.00 91.69 389 VAL A N 1
ATOM 3076 C CA . VAL A 1 389 ? -22.553 -15.373 -5.790 1.00 91.69 389 VAL A CA 1
ATOM 3077 C C . VAL A 1 389 ? -23.792 -14.493 -5.658 1.00 91.69 389 VAL A C 1
ATOM 3079 O O . VAL A 1 389 ? -23.764 -13.318 -6.007 1.00 91.69 389 VAL A O 1
ATOM 3082 N N . ASN A 1 390 ? -24.901 -15.028 -5.141 1.00 90.94 390 ASN A N 1
ATOM 3083 C CA . ASN A 1 390 ? -26.178 -14.307 -5.017 1.00 90.94 390 ASN A CA 1
ATOM 3084 C C . ASN A 1 390 ? -26.638 -13.657 -6.340 1.00 90.94 390 ASN A C 1
ATOM 3086 O O . ASN A 1 390 ? -27.202 -12.563 -6.347 1.00 90.94 390 ASN A O 1
ATOM 3090 N N . GLY A 1 391 ? -26.360 -14.318 -7.468 1.00 85.62 391 GLY A N 1
ATOM 3091 C CA . GLY A 1 391 ? -26.674 -13.819 -8.808 1.00 85.62 391 GLY A CA 1
ATOM 3092 C C . GLY A 1 391 ? -25.755 -12.704 -9.320 1.00 85.62 391 GLY A C 1
ATOM 3093 O O . GLY A 1 391 ? -26.031 -12.165 -10.390 1.00 85.62 391 GLY A O 1
ATOM 3094 N N . SER A 1 392 ? -24.679 -12.349 -8.604 1.00 85.38 392 SER A N 1
ATOM 3095 C CA . SER A 1 392 ? -23.709 -11.363 -9.085 1.00 85.38 392 SER A CA 1
ATOM 3096 C C . SER A 1 392 ? -22.947 -11.897 -10.297 1.00 85.38 392 SER A C 1
ATOM 3098 O O . SER A 1 392 ? -22.299 -12.938 -10.202 1.00 85.38 392 SER A O 1
ATOM 3100 N N . CYS A 1 393 ? -22.986 -11.157 -11.404 1.00 76.44 393 CYS A N 1
ATOM 3101 C CA . CYS A 1 393 ? -22.099 -11.360 -12.545 1.00 76.44 393 CYS A CA 1
ATOM 3102 C C . CYS A 1 393 ? -20.947 -10.361 -12.504 1.00 76.44 393 CYS A C 1
ATOM 3104 O O . CYS A 1 393 ? -21.171 -9.182 -12.230 1.00 76.44 393 CYS A O 1
ATOM 3106 N N . GLY A 1 394 ? -19.741 -10.822 -12.829 1.00 77.06 394 GLY A N 1
ATOM 3107 C CA . GLY A 1 394 ? -18.564 -9.967 -12.951 1.00 77.06 394 GLY A CA 1
ATOM 3108 C C . GLY A 1 394 ? -17.459 -10.315 -11.963 1.00 77.06 394 GLY A C 1
ATOM 3109 O O . GLY A 1 394 ? -17.642 -11.067 -11.011 1.00 77.06 394 GLY A O 1
ATOM 3110 N N . THR A 1 395 ? -16.301 -9.717 -12.200 1.00 81.81 395 THR A N 1
ATOM 3111 C CA . THR A 1 395 ? -15.096 -9.808 -11.361 1.00 81.81 395 THR A CA 1
ATOM 3112 C C . THR A 1 395 ? -14.992 -8.642 -10.380 1.00 81.81 395 THR A C 1
ATOM 3114 O O . THR A 1 395 ? -14.025 -8.527 -9.633 1.00 81.81 395 THR A O 1
ATOM 3117 N N . ALA A 1 396 ? -15.996 -7.762 -10.364 1.00 83.38 396 ALA A N 1
ATOM 3118 C CA . ALA A 1 396 ? -16.098 -6.703 -9.379 1.00 83.38 396 ALA A CA 1
ATOM 3119 C C . ALA A 1 396 ? -16.456 -7.284 -7.997 1.00 83.38 396 ALA A C 1
ATOM 3121 O O . ALA A 1 396 ? -17.267 -8.208 -7.901 1.00 83.38 396 ALA A O 1
ATOM 3122 N N . PRO A 1 397 ? -15.923 -6.713 -6.906 1.00 84.50 397 PRO A N 1
ATOM 3123 C CA . PRO A 1 397 ? -16.214 -7.193 -5.564 1.00 84.50 397 PRO A CA 1
ATOM 3124 C C . PRO A 1 397 ? -17.694 -7.019 -5.210 1.00 84.50 397 PRO A C 1
ATOM 3126 O O . PRO A 1 397 ? -18.280 -5.941 -5.366 1.00 84.50 397 PRO A O 1
ATOM 3129 N N . LEU A 1 398 ? -18.290 -8.077 -4.657 1.00 86.94 398 LEU A N 1
ATOM 3130 C CA . LEU A 1 398 ? -19.675 -8.078 -4.197 1.00 86.94 398 LEU A CA 1
ATOM 3131 C C . LEU A 1 398 ? -19.823 -7.241 -2.914 1.00 86.94 398 LEU A C 1
ATOM 3133 O O . LEU A 1 398 ? -19.432 -7.655 -1.822 1.00 86.94 398 LEU A O 1
ATOM 3137 N N . LYS A 1 399 ? -20.429 -6.054 -3.032 1.00 86.31 399 LYS A N 1
ATOM 3138 C CA . LYS A 1 399 ? -20.680 -5.151 -1.896 1.00 86.31 399 LYS A CA 1
ATOM 3139 C C . LYS A 1 399 ? -22.026 -5.454 -1.243 1.00 86.31 399 LYS A C 1
ATOM 3141 O O . LYS A 1 399 ? -23.077 -5.115 -1.782 1.00 86.31 399 LYS A O 1
ATOM 3146 N N . LEU A 1 400 ? -21.998 -6.031 -0.043 1.00 82.25 400 LEU A N 1
ATOM 3147 C CA . LEU A 1 400 ? -23.199 -6.356 0.730 1.00 82.25 400 LEU A CA 1
ATOM 3148 C C . LEU A 1 400 ? -23.359 -5.412 1.921 1.00 82.25 400 LEU A C 1
ATOM 3150 O O . LEU A 1 400 ? -22.436 -5.212 2.709 1.00 82.25 400 LEU A O 1
ATOM 3154 N N . LYS A 1 401 ? -24.561 -4.850 2.083 1.00 79.62 401 LYS A N 1
ATOM 3155 C CA . LYS A 1 401 ? -24.942 -4.111 3.293 1.00 79.62 401 LYS A CA 1
ATOM 3156 C C . LYS A 1 401 ? -25.614 -5.072 4.262 1.00 79.62 401 LYS A C 1
ATOM 3158 O O . LYS A 1 401 ? -26.558 -5.760 3.886 1.00 79.62 401 LYS A O 1
ATOM 3163 N N . TYR A 1 402 ? -25.175 -5.078 5.513 1.00 71.31 402 TYR A N 1
ATOM 3164 C CA . TYR A 1 402 ? -25.760 -5.918 6.553 1.00 71.31 402 TYR A CA 1
ATOM 3165 C C . TYR A 1 402 ? -25.887 -5.160 7.871 1.00 71.31 402 TYR A C 1
ATOM 3167 O O . TYR A 1 402 ? -25.232 -4.141 8.092 1.00 71.31 402 TYR A O 1
ATOM 3175 N N . LYS A 1 403 ? -26.755 -5.660 8.754 1.00 68.75 403 LYS A N 1
ATOM 3176 C CA . LYS A 1 403 ? -26.848 -5.185 10.139 1.00 68.75 403 LYS A CA 1
ATOM 3177 C C . LYS A 1 403 ? -26.016 -6.114 11.027 1.00 68.75 403 LYS A C 1
ATOM 3179 O O . LYS A 1 403 ? -26.185 -7.326 10.891 1.00 68.75 403 LYS A O 1
ATOM 3184 N N . PRO A 1 404 ? -25.165 -5.614 11.937 1.00 66.56 404 PRO A N 1
ATOM 3185 C CA . PRO A 1 404 ? -24.509 -6.469 12.923 1.00 66.56 404 PRO A CA 1
ATOM 3186 C C . PRO A 1 404 ? -25.525 -7.392 13.611 1.00 66.56 404 PRO A C 1
ATOM 3188 O O . PRO A 1 404 ? -26.605 -6.950 14.004 1.00 66.56 404 PRO A O 1
ATOM 3191 N N . GLY A 1 405 ? -25.226 -8.688 13.676 1.00 67.31 405 GLY A N 1
ATOM 3192 C CA . GLY A 1 405 ? -26.117 -9.706 14.239 1.00 67.31 405 GLY A CA 1
ATOM 3193 C C . GLY A 1 405 ? -27.091 -10.334 13.272 1.00 67.31 405 GLY A C 1
ATOM 3194 O O . GLY A 1 405 ? -27.764 -11.296 13.642 1.00 67.31 405 GLY A O 1
ATOM 3195 N N . SER A 1 406 ? -27.187 -9.797 12.058 1.00 78.38 406 SER A N 1
ATOM 3196 C CA . SER A 1 406 ? -27.912 -10.455 10.982 1.00 78.38 406 SER A CA 1
ATOM 3197 C C . SER A 1 406 ? -27.059 -11.557 10.367 1.00 78.38 406 SER A C 1
ATOM 3199 O O . SER A 1 406 ? -25.822 -11.541 10.428 1.00 78.38 406 SER A O 1
ATOM 3201 N N . SER A 1 407 ? -27.745 -12.525 9.773 1.00 84.19 407 SER A N 1
ATOM 3202 C CA . SER A 1 407 ? -27.118 -13.505 8.908 1.00 84.19 407 SER A CA 1
ATOM 3203 C C . SER A 1 407 ? -27.287 -13.119 7.449 1.00 84.19 407 SER A C 1
ATOM 3205 O O . SER A 1 407 ? -28.366 -12.681 7.050 1.00 84.19 407 SER A O 1
ATOM 3207 N N . ILE A 1 408 ? -26.250 -13.354 6.659 1.00 88.62 408 ILE A N 1
ATOM 3208 C CA . ILE A 1 408 ? -26.253 -13.192 5.209 1.00 88.62 408 ILE A CA 1
ATOM 3209 C C . ILE A 1 408 ? -26.105 -14.584 4.607 1.00 88.62 408 ILE A C 1
ATOM 3211 O O . ILE A 1 408 ? -25.245 -15.345 5.040 1.00 88.62 408 ILE A O 1
ATOM 3215 N N . VAL A 1 409 ? -26.929 -14.926 3.624 1.00 92.38 409 VAL A N 1
ATOM 3216 C CA . VAL A 1 409 ? -26.718 -16.138 2.826 1.00 92.38 409 VAL A CA 1
ATOM 3217 C C . VAL A 1 409 ? -25.900 -15.752 1.603 1.00 92.38 409 VAL A C 1
ATOM 3219 O O . VAL A 1 409 ? -26.229 -14.771 0.933 1.00 92.38 409 VAL A O 1
ATOM 3222 N N . LEU A 1 410 ? -24.826 -16.493 1.353 1.00 93.44 410 LEU A N 1
ATOM 3223 C CA . LEU A 1 410 ? -24.069 -16.455 0.111 1.00 93.44 410 LEU A CA 1
ATOM 3224 C C . LEU A 1 410 ? -24.327 -17.762 -0.630 1.00 93.44 410 LEU A C 1
ATOM 3226 O O . LEU A 1 410 ? -24.020 -18.841 -0.125 1.00 93.44 410 LEU A O 1
ATOM 3230 N N . ASP A 1 411 ? -24.920 -17.645 -1.807 1.00 94.38 411 ASP A N 1
ATOM 3231 C CA . ASP A 1 411 ? -25.276 -18.754 -2.678 1.00 94.38 411 ASP A CA 1
ATOM 3232 C C . ASP A 1 411 ? -24.419 -18.697 -3.941 1.00 94.38 411 ASP A C 1
ATOM 3234 O O . ASP A 1 411 ? -24.608 -17.815 -4.780 1.00 94.38 411 ASP A O 1
ATOM 3238 N N . ALA A 1 412 ? -23.473 -19.630 -4.050 1.00 94.06 412 ALA A N 1
ATOM 3239 C CA . ALA A 1 412 ? -22.643 -19.839 -5.227 1.00 94.06 412 ALA A CA 1
ATOM 3240 C C . ALA A 1 412 ? -23.089 -21.016 -6.106 1.00 94.06 412 ALA A C 1
ATOM 3242 O O . ALA A 1 412 ? -22.357 -21.413 -7.013 1.00 94.06 412 ALA A O 1
ATOM 3243 N N . SER A 1 413 ? -24.273 -21.588 -5.866 1.00 93.06 413 SER A N 1
ATOM 3244 C CA . SER A 1 413 ? -24.729 -22.810 -6.543 1.00 93.06 413 SER A CA 1
ATOM 3245 C C . SER A 1 413 ? -25.035 -22.642 -8.033 1.00 93.06 413 SER A C 1
ATOM 3247 O O . SER A 1 413 ? -25.102 -23.639 -8.742 1.00 93.06 413 SER A O 1
ATOM 3249 N N . ASN A 1 414 ? -25.150 -21.401 -8.517 1.00 92.62 414 ASN A N 1
ATOM 3250 C CA . ASN A 1 414 ? -25.251 -21.093 -9.946 1.00 92.62 414 ASN A CA 1
ATOM 3251 C C . ASN A 1 414 ? -23.883 -20.969 -10.639 1.00 92.62 414 ASN A C 1
ATOM 3253 O O . ASN A 1 414 ? -23.842 -20.752 -11.848 1.00 92.62 414 ASN A O 1
ATOM 3257 N N . SER A 1 415 ? -22.774 -21.068 -9.895 1.00 92.75 415 SER A N 1
ATOM 3258 C CA . SER A 1 415 ? -21.434 -21.100 -10.490 1.00 92.75 415 SER A CA 1
ATOM 3259 C C . SER A 1 415 ? -21.295 -22.335 -11.373 1.00 92.75 415 SER A C 1
ATOM 3261 O O . SER A 1 415 ? -21.887 -23.376 -11.084 1.00 92.75 415 SER A O 1
ATOM 3263 N N . TRP A 1 416 ? -20.516 -22.227 -12.438 1.00 92.75 416 TRP A N 1
ATOM 3264 C CA . TRP A 1 416 ? -20.396 -23.291 -13.427 1.00 92.75 416 TRP A CA 1
ATOM 3265 C C . TRP A 1 416 ? -18.990 -23.356 -13.997 1.00 92.75 416 TRP A C 1
ATOM 3267 O O . TRP A 1 416 ? -18.263 -22.364 -14.007 1.00 92.75 416 TRP A O 1
ATOM 3277 N N . ASP A 1 417 ? -18.639 -24.534 -14.491 1.00 93.56 417 ASP A N 1
ATOM 3278 C CA . ASP A 1 417 ? -17.374 -24.790 -15.154 1.00 93.56 417 ASP A CA 1
ATOM 3279 C C . ASP A 1 417 ? -17.573 -24.905 -16.683 1.00 93.56 417 ASP A C 1
ATOM 3281 O O . ASP A 1 417 ? -18.560 -25.524 -17.125 1.00 93.56 417 ASP A O 1
ATOM 3285 N N . PRO A 1 418 ? -16.737 -24.251 -17.513 1.00 91.31 418 PRO A N 1
ATOM 3286 C CA . PRO A 1 418 ? -16.833 -24.349 -18.968 1.00 91.31 418 PRO A CA 1
ATOM 3287 C C . PRO A 1 418 ? -16.571 -25.744 -19.526 1.00 91.31 418 PRO A C 1
ATOM 3289 O O . PRO A 1 418 ? -17.218 -26.110 -20.512 1.00 91.31 418 PRO A O 1
ATOM 3292 N N . ASP A 1 419 ? -15.710 -26.518 -18.874 1.00 94.25 419 ASP A N 1
ATOM 3293 C CA . ASP A 1 419 ? -15.319 -27.867 -19.282 1.00 94.25 419 ASP A CA 1
ATOM 3294 C C . ASP A 1 419 ? -16.260 -28.936 -18.712 1.00 94.25 419 ASP A C 1
ATOM 3296 O O . ASP A 1 419 ? -16.307 -30.068 -19.195 1.00 94.25 419 ASP A O 1
ATOM 3300 N N . GLY A 1 420 ? -17.109 -28.540 -17.759 1.00 93.31 420 GLY A N 1
ATOM 3301 C CA . GLY A 1 420 ? -18.068 -29.419 -17.098 1.00 93.31 420 GLY A CA 1
ATOM 3302 C C . GLY A 1 420 ? -17.474 -30.149 -15.899 1.00 93.31 420 GLY A C 1
ATOM 3303 O O . GLY A 1 420 ? -18.068 -31.131 -15.451 1.00 93.31 420 GLY A O 1
ATOM 3304 N N . ASP A 1 421 ? -16.340 -29.667 -15.387 1.00 94.88 421 ASP A N 1
ATOM 3305 C CA . ASP A 1 421 ? -15.696 -30.209 -14.200 1.00 94.88 421 ASP A CA 1
ATOM 3306 C C . ASP A 1 421 ? -16.513 -29.935 -12.926 1.00 94.88 421 ASP A C 1
ATOM 3308 O O . ASP A 1 421 ? -17.276 -28.967 -12.810 1.00 94.88 421 ASP A O 1
ATOM 3312 N N . ASP A 1 422 ? -16.337 -30.807 -11.931 1.00 94.38 422 ASP A N 1
ATOM 3313 C CA . ASP A 1 422 ? -16.952 -30.643 -10.618 1.00 94.38 422 ASP A CA 1
ATOM 3314 C C . ASP A 1 422 ? -16.346 -29.445 -9.870 1.00 94.38 422 ASP A C 1
ATOM 3316 O O . ASP A 1 422 ? -15.129 -29.314 -9.723 1.00 94.38 422 ASP A O 1
ATOM 3320 N N . LEU A 1 423 ? -17.207 -28.593 -9.307 1.00 94.50 423 LEU A N 1
ATOM 3321 C CA . LEU A 1 423 ? -16.784 -27.427 -8.532 1.00 94.50 423 LEU A CA 1
ATOM 3322 C C . LEU A 1 423 ? -16.671 -27.728 -7.036 1.00 94.50 423 LEU A C 1
ATOM 3324 O O . LEU A 1 423 ? -17.613 -28.204 -6.395 1.00 94.50 423 LEU A O 1
ATOM 3328 N N . THR A 1 424 ? -15.544 -27.331 -6.446 1.00 94.12 424 THR A N 1
ATOM 3329 C CA . THR A 1 424 ? -15.359 -27.274 -4.990 1.00 94.12 424 THR A CA 1
ATOM 3330 C C . THR A 1 424 ? -15.462 -25.840 -4.487 1.00 94.12 424 THR A C 1
ATOM 3332 O O . THR A 1 424 ? -14.847 -24.940 -5.054 1.00 94.12 424 THR A O 1
ATOM 3335 N N . TYR A 1 425 ? -16.181 -25.630 -3.384 1.00 93.50 425 TYR A N 1
ATOM 3336 C CA . TYR A 1 425 ? -16.396 -24.305 -2.805 1.00 93.50 425 TYR A CA 1
ATOM 3337 C C . TYR A 1 425 ? -15.674 -24.182 -1.465 1.00 93.50 425 TYR A C 1
ATOM 3339 O O . TYR A 1 425 ? -16.043 -24.850 -0.493 1.00 93.50 425 TYR A O 1
ATOM 3347 N N . ASP A 1 426 ? -14.684 -23.290 -1.393 1.00 90.88 426 ASP A N 1
ATOM 3348 C CA . ASP A 1 426 ? -14.073 -22.896 -0.127 1.00 90.88 426 ASP A CA 1
ATOM 3349 C C . ASP A 1 426 ? -14.407 -21.446 0.219 1.00 90.88 426 ASP A C 1
ATOM 3351 O O . ASP A 1 426 ? -14.244 -20.523 -0.576 1.00 90.88 426 ASP A O 1
ATOM 3355 N N . TRP A 1 427 ? -14.895 -21.266 1.441 1.00 88.94 427 TRP A N 1
ATOM 3356 C CA . TRP A 1 427 ? -15.304 -19.976 1.969 1.00 88.94 427 TRP A CA 1
ATOM 3357 C C . TRP A 1 427 ? -14.510 -19.700 3.228 1.00 88.94 427 TRP A C 1
ATOM 3359 O O . TRP A 1 427 ? -14.652 -20.412 4.230 1.00 88.94 427 TRP A O 1
ATOM 3369 N N . PHE A 1 428 ? -13.740 -18.621 3.197 1.00 86.44 428 PHE A N 1
ATOM 3370 C CA . PHE A 1 428 ? -13.001 -18.124 4.343 1.00 86.44 428 PHE A CA 1
ATOM 3371 C C . PHE A 1 428 ? -13.120 -16.603 4.433 1.00 86.44 428 PHE A C 1
ATOM 3373 O O . PHE A 1 428 ? -13.451 -15.910 3.474 1.00 86.44 428 PHE A O 1
ATOM 3380 N N . HIS A 1 429 ? -12.863 -16.073 5.624 1.00 80.75 429 HIS A N 1
ATOM 3381 C CA . HIS A 1 429 ? -12.810 -14.635 5.845 1.00 80.75 429 HIS A CA 1
ATOM 3382 C C . HIS A 1 429 ? -11.366 -14.162 5.667 1.00 80.75 429 HIS A C 1
ATOM 3384 O O . HIS A 1 429 ? -10.530 -14.453 6.523 1.00 80.75 429 HIS A O 1
ATOM 3390 N N . TYR A 1 430 ? -11.096 -13.422 4.589 1.00 83.88 430 TYR A N 1
ATOM 3391 C CA . TYR A 1 430 ? -9.848 -12.681 4.408 1.00 83.88 430 TYR A CA 1
ATOM 3392 C C . TYR A 1 430 ? -9.885 -11.431 5.300 1.00 83.88 430 TYR A C 1
ATOM 3394 O O . TYR A 1 430 ? -10.622 -10.488 5.020 1.00 83.88 430 TYR A O 1
ATOM 3402 N N . ARG A 1 431 ? -9.199 -11.460 6.446 1.00 75.94 431 ARG A N 1
ATOM 3403 C CA . ARG A 1 431 ? -9.450 -10.509 7.549 1.00 75.94 431 ARG A CA 1
ATOM 3404 C C . ARG A 1 431 ? -8.606 -9.258 7.454 1.00 75.94 431 ARG A C 1
ATOM 3406 O O . ARG A 1 431 ? -9.024 -8.201 7.916 1.00 75.94 431 ARG A O 1
ATOM 3413 N N . GLU A 1 432 ? -7.423 -9.406 6.888 1.00 79.31 432 GLU A N 1
ATOM 3414 C CA . GLU A 1 432 ? -6.382 -8.396 6.773 1.00 79.31 432 GLU A CA 1
ATOM 3415 C C . GLU A 1 432 ? -6.826 -7.162 5.949 1.00 79.31 432 GLU A C 1
ATOM 3417 O O . GLU A 1 432 ? -6.447 -6.043 6.270 1.00 79.31 432 GLU A O 1
ATOM 3422 N N . PRO A 1 433 ? -7.743 -7.271 4.978 1.00 77.88 433 PRO A N 1
ATOM 3423 C CA . PRO A 1 433 ? -8.397 -6.100 4.372 1.00 77.88 433 PRO A CA 1
ATOM 3424 C C . PRO A 1 433 ? -9.401 -5.343 5.264 1.00 77.88 433 PRO A C 1
ATOM 3426 O O . PRO A 1 433 ? -9.789 -4.210 4.973 1.00 77.88 433 PRO A O 1
ATOM 3429 N N . GLY A 1 434 ? -9.890 -5.959 6.343 1.00 61.69 434 GLY A N 1
ATOM 3430 C CA . GLY A 1 434 ? -11.035 -5.482 7.117 1.00 61.69 434 GLY A CA 1
ATOM 3431 C C . GLY A 1 434 ? -10.724 -4.331 8.079 1.00 61.69 434 GLY A C 1
ATOM 3432 O O . GLY A 1 434 ? -10.640 -4.557 9.279 1.00 61.69 434 GLY A O 1
ATOM 3433 N N . GLY A 1 435 ? -10.604 -3.096 7.580 1.00 50.12 435 GLY A N 1
ATOM 3434 C CA . GLY A 1 435 ? -10.833 -1.796 8.253 1.00 50.12 435 GLY A CA 1
ATOM 3435 C C . GLY A 1 435 ? -10.363 -1.562 9.707 1.00 50.12 435 GLY A C 1
ATOM 3436 O O . GLY A 1 435 ? -9.525 -0.691 9.925 1.00 50.12 435 GLY A O 1
ATOM 3437 N N . ALA A 1 436 ? -10.950 -2.250 10.695 1.00 38.25 436 ALA A N 1
ATOM 3438 C CA . ALA A 1 436 ? -10.651 -2.129 12.135 1.00 38.25 436 ALA A CA 1
ATOM 3439 C C . ALA A 1 436 ? -9.876 -3.331 12.717 1.00 38.25 436 ALA A C 1
ATOM 3441 O O . ALA A 1 436 ? -9.275 -3.219 13.777 1.00 38.25 436 ALA A O 1
ATOM 3442 N N . TYR A 1 437 ? -9.877 -4.472 12.021 1.00 40.44 437 TYR A N 1
ATOM 3443 C CA . TYR A 1 437 ? -9.220 -5.720 12.438 1.00 40.44 437 TYR A CA 1
ATOM 3444 C C . TYR A 1 437 ? -8.147 -6.199 11.463 1.00 40.44 437 TYR A C 1
ATOM 3446 O O . TYR A 1 437 ? -7.392 -7.106 11.796 1.00 40.44 437 TYR A O 1
ATOM 3454 N N . GLY A 1 438 ? -8.115 -5.623 10.261 1.00 39.06 438 GLY A N 1
ATOM 3455 C CA . GLY A 1 438 ? -7.184 -5.998 9.207 1.00 39.06 438 GLY A CA 1
ATOM 3456 C C . GLY A 1 438 ? -6.000 -5.049 9.018 1.00 39.06 438 GLY A C 1
ATOM 3457 O O . GLY A 1 438 ? -4.992 -5.428 8.424 1.00 39.06 438 GLY A O 1
ATOM 3458 N N . ARG A 1 439 ? -6.069 -3.823 9.555 1.00 38.84 439 ARG A N 1
ATOM 3459 C CA . ARG A 1 439 ? -4.935 -2.889 9.509 1.00 38.84 439 ARG A CA 1
ATOM 3460 C C . ARG A 1 439 ? -3.836 -3.373 10.452 1.00 38.84 439 ARG A C 1
ATOM 3462 O O . ARG A 1 439 ? -3.771 -2.963 11.602 1.00 38.84 439 ARG A O 1
ATOM 3469 N N . GLY A 1 440 ? -3.012 -4.274 9.932 1.00 35.91 440 GLY A N 1
ATOM 3470 C CA . GLY A 1 440 ? -1.934 -4.929 10.645 1.00 35.91 440 GLY A CA 1
ATOM 3471 C C . GLY A 1 440 ? -2.440 -6.022 11.576 1.00 35.91 440 GLY A C 1
ATOM 3472 O O . GLY A 1 440 ? -3.527 -5.964 12.145 1.00 35.91 440 GLY A O 1
ATOM 3473 N N . LEU A 1 441 ? -1.583 -7.002 11.818 1.00 37.28 441 LEU A N 1
ATOM 3474 C CA . LEU A 1 441 ? -1.741 -7.996 12.883 1.00 37.28 441 LEU A CA 1
ATOM 3475 C C . LEU A 1 441 ? -1.648 -7.369 14.297 1.00 37.28 441 LEU A C 1
ATOM 3477 O O . LEU A 1 441 ? -1.673 -8.071 15.305 1.00 37.28 441 LEU A O 1
ATOM 3481 N N . GLU A 1 442 ? -1.645 -6.034 14.338 1.00 34.91 442 GLU A N 1
ATOM 3482 C CA . GLU A 1 442 ? -1.637 -5.110 15.464 1.00 34.91 442 GLU A CA 1
ATOM 3483 C C . GLU A 1 442 ? -2.782 -4.081 15.340 1.00 34.91 442 GLU A C 1
ATOM 3485 O O . GLU A 1 442 ? -2.590 -2.894 15.586 1.00 34.91 442 GLU A O 1
ATOM 3490 N N . GLY A 1 443 ? -3.981 -4.498 14.916 1.00 31.11 443 GLY A N 1
ATOM 3491 C CA . GLY A 1 443 ? -5.158 -3.623 14.886 1.00 31.11 443 GLY A CA 1
ATOM 3492 C C . GLY A 1 443 ? -5.452 -3.021 16.268 1.00 31.11 443 GLY A C 1
ATOM 3493 O O . GLY A 1 443 ? -6.107 -3.647 17.101 1.00 31.11 443 GLY A O 1
ATOM 3494 N N . PHE A 1 444 ? -4.950 -1.810 16.515 1.00 28.78 444 PHE A N 1
ATOM 3495 C CA . PHE A 1 444 ? -5.176 -1.035 17.728 1.00 28.78 444 PHE A CA 1
ATOM 3496 C C . PHE A 1 444 ? -6.493 -0.261 17.611 1.00 28.78 444 PHE A C 1
ATOM 3498 O O . PHE A 1 444 ? -6.599 0.725 16.884 1.00 28.78 444 PHE A O 1
ATOM 3505 N N . ASP A 1 445 ? -7.486 -0.673 18.397 1.00 33.66 445 ASP A N 1
ATOM 3506 C CA . ASP A 1 445 ? -8.480 0.245 18.947 1.00 33.66 445 ASP A CA 1
ATOM 3507 C C . ASP A 1 445 ? -8.066 0.518 20.409 1.00 33.66 445 ASP A C 1
ATOM 3509 O O . ASP A 1 445 ? -8.141 -0.391 21.239 1.00 33.66 445 ASP A O 1
ATOM 3513 N N . PRO A 1 446 ? -7.618 1.738 20.763 1.00 34.38 446 PRO A N 1
ATOM 3514 C CA . PRO A 1 446 ? -7.153 2.062 22.115 1.00 34.38 446 PRO A CA 1
ATOM 3515 C C . PRO A 1 446 ? -8.250 1.971 23.195 1.00 34.38 446 PRO A C 1
ATOM 3517 O O . PRO A 1 446 ? -7.949 2.044 24.387 1.00 34.38 446 PRO A O 1
ATOM 3520 N N . SER A 1 447 ? -9.515 1.774 22.809 1.00 32.00 447 SER A N 1
ATOM 3521 C CA . SER A 1 447 ? -10.637 1.504 23.715 1.00 32.00 447 SER A CA 1
ATOM 3522 C C . SER A 1 447 ? -10.979 0.011 23.853 1.00 32.00 447 SER A C 1
ATOM 3524 O O . SER A 1 447 ? -11.623 -0.389 24.829 1.00 32.00 447 SER A O 1
ATOM 3526 N N . LEU A 1 448 ? -10.502 -0.842 22.940 1.00 31.59 448 LEU A N 1
ATOM 3527 C CA . LEU A 1 448 ? -10.720 -2.285 22.962 1.00 31.59 448 LEU A CA 1
ATOM 3528 C C . LEU A 1 448 ? -9.414 -3.000 23.305 1.00 31.59 448 LEU A C 1
ATOM 3530 O O . LEU A 1 448 ? -8.541 -3.211 22.473 1.00 31.59 448 LEU A O 1
ATOM 3534 N N . LYS A 1 449 ? -9.315 -3.479 24.548 1.00 32.12 449 LYS A N 1
ATOM 3535 C CA . LYS A 1 449 ? -8.319 -4.490 24.932 1.00 32.12 449 LYS A CA 1
ATOM 3536 C C . LYS A 1 449 ? -8.623 -5.818 24.224 1.00 32.12 449 LYS A C 1
ATOM 3538 O O . LYS A 1 449 ? -9.151 -6.734 24.867 1.00 32.12 449 LYS A O 1
ATOM 3543 N N . MET A 1 450 ? -8.331 -5.928 22.934 1.00 30.03 450 MET A N 1
ATOM 3544 C CA . MET A 1 450 ? -8.285 -7.204 22.230 1.00 30.03 450 MET A CA 1
ATOM 3545 C C . MET A 1 450 ? -6.853 -7.728 22.250 1.00 30.03 450 MET A C 1
ATOM 3547 O O . MET A 1 450 ? -5.922 -7.060 21.821 1.00 30.03 450 MET A O 1
ATOM 3551 N N . LYS A 1 451 ? -6.679 -8.945 22.776 1.00 32.22 451 LYS A N 1
ATOM 3552 C CA . LYS A 1 451 ? -5.490 -9.746 22.470 1.00 32.22 451 LYS A CA 1
ATOM 3553 C C . LYS A 1 451 ? -5.578 -10.088 20.971 1.00 32.22 451 LYS A C 1
ATOM 3555 O O . LYS A 1 451 ? -6.677 -10.465 20.549 1.00 32.22 451 LYS A O 1
ATOM 3560 N N . PRO A 1 452 ? -4.499 -10.002 20.173 1.00 34.94 452 PRO A N 1
ATOM 3561 C CA . PRO A 1 452 ? -4.493 -10.578 18.836 1.00 34.94 452 PRO A CA 1
ATOM 3562 C C . PRO A 1 452 ? -4.774 -12.074 18.978 1.00 34.94 452 PRO A C 1
ATOM 3564 O O . PRO A 1 452 ? -3.946 -12.847 19.456 1.00 34.94 452 PRO A O 1
ATOM 3567 N N . VAL A 1 453 ? -5.988 -12.493 18.635 1.00 33.47 453 VAL A N 1
ATOM 3568 C CA . VAL A 1 453 ? -6.313 -13.909 18.522 1.00 33.47 453 VAL A CA 1
ATOM 3569 C C . VAL A 1 453 ? -5.860 -14.313 17.124 1.00 33.47 453 VAL A C 1
ATOM 3571 O O . VAL A 1 453 ? -6.642 -14.280 16.174 1.00 33.47 453 VAL A O 1
ATOM 3574 N N . LEU A 1 454 ? -4.575 -14.652 16.995 1.00 39.38 454 LEU A N 1
ATOM 3575 C CA . LEU A 1 454 ? -4.012 -15.305 15.812 1.00 39.38 454 LEU A CA 1
ATOM 3576 C C . LEU A 1 454 ? -4.589 -16.724 15.734 1.00 39.38 454 LEU A C 1
ATOM 3578 O O . LEU A 1 454 ? -3.945 -17.704 16.095 1.00 39.38 454 LEU A O 1
ATOM 3582 N N . THR A 1 455 ? -5.865 -16.828 15.364 1.00 38.78 455 THR A N 1
ATOM 3583 C CA . THR A 1 455 ? -6.529 -18.112 15.137 1.00 38.78 455 THR A CA 1
ATOM 3584 C C . THR A 1 455 ? -7.146 -18.162 13.744 1.00 38.78 455 THR A C 1
ATOM 3586 O O . THR A 1 455 ? -7.670 -17.154 13.251 1.00 38.78 455 THR A O 1
ATOM 3589 N N . PRO A 1 456 ? -7.197 -19.355 13.128 1.00 39.31 456 PRO A N 1
ATOM 3590 C CA . PRO A 1 456 ? -7.840 -19.559 11.834 1.00 39.31 456 PRO A CA 1
ATOM 3591 C C . PRO A 1 456 ? -9.363 -19.317 11.834 1.00 39.31 456 PRO A C 1
ATOM 3593 O O . PRO A 1 456 ? -9.949 -19.222 10.760 1.00 39.31 456 PRO A O 1
ATOM 3596 N N . LYS A 1 457 ? -10.019 -19.087 12.989 1.00 43.38 457 LYS A N 1
ATOM 3597 C CA . LYS A 1 457 ? -11.452 -18.719 13.080 1.00 43.38 457 LYS A CA 1
ATOM 3598 C C . LYS A 1 457 ? -11.668 -17.220 13.295 1.00 43.38 457 LYS A C 1
ATOM 3600 O O . LYS A 1 457 ? -11.015 -16.615 14.140 1.00 43.38 457 LYS A O 1
ATOM 3605 N N . SER A 1 458 ? -12.550 -16.605 12.502 1.00 46.12 458 SER A N 1
ATOM 3606 C CA . SER A 1 458 ? -12.826 -15.172 12.628 1.00 46.12 458 SER A CA 1
ATOM 3607 C C . SER A 1 458 ? -13.700 -14.937 13.854 1.00 46.12 458 SER A C 1
ATOM 3609 O O . SER A 1 458 ? -14.764 -15.546 13.936 1.00 46.12 458 SER A O 1
ATOM 3611 N N . PRO A 1 459 ? -13.315 -14.049 14.789 1.00 48.09 459 PRO A N 1
ATOM 3612 C CA . PRO A 1 459 ? -14.131 -13.793 15.974 1.00 48.09 459 PRO A CA 1
ATOM 3613 C C . PRO A 1 459 ? -15.473 -13.121 15.633 1.00 48.09 459 PRO A C 1
ATOM 3615 O O . PRO A 1 459 ? -16.401 -13.175 16.433 1.00 48.09 459 PRO A O 1
ATOM 3618 N N . ASN A 1 460 ? -15.591 -12.521 14.440 1.00 55.84 460 ASN A N 1
ATOM 3619 C CA . ASN A 1 460 ? -16.716 -11.661 14.060 1.00 55.84 460 ASN A CA 1
ATOM 3620 C C . ASN A 1 460 ? -17.584 -12.217 12.920 1.00 55.84 460 ASN A C 1
ATOM 3622 O O . ASN A 1 460 ? -18.645 -11.652 12.639 1.00 55.84 460 ASN A O 1
ATOM 3626 N N . VAL A 1 461 ? -17.137 -13.291 12.261 1.00 66.31 461 VAL A N 1
ATOM 3627 C CA . VAL A 1 461 ? -17.842 -13.935 11.146 1.00 66.31 461 VAL A CA 1
ATOM 3628 C C . VAL A 1 461 ? -17.768 -15.445 11.323 1.00 66.31 461 VAL A C 1
ATOM 3630 O O . VAL A 1 461 ? -16.695 -16.036 11.209 1.00 66.31 461 VAL A O 1
ATOM 3633 N N . ASN A 1 462 ? -18.914 -16.069 11.574 1.00 77.06 462 ASN A N 1
ATOM 3634 C CA . ASN A 1 462 ? -19.044 -17.520 11.525 1.00 77.06 462 ASN A CA 1
ATOM 3635 C C . ASN A 1 462 ? -19.587 -17.925 10.150 1.00 77.06 462 ASN A C 1
ATOM 3637 O O . ASN A 1 462 ? -20.609 -17.397 9.713 1.00 77.06 462 ASN A O 1
ATOM 3641 N N . ILE A 1 463 ? -18.898 -18.838 9.466 1.00 84.06 463 ILE A N 1
ATOM 3642 C CA . ILE A 1 463 ? -19.306 -19.357 8.156 1.00 84.06 463 ILE A CA 1
ATOM 3643 C C . ILE A 1 463 ? -19.845 -20.764 8.379 1.00 84.06 463 ILE A C 1
ATOM 3645 O O . ILE A 1 463 ? -19.110 -21.655 8.797 1.00 84.06 463 ILE A O 1
ATOM 3649 N N . THR A 1 464 ? -21.131 -20.959 8.112 1.00 87.94 464 THR A N 1
ATOM 3650 C CA . THR A 1 464 ? -21.799 -22.256 8.265 1.00 87.94 464 THR A CA 1
ATOM 3651 C C . THR A 1 464 ? -22.298 -22.738 6.918 1.00 87.94 464 THR A C 1
ATOM 3653 O O . THR A 1 464 ? -22.883 -21.968 6.158 1.00 87.94 464 THR A O 1
ATOM 3656 N N . SER A 1 465 ? -22.046 -24.005 6.601 1.00 88.81 465 SER A N 1
ATOM 3657 C CA . SER A 1 465 ? -22.543 -24.583 5.357 1.00 88.81 465 SER A CA 1
ATOM 3658 C C . SER A 1 465 ? -24.039 -24.858 5.454 1.00 88.81 465 SER A C 1
ATOM 3660 O O . SER A 1 465 ? -24.491 -25.423 6.447 1.00 88.81 465 SER A O 1
ATOM 3662 N N . ILE A 1 466 ? -24.799 -24.470 4.428 1.00 91.44 466 ILE A N 1
ATOM 3663 C CA . ILE A 1 466 ? -26.212 -24.850 4.272 1.00 91.44 466 ILE A CA 1
ATOM 3664 C C . ILE A 1 466 ? -26.333 -26.135 3.436 1.00 91.44 466 ILE A C 1
ATOM 3666 O O . ILE A 1 466 ? -27.240 -26.929 3.670 1.00 91.44 466 ILE A O 1
ATOM 3670 N N . LYS A 1 467 ? -25.421 -26.354 2.479 1.00 86.50 467 LYS A N 1
ATOM 3671 C CA . LYS A 1 467 ? -25.341 -27.573 1.652 1.00 86.50 467 LYS A CA 1
ATOM 3672 C C . LYS A 1 467 ? -24.039 -28.329 1.903 1.00 86.50 467 LYS A C 1
ATOM 3674 O O . LYS A 1 467 ? -23.016 -27.702 2.165 1.00 86.50 467 LYS A O 1
ATOM 3679 N N . ASP A 1 468 ? -24.040 -29.650 1.745 1.00 84.00 468 ASP A N 1
ATOM 3680 C CA . ASP A 1 468 ? -22.857 -30.486 2.016 1.00 84.00 468 ASP A CA 1
ATOM 3681 C C . ASP A 1 468 ? -21.652 -30.123 1.135 1.00 84.00 468 ASP A C 1
ATOM 3683 O O . ASP A 1 468 ? -20.522 -30.062 1.613 1.00 84.00 468 ASP A O 1
ATOM 3687 N N . ASN A 1 469 ? -21.896 -29.764 -0.129 1.00 86.56 469 ASN A N 1
ATOM 3688 C CA . ASN A 1 469 ? -20.855 -29.332 -1.068 1.00 86.56 469 ASN A CA 1
ATOM 3689 C C . ASN A 1 469 ? -20.356 -27.888 -0.844 1.00 86.56 469 ASN A C 1
ATOM 3691 O O . ASN A 1 469 ? -19.579 -27.384 -1.648 1.00 86.56 469 ASN A O 1
ATOM 3695 N N . ARG A 1 470 ? -20.833 -27.192 0.201 1.00 89.50 470 ARG A N 1
ATOM 3696 C CA . ARG A 1 470 ? -20.495 -25.794 0.537 1.00 89.50 470 ARG A CA 1
ATOM 3697 C C . ARG A 1 470 ? -20.824 -24.742 -0.530 1.00 89.50 470 ARG A C 1
ATOM 3699 O O . ARG A 1 470 ? -20.432 -23.586 -0.382 1.00 89.50 470 ARG A O 1
ATOM 3706 N N . SER A 1 471 ? -21.617 -25.091 -1.545 1.00 92.62 471 SER A N 1
ATOM 3707 C CA . SER A 1 471 ? -22.091 -24.140 -2.566 1.00 92.62 471 SER A CA 1
ATOM 3708 C C . SER A 1 471 ? -22.969 -23.023 -1.996 1.00 92.62 471 SER A C 1
ATOM 3710 O O . SER A 1 471 ? -23.059 -21.955 -2.587 1.00 92.62 471 SER A O 1
ATOM 3712 N N . ILE A 1 472 ? -23.595 -23.242 -0.835 1.00 94.69 472 ILE A N 1
ATOM 3713 C CA . ILE A 1 472 ? -24.379 -22.233 -0.120 1.00 94.69 472 ILE A CA 1
ATOM 3714 C C . ILE A 1 472 ? -23.890 -22.169 1.321 1.00 94.69 472 ILE A C 1
ATOM 3716 O O . ILE A 1 472 ? -23.891 -23.183 2.027 1.00 94.69 472 ILE A O 1
ATOM 3720 N N . VAL A 1 473 ? -23.520 -20.971 1.769 1.00 91.62 473 VAL A N 1
ATOM 3721 C CA . VAL A 1 473 ? -23.094 -20.711 3.145 1.00 91.62 473 VAL A CA 1
ATOM 3722 C C . VAL A 1 473 ? -23.917 -19.599 3.778 1.00 91.62 473 VAL A C 1
ATOM 3724 O O . VAL A 1 473 ? -24.359 -18.653 3.130 1.00 91.62 473 VAL A O 1
ATOM 3727 N N . LYS A 1 474 ? -24.102 -19.697 5.089 1.00 90.62 474 LYS A N 1
ATOM 3728 C CA . LYS A 1 474 ? -24.647 -18.638 5.927 1.00 90.62 474 LYS A CA 1
ATOM 3729 C C . LYS A 1 474 ? -23.498 -17.993 6.690 1.00 90.62 474 LYS A C 1
ATOM 3731 O O . LYS A 1 474 ? -22.823 -18.648 7.488 1.00 90.62 474 LYS A O 1
ATOM 3736 N N . LEU A 1 475 ? -23.304 -16.704 6.448 1.00 85.38 475 LEU A N 1
ATOM 3737 C CA . LEU A 1 475 ? -22.445 -15.831 7.231 1.00 85.38 475 LEU A CA 1
ATOM 3738 C C . LEU A 1 475 ? -23.240 -15.294 8.412 1.00 85.38 475 LEU A C 1
ATOM 3740 O O . LEU A 1 475 ? -24.209 -14.558 8.236 1.00 85.38 475 LEU A O 1
ATOM 3744 N N . GLU A 1 476 ? -22.828 -15.630 9.622 1.00 78.56 476 GLU A N 1
ATOM 3745 C CA . GLU A 1 476 ? -23.386 -15.052 10.837 1.00 78.56 476 GLU A CA 1
ATOM 3746 C C . GLU A 1 476 ? -22.443 -13.961 11.324 1.00 78.56 476 GLU A C 1
ATOM 3748 O O . GLU A 1 476 ? -21.298 -14.220 11.701 1.00 78.56 476 GLU A O 1
ATOM 3753 N N . THR A 1 477 ? -22.927 -12.722 11.270 1.00 66.94 477 THR A N 1
ATOM 3754 C CA . THR A 1 477 ? -22.166 -11.556 11.717 1.00 66.94 477 THR A CA 1
ATOM 3755 C C . THR A 1 477 ? -22.409 -11.327 13.205 1.00 66.94 477 THR A C 1
ATOM 3757 O O . THR A 1 477 ? -23.515 -11.551 13.704 1.00 66.94 477 THR A O 1
ATOM 3760 N N . ALA A 1 478 ? -21.391 -10.887 13.944 1.00 57.38 478 ALA A N 1
ATOM 3761 C CA . ALA A 1 478 ? -21.536 -10.617 15.374 1.00 57.38 478 ALA A CA 1
ATOM 3762 C C . ALA A 1 478 ? -22.651 -9.581 15.660 1.00 57.38 478 ALA A C 1
ATOM 3764 O O . ALA A 1 478 ? -22.715 -8.541 15.002 1.00 57.38 478 ALA A O 1
ATOM 3765 N N . LYS A 1 479 ? -23.517 -9.856 16.658 1.00 49.94 479 LYS A N 1
ATOM 3766 C CA . LYS A 1 479 ? -24.653 -8.999 17.098 1.00 49.94 479 LYS A CA 1
ATOM 3767 C C . LYS A 1 479 ? -24.243 -7.601 17.540 1.00 49.94 479 LYS A C 1
ATOM 3769 O O . LYS A 1 479 ? -24.997 -6.646 17.374 1.00 49.94 479 LYS A O 1
ATOM 3774 N N . SER A 1 480 ? -23.017 -7.484 18.014 1.00 44.44 480 SER A N 1
ATOM 3775 C CA . SER A 1 480 ? -22.264 -6.255 18.166 1.00 44.44 480 SER A CA 1
ATOM 3776 C C . SER A 1 480 ? -20.781 -6.626 18.195 1.00 44.44 480 SER A C 1
ATOM 3778 O O . SER A 1 480 ? -20.437 -7.757 18.546 1.00 44.44 480 SER A O 1
ATOM 3780 N N . LEU A 1 481 ? -19.894 -5.673 17.898 1.00 39.88 481 LEU A N 1
ATOM 3781 C CA . LEU A 1 481 ? -18.439 -5.832 18.066 1.00 39.88 481 LEU A CA 1
ATOM 3782 C C . LEU A 1 481 ? -18.030 -6.196 19.517 1.00 39.88 481 LEU A C 1
ATOM 3784 O O . LEU A 1 481 ? -16.907 -6.624 19.752 1.00 39.88 481 LEU A O 1
ATOM 3788 N N . ASN A 1 482 ? -18.953 -6.085 20.482 1.00 38.47 482 ASN A N 1
ATOM 3789 C CA . ASN A 1 482 ? -18.743 -6.356 21.906 1.00 38.47 482 ASN A CA 1
ATOM 3790 C C . ASN A 1 482 ? -19.172 -7.761 22.378 1.00 38.47 482 ASN A C 1
ATOM 3792 O O . ASN A 1 482 ? -18.943 -8.096 23.539 1.00 38.47 482 ASN A O 1
ATOM 3796 N N . ASP A 1 483 ? -19.786 -8.604 21.540 1.00 35.84 483 ASP A N 1
ATOM 3797 C CA . ASP A 1 483 ? -20.353 -9.884 22.008 1.00 35.84 483 ASP A CA 1
ATOM 3798 C C . ASP A 1 483 ? -19.334 -11.039 22.162 1.00 35.84 483 ASP A C 1
ATOM 3800 O O . ASP A 1 483 ? -19.690 -12.071 22.729 1.00 35.84 483 ASP A O 1
ATOM 3804 N N . TYR A 1 484 ? -18.063 -10.872 21.761 1.00 34.97 484 TYR A N 1
ATOM 3805 C CA . TYR A 1 484 ? -16.986 -11.850 22.035 1.00 34.97 484 TYR A CA 1
ATOM 3806 C C . TYR A 1 484 ? -16.450 -11.770 23.482 1.00 34.97 484 TYR A C 1
ATOM 3808 O O . TYR A 1 484 ? -15.818 -12.702 23.974 1.00 34.97 484 TYR A O 1
ATOM 3816 N N . HIS A 1 485 ? -16.750 -10.692 24.215 1.00 35.16 485 HIS A N 1
ATOM 3817 C CA . HIS A 1 485 ? -16.298 -10.494 25.595 1.00 35.16 485 HIS A CA 1
ATOM 3818 C C . HIS A 1 485 ? -17.466 -10.508 26.585 1.00 35.16 485 HIS A C 1
ATOM 3820 O O . HIS A 1 485 ? -17.779 -9.515 27.241 1.00 35.16 485 HIS A O 1
ATOM 3826 N N . LYS A 1 486 ? -18.102 -11.676 26.729 1.00 33.59 486 LYS A N 1
ATOM 3827 C CA . LYS A 1 486 ? -18.968 -11.986 27.877 1.00 33.59 486 LYS A CA 1
ATOM 3828 C C . LYS A 1 486 ? -18.223 -12.780 28.949 1.00 33.59 486 LYS A C 1
ATOM 3830 O O . LYS A 1 486 ? -18.692 -13.812 29.403 1.00 33.59 486 LYS A O 1
ATOM 3835 N N . THR A 1 487 ? -17.131 -12.212 29.440 1.00 31.91 487 THR A N 1
ATOM 3836 C CA . THR A 1 487 ? -17.040 -11.968 30.882 1.00 31.91 487 THR A CA 1
ATOM 3837 C C . THR A 1 487 ? -16.973 -10.458 31.027 1.00 31.91 487 THR A C 1
ATOM 3839 O O . THR A 1 487 ? -16.251 -9.774 30.302 1.00 31.91 487 THR A O 1
ATOM 3842 N N . GLN A 1 488 ? -17.896 -9.898 31.809 1.00 38.78 488 GLN A N 1
ATOM 3843 C CA . GLN A 1 488 ? -18.118 -8.459 31.846 1.00 38.78 488 GLN A CA 1
ATOM 3844 C C . GLN A 1 488 ? -16.819 -7.761 32.254 1.00 38.78 488 GLN A C 1
ATOM 3846 O O . GLN A 1 488 ? -16.469 -7.778 33.434 1.00 38.78 488 GLN A O 1
ATOM 3851 N N . LYS A 1 489 ? -16.130 -7.110 31.305 1.00 52.00 489 LYS A N 1
ATOM 3852 C CA . LYS A 1 489 ? -15.054 -6.163 31.615 1.00 52.00 489 LYS A CA 1
ATOM 3853 C C . LYS A 1 489 ? -15.681 -4.931 32.255 1.00 52.00 489 LYS A C 1
ATOM 3855 O O . LYS A 1 489 ? -15.884 -3.898 31.631 1.00 52.00 489 LYS A O 1
ATOM 3860 N N . LYS A 1 490 ? -16.049 -5.084 33.521 1.00 63.09 490 LYS A N 1
ATOM 3861 C CA . LYS A 1 490 ? -16.283 -3.974 34.422 1.00 63.09 490 LYS A CA 1
ATOM 3862 C C . LYS A 1 490 ? -14.923 -3.417 34.805 1.00 63.09 490 LYS A C 1
ATOM 3864 O O . LYS A 1 490 ? -13.985 -4.157 35.083 1.00 63.09 490 LYS A O 1
ATOM 3869 N N . PHE A 1 491 ? -14.830 -2.105 34.845 1.00 62.56 491 PHE A N 1
ATOM 3870 C CA . PHE A 1 491 ? -13.791 -1.437 35.593 1.00 62.56 491 PHE A CA 1
ATOM 3871 C C . PHE A 1 491 ? -14.113 -1.614 37.068 1.00 62.56 491 PHE A C 1
ATOM 3873 O O . PHE A 1 491 ? -15.258 -1.412 37.466 1.00 62.56 491 PHE A O 1
ATOM 3880 N N . TYR A 1 492 ? -13.119 -2.008 37.853 1.00 70.44 492 TYR A N 1
ATOM 3881 C CA . TYR A 1 492 ? -13.223 -2.125 39.298 1.00 70.44 492 TYR A CA 1
ATOM 3882 C C . TYR A 1 492 ? -12.402 -1.010 39.920 1.00 70.44 492 TYR A C 1
ATOM 3884 O O . TYR A 1 492 ? -11.260 -0.769 39.534 1.00 70.44 492 TYR A O 1
ATOM 3892 N N . TRP A 1 493 ? -12.986 -0.347 40.90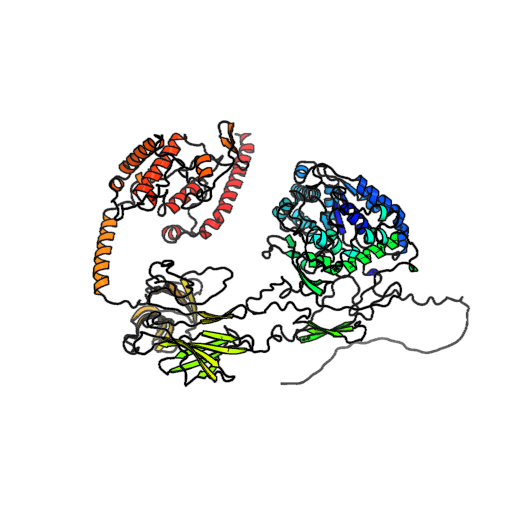3 1.00 76.19 493 TRP A N 1
ATOM 3893 C CA . TRP A 1 493 ? -12.280 0.587 41.755 1.00 76.19 493 TRP A CA 1
ATOM 3894 C C . TRP A 1 493 ? -12.526 0.183 43.197 1.00 76.19 493 TRP A C 1
ATOM 3896 O O . TRP A 1 493 ? -13.670 -0.039 43.591 1.00 76.19 493 TRP A O 1
ATOM 3906 N N . LEU A 1 494 ? -11.457 0.058 43.976 1.00 80.75 494 LEU A N 1
ATOM 3907 C CA . LEU A 1 494 ? -11.533 -0.291 45.387 1.00 80.75 494 LEU A CA 1
ATOM 3908 C C . LEU A 1 494 ? -10.722 0.712 46.188 1.00 80.75 494 LEU A C 1
ATOM 3910 O O . LEU A 1 494 ? -9.603 1.052 45.811 1.00 80.75 494 LEU A O 1
ATOM 3914 N N . SER A 1 495 ? -11.275 1.152 47.310 1.00 77.19 495 SER A N 1
ATOM 3915 C CA . SER A 1 495 ? -10.557 2.005 48.251 1.00 77.19 495 SER A CA 1
ATOM 3916 C C . SER A 1 495 ? -10.960 1.664 49.670 1.00 77.19 495 SER A C 1
ATOM 3918 O O . SER A 1 495 ? -12.154 1.615 49.984 1.00 77.19 495 SER A O 1
ATOM 3920 N N . CYS A 1 496 ? -9.968 1.477 50.540 1.00 84.25 496 CYS A N 1
ATOM 3921 C CA . CYS A 1 496 ? -10.214 1.524 51.972 1.00 84.25 496 CYS A CA 1
ATOM 3922 C C . CYS A 1 496 ? -10.469 2.972 52.414 1.00 84.25 496 CYS A C 1
ATOM 3924 O O . CYS A 1 496 ? -9.778 3.893 51.981 1.00 84.25 496 CYS A O 1
ATOM 3926 N N . ILE A 1 497 ? -11.436 3.160 53.311 1.00 82.88 497 ILE A N 1
ATOM 3927 C CA . ILE A 1 497 ? -11.618 4.384 54.088 1.00 82.88 497 ILE A CA 1
ATOM 3928 C C . ILE A 1 497 ? -11.239 4.078 55.540 1.00 82.88 497 ILE A C 1
ATOM 3930 O O . ILE A 1 497 ? -12.037 3.550 56.312 1.00 82.88 497 ILE A O 1
ATOM 3934 N N . GLN A 1 498 ? -10.012 4.427 55.933 1.00 73.75 498 GLN A N 1
ATOM 3935 C CA . GLN A 1 498 ? -9.462 4.075 57.251 1.00 73.75 498 GLN A CA 1
ATOM 3936 C C . GLN A 1 498 ? -10.354 4.514 58.421 1.00 73.75 498 GLN A C 1
ATOM 3938 O O . GLN A 1 498 ? -10.505 3.769 59.383 1.00 73.75 498 GLN A O 1
ATOM 3943 N N . LYS A 1 499 ? -11.008 5.684 58.316 1.00 74.69 499 LYS A N 1
ATOM 3944 C CA . LYS A 1 499 ? -11.877 6.238 59.371 1.00 74.69 499 LYS A CA 1
ATOM 3945 C C . LYS A 1 499 ? -12.985 5.277 59.814 1.00 74.69 499 LYS A C 1
ATOM 3947 O O . LYS A 1 499 ? -13.392 5.323 60.969 1.00 74.69 499 LYS A O 1
ATOM 3952 N N . ASN A 1 500 ? -13.498 4.450 58.906 1.00 79.69 500 ASN A N 1
ATOM 3953 C CA . ASN A 1 500 ? -14.534 3.470 59.229 1.00 79.69 500 ASN A CA 1
ATOM 3954 C C . ASN A 1 500 ? -14.073 2.016 59.059 1.00 79.69 500 ASN A C 1
ATOM 3956 O O . ASN A 1 500 ? -14.874 1.112 59.281 1.00 79.69 500 ASN A O 1
ATOM 3960 N N . GLY A 1 501 ? -12.809 1.800 58.682 1.00 81.94 501 GLY A N 1
ATOM 3961 C CA . GLY A 1 501 ? -12.200 0.480 58.528 1.00 81.94 501 GLY A CA 1
ATOM 3962 C C . GLY A 1 501 ? -12.740 -0.357 57.365 1.00 81.94 501 GLY A C 1
ATOM 3963 O O . GLY A 1 501 ? -12.460 -1.551 57.324 1.00 81.94 501 GLY A O 1
ATOM 3964 N N . LYS A 1 502 ? -13.509 0.224 56.432 1.00 88.62 502 LYS A N 1
ATOM 3965 C CA . LYS A 1 502 ? -14.169 -0.518 55.342 1.00 88.62 502 LYS A CA 1
ATOM 3966 C C . LYS A 1 502 ? -13.499 -0.276 53.996 1.00 88.62 502 LYS A C 1
ATOM 3968 O O . LYS A 1 502 ? -13.070 0.842 53.709 1.00 88.62 502 LYS A O 1
ATOM 3973 N N . THR A 1 503 ? -13.517 -1.287 53.129 1.00 89.62 503 THR A N 1
ATOM 3974 C CA . THR A 1 503 ? -13.183 -1.141 51.705 1.00 89.62 503 THR A CA 1
ATOM 3975 C C . THR A 1 503 ? -14.447 -1.079 50.862 1.00 89.62 503 THR A C 1
ATOM 3977 O O . THR A 1 503 ? -15.315 -1.945 50.939 1.00 89.62 503 THR A O 1
ATOM 3980 N N . TYR A 1 504 ? -14.559 -0.054 50.025 1.00 88.00 504 TYR A N 1
ATOM 3981 C CA . TYR A 1 504 ? -15.672 0.100 49.095 1.00 88.00 504 TYR A CA 1
ATOM 3982 C C . TYR A 1 504 ? -15.242 -0.336 47.708 1.00 88.00 504 TYR A C 1
ATOM 3984 O O . TYR A 1 504 ? -14.179 0.076 47.255 1.00 88.00 504 TYR A O 1
ATOM 3992 N N . VAL A 1 505 ? -16.081 -1.126 47.039 1.00 85.25 505 VAL A N 1
ATOM 3993 C CA . VAL A 1 505 ? -15.835 -1.591 45.674 1.00 85.25 505 VAL A CA 1
ATOM 3994 C C . VAL A 1 505 ? -16.887 -0.988 44.761 1.00 85.25 505 VAL A C 1
ATOM 3996 O O . VAL A 1 505 ? -18.089 -1.145 44.987 1.00 85.25 505 VAL A O 1
ATOM 3999 N N . TYR A 1 506 ? -16.438 -0.294 43.729 1.00 82.56 506 TYR A N 1
ATOM 4000 C CA . TYR A 1 506 ? -17.267 0.290 42.691 1.00 82.56 506 TYR A CA 1
ATOM 4001 C C . TYR A 1 506 ? -16.971 -0.394 41.371 1.00 82.56 506 TYR A C 1
ATOM 4003 O O . TYR A 1 506 ? -15.833 -0.777 41.100 1.00 82.56 506 TYR A O 1
ATOM 4011 N N . THR A 1 507 ? -18.005 -0.522 40.547 1.00 80.31 507 THR A N 1
ATOM 4012 C CA . THR A 1 507 ? -17.861 -1.030 39.191 1.00 80.31 507 THR A CA 1
ATOM 4013 C C . THR A 1 507 ? -18.529 -0.127 38.175 1.00 80.31 507 THR A C 1
ATOM 4015 O O . THR A 1 507 ? -19.575 0.466 38.454 1.00 80.31 507 THR A O 1
ATOM 4018 N N . ALA A 1 508 ? -17.944 -0.053 36.988 1.00 66.50 508 ALA A N 1
ATOM 4019 C CA . ALA A 1 508 ? -18.543 0.598 35.833 1.00 66.50 508 ALA A CA 1
ATOM 4020 C C . ALA A 1 508 ? -18.315 -0.256 34.581 1.00 66.50 508 ALA A C 1
ATOM 4022 O O . ALA A 1 508 ? -17.272 -0.892 34.466 1.00 66.50 508 ALA A O 1
ATOM 4023 N N . PRO A 1 509 ? -19.242 -0.276 33.613 1.00 58.19 509 PRO A N 1
ATOM 4024 C CA . PRO A 1 509 ? -19.038 -0.990 32.350 1.00 58.19 509 PRO A CA 1
ATOM 4025 C C . PRO A 1 509 ? -17.978 -0.332 31.447 1.00 58.19 509 PRO A C 1
ATOM 4027 O O . PRO A 1 509 ? -17.484 -0.965 30.524 1.00 58.19 509 PRO A O 1
ATOM 4030 N N . LYS A 1 510 ? -17.645 0.940 31.697 1.00 56.28 510 LYS A N 1
ATOM 4031 C CA . LYS A 1 510 ? -16.608 1.727 31.014 1.00 56.28 510 LYS A CA 1
ATOM 4032 C C . LYS A 1 510 ? -16.030 2.758 31.988 1.00 56.28 510 LYS A C 1
ATOM 4034 O O . LYS A 1 510 ? -16.752 3.169 32.897 1.00 56.28 510 LYS A O 1
ATOM 4039 N N . ILE A 1 511 ? -14.774 3.173 31.823 1.00 48.84 511 ILE A N 1
ATOM 4040 C CA . ILE A 1 511 ? -14.089 4.064 32.779 1.00 48.84 511 ILE A CA 1
ATOM 4041 C C . ILE A 1 511 ? -14.768 5.446 32.878 1.00 48.84 511 ILE A C 1
ATOM 4043 O O . ILE A 1 511 ? -14.903 5.986 33.975 1.00 48.84 511 ILE A O 1
ATOM 4047 N N . GLU A 1 512 ? -15.308 5.964 31.770 1.00 51.38 512 GLU A N 1
ATOM 4048 C CA . GLU A 1 512 ? -16.085 7.215 31.683 1.00 51.38 512 GLU A CA 1
ATOM 4049 C C . GLU A 1 512 ? -17.579 7.019 32.001 1.00 51.38 512 GLU A C 1
ATOM 4051 O O . GLU A 1 512 ? -18.409 7.903 31.780 1.00 51.38 512 GLU A O 1
ATOM 4056 N N . GLY A 1 513 ? -17.964 5.816 32.425 1.00 59.94 513 GLY A N 1
ATOM 4057 C CA . GLY A 1 513 ? -19.346 5.424 32.652 1.00 59.94 513 GLY A CA 1
ATOM 4058 C C . GLY A 1 513 ? -19.840 5.778 34.047 1.00 59.94 513 GLY A C 1
ATOM 4059 O O . GLY A 1 513 ? -19.112 6.275 34.903 1.00 59.94 513 GLY A O 1
ATOM 4060 N N . THR A 1 514 ? -21.110 5.474 34.300 1.00 74.81 514 THR A N 1
ATOM 4061 C CA . THR A 1 514 ? -21.669 5.582 35.646 1.00 74.81 514 THR A CA 1
ATOM 4062 C C . THR A 1 514 ? -21.063 4.505 36.539 1.00 74.81 514 THR A C 1
ATOM 4064 O O . THR A 1 514 ? -21.251 3.309 36.308 1.00 74.81 514 THR A O 1
ATOM 4067 N N . TRP A 1 515 ? -20.359 4.940 37.580 1.00 78.19 515 TRP A N 1
ATOM 4068 C CA . TRP A 1 515 ? -19.832 4.061 38.612 1.00 78.19 515 TRP A CA 1
ATOM 4069 C C . TRP A 1 515 ? -20.913 3.742 39.630 1.00 78.19 515 TRP A C 1
ATOM 4071 O O . TRP A 1 515 ? -21.546 4.626 40.204 1.00 78.19 515 TRP A O 1
ATOM 4081 N N . THR A 1 516 ? -21.108 2.454 39.867 1.00 82.81 516 THR A N 1
ATOM 4082 C CA . THR A 1 516 ? -22.074 1.946 40.836 1.00 82.81 516 THR A CA 1
ATOM 4083 C C . THR A 1 516 ? -21.327 1.238 41.947 1.00 82.81 516 THR A C 1
ATOM 4085 O O . THR A 1 51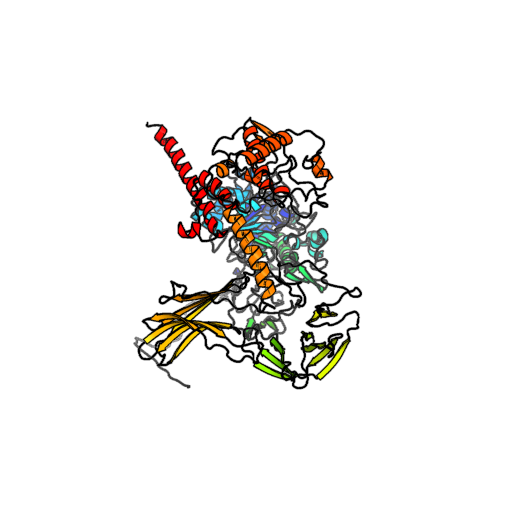6 ? -20.381 0.491 41.694 1.00 82.81 516 THR A O 1
ATOM 4088 N N . LYS A 1 517 ? -21.719 1.489 43.196 1.00 91.19 517 LYS A N 1
ATOM 4089 C CA . LYS A 1 517 ? -21.152 0.775 44.339 1.00 91.19 517 LYS A CA 1
ATOM 4090 C C . LYS A 1 517 ? -21.579 -0.688 44.242 1.00 91.19 517 LYS A C 1
ATOM 4092 O O . LYS A 1 517 ? -22.749 -0.994 44.446 1.00 91.19 517 LYS A O 1
ATOM 4097 N N . ALA A 1 518 ? -20.635 -1.563 43.923 1.00 84.56 518 ALA A N 1
ATOM 4098 C CA . ALA A 1 518 ? -20.877 -2.988 43.759 1.00 84.56 518 ALA A CA 1
ATOM 4099 C C . ALA A 1 518 ? -20.867 -3.720 45.103 1.00 84.56 518 ALA A C 1
ATOM 4101 O O . ALA A 1 518 ? -21.642 -4.648 45.301 1.00 84.56 518 ALA A O 1
ATOM 4102 N N . SER A 1 519 ? -20.005 -3.298 46.035 1.00 92.81 519 SER A N 1
ATOM 4103 C CA . SER A 1 519 ? -19.864 -3.957 47.333 1.00 92.81 519 SER A CA 1
ATOM 4104 C C . SER A 1 519 ? -19.265 -3.035 48.400 1.00 92.81 519 SER A C 1
ATOM 4106 O O . SER A 1 519 ? -18.720 -1.961 48.125 1.00 92.81 519 SER A O 1
ATOM 4108 N N . THR A 1 520 ? -19.395 -3.437 49.660 1.00 94.38 520 THR A N 1
ATOM 4109 C CA . THR A 1 520 ? -18.681 -2.859 50.802 1.00 94.38 520 THR A CA 1
ATOM 4110 C C . THR A 1 520 ? -18.135 -4.008 51.641 1.00 94.38 520 THR A C 1
ATOM 4112 O O . THR A 1 520 ? -18.899 -4.761 52.244 1.00 94.38 520 THR A O 1
ATOM 4115 N N . ILE A 1 521 ? -16.814 -4.138 51.678 1.00 92.38 521 ILE A N 1
ATOM 4116 C CA . ILE A 1 521 ? -16.091 -5.107 52.496 1.00 92.38 521 ILE A CA 1
ATOM 4117 C C . ILE A 1 521 ? -15.966 -4.502 53.891 1.00 92.38 521 ILE A C 1
ATOM 4119 O O . ILE A 1 521 ? -15.205 -3.560 54.111 1.00 92.38 521 ILE A O 1
ATOM 4123 N N . SER A 1 522 ? -16.777 -4.994 54.827 1.00 86.69 522 SER A N 1
ATOM 4124 C CA . SER A 1 522 ? -16.917 -4.361 56.147 1.00 86.69 522 SER A CA 1
ATOM 4125 C C . SER A 1 522 ? -15.874 -4.812 57.171 1.00 86.69 522 SER A C 1
ATOM 4127 O O . SER A 1 522 ? -15.652 -4.092 58.137 1.00 86.69 522 SER A O 1
ATOM 4129 N N . ASN A 1 523 ? -15.238 -5.968 56.953 1.00 85.00 523 ASN A N 1
ATOM 4130 C CA . ASN A 1 523 ? -14.322 -6.591 57.917 1.00 85.00 523 ASN A CA 1
ATOM 4131 C C . ASN A 1 523 ? -12.838 -6.404 57.566 1.00 85.00 523 ASN A C 1
ATOM 4133 O O . ASN A 1 523 ? -11.975 -6.770 58.356 1.00 85.00 523 ASN A O 1
ATOM 4137 N N . TYR A 1 524 ? -12.538 -5.850 56.388 1.00 84.44 524 TYR A N 1
ATOM 4138 C CA . TYR A 1 524 ? -11.173 -5.652 55.911 1.00 84.44 524 TYR A CA 1
ATOM 4139 C C . TYR A 1 524 ? -11.013 -4.246 55.337 1.00 84.44 524 TYR A C 1
ATOM 4141 O O . TYR A 1 524 ? -11.705 -3.867 54.390 1.00 84.44 524 TYR A O 1
ATOM 4149 N N . CYS A 1 525 ? -10.042 -3.509 55.874 1.00 87.38 525 CYS A N 1
ATOM 4150 C CA . CYS A 1 525 ? -9.481 -2.327 55.237 1.00 87.38 525 CYS A CA 1
ATOM 4151 C C . CYS A 1 525 ? -8.286 -2.764 54.387 1.00 87.38 525 CYS A C 1
ATOM 4153 O O . CYS A 1 525 ? -7.178 -2.925 54.892 1.00 87.38 525 CYS A O 1
ATOM 4155 N N . LEU A 1 526 ? -8.514 -2.969 53.091 1.00 86.12 526 LEU A N 1
ATOM 4156 C CA . LEU A 1 526 ? -7.457 -3.265 52.118 1.00 86.12 526 LEU A CA 1
ATOM 4157 C C . LEU A 1 526 ? -6.675 -1.973 51.819 1.00 86.12 526 LEU A C 1
ATOM 4159 O O . LEU A 1 526 ? -6.933 -1.291 50.828 1.00 86.12 526 LEU A O 1
ATOM 4163 N N . TYR A 1 527 ? -5.802 -1.582 52.748 1.00 83.00 527 TYR A N 1
ATOM 4164 C CA . TYR A 1 527 ? -5.005 -0.358 52.677 1.00 83.00 527 TYR A CA 1
ATOM 4165 C C . TYR A 1 527 ? -3.922 -0.469 51.593 1.00 83.00 527 TYR A C 1
ATOM 4167 O O . TYR A 1 527 ? -3.299 -1.521 51.433 1.00 83.00 527 TYR A O 1
ATOM 4175 N N . ASP A 1 528 ? -3.742 0.607 50.818 1.00 80.38 528 ASP A N 1
ATOM 4176 C CA . ASP A 1 528 ? -2.836 0.665 49.663 1.00 80.38 528 ASP A CA 1
ATOM 4177 C C . ASP A 1 528 ? -3.016 -0.490 48.664 1.00 80.38 528 ASP A C 1
ATOM 4179 O O . ASP A 1 528 ? -2.063 -1.147 48.240 1.00 80.38 528 ASP A O 1
ATOM 4183 N N . ALA A 1 529 ? -4.276 -0.732 48.295 1.00 76.69 529 ALA A N 1
ATOM 4184 C CA . ALA A 1 529 ? -4.679 -1.859 47.468 1.00 76.69 529 ALA A CA 1
ATOM 4185 C C . ALA A 1 529 ? -4.052 -1.863 46.056 1.00 76.69 529 ALA A C 1
ATOM 4187 O O . ALA A 1 529 ? -4.078 -0.854 45.344 1.00 76.69 529 ALA A O 1
ATOM 4188 N N . GLY A 1 530 ? -3.582 -3.037 45.625 1.00 76.25 530 GLY A N 1
ATOM 4189 C CA . GLY A 1 530 ? -3.217 -3.375 44.251 1.00 76.25 530 GLY A CA 1
ATOM 4190 C C . GLY A 1 530 ? -4.122 -4.484 43.713 1.00 76.25 530 GLY A C 1
ATOM 4191 O O . GLY A 1 530 ? -4.027 -5.629 44.143 1.00 76.25 530 GLY A O 1
ATOM 4192 N N . LEU A 1 531 ? -5.020 -4.149 42.786 1.00 77.31 531 LEU A N 1
ATOM 4193 C CA . LEU A 1 531 ? -5.950 -5.106 42.180 1.00 77.31 531 LEU A CA 1
ATOM 4194 C C . LEU A 1 531 ? -5.281 -5.882 41.038 1.00 77.31 531 LEU A C 1
ATOM 4196 O O . LEU A 1 531 ? -4.743 -5.265 40.121 1.00 77.31 531 LEU A O 1
ATOM 4200 N N . LEU A 1 532 ? -5.429 -7.205 41.045 1.00 72.75 532 LEU A N 1
ATOM 4201 C CA . LEU A 1 532 ? -5.185 -8.088 39.909 1.00 72.75 532 LEU A CA 1
ATOM 4202 C C . LEU A 1 532 ? -6.475 -8.848 39.589 1.00 72.75 532 LEU A C 1
ATOM 4204 O O . LEU A 1 532 ? -7.056 -9.488 40.461 1.00 72.75 532 LEU A O 1
ATOM 4208 N N . ILE A 1 533 ? -6.908 -8.788 38.335 1.00 70.81 533 ILE A N 1
ATOM 4209 C CA . ILE A 1 533 ? -7.871 -9.741 37.777 1.00 70.81 533 ILE A CA 1
ATOM 4210 C C . ILE A 1 533 ? -7.024 -10.710 36.960 1.00 70.81 533 ILE A C 1
ATOM 4212 O O . ILE A 1 533 ? -6.364 -10.281 36.012 1.00 70.81 533 ILE A O 1
ATOM 4216 N N . ASP A 1 534 ? -6.946 -11.957 37.406 1.00 66.88 534 ASP A N 1
ATOM 4217 C CA . ASP A 1 534 ? -6.078 -12.977 36.818 1.00 66.88 534 ASP A CA 1
ATOM 4218 C C . ASP A 1 534 ? -6.695 -13.559 35.529 1.00 66.88 534 ASP A C 1
ATOM 4220 O O . ASP A 1 534 ? -7.839 -13.264 35.181 1.00 66.88 534 ASP A O 1
ATOM 4224 N N . ASP A 1 535 ? -5.934 -14.369 34.793 1.00 60.84 535 ASP A N 1
ATOM 4225 C CA . ASP A 1 535 ? -6.340 -14.934 33.496 1.00 60.84 535 ASP A CA 1
ATOM 4226 C C . ASP A 1 535 ? -7.584 -15.844 33.577 1.00 60.84 535 ASP A C 1
ATOM 4228 O O . ASP A 1 535 ? -8.217 -16.103 32.555 1.00 60.84 535 ASP A O 1
ATOM 4232 N N . ASP A 1 536 ? -7.925 -16.333 34.772 1.00 69.56 536 ASP A N 1
ATOM 4233 C CA . ASP A 1 536 ? -9.097 -17.166 35.071 1.00 69.56 536 ASP A CA 1
ATOM 4234 C C . ASP A 1 536 ? -10.297 -16.361 35.614 1.00 69.56 536 ASP A C 1
ATOM 4236 O O . ASP A 1 536 ? -11.250 -16.945 36.130 1.00 69.56 536 ASP A O 1
ATOM 4240 N N . ASP A 1 537 ? -10.244 -15.027 35.524 1.00 66.31 537 ASP A N 1
ATOM 4241 C CA . ASP A 1 537 ? -11.199 -14.071 36.100 1.00 66.31 537 ASP A CA 1
ATOM 4242 C C . ASP A 1 537 ? -11.272 -14.069 37.646 1.00 66.31 537 ASP A C 1
ATOM 4244 O O . ASP A 1 537 ? -12.120 -13.381 38.229 1.00 66.31 537 ASP A O 1
ATOM 4248 N N . SER A 1 538 ? -10.361 -14.757 38.348 1.00 76.75 538 SER A N 1
ATOM 4249 C CA . SER A 1 538 ? -10.219 -14.616 39.800 1.00 76.75 538 SER A CA 1
ATOM 4250 C C . SER A 1 538 ? -9.714 -13.216 40.158 1.00 76.75 538 SER A C 1
ATOM 4252 O O . SER A 1 538 ? -8.773 -12.690 39.559 1.00 76.75 538 SER A O 1
ATOM 4254 N N . ILE A 1 539 ? -10.319 -12.606 41.180 1.00 81.50 539 ILE A N 1
ATOM 4255 C CA . ILE A 1 539 ? -9.959 -11.260 41.631 1.00 81.50 539 ILE A CA 1
ATOM 4256 C C . ILE A 1 539 ? -9.090 -11.355 42.881 1.00 81.50 539 ILE A C 1
ATOM 4258 O O . ILE A 1 539 ? -9.528 -11.848 43.921 1.00 81.50 539 ILE A O 1
ATOM 4262 N N . TYR A 1 540 ? -7.878 -10.819 42.797 1.00 80.62 540 TYR A N 1
ATOM 4263 C CA . TYR A 1 540 ? -6.929 -10.726 43.896 1.00 80.62 540 TYR A CA 1
ATOM 4264 C C . TYR A 1 540 ? -6.625 -9.267 44.225 1.00 80.62 540 TYR A C 1
ATOM 4266 O O . TYR A 1 540 ? -6.531 -8.411 43.349 1.00 80.62 540 TYR A O 1
ATOM 4274 N N . VAL A 1 541 ? -6.439 -8.978 45.506 1.00 86.38 541 VAL A N 1
ATOM 4275 C CA . VAL A 1 541 ? -6.060 -7.654 45.994 1.00 86.38 541 VAL A CA 1
ATOM 4276 C C . VAL A 1 541 ? -4.849 -7.794 46.897 1.00 86.38 541 VAL A C 1
ATOM 4278 O O . VAL A 1 541 ? -4.938 -8.402 47.965 1.00 86.38 541 VAL A O 1
ATOM 4281 N N . SER A 1 542 ? -3.724 -7.218 46.487 1.00 82.62 542 SER A N 1
ATOM 4282 C CA . SER A 1 542 ? -2.596 -7.010 47.383 1.00 82.62 542 SER A CA 1
ATOM 4283 C C . SER A 1 542 ? -2.862 -5.797 48.274 1.00 82.62 542 SER A C 1
ATOM 4285 O O . SER A 1 542 ? -3.415 -4.804 47.815 1.00 82.62 542 SER A O 1
ATOM 4287 N N . SER A 1 543 ? -2.507 -5.855 49.553 1.00 85.69 543 SER A N 1
ATOM 4288 C CA . SER A 1 543 ? -2.687 -4.734 50.489 1.00 85.69 543 SER A CA 1
ATOM 4289 C C . SER A 1 543 ? -1.654 -4.788 51.606 1.00 85.69 543 SER A C 1
ATOM 4291 O O . SER A 1 543 ? -1.198 -5.878 51.956 1.00 85.69 543 SER A O 1
ATOM 4293 N N . GLY A 1 544 ? -1.301 -3.640 52.183 1.00 77.50 544 GLY A N 1
ATOM 4294 C CA . GLY A 1 544 ? -0.299 -3.540 53.247 1.00 77.50 544 GLY A CA 1
ATOM 4295 C C . GLY A 1 544 ? -0.821 -2.854 54.508 1.00 77.50 544 GLY A C 1
ATOM 4296 O O . GLY A 1 544 ? -1.791 -2.112 54.450 1.00 77.50 544 GLY A O 1
ATOM 4297 N N . GLN A 1 545 ? -0.182 -3.080 55.656 1.00 71.44 545 GLN A N 1
ATOM 4298 C CA . GLN A 1 545 ? -0.466 -2.348 56.899 1.00 71.44 545 GLN A CA 1
ATOM 4299 C C . GLN A 1 545 ? 0.816 -2.173 57.717 1.00 71.44 545 GLN A C 1
ATOM 4301 O O . GLN A 1 545 ? 1.669 -3.067 57.752 1.00 71.44 545 GLN A O 1
ATOM 4306 N N . TRP A 1 546 ? 0.944 -1.029 58.399 1.00 67.81 546 TRP A N 1
ATOM 4307 C CA . TRP A 1 546 ? 2.027 -0.789 59.351 1.00 67.81 546 TRP A CA 1
ATOM 4308 C C . TRP A 1 546 ? 1.754 -1.461 60.703 1.00 67.81 546 TRP A C 1
ATOM 4310 O O . TRP A 1 546 ? 0.617 -1.531 61.172 1.00 67.81 546 TRP A O 1
ATOM 4320 N N . THR A 1 547 ? 2.810 -1.889 61.395 1.00 61.03 547 THR A N 1
ATOM 4321 C CA . THR A 1 547 ? 2.730 -2.211 62.833 1.00 61.03 547 THR A CA 1
ATOM 4322 C C . THR A 1 547 ? 2.678 -0.920 63.654 1.00 61.03 547 THR A C 1
ATOM 4324 O O . THR A 1 547 ? 3.411 -0.007 63.275 1.00 61.03 547 THR A O 1
ATOM 4327 N N . PRO A 1 548 ? 1.903 -0.807 64.754 1.00 53.62 548 PRO A N 1
ATOM 4328 C CA . PRO A 1 548 ? 1.616 0.454 65.469 1.00 53.62 548 PRO A CA 1
ATOM 4329 C C . PRO A 1 548 ? 2.812 1.375 65.773 1.00 53.62 548 PRO A C 1
ATOM 4331 O O . PRO A 1 548 ? 2.640 2.579 65.927 1.00 53.62 548 PRO A O 1
ATOM 4334 N N . ASN A 1 549 ? 4.025 0.823 65.804 1.00 56.72 549 ASN A N 1
ATOM 4335 C CA . ASN A 1 549 ? 5.272 1.513 66.119 1.00 56.72 549 ASN A CA 1
ATOM 4336 C C . ASN A 1 549 ? 6.002 2.050 64.862 1.00 56.72 549 ASN A C 1
ATOM 4338 O O . ASN A 1 549 ? 7.134 2.509 64.967 1.00 56.72 549 ASN A O 1
ATOM 4342 N N . GLY A 1 550 ? 5.417 1.914 63.665 1.00 56.00 550 GLY A N 1
ATOM 4343 C CA . GLY A 1 550 ? 5.948 2.405 62.382 1.00 56.00 550 GLY A CA 1
ATOM 4344 C C . GLY A 1 550 ? 7.181 1.671 61.828 1.00 56.00 550 GLY A C 1
ATOM 4345 O O . GLY A 1 550 ? 7.654 2.012 60.751 1.00 56.00 550 GLY A O 1
ATOM 4346 N N . ALA A 1 551 ? 7.708 0.666 62.538 1.00 57.34 551 ALA A N 1
ATOM 4347 C CA . ALA A 1 551 ? 9.000 0.043 62.222 1.00 57.34 551 ALA A CA 1
ATOM 4348 C C . ALA A 1 551 ? 8.935 -1.145 61.242 1.00 57.34 551 ALA A C 1
ATOM 4350 O O . ALA A 1 551 ? 9.952 -1.508 60.655 1.00 57.34 551 ALA A O 1
ATOM 4351 N N . LYS A 1 552 ? 7.769 -1.787 61.095 1.00 63.34 552 LYS A N 1
ATOM 4352 C CA . LYS A 1 552 ? 7.558 -2.963 60.237 1.00 63.34 552 LYS A CA 1
ATOM 4353 C C . LYS A 1 552 ? 6.239 -2.845 59.476 1.00 63.34 552 LYS A C 1
ATOM 4355 O O . LYS A 1 552 ? 5.334 -2.106 59.871 1.00 63.34 552 LYS A O 1
ATOM 4360 N N . SER A 1 553 ? 6.126 -3.616 58.406 1.00 73.12 553 SER A N 1
ATOM 4361 C CA . SER A 1 553 ? 4.952 -3.714 57.544 1.00 73.12 553 SER A CA 1
ATOM 4362 C C . SER A 1 553 ? 4.693 -5.166 57.164 1.00 73.12 553 SER A C 1
ATOM 4364 O O . SER A 1 553 ? 5.609 -5.989 57.122 1.00 73.12 553 SER A O 1
ATOM 4366 N N . GLN A 1 554 ? 3.436 -5.486 56.899 1.00 78.94 554 GLN A N 1
ATOM 4367 C CA . GLN A 1 554 ? 3.020 -6.790 56.402 1.00 78.94 554 GLN A CA 1
ATOM 4368 C C . GLN A 1 554 ? 2.189 -6.586 55.140 1.00 78.94 554 GLN A C 1
ATOM 4370 O O . GLN A 1 554 ? 1.392 -5.652 55.075 1.00 78.94 554 GLN A O 1
ATOM 4375 N N . THR A 1 555 ? 2.404 -7.435 54.136 1.00 79.62 555 THR A N 1
ATOM 4376 C CA . THR A 1 555 ? 1.652 -7.438 52.879 1.00 79.62 555 THR A CA 1
ATOM 4377 C C . THR A 1 555 ? 0.870 -8.734 52.762 1.00 79.62 555 THR A C 1
ATOM 4379 O O . THR A 1 555 ? 1.407 -9.833 52.941 1.00 79.62 555 THR A O 1
ATOM 4382 N N . TRP A 1 556 ? -0.404 -8.588 52.428 1.00 84.56 556 TRP A N 1
ATOM 4383 C CA . TRP A 1 556 ? -1.317 -9.688 52.175 1.00 84.56 556 TRP A CA 1
ATOM 4384 C C . TRP A 1 556 ? -1.747 -9.718 50.716 1.00 84.56 556 TRP A C 1
ATOM 4386 O O . TRP A 1 556 ? -1.808 -8.671 50.074 1.00 84.56 556 TRP A O 1
ATOM 4396 N N . ILE A 1 557 ? -2.112 -10.904 50.233 1.00 86.06 557 ILE A N 1
ATOM 4397 C CA . ILE A 1 557 ? -2.944 -11.080 49.040 1.00 86.06 557 ILE A CA 1
ATOM 4398 C C . ILE A 1 557 ? -4.295 -11.612 49.499 1.00 86.06 557 ILE A C 1
ATOM 4400 O O . ILE A 1 557 ? -4.372 -12.608 50.217 1.00 86.06 557 ILE A O 1
ATOM 4404 N N . SER A 1 558 ? -5.358 -10.929 49.091 1.00 89.19 558 SER A N 1
ATOM 4405 C CA . SER A 1 558 ? -6.739 -11.287 49.398 1.00 89.19 558 SER A CA 1
ATOM 4406 C C . SER A 1 558 ? -7.446 -11.708 48.115 1.00 89.19 558 SER A C 1
ATOM 4408 O O . SER A 1 558 ? -7.534 -10.905 47.191 1.00 89.19 558 SER A O 1
ATOM 4410 N N . LYS A 1 559 ? -7.958 -12.937 48.043 1.00 90.75 559 LYS A N 1
ATOM 4411 C CA . LYS A 1 559 ? -8.854 -13.373 46.967 1.00 90.75 559 LYS A CA 1
ATOM 4412 C C . LYS A 1 559 ? -10.273 -12.905 47.280 1.00 90.75 559 LYS A C 1
ATOM 4414 O O . LYS A 1 559 ? -10.732 -13.077 48.412 1.00 90.75 559 LYS A O 1
ATOM 4419 N N . LEU A 1 560 ? -10.950 -12.306 46.304 1.00 87.38 560 LEU A N 1
ATOM 4420 C CA . LEU A 1 560 ? -12.345 -11.897 46.430 1.00 87.38 560 LEU A CA 1
ATOM 4421 C C . LEU A 1 560 ? -13.286 -12.947 45.830 1.00 87.38 560 LEU A C 1
ATOM 4423 O O . LEU A 1 560 ? -12.999 -13.521 44.781 1.00 87.38 560 LEU A O 1
ATOM 4427 N N . ASP A 1 561 ? -14.424 -13.164 46.485 1.00 87.94 561 ASP A N 1
ATOM 4428 C CA . ASP A 1 561 ? -15.496 -14.018 45.983 1.00 87.94 561 ASP A CA 1
ATOM 4429 C C . ASP A 1 561 ? -16.353 -13.309 44.914 1.00 87.94 561 ASP A C 1
ATOM 4431 O O . ASP A 1 561 ? -16.181 -12.129 44.589 1.00 87.94 561 ASP A O 1
ATOM 4435 N N . LYS A 1 562 ? -17.356 -14.024 44.397 1.00 82.19 562 LYS A N 1
ATOM 4436 C CA . LYS A 1 562 ? -18.330 -13.500 43.422 1.00 82.19 562 LYS A CA 1
ATOM 4437 C C . LYS A 1 562 ? -19.151 -12.295 43.916 1.00 82.19 562 LYS A C 1
ATOM 4439 O O . LYS A 1 562 ? -19.724 -11.584 43.095 1.00 82.19 562 LYS A O 1
ATOM 4444 N N . ASN A 1 563 ? -19.229 -12.073 45.230 1.00 87.31 563 ASN A N 1
ATOM 4445 C CA . ASN A 1 563 ? -19.904 -10.932 45.855 1.00 87.31 563 ASN A CA 1
ATOM 4446 C C . ASN A 1 563 ? -18.920 -9.796 46.196 1.00 87.31 563 ASN A C 1
ATOM 4448 O O . ASN A 1 563 ? -19.294 -8.820 46.857 1.00 87.31 563 ASN A O 1
ATOM 4452 N N . LEU A 1 564 ? -17.667 -9.909 45.744 1.00 89.12 564 LEU A N 1
ATOM 4453 C CA . LEU A 1 564 ? -16.581 -8.970 46.006 1.00 89.12 564 LEU A CA 1
ATOM 4454 C C . LEU A 1 564 ? -16.317 -8.801 47.511 1.00 89.12 564 LEU A C 1
ATOM 4456 O O . LEU A 1 564 ? -16.069 -7.689 47.980 1.00 89.12 564 LEU A O 1
ATOM 4460 N N . GLN A 1 565 ? -16.418 -9.895 48.267 1.00 93.12 565 GLN A N 1
ATOM 4461 C CA . GLN A 1 565 ? -15.996 -10.013 49.663 1.00 93.12 565 GLN A CA 1
ATOM 4462 C C . GLN A 1 565 ? -14.699 -10.818 49.742 1.00 93.12 565 GLN A C 1
ATOM 4464 O O . GLN A 1 565 ? -14.407 -11.609 48.852 1.00 93.12 565 GLN A O 1
ATOM 4469 N N . VAL A 1 566 ? -13.903 -10.623 50.794 1.00 91.56 566 VAL A N 1
ATOM 4470 C CA . VAL A 1 566 ? -12.662 -11.392 50.985 1.00 91.56 566 VAL A CA 1
ATOM 4471 C C . VAL A 1 566 ? -13.014 -12.852 51.289 1.00 91.56 566 VAL A C 1
ATOM 4473 O O . VAL A 1 566 ? -13.553 -13.144 52.352 1.00 91.56 566 VAL A O 1
ATOM 4476 N N . GLU A 1 567 ? -12.704 -13.752 50.353 1.00 91.75 567 GLU A N 1
ATOM 4477 C CA . GLU A 1 567 ? -12.847 -15.209 50.495 1.00 91.75 567 GLU A CA 1
ATOM 4478 C C . GLU A 1 567 ? -11.684 -15.781 51.309 1.00 91.75 567 GLU A C 1
ATOM 4480 O O . GLU A 1 567 ? -11.862 -16.590 52.218 1.00 91.75 567 GLU A O 1
ATOM 4485 N N . LYS A 1 568 ? -10.468 -15.341 50.973 1.00 89.81 568 LYS A N 1
ATOM 4486 C CA . LYS A 1 568 ? -9.222 -15.819 51.569 1.00 89.81 568 LYS A CA 1
ATOM 4487 C C . LYS A 1 568 ? -8.212 -14.686 51.608 1.00 89.81 568 LYS A C 1
ATOM 4489 O O . LYS A 1 568 ? -8.094 -13.947 50.636 1.00 89.81 568 LYS A O 1
ATOM 4494 N N . GLN A 1 569 ? -7.457 -14.576 52.695 1.00 89.62 569 GLN A N 1
ATOM 4495 C CA . GLN A 1 569 ? -6.340 -13.644 52.806 1.00 89.62 569 GLN A CA 1
ATOM 4496 C C . GLN A 1 569 ? -5.102 -14.378 53.313 1.00 89.62 569 GLN A C 1
ATOM 4498 O O . GLN A 1 569 ? -5.149 -15.051 54.341 1.00 89.62 569 GLN A O 1
ATOM 4503 N N . GLU A 1 570 ? -3.989 -14.227 52.604 1.00 82.69 570 GLU A N 1
ATOM 4504 C CA . GLU A 1 570 ? -2.712 -14.843 52.952 1.00 82.69 570 GLU A CA 1
ATOM 4505 C C . GLU A 1 570 ? -1.635 -13.787 53.121 1.00 82.69 570 GLU A C 1
ATOM 4507 O O . GLU A 1 570 ? -1.603 -12.784 52.411 1.00 82.69 570 GLU A O 1
ATOM 4512 N N . THR A 1 571 ? -0.737 -14.016 54.074 1.00 83.00 571 THR A N 1
ATOM 4513 C CA . THR A 1 571 ? 0.444 -13.167 54.220 1.00 83.00 571 THR A CA 1
ATOM 4514 C C . THR A 1 571 ? 1.505 -13.628 53.245 1.00 83.00 571 THR A C 1
ATOM 4516 O O . THR A 1 571 ? 1.993 -14.746 53.369 1.00 83.00 571 THR A O 1
ATOM 4519 N N . VAL A 1 572 ? 1.898 -12.747 52.332 1.00 74.81 572 VAL A N 1
ATOM 4520 C CA . VAL A 1 572 ? 2.927 -13.049 51.328 1.00 74.81 572 VAL A CA 1
ATOM 4521 C C . VAL A 1 572 ? 4.260 -12.385 51.642 1.00 74.81 572 VAL A C 1
ATOM 4523 O O . VAL A 1 572 ? 5.295 -12.823 51.153 1.00 74.81 572 VAL A O 1
ATOM 4526 N N . PHE A 1 573 ? 4.254 -11.348 52.487 1.00 69.75 573 PHE A N 1
ATOM 4527 C CA . PHE A 1 573 ? 5.473 -10.656 52.879 1.00 69.75 573 PHE A CA 1
ATOM 4528 C C . PHE A 1 573 ? 5.360 -10.025 54.272 1.00 69.75 573 PHE A C 1
ATOM 4530 O O . PHE A 1 573 ? 4.327 -9.464 54.641 1.00 69.75 573 PHE A O 1
ATOM 4537 N N . LYS A 1 574 ? 6.445 -10.101 55.048 1.00 75.31 574 LYS A N 1
ATOM 4538 C CA . LYS A 1 574 ? 6.626 -9.399 56.326 1.00 75.31 574 LYS A CA 1
ATOM 4539 C C . LYS A 1 574 ? 7.968 -8.684 56.272 1.00 75.31 574 LYS A C 1
ATOM 4541 O O . LYS A 1 574 ? 8.992 -9.345 56.109 1.00 75.31 574 LYS A O 1
ATOM 4546 N N . SER A 1 575 ? 7.976 -7.362 56.417 1.00 68.31 575 SER A N 1
ATOM 4547 C CA . SER A 1 575 ? 9.234 -6.624 56.448 1.00 68.31 575 SER A CA 1
ATOM 4548 C C . SER A 1 575 ? 9.987 -6.887 57.754 1.00 68.31 575 SER A C 1
ATOM 4550 O O . SER A 1 575 ? 9.403 -7.037 58.836 1.00 68.31 575 SER A O 1
ATOM 4552 N N . ASN A 1 576 ? 11.310 -6.990 57.640 1.00 63.59 576 ASN A N 1
ATOM 4553 C CA . ASN A 1 576 ? 12.216 -7.087 58.775 1.00 63.59 576 ASN A CA 1
ATOM 4554 C C . ASN A 1 576 ? 12.692 -5.680 59.192 1.00 63.59 576 ASN A C 1
ATOM 4556 O O . ASN A 1 576 ? 12.295 -4.666 58.620 1.00 63.59 576 ASN A O 1
ATOM 4560 N N . GLN A 1 577 ? 13.534 -5.621 60.221 1.00 60.03 577 GLN A N 1
ATOM 4561 C CA . GLN A 1 577 ? 14.025 -4.359 60.781 1.00 60.03 577 GLN A CA 1
ATOM 4562 C C . GLN A 1 577 ? 14.945 -3.584 59.816 1.00 60.03 577 GLN A C 1
ATOM 4564 O O . GLN A 1 577 ? 15.059 -2.371 59.946 1.00 60.03 577 GLN A O 1
ATOM 4569 N N . GLU A 1 578 ? 15.557 -4.269 58.846 1.00 57.66 578 GLU A N 1
ATOM 4570 C CA . GLU A 1 578 ? 16.429 -3.673 57.824 1.00 57.66 578 GLU A CA 1
ATOM 4571 C C . GLU A 1 578 ? 15.623 -3.022 56.692 1.00 57.66 578 GLU A C 1
ATOM 4573 O O . GLU A 1 578 ? 15.937 -1.922 56.252 1.00 57.66 578 GLU A O 1
ATOM 4578 N N . LEU A 1 579 ? 14.549 -3.677 56.245 1.00 57.69 579 LEU A N 1
ATOM 4579 C CA . LEU A 1 579 ? 13.683 -3.200 55.164 1.00 57.69 579 LEU A CA 1
ATOM 4580 C C . LEU A 1 579 ? 12.748 -2.066 55.601 1.00 57.69 579 LEU A C 1
ATOM 4582 O O . LEU A 1 579 ? 12.315 -1.280 54.762 1.00 57.69 579 LEU A O 1
ATOM 4586 N N . GLY A 1 580 ? 12.436 -1.959 56.894 1.00 64.12 580 GLY A N 1
ATOM 4587 C CA . GLY A 1 580 ? 11.579 -0.902 57.425 1.00 64.12 580 GLY A CA 1
ATOM 4588 C C . GLY A 1 580 ? 10.141 -0.965 56.899 1.00 64.12 580 GLY A C 1
ATOM 4589 O O . GLY A 1 580 ? 9.591 -2.042 56.652 1.00 64.12 580 GLY A O 1
ATOM 4590 N N . TYR A 1 581 ? 9.499 0.194 56.778 1.00 67.31 581 TYR A N 1
ATOM 4591 C CA . TYR A 1 581 ? 8.113 0.316 56.329 1.00 67.31 581 TYR A CA 1
ATOM 4592 C C . TYR A 1 581 ? 7.994 0.248 54.799 1.00 67.31 581 TYR A C 1
ATOM 4594 O O . TYR A 1 581 ? 8.683 0.981 54.089 1.00 67.31 581 TYR A O 1
ATOM 4602 N N . ILE A 1 582 ? 7.104 -0.614 54.299 1.00 71.44 582 ILE A N 1
ATOM 4603 C CA . ILE A 1 582 ? 6.833 -0.806 52.873 1.00 71.44 582 ILE A CA 1
ATOM 4604 C C . ILE A 1 582 ? 5.323 -0.692 52.604 1.00 71.44 582 ILE A C 1
ATOM 4606 O O . ILE A 1 582 ? 4.513 -1.288 53.315 1.00 71.44 582 ILE A O 1
ATOM 4610 N N . GLU A 1 583 ? 4.947 0.063 51.568 1.00 71.75 583 GLU A N 1
ATOM 4611 C CA . GLU A 1 583 ? 3.551 0.351 51.194 1.00 71.75 583 GLU A CA 1
ATOM 4612 C C . GLU A 1 583 ? 3.346 0.438 49.665 1.00 71.75 583 GLU A C 1
ATOM 4614 O O . GLU A 1 583 ? 4.200 -0.002 48.891 1.00 71.75 583 GLU A O 1
ATOM 4619 N N . GLY A 1 584 ? 2.212 0.984 49.206 1.00 70.69 584 GLY A N 1
ATOM 4620 C CA . GLY A 1 584 ? 1.978 1.328 47.800 1.00 70.69 584 GLY A CA 1
ATOM 4621 C C . GLY A 1 584 ? 1.844 0.141 46.850 1.00 70.69 584 GLY A C 1
ATOM 4622 O O . GLY A 1 584 ? 2.348 0.201 45.728 1.00 70.69 584 GLY A O 1
ATOM 4623 N N . SER A 1 585 ? 1.187 -0.934 47.287 1.00 73.00 585 SER A N 1
ATOM 4624 C CA . SER A 1 585 ? 1.192 -2.205 46.566 1.00 73.00 585 SER A CA 1
ATOM 4625 C C . SER A 1 585 ? 0.531 -2.144 45.188 1.00 73.00 585 SER A C 1
ATOM 4627 O O . SER A 1 585 ? -0.575 -1.625 45.025 1.00 73.00 585 SER A O 1
ATOM 4629 N N . ARG A 1 586 ? 1.192 -2.724 44.181 1.00 69.19 586 ARG A N 1
ATOM 4630 C CA . ARG A 1 586 ? 0.600 -3.053 42.876 1.00 69.19 586 ARG A CA 1
ATOM 4631 C C . ARG A 1 586 ? 0.887 -4.504 42.545 1.00 69.19 586 ARG A C 1
ATOM 4633 O O . ARG A 1 586 ? 2.017 -4.955 42.721 1.00 69.19 586 ARG A O 1
ATOM 4640 N N . PHE A 1 587 ? -0.128 -5.211 42.068 1.00 65.38 587 PHE A N 1
ATOM 4641 C CA . PHE A 1 587 ? -0.037 -6.632 41.781 1.00 65.38 587 PHE A CA 1
ATOM 4642 C C . PHE A 1 587 ? -0.217 -6.872 40.287 1.00 65.38 587 PHE A C 1
ATOM 4644 O O . PHE A 1 587 ? -1.212 -6.448 39.705 1.00 65.38 587 PHE A O 1
ATOM 4651 N N . TYR A 1 588 ? 0.768 -7.515 39.670 1.00 57.00 588 TYR A N 1
ATOM 4652 C CA . TYR A 1 588 ? 0.804 -7.772 38.236 1.00 57.00 588 TYR A CA 1
ATOM 4653 C C . TYR A 1 588 ? 1.037 -9.251 37.965 1.00 57.00 588 TYR A C 1
ATOM 4655 O O . TYR A 1 588 ? 1.652 -9.952 38.767 1.00 57.00 588 TYR A O 1
ATOM 4663 N N . LYS A 1 589 ? 0.631 -9.688 36.776 1.00 55.81 589 LYS A N 1
ATOM 4664 C CA . LYS A 1 589 ? 1.089 -10.929 36.162 1.00 55.81 589 LYS A CA 1
ATOM 4665 C C . LYS A 1 589 ? 1.664 -10.589 34.792 1.00 55.81 589 LYS A C 1
ATOM 4667 O O . LYS A 1 589 ? 0.960 -10.023 33.961 1.00 55.81 589 LYS A O 1
ATOM 4672 N N . ILE A 1 590 ? 2.943 -10.875 34.575 1.00 49.09 590 ILE A N 1
ATOM 4673 C CA . ILE A 1 590 ? 3.662 -10.576 33.329 1.00 49.09 590 ILE A CA 1
ATOM 4674 C C . ILE A 1 590 ? 4.316 -11.878 32.865 1.00 49.09 590 ILE A C 1
ATOM 4676 O O . ILE A 1 590 ? 5.037 -12.511 33.634 1.00 49.09 590 ILE A O 1
ATOM 4680 N N . ASN A 1 591 ? 4.029 -12.315 31.633 1.00 47.56 591 ASN A N 1
ATOM 4681 C CA . ASN A 1 591 ? 4.537 -13.568 31.049 1.00 47.56 591 ASN A CA 1
ATOM 4682 C C . ASN A 1 591 ? 4.355 -14.800 31.962 1.00 47.56 591 ASN A C 1
ATOM 4684 O O . ASN A 1 591 ? 5.260 -15.614 32.121 1.00 47.56 591 ASN A O 1
ATOM 4688 N N . GLY A 1 592 ? 3.195 -14.911 32.619 1.00 48.62 592 GLY A N 1
ATOM 4689 C CA . GLY A 1 592 ? 2.884 -16.018 33.532 1.00 48.62 592 GLY A CA 1
ATOM 4690 C C . GLY A 1 592 ? 3.503 -15.912 34.933 1.00 48.62 592 GLY A C 1
ATOM 4691 O O . GLY A 1 592 ? 3.187 -16.736 35.785 1.00 48.62 592 GLY A O 1
ATOM 4692 N N . THR A 1 593 ? 4.326 -14.894 35.203 1.00 51.09 593 THR A N 1
ATOM 4693 C CA . THR A 1 593 ? 4.957 -14.661 36.513 1.00 51.09 593 THR A CA 1
ATOM 4694 C C . THR A 1 593 ? 4.231 -13.560 37.283 1.00 51.09 593 THR A C 1
ATOM 4696 O O . THR A 1 593 ? 3.887 -12.528 36.709 1.00 51.09 593 THR A O 1
ATOM 4699 N N . TYR A 1 594 ? 4.006 -13.756 38.585 1.00 59.94 594 TYR A N 1
ATOM 4700 C CA . TYR A 1 594 ? 3.358 -12.773 39.457 1.00 59.94 594 TYR A CA 1
ATOM 4701 C C . TYR A 1 594 ? 4.382 -11.808 40.071 1.00 59.94 594 TYR A C 1
ATOM 4703 O O . TYR A 1 594 ? 5.388 -12.239 40.632 1.00 59.94 594 TYR A O 1
ATOM 4711 N N . PHE A 1 595 ? 4.103 -10.506 40.013 1.00 61.00 595 PHE A N 1
ATOM 4712 C CA . PHE A 1 595 ? 4.969 -9.441 40.522 1.00 61.00 595 PHE A CA 1
ATOM 4713 C C . PHE A 1 595 ? 4.220 -8.551 41.510 1.00 61.00 595 PHE A C 1
ATOM 4715 O O . PHE A 1 595 ? 3.136 -8.052 41.207 1.00 61.00 595 PHE A O 1
ATOM 4722 N N . LEU A 1 596 ? 4.835 -8.284 42.663 1.00 65.25 596 LEU A N 1
ATOM 4723 C CA . LEU A 1 596 ? 4.393 -7.261 43.608 1.00 65.25 596 LEU A CA 1
ATOM 4724 C C . LEU A 1 596 ? 5.350 -6.073 43.557 1.00 65.25 596 LEU A C 1
ATOM 4726 O O . LEU A 1 596 ? 6.530 -6.201 43.874 1.00 65.25 596 LEU A O 1
ATOM 4730 N N . TRP A 1 597 ? 4.829 -4.912 43.177 1.00 65.94 597 TRP A N 1
ATOM 4731 C CA . TRP A 1 597 ? 5.551 -3.646 43.239 1.00 65.94 597 TRP A CA 1
ATOM 4732 C C . TRP A 1 597 ? 5.209 -2.926 44.535 1.00 65.94 597 TRP A C 1
ATOM 4734 O O . TRP A 1 597 ? 4.033 -2.790 44.876 1.00 65.94 597 TRP A O 1
ATOM 4744 N N . LEU A 1 598 ? 6.232 -2.478 45.255 1.00 70.19 598 LEU A N 1
ATOM 4745 C CA . LEU A 1 598 ? 6.110 -1.891 46.583 1.00 70.19 598 LEU A CA 1
ATOM 4746 C C . LEU A 1 598 ? 7.058 -0.689 46.716 1.00 70.19 598 LEU A C 1
ATOM 4748 O O . LEU A 1 598 ? 8.090 -0.637 46.048 1.00 70.19 598 LEU A O 1
ATOM 4752 N N . THR A 1 599 ? 6.735 0.266 47.589 1.00 66.06 599 THR A N 1
A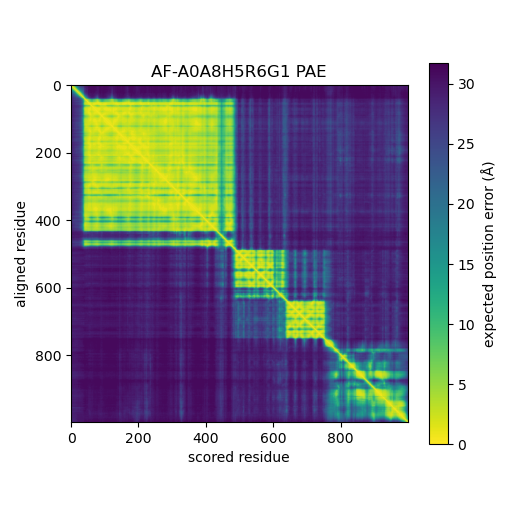TOM 4753 C CA . THR A 1 599 ? 7.576 1.443 47.864 1.00 66.06 599 THR A CA 1
ATOM 4754 C C . THR A 1 599 ? 8.072 1.463 49.306 1.00 66.06 599 THR A C 1
ATOM 4756 O O . THR A 1 599 ? 7.334 1.098 50.217 1.00 66.06 599 THR A O 1
ATOM 4759 N N . ASN A 1 600 ? 9.304 1.936 49.518 1.00 66.00 600 ASN A N 1
ATOM 4760 C CA . ASN A 1 600 ? 9.869 2.227 50.838 1.00 66.00 600 ASN A CA 1
ATOM 4761 C C . ASN A 1 600 ? 10.237 3.720 50.913 1.00 66.00 600 ASN A C 1
ATOM 4763 O O . ASN A 1 600 ? 11.220 4.133 50.291 1.00 66.00 600 ASN A O 1
ATOM 4767 N N . PRO A 1 601 ? 9.471 4.543 51.643 1.00 49.03 601 PRO A N 1
ATOM 4768 C CA . PRO A 1 601 ? 9.686 5.984 51.682 1.00 49.03 601 PRO A CA 1
ATOM 4769 C C . PRO A 1 601 ? 10.833 6.449 52.608 1.00 49.03 601 PRO A C 1
ATOM 4771 O O . PRO A 1 601 ? 11.061 7.659 52.674 1.00 49.03 601 PRO A O 1
ATOM 4774 N N . GLY A 1 602 ? 11.572 5.567 53.314 1.00 51.12 602 GLY A N 1
ATOM 4775 C CA . GLY A 1 602 ? 12.512 6.045 54.349 1.00 51.12 602 GLY A CA 1
ATOM 4776 C C . GLY A 1 602 ? 13.645 5.158 54.909 1.00 51.12 602 GLY A C 1
ATOM 4777 O O . GLY A 1 602 ? 14.197 5.561 55.930 1.00 51.12 602 GLY A O 1
ATOM 4778 N N . GLY A 1 603 ? 14.041 4.013 54.329 1.00 40.22 603 GLY A N 1
ATOM 4779 C CA . GLY A 1 603 ? 15.093 3.131 54.910 1.00 40.22 603 GLY A CA 1
ATOM 4780 C C . GLY A 1 603 ? 16.343 2.865 54.032 1.00 40.22 603 GLY A C 1
ATOM 4781 O O . GLY A 1 603 ? 16.235 2.948 52.808 1.00 40.22 603 GLY A O 1
ATOM 4782 N N . PRO A 1 604 ? 17.531 2.535 54.604 1.00 45.06 604 PRO A N 1
ATOM 4783 C CA . PRO A 1 604 ? 18.744 2.197 53.840 1.00 45.06 604 PRO A CA 1
ATOM 4784 C C . PRO A 1 604 ? 18.993 0.669 53.643 1.00 45.06 604 PRO A C 1
ATOM 4786 O O . PRO A 1 604 ? 18.491 -0.143 54.407 1.00 45.06 604 PRO A O 1
ATOM 4789 N N . TYR A 1 605 ? 19.863 0.321 52.669 1.00 48.75 605 TYR A N 1
ATOM 4790 C CA . TYR A 1 605 ? 20.576 -0.972 52.418 1.00 48.75 605 TYR A CA 1
ATOM 4791 C C . TYR A 1 605 ? 19.910 -2.119 51.602 1.00 48.75 605 TYR A C 1
ATOM 4793 O O . TYR A 1 605 ? 18.800 -1.988 51.094 1.00 48.75 605 TYR A O 1
ATOM 4801 N N . ASP A 1 606 ? 20.706 -3.161 51.290 1.00 43.56 606 ASP A N 1
ATOM 4802 C CA . ASP A 1 606 ? 21.236 -3.530 49.949 1.00 43.56 606 ASP A CA 1
ATOM 4803 C C . ASP A 1 606 ? 20.901 -4.952 49.410 1.00 43.56 606 ASP A C 1
ATOM 4805 O O . ASP A 1 606 ? 21.622 -5.472 48.564 1.00 43.56 606 ASP A O 1
ATOM 4809 N N . SER A 1 607 ? 19.807 -5.601 49.822 1.00 40.66 607 SER A N 1
ATOM 4810 C CA . SER A 1 607 ? 19.610 -7.051 49.572 1.00 40.66 607 SER A CA 1
ATOM 4811 C C . SER A 1 607 ? 18.492 -7.481 48.596 1.00 40.66 607 SER A C 1
ATOM 4813 O O . SER A 1 607 ? 18.134 -8.655 48.572 1.00 40.66 607 SER A O 1
ATOM 4815 N N . TRP A 1 608 ? 17.971 -6.597 47.732 1.00 46.69 608 TRP A N 1
ATOM 4816 C CA . TRP A 1 608 ? 16.949 -6.945 46.716 1.00 46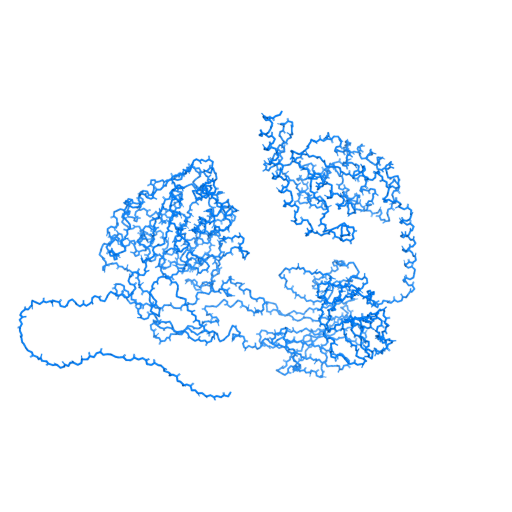.69 608 TRP A CA 1
ATOM 4817 C C . TRP A 1 608 ? 17.215 -6.259 45.365 1.00 46.69 608 TRP A C 1
ATOM 4819 O O . TRP A 1 608 ? 17.817 -5.185 45.333 1.00 46.69 608 TRP A O 1
ATOM 4829 N N . HIS A 1 609 ? 16.759 -6.846 44.247 1.00 47.62 609 HIS A N 1
ATOM 4830 C CA . HIS A 1 609 ? 16.857 -6.228 42.914 1.00 47.62 609 HIS A CA 1
ATOM 4831 C C . HIS A 1 609 ? 16.038 -4.927 42.865 1.00 47.62 609 HIS A C 1
ATOM 4833 O O . HIS A 1 609 ? 14.813 -4.933 42.755 1.00 47.62 609 HIS A O 1
ATOM 4839 N N . ARG A 1 610 ? 16.735 -3.795 42.990 1.00 52.66 610 ARG A N 1
ATOM 4840 C CA . ARG A 1 610 ? 16.165 -2.446 42.934 1.00 52.66 610 ARG A CA 1
ATOM 4841 C C . ARG A 1 610 ? 15.948 -2.037 41.484 1.00 52.66 610 ARG A C 1
ATOM 4843 O O . ARG A 1 610 ? 16.894 -2.045 40.707 1.00 52.66 610 ARG A O 1
ATOM 4850 N N . VAL A 1 611 ? 14.743 -1.587 41.152 1.00 48.53 611 VAL A N 1
ATOM 4851 C CA . VAL A 1 611 ? 14.454 -1.065 39.806 1.00 48.53 611 VAL A CA 1
ATOM 4852 C C . VAL A 1 611 ? 14.836 0.416 39.669 1.00 48.53 611 VAL A C 1
ATOM 4854 O O . VAL A 1 611 ? 15.224 0.847 38.591 1.00 48.53 611 VAL A O 1
ATOM 4857 N N . LEU A 1 612 ? 14.819 1.198 40.759 1.00 43.22 612 LEU A N 1
ATOM 4858 C CA . LEU A 1 612 ? 15.237 2.608 40.763 1.00 43.22 612 LEU A CA 1
ATOM 4859 C C . LEU A 1 612 ? 16.033 2.954 42.035 1.00 43.22 612 LEU A C 1
ATOM 4861 O O . LEU A 1 612 ? 15.529 2.815 43.148 1.00 43.22 612 LEU A O 1
ATOM 4865 N N . LYS A 1 613 ? 17.268 3.455 41.876 1.00 42.88 613 LYS A N 1
ATOM 4866 C CA . LYS A 1 613 ? 18.065 4.087 42.945 1.00 42.88 613 LYS A CA 1
ATOM 4867 C C . LYS A 1 613 ? 18.422 5.516 42.528 1.00 42.88 613 LYS A C 1
ATOM 4869 O O . LYS A 1 613 ? 19.244 5.708 41.649 1.00 42.88 613 LYS A O 1
ATOM 4874 N N . ASN A 1 614 ? 17.840 6.502 43.211 1.00 49.88 614 ASN A N 1
ATOM 4875 C CA . ASN A 1 614 ? 18.357 7.873 43.338 1.00 49.88 614 ASN A CA 1
ATOM 4876 C C . ASN A 1 614 ? 18.825 8.569 42.028 1.00 49.88 614 ASN A C 1
ATOM 4878 O O . ASN A 1 614 ? 19.936 9.089 41.972 1.00 49.88 614 ASN A O 1
ATOM 4882 N N . ASN A 1 615 ? 17.960 8.660 41.007 1.00 39.25 615 ASN A N 1
ATOM 4883 C CA . ASN A 1 615 ? 18.222 9.371 39.735 1.00 39.25 615 ASN A CA 1
ATOM 4884 C C . ASN A 1 615 ? 18.147 10.916 39.836 1.00 39.25 615 ASN A C 1
ATOM 4886 O O . ASN A 1 615 ? 17.780 11.606 38.886 1.00 39.25 615 ASN A O 1
ATOM 4890 N N . GLY A 1 616 ? 18.473 11.491 40.995 1.00 46.34 616 GLY A N 1
ATOM 4891 C CA . GLY A 1 616 ? 18.286 12.919 41.242 1.00 46.34 616 GLY A CA 1
ATOM 4892 C C . GLY A 1 616 ? 16.810 13.326 41.339 1.00 46.34 616 GLY A C 1
ATOM 4893 O O . GLY A 1 616 ? 15.896 12.505 41.280 1.00 46.34 616 GLY A O 1
ATOM 4894 N N . LYS A 1 617 ? 16.573 14.621 41.566 1.00 48.28 617 LYS A N 1
ATOM 4895 C CA . LYS A 1 617 ? 15.232 15.221 41.598 1.00 48.28 617 LYS A CA 1
ATOM 4896 C C . LYS A 1 617 ? 14.924 15.699 40.173 1.00 48.28 617 LYS A C 1
ATOM 4898 O O . LYS A 1 617 ? 15.379 16.797 39.844 1.00 48.28 617 LYS A O 1
ATOM 4903 N N . PRO A 1 618 ? 14.204 14.927 39.329 1.00 41.84 618 PRO A N 1
ATOM 4904 C CA . PRO A 1 618 ? 13.948 15.316 37.937 1.00 41.84 618 PRO A CA 1
ATOM 4905 C C . PRO A 1 618 ? 13.211 16.657 37.850 1.00 41.84 618 PRO A C 1
ATOM 4907 O O . PRO A 1 618 ? 13.358 17.386 36.875 1.00 41.84 618 PRO A O 1
ATOM 4910 N N . ILE A 1 619 ? 12.492 17.031 38.916 1.00 43.78 619 ILE A N 1
ATOM 4911 C CA . ILE A 1 619 ? 11.962 18.374 39.123 1.00 43.78 619 ILE A CA 1
ATOM 4912 C C . ILE A 1 619 ? 12.550 18.941 40.422 1.00 43.78 619 ILE A C 1
ATOM 4914 O O . ILE A 1 619 ? 12.426 18.378 41.513 1.00 43.78 619 ILE A O 1
ATOM 4918 N N . LYS A 1 620 ? 13.209 20.097 40.333 1.00 40.03 620 LYS A N 1
ATOM 4919 C CA . LYS A 1 620 ? 13.816 20.751 41.498 1.00 40.03 620 LYS A CA 1
ATOM 4920 C C . LYS A 1 620 ? 12.724 21.116 42.518 1.00 40.03 620 LYS A C 1
ATOM 4922 O O . LYS A 1 620 ? 11.888 21.971 42.256 1.00 40.03 620 LYS A O 1
ATOM 4927 N N . GLY A 1 621 ? 12.752 20.470 43.687 1.00 44.16 621 GLY A N 1
ATOM 4928 C CA . GLY A 1 621 ? 11.797 20.688 44.786 1.00 44.16 621 GLY A CA 1
ATOM 4929 C C . GLY A 1 621 ? 10.700 19.624 44.943 1.00 44.16 621 GLY A C 1
ATOM 4930 O O . GLY A 1 621 ? 9.977 19.681 45.930 1.00 44.16 621 GLY A O 1
ATOM 4931 N N . SER A 1 622 ? 10.600 18.631 44.048 1.00 42.00 622 SER A N 1
ATOM 4932 C CA . SER A 1 622 ? 9.497 17.649 44.030 1.00 42.00 622 SER A CA 1
ATOM 4933 C C . SER A 1 622 ? 9.703 16.385 44.881 1.00 42.00 622 SER A C 1
ATOM 4935 O O . SER A 1 622 ? 8.914 15.452 44.777 1.00 42.00 622 SER A O 1
ATOM 4937 N N . GLY A 1 623 ? 10.769 16.300 45.683 1.00 50.25 623 GLY A N 1
ATOM 4938 C CA . GLY A 1 623 ? 11.199 15.020 46.268 1.00 50.25 623 GLY A CA 1
ATOM 4939 C C . GLY A 1 623 ? 11.686 14.021 45.203 1.00 50.25 623 GLY A C 1
ATOM 4940 O O . GLY A 1 623 ? 11.847 14.383 44.036 1.00 50.25 623 GLY A O 1
ATOM 4941 N N . SER A 1 624 ? 11.970 12.782 45.612 1.00 52.97 624 SER A N 1
ATOM 4942 C CA . SER A 1 624 ? 12.365 11.703 44.693 1.00 52.97 624 SER A CA 1
ATOM 4943 C C . SER A 1 624 ? 11.127 10.998 44.132 1.00 52.97 624 SER A C 1
ATOM 4945 O O . SER A 1 624 ? 10.194 10.762 44.903 1.00 52.97 624 SER A O 1
ATOM 4947 N N . PRO A 1 625 ? 11.100 10.615 42.842 1.00 55.28 625 PRO A N 1
ATOM 4948 C CA . PRO A 1 625 ? 10.070 9.723 42.319 1.00 55.28 625 PRO A CA 1
ATOM 4949 C C . PRO A 1 625 ? 10.099 8.396 43.086 1.00 55.28 625 PRO A C 1
ATOM 4951 O O . PRO A 1 625 ? 11.120 7.713 43.120 1.00 55.28 625 PRO A O 1
ATOM 4954 N N . HIS A 1 626 ? 8.994 8.069 43.741 1.00 53.22 626 HIS A N 1
ATOM 4955 C CA . HIS A 1 626 ? 8.763 6.818 44.459 1.00 53.22 626 HIS A CA 1
ATOM 4956 C C . HIS A 1 626 ? 7.288 6.438 44.286 1.00 53.22 626 HIS A C 1
ATOM 4958 O O . HIS A 1 626 ? 6.505 7.248 43.784 1.00 53.22 626 HIS A O 1
ATOM 4964 N N . GLN A 1 627 ? 6.902 5.222 44.686 1.00 56.75 627 GLN A N 1
ATOM 4965 C CA . GLN A 1 627 ? 5.564 4.675 44.417 1.00 56.75 627 GLN A CA 1
ATOM 4966 C C . GLN A 1 627 ? 5.285 4.553 42.897 1.00 56.75 627 GLN A C 1
ATOM 4968 O O . GLN A 1 627 ? 6.207 4.299 42.122 1.00 56.75 627 GLN A O 1
ATOM 4973 N N . GLY A 1 628 ? 4.027 4.669 42.459 1.00 56.00 628 GLY A N 1
ATOM 4974 C CA . GLY A 1 628 ? 3.641 4.587 41.044 1.00 56.00 628 GLY A CA 1
ATOM 4975 C C . GLY A 1 628 ? 3.297 3.177 40.550 1.00 56.00 628 GLY A C 1
ATOM 4976 O O . GLY A 1 628 ? 2.954 2.290 41.333 1.00 56.00 628 GLY A O 1
ATOM 4977 N N . ALA A 1 629 ? 3.310 3.001 39.230 1.00 43.59 629 ALA A N 1
ATOM 4978 C CA . ALA A 1 629 ? 2.963 1.766 38.529 1.00 43.59 629 ALA A CA 1
ATOM 4979 C C . ALA A 1 629 ? 3.768 1.661 37.224 1.00 43.59 629 ALA A C 1
ATOM 4981 O O . ALA A 1 629 ? 4.194 2.685 36.689 1.00 43.59 629 ALA A O 1
ATOM 4982 N N . PHE A 1 630 ? 3.940 0.448 36.697 1.00 41.72 630 PHE A N 1
ATOM 4983 C CA . PHE A 1 630 ? 4.380 0.284 35.313 1.00 41.72 630 PHE A CA 1
ATOM 4984 C C . PHE A 1 630 ? 3.239 0.703 34.388 1.00 41.72 630 PHE A C 1
ATOM 4986 O O . PHE A 1 630 ? 2.117 0.215 34.524 1.00 41.72 630 PHE A O 1
ATOM 4993 N N . VAL A 1 631 ? 3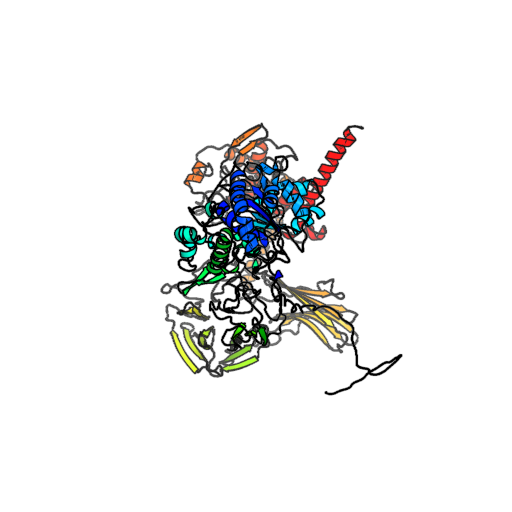.525 1.615 33.466 1.00 31.59 631 VAL A N 1
ATOM 4994 C CA . VAL A 1 631 ? 2.614 2.005 32.392 1.00 31.59 631 VAL A CA 1
ATOM 4995 C C . VAL A 1 631 ? 3.438 2.061 31.116 1.00 31.59 631 VAL A C 1
ATOM 4997 O O . VAL A 1 631 ? 4.469 2.727 31.079 1.00 31.59 631 VAL A O 1
ATOM 5000 N N . GLU A 1 632 ? 2.989 1.350 30.091 1.00 31.77 632 GLU A N 1
ATOM 5001 C CA . GLU A 1 632 ? 3.497 1.496 28.732 1.00 31.77 632 GLU A CA 1
ATOM 5002 C C . GLU A 1 632 ? 2.754 2.666 28.074 1.00 31.77 632 GLU A C 1
ATOM 5004 O O . GLU A 1 632 ? 1.522 2.723 28.112 1.00 31.77 632 GLU A O 1
ATOM 5009 N N . THR A 1 633 ? 3.493 3.650 27.561 1.00 31.31 633 THR A N 1
ATOM 5010 C CA . THR A 1 633 ? 2.928 4.897 27.022 1.00 31.31 633 THR A CA 1
ATOM 5011 C C . THR A 1 633 ? 3.253 5.043 25.533 1.00 31.31 633 THR A C 1
ATOM 5013 O O . THR A 1 633 ? 4.439 5.081 25.203 1.00 31.31 633 THR A O 1
ATOM 5016 N N . PRO A 1 634 ? 2.254 5.199 24.649 1.00 33.06 634 PRO A N 1
ATOM 5017 C CA . PRO A 1 634 ? 2.465 5.529 23.242 1.00 33.06 634 PRO A CA 1
ATOM 5018 C C . PRO A 1 634 ? 2.425 7.054 23.027 1.00 33.06 634 PRO A C 1
ATOM 5020 O O . PRO A 1 634 ? 1.382 7.604 22.734 1.00 33.06 634 PRO A O 1
ATOM 5023 N N . GLU A 1 635 ? 3.567 7.731 23.179 1.00 32.03 635 GLU A N 1
ATOM 5024 C CA . GLU A 1 635 ? 3.771 9.181 22.949 1.00 32.03 635 GLU A CA 1
ATOM 5025 C C . GLU A 1 635 ? 3.324 10.126 24.084 1.00 32.03 635 GLU A C 1
ATOM 5027 O O . GLU A 1 635 ? 2.162 10.223 24.479 1.00 32.03 635 GLU A O 1
ATOM 5032 N N . GLY A 1 636 ? 4.311 10.836 24.641 1.00 31.92 636 GLY A N 1
ATOM 5033 C CA . GLY A 1 636 ? 4.172 11.712 25.795 1.00 31.92 636 GLY A CA 1
ATOM 5034 C C . GLY A 1 636 ? 4.191 13.192 25.438 1.00 31.92 636 GLY A C 1
ATOM 5035 O O . GLY A 1 636 ? 5.132 13.653 24.806 1.00 31.92 636 GLY A O 1
ATOM 5036 N N . ASP A 1 637 ? 3.202 13.923 25.958 1.00 28.80 637 ASP A N 1
ATOM 5037 C CA . ASP A 1 637 ? 3.308 15.340 26.317 1.00 28.80 637 ASP A CA 1
ATOM 5038 C C . ASP A 1 637 ? 2.225 15.730 27.348 1.00 28.80 637 ASP A C 1
ATOM 5040 O O . ASP A 1 637 ? 1.049 15.400 27.203 1.00 28.80 637 ASP A O 1
ATOM 5044 N N . TYR A 1 638 ? 2.605 16.491 28.385 1.00 29.11 638 TYR A N 1
ATOM 5045 C CA . TYR A 1 638 ? 1.686 17.150 29.329 1.00 29.11 638 TYR A CA 1
ATOM 5046 C C . TYR A 1 638 ? 2.111 18.608 29.580 1.00 29.11 638 TYR A C 1
ATOM 5048 O O . TYR A 1 638 ? 3.291 18.902 29.767 1.00 29.11 638 TYR A O 1
ATOM 5056 N N . TYR A 1 639 ? 1.133 19.521 29.673 1.00 32.47 639 TYR A N 1
ATOM 5057 C CA . TYR A 1 639 ? 1.326 20.952 29.965 1.00 32.47 639 TYR A CA 1
ATOM 5058 C C . TYR A 1 639 ? 0.783 21.347 31.366 1.00 32.47 639 TYR A C 1
ATOM 5060 O O . TYR A 1 639 ? -0.271 20.860 31.769 1.00 32.47 639 TYR A O 1
ATOM 5068 N N . PRO A 1 640 ? 1.420 22.281 32.108 1.00 37.53 640 PRO A N 1
ATOM 5069 C CA . PRO A 1 640 ? 1.101 22.595 33.515 1.00 37.53 640 PRO A CA 1
ATOM 5070 C C . PRO A 1 640 ? -0.014 23.648 33.764 1.00 37.53 640 PRO A C 1
ATOM 5072 O O . PRO A 1 640 ? -0.046 24.260 34.836 1.00 37.53 640 PRO A O 1
ATOM 5075 N N . GLN A 1 641 ? -0.926 23.907 32.813 1.00 42.06 641 GLN A N 1
ATOM 5076 C CA . GLN A 1 641 ? -2.041 24.869 32.983 1.00 42.06 641 GLN A CA 1
ATOM 5077 C C . GLN A 1 641 ? -3.373 24.357 32.405 1.00 42.06 641 GLN A C 1
ATOM 5079 O O . GLN A 1 641 ? -3.400 23.795 31.316 1.00 42.06 641 GLN A O 1
ATOM 5084 N N . SER A 1 642 ? -4.490 24.589 33.111 1.00 47.94 642 SER A N 1
ATOM 5085 C CA . SER A 1 642 ? -5.853 24.173 32.713 1.00 47.94 642 SER A CA 1
ATOM 5086 C C . SER A 1 642 ? -6.856 25.333 32.784 1.00 47.94 642 SER A C 1
ATOM 5088 O O . SER A 1 642 ? -6.791 26.145 33.704 1.00 47.94 642 SER A O 1
ATOM 5090 N N . ASN A 1 643 ? -7.806 25.401 31.841 1.00 61.62 643 ASN A N 1
ATOM 5091 C CA . ASN A 1 643 ? -8.843 26.444 31.763 1.00 61.62 643 ASN A CA 1
ATOM 5092 C C . ASN A 1 643 ? -10.254 25.821 31.748 1.00 61.62 643 ASN A C 1
ATOM 5094 O O . ASN A 1 643 ? -10.543 25.011 30.873 1.00 61.62 643 ASN A O 1
ATOM 5098 N N . VAL A 1 644 ? -11.153 26.250 32.640 1.00 56.38 644 VAL A N 1
ATOM 5099 C CA . VAL A 1 644 ? -12.554 25.783 32.743 1.00 56.38 644 VAL A CA 1
ATOM 5100 C C . VAL A 1 644 ? -13.509 26.943 32.473 1.00 56.38 644 VAL A C 1
ATOM 5102 O O . VAL A 1 644 ? -13.296 28.031 32.992 1.00 56.38 644 VAL A O 1
ATOM 5105 N N . THR A 1 645 ? -14.555 26.748 31.662 1.00 70.38 645 THR A N 1
ATOM 5106 C CA . THR A 1 645 ? -15.579 27.774 31.367 1.00 70.38 645 THR A CA 1
ATOM 5107 C C . THR A 1 645 ? -16.985 27.189 31.485 1.00 70.38 645 THR A C 1
ATOM 5109 O O . THR A 1 645 ? -17.231 26.131 30.916 1.00 70.38 645 THR A O 1
ATOM 5112 N N . ILE A 1 646 ? -17.904 27.889 32.154 1.00 66.12 646 ILE A N 1
ATOM 5113 C CA . ILE A 1 646 ? -19.328 27.533 32.264 1.00 66.12 646 ILE A CA 1
ATOM 5114 C C . ILE A 1 646 ? -20.222 28.652 31.717 1.00 66.12 646 ILE A C 1
ATOM 5116 O O . ILE A 1 646 ? -19.841 29.819 31.760 1.00 66.12 646 ILE A O 1
ATOM 5120 N N . GLU A 1 647 ? -21.410 28.300 31.224 1.00 87.88 647 GLU A N 1
ATOM 5121 C CA . GLU A 1 647 ? -22.523 29.226 30.968 1.00 87.88 647 GLU A CA 1
ATOM 5122 C C . GLU A 1 647 ? -23.512 29.132 32.133 1.00 87.88 647 GLU A C 1
ATOM 5124 O O . GLU A 1 647 ? -23.930 28.034 32.493 1.00 87.88 647 GLU A O 1
ATOM 5129 N N . LEU A 1 648 ? -23.901 30.268 32.705 1.00 79.31 648 LEU A N 1
ATOM 5130 C CA . LEU A 1 648 ? -24.888 30.367 33.773 1.00 79.31 648 LEU A CA 1
ATOM 5131 C C . LEU A 1 648 ? -26.060 31.236 33.306 1.00 79.31 648 LEU A C 1
ATOM 5133 O O . LEU A 1 648 ? -25.878 32.413 32.995 1.00 79.31 648 LEU A O 1
ATOM 5137 N N . ASN A 1 649 ? -27.266 30.664 33.285 1.00 87.12 649 ASN A N 1
ATOM 5138 C CA . ASN A 1 649 ? -28.516 31.408 33.126 1.00 87.12 649 ASN A CA 1
ATOM 5139 C C . ASN A 1 649 ? -29.087 31.717 34.516 1.00 87.12 649 ASN A C 1
ATOM 5141 O O . ASN A 1 649 ? -29.460 30.798 35.238 1.00 87.12 649 ASN A O 1
ATOM 5145 N N . TYR A 1 650 ? -29.139 32.995 34.885 1.00 85.88 650 TYR A N 1
ATOM 5146 C CA . TYR A 1 650 ? -29.539 33.467 36.213 1.00 85.88 650 TYR A CA 1
ATOM 5147 C C . TYR A 1 650 ? -30.931 34.121 36.240 1.00 85.88 650 TYR A C 1
ATOM 5149 O O . TYR A 1 650 ? -31.322 34.704 37.250 1.00 85.88 650 TYR A O 1
ATOM 5157 N N . SER A 1 651 ? -31.704 34.024 35.151 1.00 83.19 651 SER A N 1
ATOM 5158 C CA . SER A 1 651 ? -33.040 34.643 35.052 1.00 83.19 651 SER A CA 1
ATOM 5159 C C . SER A 1 651 ? -34.038 34.174 36.116 1.00 83.19 651 SER A C 1
ATOM 5161 O O . SER A 1 651 ? -34.890 34.956 36.530 1.00 83.19 651 SER A O 1
ATOM 5163 N N . SER A 1 652 ? -33.919 32.929 36.581 1.00 87.00 652 SER A N 1
ATOM 5164 C CA . SER A 1 652 ? -34.813 32.329 37.577 1.00 87.00 652 SER A CA 1
ATOM 5165 C C . SER A 1 652 ? -34.319 32.449 39.020 1.00 87.00 652 SER A C 1
ATOM 5167 O O . SER A 1 652 ? -34.956 31.886 39.905 1.00 87.00 652 SER A O 1
ATOM 5169 N N . MET A 1 653 ? -33.194 33.130 39.274 1.00 82.75 653 MET A N 1
ATOM 5170 C CA . MET A 1 653 ? -32.717 33.338 40.646 1.00 82.75 653 MET A CA 1
ATOM 5171 C C . MET A 1 653 ? -33.731 34.171 41.439 1.00 82.75 653 MET A C 1
ATOM 5173 O O . MET A 1 653 ? -34.313 35.125 40.906 1.00 82.75 653 MET A O 1
ATOM 5177 N N . VAL A 1 654 ? -33.918 33.846 42.712 1.00 83.94 654 VAL A N 1
ATOM 5178 C CA . VAL A 1 654 ? -34.759 34.582 43.666 1.00 83.94 654 VAL A CA 1
ATOM 5179 C C . VAL A 1 654 ? -33.900 35.374 44.657 1.00 83.94 654 VAL A C 1
ATOM 5181 O O . VAL A 1 654 ? -32.672 35.296 44.628 1.00 83.94 654 VAL A O 1
ATOM 5184 N N . ASP A 1 655 ? -34.534 36.223 45.466 1.00 89.62 655 ASP A N 1
ATOM 5185 C CA . ASP A 1 655 ? -33.830 37.032 46.467 1.00 89.62 655 ASP A CA 1
ATOM 5186 C C . ASP A 1 655 ? -33.051 36.144 47.457 1.00 89.62 655 ASP A C 1
ATOM 5188 O O . ASP A 1 655 ? -33.594 35.175 47.985 1.00 89.62 655 ASP A O 1
ATOM 5192 N N . GLY A 1 656 ? -31.773 36.462 47.674 1.00 80.19 656 GLY A N 1
ATOM 5193 C CA . GLY A 1 656 ? -30.834 35.712 48.509 1.00 80.19 656 GLY A CA 1
ATOM 5194 C C . GLY A 1 656 ? -29.948 34.715 47.753 1.00 80.19 656 GLY A C 1
ATOM 5195 O O . GLY A 1 656 ? -28.946 34.255 48.309 1.00 80.19 656 GLY A O 1
ATOM 5196 N N . ASP A 1 657 ? -30.241 34.407 46.486 1.00 83.12 657 ASP A N 1
ATOM 5197 C CA . ASP A 1 657 ? -29.503 33.383 45.741 1.00 83.12 657 ASP A CA 1
ATOM 5198 C C . ASP A 1 657 ? -28.058 33.803 45.410 1.00 83.12 657 ASP A C 1
ATOM 5200 O O . ASP A 1 657 ? -27.759 34.968 45.105 1.00 83.12 657 ASP A O 1
ATOM 5204 N N . ARG A 1 658 ? -27.153 32.812 45.412 1.00 85.12 658 ARG A N 1
ATOM 5205 C CA . ARG A 1 658 ? -25.751 32.902 44.967 1.00 85.12 658 ARG A CA 1
ATOM 5206 C C . ARG A 1 658 ? -25.405 31.686 44.099 1.00 85.12 658 ARG A C 1
ATOM 5208 O O . ARG A 1 658 ? -25.525 30.558 44.566 1.00 85.12 658 ARG A O 1
ATOM 5215 N N . ALA A 1 659 ? -24.954 31.891 42.860 1.00 74.69 659 ALA A N 1
ATOM 5216 C CA . ALA A 1 659 ? -24.605 30.803 41.933 1.00 74.69 659 ALA A CA 1
ATOM 5217 C C . ALA A 1 659 ? -23.363 31.147 41.095 1.00 74.69 659 ALA A C 1
ATOM 5219 O O . ALA A 1 659 ? -23.267 32.249 40.559 1.00 74.69 659 ALA A O 1
ATOM 5220 N N . GLY A 1 660 ? -22.402 30.226 40.953 1.00 82.75 660 GLY A N 1
ATOM 5221 C CA . GLY A 1 660 ? -21.121 30.550 40.315 1.00 82.75 660 GLY A CA 1
ATOM 5222 C C . GLY A 1 660 ? -20.145 29.393 40.110 1.00 82.75 660 GLY A C 1
ATOM 5223 O O . GLY A 1 660 ? -20.474 28.228 40.310 1.00 82.75 660 GLY A O 1
ATOM 5224 N N . LEU A 1 661 ? -18.924 29.747 39.705 1.00 74.62 661 LEU A N 1
ATOM 5225 C CA . LEU A 1 661 ? -17.791 28.856 39.456 1.00 74.62 661 LEU A CA 1
ATOM 5226 C C . LEU A 1 661 ? -16.721 29.043 40.546 1.00 74.62 661 LEU A C 1
ATOM 5228 O O . LEU A 1 661 ? -16.268 30.164 40.779 1.00 74.62 661 LEU A O 1
ATOM 5232 N N . VAL A 1 662 ? -16.296 27.951 41.192 1.00 79.12 662 VAL A N 1
ATOM 5233 C CA . VAL A 1 662 ? -15.410 27.957 42.375 1.00 79.12 662 VAL A CA 1
ATOM 5234 C C . VAL A 1 662 ? -14.089 27.218 42.134 1.00 79.12 662 VAL A C 1
ATOM 5236 O O . VAL A 1 662 ? -14.061 26.159 41.510 1.00 79.12 662 VAL A O 1
ATOM 5239 N N . SER A 1 663 ? -12.996 27.759 42.677 1.00 69.19 663 SER A N 1
ATOM 5240 C CA . SER A 1 663 ? -11.748 27.032 42.937 1.00 69.19 663 SER A CA 1
ATOM 5241 C C . SER A 1 663 ? -11.797 26.480 44.357 1.00 69.19 663 SER A C 1
ATOM 5243 O O . SER A 1 663 ? -11.623 27.232 45.315 1.00 69.19 663 SER A O 1
ATOM 5245 N N . LEU A 1 664 ? -12.076 25.184 44.497 1.00 67.06 664 LEU A N 1
ATOM 5246 C CA . LEU A 1 664 ? -12.426 24.573 45.780 1.00 67.06 664 LEU A CA 1
ATOM 5247 C C . LEU A 1 664 ? -11.234 23.859 46.447 1.00 67.06 664 LEU A C 1
ATOM 5249 O O . LEU A 1 664 ? -10.686 22.909 45.887 1.00 67.06 664 LEU A O 1
ATOM 5253 N N . ARG A 1 665 ? -10.882 24.276 47.672 1.00 67.12 665 ARG A N 1
ATOM 5254 C CA . ARG A 1 665 ? -10.006 23.560 48.627 1.00 67.12 665 ARG A CA 1
ATOM 5255 C C . ARG A 1 665 ? -10.389 23.927 50.077 1.00 67.12 665 ARG A C 1
ATOM 5257 O O . ARG A 1 665 ? -11.497 24.406 50.295 1.00 67.12 665 ARG A O 1
ATOM 5264 N N . TYR A 1 666 ? -9.506 23.698 51.064 1.00 60.38 666 TYR A N 1
ATOM 5265 C CA . TYR A 1 666 ? -9.712 24.161 52.445 1.00 60.38 666 TYR A CA 1
ATOM 5266 C C . TYR A 1 666 ? -9.704 25.691 52.554 1.00 60.38 666 TYR A C 1
ATOM 5268 O O . TYR A 1 666 ? -10.284 26.243 53.477 1.00 60.38 666 TYR A O 1
ATOM 5276 N N . ASP A 1 667 ? -9.094 26.378 51.595 1.00 67.88 667 ASP A N 1
ATOM 5277 C CA . ASP A 1 667 ? -9.347 27.767 51.250 1.00 67.88 667 ASP A CA 1
ATOM 5278 C C . ASP A 1 667 ? -9.858 27.829 49.804 1.00 67.88 667 ASP A C 1
ATOM 5280 O O . ASP A 1 667 ? -9.331 27.150 48.924 1.00 67.88 667 ASP A O 1
ATOM 5284 N N . ALA A 1 668 ? -10.914 28.602 49.566 1.00 76.94 668 ALA A N 1
ATOM 5285 C CA . ALA A 1 668 ? -11.606 28.670 48.289 1.00 76.94 668 ALA A CA 1
ATOM 5286 C C . ALA A 1 668 ? -11.899 30.116 47.877 1.00 76.94 668 ALA A C 1
ATOM 5288 O O . ALA A 1 668 ? -12.198 30.980 48.709 1.00 76.94 668 ALA A O 1
ATOM 5289 N N . GLY A 1 669 ? -11.862 30.337 46.564 1.00 83.00 669 GLY A N 1
ATOM 5290 C CA . GLY A 1 669 ? -12.345 31.549 45.911 1.00 83.00 669 GLY A CA 1
ATOM 5291 C C . GLY A 1 669 ? -13.316 31.199 44.787 1.00 83.00 669 GLY A C 1
ATOM 5292 O O . GLY A 1 669 ? -13.181 30.148 44.160 1.00 83.00 669 GLY A O 1
ATOM 5293 N N . TRP A 1 670 ? -14.314 32.042 44.538 1.00 85.62 670 TRP A N 1
ATOM 5294 C CA . TRP A 1 670 ? -15.324 31.813 43.505 1.00 85.62 670 TRP A CA 1
ATOM 5295 C C . TRP A 1 670 ? -15.793 33.108 42.851 1.00 85.62 670 TRP A C 1
ATOM 5297 O O . TRP A 1 670 ? -15.777 34.167 43.472 1.00 85.62 670 TRP A O 1
ATOM 5307 N N . ILE A 1 671 ? -16.237 33.000 41.599 1.00 90.62 671 ILE A N 1
ATOM 5308 C CA . ILE A 1 671 ? -16.896 34.066 40.836 1.00 90.62 671 ILE A CA 1
ATOM 5309 C C . ILE A 1 671 ? -18.324 33.635 40.495 1.00 90.62 671 ILE A C 1
ATOM 5311 O O . ILE A 1 671 ? -18.536 32.488 40.107 1.00 90.62 671 ILE A O 1
ATOM 5315 N N . GLY A 1 672 ? -19.315 34.515 40.613 1.00 90.31 672 GLY A N 1
ATOM 5316 C CA . GLY A 1 672 ? -20.696 34.176 40.267 1.00 90.31 672 GLY A CA 1
ATOM 5317 C C . GLY A 1 672 ? -21.712 35.282 40.507 1.00 90.31 672 GLY A C 1
ATOM 5318 O O . GLY A 1 672 ? -21.357 36.395 40.870 1.00 90.31 672 GLY A O 1
ATOM 5319 N N . ILE A 1 673 ? -22.982 34.986 40.255 1.00 92.38 673 ILE A N 1
ATOM 5320 C CA . ILE A 1 673 ? -24.087 35.935 40.368 1.00 92.38 673 ILE A CA 1
ATOM 5321 C C . ILE A 1 673 ? -24.700 35.882 41.764 1.00 92.38 673 ILE A C 1
ATOM 5323 O O . ILE A 1 673 ? -24.858 34.811 42.350 1.00 92.38 673 ILE A O 1
ATOM 5327 N N . ALA A 1 674 ? -25.059 37.060 42.262 1.00 90.75 674 ALA A N 1
ATOM 5328 C CA . ALA A 1 674 ? -25.730 37.310 43.519 1.00 90.75 674 ALA A CA 1
ATOM 5329 C C . ALA A 1 674 ? -26.986 38.152 43.298 1.00 90.75 674 ALA A C 1
ATOM 5331 O O . ALA A 1 674 ? -26.905 39.207 42.662 1.00 90.75 674 ALA A O 1
ATOM 5332 N N . LYS A 1 675 ? -28.125 37.697 43.830 1.00 87.00 675 LYS A N 1
ATOM 5333 C CA . LYS A 1 675 ? -29.391 38.434 43.798 1.00 87.00 675 LYS A CA 1
ATOM 5334 C C . LYS A 1 675 ? -29.795 38.863 45.206 1.00 87.00 675 LYS A C 1
ATOM 5336 O O . LYS A 1 675 ? -29.967 38.011 46.069 1.00 87.00 675 LYS A O 1
ATOM 5341 N N . ASP A 1 676 ? -29.908 40.173 45.412 1.00 88.88 676 ASP A N 1
ATOM 5342 C CA . ASP A 1 676 ? -30.300 40.804 46.678 1.00 88.88 676 ASP A CA 1
ATOM 5343 C C . ASP A 1 676 ? -31.409 41.830 46.398 1.00 88.88 676 ASP A C 1
ATOM 5345 O O . ASP A 1 676 ? -31.183 42.867 45.768 1.00 88.88 676 ASP A O 1
ATOM 5349 N N . GLY A 1 677 ? -32.634 41.523 46.810 1.00 87.88 677 GLY A N 1
ATOM 5350 C CA . GLY A 1 677 ? -33.850 42.221 46.416 1.00 87.88 677 GLY A CA 1
ATOM 5351 C C . GLY A 1 677 ? -33.999 42.290 44.892 1.00 87.88 677 GLY A C 1
ATOM 5352 O O . GLY A 1 677 ? -34.024 41.275 44.190 1.00 87.88 677 GLY A O 1
ATOM 5353 N N . SER A 1 678 ? -34.087 43.511 44.360 1.00 81.00 678 SER A N 1
ATOM 5354 C CA . SER A 1 678 ? -34.115 43.775 42.914 1.00 81.00 678 SER A CA 1
ATOM 5355 C C . SER A 1 678 ? -32.723 43.872 42.272 1.00 81.00 678 SER A C 1
ATOM 5357 O O . SER A 1 678 ? -32.626 43.974 41.049 1.00 81.00 678 SER A O 1
ATOM 5359 N N . SER A 1 679 ? -31.644 43.836 43.063 1.00 87.94 679 SER A N 1
ATOM 5360 C CA . SER A 1 679 ? -30.271 43.992 42.582 1.00 87.94 679 SER A CA 1
ATOM 5361 C C . SER A 1 679 ? -29.674 42.654 42.154 1.00 87.94 679 SER A C 1
ATOM 5363 O O . SER A 1 679 ? -29.697 41.682 42.909 1.00 87.94 679 SER A O 1
ATOM 5365 N N . ILE A 1 680 ? -29.099 42.610 40.949 1.00 90.75 680 ILE A N 1
ATOM 5366 C CA . ILE A 1 680 ? -28.343 41.461 40.439 1.00 90.75 680 ILE A CA 1
ATOM 5367 C C . ILE A 1 680 ? -26.902 41.900 40.196 1.00 90.75 680 ILE A C 1
ATOM 5369 O O . ILE A 1 680 ? -26.629 42.815 39.413 1.00 90.75 680 ILE A O 1
ATOM 5373 N N . THR A 1 681 ? -25.967 41.237 40.871 1.00 94.31 681 THR A N 1
ATOM 5374 C CA . THR A 1 681 ? -24.544 41.576 40.816 1.00 94.31 681 THR A CA 1
ATOM 5375 C C . THR A 1 681 ? -23.688 40.364 40.480 1.00 94.31 681 THR A C 1
ATOM 5377 O O . THR A 1 681 ? -23.939 39.258 40.946 1.00 94.31 681 THR A O 1
ATOM 5380 N N . LEU A 1 682 ? -22.653 40.571 39.669 1.00 94.69 682 LEU A N 1
ATOM 5381 C CA . LEU A 1 682 ? -21.533 39.647 39.547 1.00 94.69 682 LEU A CA 1
ATOM 5382 C C . LEU A 1 682 ? -20.574 39.897 40.708 1.00 94.69 682 LEU A C 1
ATOM 5384 O O . LEU A 1 682 ? -20.103 41.019 40.882 1.00 94.69 682 LEU A O 1
ATOM 5388 N N . GLN A 1 683 ? -20.256 38.851 41.456 1.00 93.31 683 GLN A N 1
ATOM 5389 C CA . GLN A 1 683 ? -19.396 38.880 42.626 1.00 93.31 683 GLN A CA 1
ATOM 5390 C C . GLN A 1 683 ? -18.206 37.943 42.453 1.00 93.31 683 GLN A C 1
ATOM 5392 O O . GLN A 1 683 ? -18.310 36.886 41.832 1.00 93.31 683 GLN A O 1
ATOM 5397 N N . ILE A 1 684 ? -17.075 38.332 43.029 1.00 90.38 684 ILE A N 1
ATOM 5398 C CA . ILE A 1 684 ? -15.960 37.436 43.316 1.00 90.38 684 ILE A CA 1
ATOM 5399 C C . ILE A 1 684 ? -15.684 37.474 44.810 1.00 90.38 684 ILE A C 1
ATOM 5401 O O . ILE A 1 684 ? -15.543 38.544 45.402 1.00 90.38 684 ILE A O 1
ATOM 5405 N N . VAL A 1 685 ? -15.620 36.294 45.407 1.00 85.50 685 VAL A N 1
ATOM 5406 C CA . VAL A 1 685 ? -15.407 36.078 46.834 1.00 85.50 685 VAL A CA 1
ATOM 5407 C C . VAL A 1 685 ? -14.166 35.217 46.993 1.00 85.50 685 VAL A C 1
ATOM 5409 O O . VAL A 1 685 ? -13.960 34.272 46.236 1.00 85.50 685 VAL A O 1
ATOM 5412 N N . ASP A 1 686 ? -13.336 35.536 47.975 1.00 88.19 686 ASP A N 1
ATOM 5413 C CA . ASP A 1 686 ? -12.102 34.809 48.267 1.00 88.19 686 ASP A CA 1
ATOM 5414 C C . ASP A 1 686 ? -11.989 34.541 49.773 1.00 88.19 686 ASP A C 1
ATOM 5416 O O . ASP A 1 686 ? -12.709 35.136 50.575 1.00 88.19 686 ASP A O 1
ATOM 5420 N N . ASN A 1 687 ? -11.094 33.643 50.181 1.00 83.81 687 ASN A N 1
ATOM 5421 C CA . ASN A 1 687 ? -10.900 33.242 51.576 1.00 83.81 687 ASN A CA 1
ATOM 5422 C C . ASN A 1 687 ? -12.164 32.629 52.219 1.00 83.81 687 ASN A C 1
ATOM 5424 O O . ASN A 1 687 ? -12.404 32.808 53.414 1.00 83.81 687 ASN A O 1
ATOM 5428 N N . ALA A 1 688 ? -12.980 31.900 51.453 1.00 78.00 688 ALA A N 1
ATOM 5429 C CA . ALA A 1 688 ? -13.938 30.962 52.039 1.00 78.00 688 ALA A CA 1
ATOM 5430 C C . ALA A 1 688 ? -13.133 29.769 52.564 1.00 78.00 688 ALA A C 1
ATOM 5432 O O . ALA A 1 688 ? -12.500 29.073 51.776 1.00 78.00 688 ALA A O 1
ATOM 5433 N N . ALA A 1 689 ? -13.057 29.598 53.882 1.00 80.31 689 ALA A N 1
ATOM 5434 C CA . ALA A 1 689 ? -12.044 28.752 54.498 1.00 80.31 689 ALA A CA 1
ATOM 5435 C C . ALA A 1 689 ? -12.599 27.837 55.593 1.00 80.31 689 ALA A C 1
ATOM 5437 O O . ALA A 1 689 ? -13.494 28.202 56.360 1.00 80.31 689 ALA A O 1
ATOM 5438 N N . ILE A 1 690 ? -12.010 26.649 55.669 1.00 61.78 690 ILE A N 1
ATOM 5439 C CA . ILE A 1 690 ? -12.183 25.644 56.715 1.00 61.78 690 ILE A CA 1
ATOM 5440 C C . ILE A 1 690 ? -10.808 25.314 57.304 1.00 61.78 690 ILE A C 1
ATOM 5442 O O . ILE A 1 690 ? -9.802 25.377 56.598 1.00 61.78 690 ILE A O 1
ATOM 5446 N N . ASP A 1 691 ? -10.749 24.983 58.592 1.00 72.19 691 ASP A N 1
ATOM 5447 C CA . ASP A 1 691 ? -9.498 24.604 59.259 1.00 72.19 691 ASP A CA 1
ATOM 5448 C C . ASP A 1 691 ? -9.227 23.093 59.108 1.00 72.19 691 ASP A C 1
ATOM 5450 O O . ASP A 1 691 ? -9.925 22.290 59.738 1.00 72.19 691 ASP A O 1
ATOM 5454 N N . PRO A 1 692 ? -8.247 22.669 58.286 1.00 50.84 692 PRO A N 1
ATOM 5455 C CA . PRO A 1 692 ? -7.964 21.251 58.080 1.00 50.84 692 PRO A CA 1
ATOM 5456 C C . PRO A 1 692 ? -7.346 20.572 59.311 1.00 50.84 692 PRO A C 1
ATOM 5458 O O . PRO A 1 692 ? -7.412 19.348 59.407 1.00 50.84 692 PRO A O 1
ATOM 5461 N N . ASP A 1 693 ? -6.796 21.343 60.253 1.00 54.97 693 ASP A N 1
ATOM 5462 C CA . ASP A 1 693 ? -6.151 20.831 61.464 1.00 54.97 693 ASP A CA 1
ATOM 5463 C C . ASP A 1 693 ? -7.130 20.769 62.656 1.00 54.97 693 ASP A C 1
ATOM 5465 O O . ASP A 1 693 ? -6.847 20.116 63.661 1.00 54.97 693 ASP A O 1
ATOM 5469 N N . ASN A 1 694 ? -8.318 21.378 62.530 1.00 54.56 694 ASN A N 1
ATOM 5470 C CA . ASN A 1 694 ? -9.375 21.368 63.545 1.00 54.56 694 ASN A CA 1
ATOM 5471 C C . ASN A 1 694 ? -10.741 20.945 62.973 1.00 54.56 694 ASN A C 1
ATOM 5473 O O . ASN A 1 694 ? -11.681 21.734 62.854 1.00 54.56 694 ASN A O 1
ATOM 5477 N N . SER A 1 695 ? -10.859 19.664 62.619 1.00 56.62 695 SER A N 1
ATOM 5478 C CA . SER A 1 695 ? -12.119 19.020 62.203 1.00 56.62 695 SER A CA 1
ATOM 5479 C C . SER A 1 695 ? -12.859 19.687 61.032 1.00 56.62 695 SER A C 1
ATOM 5481 O O . SER A 1 695 ? -14.060 19.468 60.875 1.00 56.62 695 SER A O 1
ATOM 5483 N N . PHE A 1 696 ? -12.167 20.456 60.183 1.00 55.38 696 PHE A N 1
ATOM 5484 C CA . PHE A 1 696 ? -12.743 21.119 59.005 1.00 55.38 696 PHE A CA 1
ATOM 5485 C C . PHE A 1 696 ? -13.862 22.117 59.331 1.00 55.38 696 PHE A C 1
ATOM 5487 O O . PHE A 1 696 ? -14.733 22.379 58.499 1.00 55.38 696 PHE A O 1
ATOM 5494 N N . VAL A 1 697 ? -13.844 22.700 60.533 1.00 72.44 697 VAL A N 1
ATOM 5495 C CA . VAL A 1 697 ? -14.802 23.743 60.915 1.00 72.44 697 VAL A CA 1
ATOM 5496 C C . VAL A 1 697 ? -14.611 24.969 60.020 1.00 72.44 697 VAL A C 1
ATOM 5498 O O . VAL A 1 697 ? -13.482 25.365 59.721 1.00 72.44 697 VAL A O 1
ATOM 5501 N N . THR A 1 698 ? -15.715 25.583 59.586 1.00 73.50 698 THR A N 1
ATOM 5502 C CA . THR A 1 698 ? -15.686 26.823 58.802 1.00 73.50 698 THR A CA 1
ATOM 5503 C C . THR A 1 698 ? -15.113 27.964 59.628 1.00 73.50 698 THR A C 1
ATOM 5505 O O . THR A 1 698 ? -15.733 28.425 60.582 1.00 73.50 698 THR A O 1
ATOM 5508 N N . THR A 1 699 ? -13.939 28.442 59.227 1.00 82.62 699 THR A N 1
ATOM 5509 C CA . THR A 1 699 ? -13.268 29.596 59.836 1.00 82.62 699 THR A CA 1
ATOM 5510 C C . THR A 1 699 ? -13.599 30.896 59.118 1.00 82.62 699 THR A C 1
ATOM 5512 O O . THR A 1 699 ? -13.477 31.970 59.700 1.00 82.62 699 THR A O 1
ATOM 5515 N N . SER A 1 700 ? -14.059 30.822 57.867 1.00 84.19 700 SER A N 1
ATOM 5516 C CA . SER A 1 700 ? -14.523 31.980 57.109 1.00 84.19 700 SER A CA 1
ATOM 5517 C C . SER A 1 700 ? -15.546 31.568 56.056 1.00 84.19 700 SER A C 1
ATOM 5519 O O . SER A 1 700 ? -15.327 30.621 55.303 1.00 84.19 700 SER A O 1
ATOM 5521 N N . LYS A 1 701 ? -16.648 32.319 55.949 1.00 82.31 701 LYS A N 1
ATOM 5522 C CA . LYS A 1 701 ? -17.656 32.137 54.886 1.00 82.31 701 LYS A CA 1
ATOM 5523 C C . LYS A 1 701 ? -17.255 32.790 53.552 1.00 82.31 701 LYS A C 1
ATOM 5525 O O . LYS A 1 701 ? -17.976 32.652 52.570 1.00 82.31 701 LYS A O 1
ATOM 5530 N N . GLY A 1 702 ? -16.097 33.449 53.511 1.00 83.12 702 GLY A N 1
ATOM 5531 C CA . GLY A 1 702 ? -15.585 34.160 52.345 1.00 83.12 702 GLY A CA 1
ATOM 5532 C C . GLY A 1 702 ? -15.766 35.670 52.456 1.00 83.12 702 GLY A C 1
ATOM 5533 O O . GLY A 1 702 ? -16.725 36.161 53.046 1.00 83.12 702 GLY A O 1
ATOM 5534 N N . ASN A 1 703 ? -14.821 36.397 51.874 1.00 89.62 703 ASN A N 1
ATOM 5535 C CA . ASN A 1 703 ? -14.788 37.850 51.815 1.00 89.62 703 ASN A CA 1
ATOM 5536 C C . ASN A 1 703 ? -15.126 38.293 50.392 1.00 89.62 703 ASN A C 1
ATOM 5538 O O . ASN A 1 703 ? -14.485 37.843 49.440 1.00 89.62 703 ASN A O 1
ATOM 5542 N N . LEU A 1 704 ? -16.109 39.181 50.238 1.00 89.75 704 LEU A N 1
ATOM 5543 C CA . LEU A 1 704 ? -16.429 39.774 48.942 1.00 89.75 704 LEU A CA 1
ATOM 5544 C C . LEU A 1 704 ? -15.264 40.662 48.484 1.00 89.75 704 LEU A C 1
ATOM 5546 O O . LEU A 1 704 ? -14.944 41.654 49.132 1.00 89.75 704 LEU A O 1
ATOM 5550 N N . ILE A 1 705 ? -14.631 40.293 47.374 1.00 91.31 705 ILE A N 1
ATOM 5551 C CA . ILE A 1 705 ? -13.451 40.978 46.834 1.00 91.31 705 ILE A CA 1
ATOM 5552 C C . ILE A 1 705 ? -13.851 42.056 45.835 1.00 91.31 705 ILE A C 1
ATOM 5554 O O . ILE A 1 705 ? -13.311 43.158 45.858 1.00 91.31 705 ILE A O 1
ATOM 5558 N N . ALA A 1 706 ? -14.792 41.747 44.946 1.00 89.19 706 ALA A N 1
ATOM 5559 C CA . ALA A 1 706 ? -15.364 42.733 44.043 1.00 89.19 706 ALA A CA 1
ATOM 5560 C C . ALA A 1 706 ? -16.799 42.358 43.686 1.00 89.19 706 ALA A C 1
ATOM 5562 O O . ALA A 1 706 ? -17.147 41.179 43.607 1.00 89.19 706 ALA A O 1
ATOM 5563 N N . SER A 1 707 ? -17.617 43.380 43.447 1.00 92.50 707 SER A N 1
ATOM 5564 C CA . SER A 1 707 ? -18.995 43.246 42.991 1.00 92.50 707 SER A CA 1
ATOM 5565 C C . SER A 1 707 ? -19.284 44.271 41.901 1.00 92.50 707 SER A C 1
ATOM 5567 O O . SER A 1 707 ? -18.739 45.376 41.924 1.00 92.50 707 SER A O 1
ATOM 5569 N N . LYS A 1 708 ? -20.115 43.904 40.926 1.00 91.50 708 LYS A N 1
ATOM 5570 C CA . LYS A 1 708 ? -20.547 44.788 39.842 1.00 91.50 708 LYS A CA 1
ATOM 5571 C C . LYS A 1 708 ? -21.985 44.473 39.444 1.00 91.50 708 LYS A C 1
ATOM 5573 O O . LYS A 1 708 ? -22.297 43.317 39.169 1.00 91.50 708 LYS A O 1
ATOM 5578 N N . SER A 1 709 ? -22.834 45.496 39.344 1.00 91.44 709 SER A N 1
ATOM 5579 C CA . SER A 1 709 ? -24.187 45.340 38.799 1.00 91.44 709 SER A CA 1
ATOM 5580 C C . SER A 1 709 ? -24.137 44.848 37.359 1.00 91.44 709 SER A C 1
ATOM 5582 O O . SER A 1 709 ? -23.338 45.329 36.548 1.00 91.44 709 SER A O 1
ATOM 5584 N N . ILE A 1 710 ? -24.994 43.885 37.043 1.00 87.62 710 ILE A N 1
ATOM 5585 C CA . ILE A 1 710 ? -25.059 43.281 35.719 1.00 87.62 710 ILE A CA 1
ATOM 5586 C C . ILE A 1 710 ? -26.510 43.151 35.274 1.00 87.62 710 ILE A C 1
ATOM 5588 O O . ILE A 1 710 ? -27.408 42.939 36.085 1.00 87.62 710 ILE A O 1
ATOM 5592 N N . SER A 1 711 ? -26.733 43.316 33.976 1.00 81.88 711 SER A N 1
ATOM 5593 C CA . SER A 1 711 ? -28.038 43.180 33.343 1.00 81.88 711 SER A CA 1
ATOM 5594 C C . SER A 1 711 ? -28.027 42.025 32.345 1.00 81.88 711 SER A C 1
ATOM 5596 O O . SER A 1 711 ? -26.986 41.660 31.793 1.00 81.88 711 SER A O 1
ATOM 5598 N N . GLY A 1 712 ? -29.204 41.445 32.120 1.00 85.00 712 GLY A N 1
ATOM 5599 C CA . GLY A 1 712 ? -29.400 40.294 31.245 1.00 85.00 712 GLY A CA 1
ATOM 5600 C C . GLY A 1 712 ? -29.871 39.060 32.009 1.00 85.00 712 GLY A C 1
ATOM 5601 O O . GLY A 1 712 ? -30.323 39.144 33.147 1.00 85.00 712 GLY A O 1
ATOM 5602 N N . SER A 1 713 ? -29.800 37.910 31.344 1.00 82.88 713 SER A N 1
ATOM 5603 C CA . SER A 1 713 ? -30.236 36.618 31.885 1.00 82.88 713 SER A CA 1
ATOM 5604 C C . SER A 1 713 ? -29.138 35.560 31.880 1.00 82.88 713 SER A C 1
ATOM 5606 O O . SER A 1 713 ? -29.296 34.527 32.521 1.00 82.88 713 SER A O 1
ATOM 5608 N N . LYS A 1 714 ? -28.026 35.790 31.170 1.00 86.31 714 LYS A N 1
ATOM 5609 C CA . LYS A 1 714 ? -26.945 34.817 30.981 1.00 86.31 714 LYS A CA 1
ATOM 5610 C C . LYS A 1 714 ? -25.570 35.445 31.156 1.00 86.31 714 LYS A C 1
ATOM 5612 O O . LYS A 1 714 ? -25.371 36.618 30.849 1.00 86.31 714 LYS A O 1
ATOM 5617 N N . ILE A 1 715 ? -24.621 34.645 31.627 1.00 89.69 715 ILE A N 1
ATOM 5618 C CA . ILE A 1 715 ? -23.210 35.010 31.762 1.00 89.69 715 ILE A CA 1
ATOM 5619 C C . ILE A 1 715 ? -22.335 33.769 31.599 1.00 89.69 715 ILE A C 1
ATOM 5621 O O . ILE A 1 715 ? -22.722 32.673 31.993 1.00 89.69 715 ILE A O 1
ATOM 5625 N N . TRP A 1 716 ? -21.137 33.930 31.052 1.00 91.12 716 TRP A N 1
ATOM 5626 C CA . TRP A 1 716 ? -20.128 32.881 31.020 1.00 91.12 716 TRP A CA 1
ATOM 5627 C C . TRP A 1 716 ? -19.052 33.180 32.051 1.00 91.12 716 TRP A C 1
ATOM 5629 O O . TRP A 1 716 ? -18.508 34.279 32.076 1.00 91.12 716 TRP A O 1
ATOM 5639 N N . LEU A 1 717 ? -18.722 32.203 32.887 1.00 85.50 717 LEU A N 1
ATOM 5640 C CA . LEU A 1 717 ? -17.701 32.312 33.927 1.00 85.50 717 LEU A CA 1
ATOM 5641 C C . LEU A 1 717 ? -16.550 31.377 33.580 1.00 85.50 717 LEU A C 1
ATOM 5643 O O . LEU A 1 717 ? -16.774 30.243 33.167 1.00 85.50 717 LEU A O 1
ATOM 5647 N N . ARG A 1 718 ? -15.314 31.841 33.730 1.00 78.00 718 ARG A N 1
ATOM 5648 C CA . ARG A 1 718 ? -14.100 31.083 33.430 1.00 78.00 718 ARG A CA 1
ATOM 5649 C C . ARG A 1 718 ? -13.147 31.114 34.609 1.00 78.00 718 ARG A C 1
ATOM 5651 O O . ARG A 1 718 ? -12.977 32.142 35.253 1.00 78.00 718 ARG A O 1
ATOM 5658 N N . TYR A 1 719 ? -12.487 29.993 34.843 1.00 73.75 719 TYR A N 1
ATOM 5659 C CA . TYR A 1 719 ? -11.464 29.833 35.856 1.00 73.75 719 TYR A CA 1
ATOM 5660 C C . TYR A 1 719 ? -10.210 29.178 35.233 1.00 73.75 719 TYR A C 1
ATOM 5662 O O . TYR A 1 719 ? -10.324 28.159 34.553 1.00 73.75 719 TYR A O 1
ATOM 5670 N N . GLN A 1 720 ? -9.026 29.784 35.401 1.00 72.31 720 GLN A N 1
ATOM 5671 C CA . GLN A 1 720 ? -7.727 29.303 34.896 1.00 72.31 720 GLN A CA 1
ATOM 5672 C C . GLN A 1 720 ? -6.789 28.913 36.048 1.00 72.31 720 GLN A C 1
ATOM 5674 O O . GLN A 1 720 ? -6.544 29.734 36.934 1.00 72.31 720 GLN A O 1
ATOM 5679 N N . ILE A 1 721 ? -6.235 27.696 36.017 1.00 62.59 721 ILE A N 1
ATOM 5680 C CA . ILE A 1 721 ? -5.415 27.122 37.099 1.00 62.59 721 ILE A CA 1
ATOM 5681 C C . ILE A 1 721 ? -3.956 26.975 36.663 1.00 62.59 721 ILE A C 1
ATOM 5683 O O . ILE A 1 721 ? -3.665 26.387 35.620 1.00 62.59 721 ILE A O 1
ATOM 5687 N N . SER A 1 722 ? -3.040 27.447 37.510 1.00 57.88 722 SER A N 1
ATOM 5688 C CA . SER A 1 722 ? -1.600 27.185 37.437 1.00 57.88 722 SER A CA 1
ATOM 5689 C C . SER A 1 722 ? -1.149 26.448 38.696 1.00 57.88 722 SER A C 1
ATOM 5691 O O . SER A 1 722 ? -1.252 26.997 39.790 1.00 57.88 722 SER A O 1
ATOM 5693 N N . THR A 1 723 ? -0.618 25.230 38.558 1.00 49.06 723 THR A N 1
ATOM 5694 C CA . THR A 1 723 ? -0.086 24.422 39.679 1.00 49.06 723 THR A CA 1
ATOM 5695 C C . THR A 1 723 ? 1.404 24.665 39.950 1.00 49.06 723 THR A C 1
ATOM 5697 O O . THR A 1 723 ? 1.978 24.075 40.863 1.00 49.06 723 THR A O 1
ATOM 5700 N N . VAL A 1 724 ? 2.038 25.562 39.185 1.00 48.06 724 VAL A N 1
ATOM 5701 C CA . VAL A 1 724 ? 3.399 26.052 39.448 1.00 48.06 724 VAL A CA 1
ATOM 5702 C C . VAL A 1 724 ? 3.364 26.958 40.679 1.00 48.06 724 VAL A C 1
ATOM 5704 O O . VAL A 1 724 ? 2.622 27.936 40.690 1.00 48.06 724 VAL A O 1
ATOM 5707 N N . SER A 1 725 ? 4.147 26.629 41.711 1.00 46.25 725 SER A N 1
ATOM 5708 C CA . SER A 1 725 ? 4.091 27.309 43.013 1.00 46.25 725 SER A CA 1
ATOM 5709 C C . SER A 1 725 ? 4.389 28.823 42.907 1.00 46.25 725 SER A C 1
ATOM 5711 O O . SER A 1 725 ? 5.407 29.192 42.315 1.00 46.25 725 SER A O 1
ATOM 5713 N N . PRO A 1 726 ? 3.550 29.705 43.494 1.00 49.44 726 PRO A N 1
ATOM 5714 C CA . PRO A 1 726 ? 2.347 29.372 44.255 1.00 49.44 726 PRO A CA 1
ATOM 5715 C C . PRO A 1 726 ? 1.152 29.062 43.340 1.00 49.44 726 PRO A C 1
ATOM 5717 O O . PRO A 1 726 ? 0.929 29.748 42.341 1.00 49.44 726 PRO A O 1
ATOM 5720 N N . ASN A 1 727 ? 0.357 28.058 43.721 1.00 59.25 727 ASN A N 1
ATOM 5721 C CA . ASN A 1 727 ? -0.794 27.610 42.937 1.00 59.25 727 ASN A CA 1
ATOM 5722 C C . ASN A 1 727 ? -1.792 28.763 42.771 1.00 59.25 727 ASN A C 1
ATOM 5724 O O . ASN A 1 727 ? -2.325 29.267 43.761 1.00 59.25 727 ASN A O 1
ATOM 5728 N N . ARG A 1 728 ? -2.021 29.191 41.528 1.00 72.12 728 ARG A N 1
ATOM 5729 C CA . ARG A 1 728 ? -2.761 30.416 41.211 1.00 72.12 728 ARG A CA 1
ATOM 5730 C C . ARG A 1 728 ? -4.021 30.115 40.430 1.00 72.12 728 ARG A C 1
ATOM 5732 O O . ARG A 1 728 ? -3.996 29.319 39.491 1.00 72.12 728 ARG A O 1
ATOM 5739 N N . SER A 1 729 ? -5.059 30.861 40.790 1.00 72.25 729 SER A N 1
ATOM 5740 C CA . SER A 1 729 ? -6.399 30.697 40.278 1.00 72.25 729 SER A CA 1
ATOM 5741 C C . SER A 1 729 ? -6.975 32.004 39.722 1.00 72.25 729 SER A C 1
ATOM 5743 O O . SER A 1 729 ? -7.314 32.894 40.498 1.00 72.25 729 SER A O 1
ATOM 5745 N N . THR A 1 730 ? -7.095 32.147 38.399 1.00 84.75 730 THR A N 1
ATOM 5746 C CA . THR A 1 730 ? -7.591 33.384 37.763 1.00 84.75 730 THR A CA 1
ATOM 5747 C C . THR A 1 730 ? -9.041 33.250 37.311 1.00 84.75 730 THR A C 1
ATOM 5749 O O . THR A 1 730 ? -9.343 32.420 36.454 1.00 84.75 730 THR A O 1
ATOM 5752 N N . PHE A 1 731 ? -9.928 34.100 37.837 1.00 85.19 731 PHE A N 1
ATOM 5753 C CA . PHE A 1 731 ? -11.348 34.140 37.472 1.00 85.19 731 PHE A CA 1
ATOM 5754 C C . PHE A 1 731 ? -11.650 35.227 36.438 1.00 85.19 731 PHE A C 1
ATOM 5756 O O . PHE A 1 731 ? -11.209 36.372 36.550 1.00 85.19 731 PHE A O 1
ATOM 5763 N N . LEU A 1 732 ? -12.420 34.863 35.417 1.00 89.25 732 LEU A N 1
ATOM 5764 C CA . LEU A 1 732 ? -12.877 35.744 34.351 1.00 89.25 732 LEU A CA 1
ATOM 5765 C C . LEU A 1 732 ? -14.379 35.556 34.124 1.00 89.25 732 LEU A C 1
ATOM 5767 O O . LEU A 1 732 ? -14.922 34.489 34.394 1.00 89.25 732 LEU A O 1
ATOM 5771 N N . TYR A 1 733 ? -15.044 36.559 33.561 1.00 91.31 733 TYR A N 1
ATOM 5772 C CA . TYR A 1 733 ? -16.418 36.440 33.074 1.00 91.31 733 TYR A CA 1
ATOM 5773 C C . TYR A 1 733 ? -16.570 37.041 31.682 1.00 91.31 733 TYR A C 1
ATOM 5775 O O . TYR A 1 733 ? -15.725 37.805 31.224 1.00 91.31 733 TYR A O 1
ATOM 5783 N N . SER A 1 734 ? -17.667 36.708 31.021 1.00 89.06 734 SER A N 1
ATOM 5784 C CA . SER A 1 734 ? -18.059 37.237 29.725 1.00 89.06 734 SER A CA 1
ATOM 5785 C C . SER A 1 734 ? -19.581 37.338 29.661 1.00 89.06 734 SER A C 1
ATOM 5787 O O . SER A 1 734 ? -20.275 36.437 30.127 1.00 89.06 734 SER A O 1
ATOM 5789 N N . THR A 1 735 ? -20.116 38.410 29.078 1.00 88.81 735 THR A N 1
ATOM 5790 C CA . THR A 1 735 ? -21.557 38.560 28.790 1.00 88.81 735 THR A CA 1
ATOM 5791 C C . THR A 1 735 ? -21.914 38.206 27.346 1.00 88.81 735 THR A C 1
ATOM 5793 O O . THR A 1 735 ? -23.088 38.186 26.998 1.00 88.81 735 THR A O 1
ATOM 5796 N N . ASP A 1 736 ? -20.916 37.913 26.508 1.00 82.44 736 ASP A N 1
ATOM 5797 C CA . ASP A 1 736 ? -21.062 37.646 25.070 1.00 82.44 736 ASP A CA 1
ATOM 5798 C C . ASP A 1 736 ? -20.448 36.299 24.634 1.00 82.44 736 ASP A C 1
ATOM 5800 O O . ASP A 1 736 ? -20.425 35.984 23.443 1.00 82.44 736 ASP A O 1
ATOM 5804 N N . ARG A 1 737 ? -19.919 35.517 25.590 1.00 76.81 737 ARG A N 1
ATOM 5805 C CA . ARG A 1 737 ? -19.132 34.276 25.428 1.00 76.81 737 ARG A CA 1
ATOM 5806 C C . ARG A 1 737 ? -17.789 34.437 24.706 1.00 76.81 737 ARG A C 1
ATOM 5808 O O . ARG A 1 737 ? -16.982 33.508 24.708 1.00 76.81 737 ARG A O 1
ATOM 5815 N N . LYS A 1 738 ? -17.527 35.570 24.066 1.00 74.69 738 LYS A N 1
ATOM 5816 C CA . LYS A 1 738 ? -16.365 35.774 23.190 1.00 74.69 738 LYS A CA 1
ATOM 5817 C C . LYS A 1 738 ? -15.241 36.481 23.933 1.00 74.69 738 LYS A C 1
ATOM 5819 O O . LYS A 1 738 ? -14.081 36.086 23.824 1.00 74.69 738 LYS A O 1
ATOM 5824 N N . THR A 1 739 ? -15.597 37.466 24.746 1.00 85.25 739 THR A N 1
ATOM 5825 C CA . THR A 1 739 ? -14.656 38.334 25.446 1.00 85.25 739 THR A CA 1
ATOM 5826 C C . THR A 1 739 ? -14.681 38.020 26.932 1.00 85.25 739 THR A C 1
ATOM 5828 O O . THR A 1 739 ? -15.628 38.376 27.631 1.00 85.25 739 THR A O 1
ATOM 5831 N N . PHE A 1 740 ? -13.641 37.343 27.425 1.00 83.25 740 PHE A N 1
ATOM 5832 C CA . PHE A 1 740 ? -13.486 37.057 28.850 1.00 83.25 740 PHE A CA 1
ATOM 5833 C C . PHE A 1 740 ? -12.627 38.118 29.519 1.00 83.25 740 PHE A C 1
ATOM 5835 O O . PHE A 1 740 ? -11.463 38.310 29.171 1.00 83.25 740 PHE A O 1
ATOM 5842 N N . VAL A 1 741 ? -13.205 38.774 30.513 1.00 88.81 741 VAL A N 1
ATOM 5843 C CA . VAL A 1 741 ? -12.575 39.825 31.298 1.00 88.81 741 VAL A CA 1
ATOM 5844 C C . VAL A 1 741 ? -12.264 39.262 32.674 1.00 88.81 741 VAL A C 1
ATOM 5846 O O . VAL A 1 741 ? -13.148 38.725 33.343 1.00 88.81 741 VAL A O 1
ATOM 5849 N N . LYS A 1 742 ? -11.004 39.374 33.102 1.00 89.88 742 LYS A N 1
ATOM 5850 C CA . LYS A 1 742 ? -10.607 39.020 34.468 1.00 89.88 742 LYS A CA 1
ATOM 5851 C C . LYS A 1 742 ? -11.379 39.882 35.462 1.00 89.88 742 LYS A C 1
ATOM 5853 O O . LYS A 1 742 ? -11.460 41.096 35.285 1.00 89.88 742 LYS A O 1
ATOM 5858 N N . PHE A 1 743 ? -11.926 39.261 36.500 1.00 86.75 743 PHE A N 1
ATOM 5859 C CA . PHE A 1 743 ? -12.718 39.959 37.504 1.00 86.75 743 PHE A CA 1
ATOM 5860 C C . PHE A 1 743 ? -12.225 39.609 38.897 1.00 86.75 743 PHE A C 1
ATOM 5862 O O . PHE A 1 743 ? -12.268 38.454 39.302 1.00 86.75 743 PHE A O 1
ATOM 5869 N N . GLY A 1 744 ? -11.726 40.629 39.593 1.00 84.88 744 GLY A N 1
ATOM 5870 C CA . GLY A 1 744 ? -11.034 40.498 40.870 1.00 84.88 744 GLY A CA 1
ATOM 5871 C C . GLY A 1 744 ? -9.602 39.972 40.764 1.00 84.88 744 GLY A C 1
ATOM 5872 O O . GLY A 1 744 ? -9.008 39.856 39.685 1.00 84.88 744 GLY A O 1
ATOM 5873 N N . GLN A 1 745 ? -9.025 39.718 41.935 1.00 83.56 745 GLN A N 1
ATOM 5874 C CA . GLN A 1 745 ? -7.670 39.197 42.083 1.00 83.56 745 GLN A CA 1
ATOM 5875 C C . GLN A 1 745 ? -7.609 37.684 41.830 1.00 83.56 745 GLN A C 1
ATOM 5877 O O . GLN A 1 745 ? -8.635 37.009 41.761 1.00 83.56 745 GLN A O 1
ATOM 5882 N N . ASP A 1 746 ? -6.395 37.146 41.699 1.00 80.75 746 ASP A N 1
ATOM 5883 C CA . ASP A 1 746 ? -6.221 35.695 41.625 1.00 80.75 746 ASP A CA 1
ATOM 5884 C C . ASP A 1 746 ? -6.351 35.070 43.015 1.00 80.75 746 ASP A C 1
ATOM 5886 O O . ASP A 1 746 ? -5.718 35.551 43.955 1.00 80.75 746 ASP A O 1
ATOM 5890 N N . HIS A 1 747 ? -7.083 33.962 43.130 1.00 77.75 747 HIS A N 1
ATOM 5891 C CA . HIS A 1 747 ? -7.056 33.152 44.344 1.00 77.75 747 HIS A CA 1
ATOM 5892 C C . HIS A 1 747 ? -5.752 32.337 44.376 1.00 77.75 747 HIS A C 1
ATOM 5894 O O . HIS A 1 747 ? -5.436 31.578 43.455 1.00 77.75 747 HIS A O 1
ATOM 5900 N N . ILE A 1 748 ? -4.957 32.514 45.428 1.00 76.62 748 ILE A N 1
ATOM 5901 C CA . ILE A 1 748 ? -3.724 31.756 45.643 1.00 76.62 748 ILE A CA 1
ATOM 5902 C C . ILE A 1 748 ? -4.005 30.685 46.681 1.00 76.62 748 ILE A C 1
ATOM 5904 O O . ILE A 1 748 ? -4.168 30.997 47.858 1.00 76.62 748 ILE A O 1
ATOM 5908 N N . THR A 1 749 ? -4.016 29.425 46.259 1.00 62.03 749 THR A N 1
ATOM 5909 C CA . THR A 1 749 ? -4.272 28.318 47.177 1.00 62.03 749 THR A CA 1
ATOM 5910 C C . THR A 1 749 ? -3.126 28.212 48.177 1.00 62.03 749 THR A C 1
ATOM 5912 O O . THR A 1 749 ? -1.964 28.024 47.788 1.00 62.03 749 THR A O 1
ATOM 5915 N N . LYS A 1 750 ? -3.429 28.299 49.475 1.00 58.91 750 LYS A N 1
ATOM 5916 C CA . LYS A 1 750 ? -2.418 28.191 50.533 1.00 58.91 750 LYS A CA 1
ATOM 5917 C C . LYS A 1 750 ? -1.711 26.837 50.443 1.00 58.91 750 LYS A C 1
ATOM 5919 O O . LYS A 1 750 ? -2.334 25.785 50.575 1.00 58.91 750 LYS A O 1
ATOM 5924 N N . GLN A 1 751 ? -0.392 26.837 50.242 1.00 50.94 751 GLN A N 1
ATOM 5925 C CA . GLN A 1 751 ? 0.427 25.634 50.404 1.00 50.94 751 GLN A CA 1
ATOM 5926 C C . GLN A 1 751 ? 0.760 25.472 51.891 1.00 50.94 751 GLN A C 1
ATOM 5928 O O . GLN A 1 751 ? 1.473 26.304 52.461 1.00 50.94 751 GLN A O 1
ATOM 5933 N N . GLY A 1 752 ? 0.216 24.431 52.529 1.00 42.41 752 GLY A N 1
ATOM 5934 C CA . GLY A 1 752 ? 0.555 24.087 53.908 1.00 42.41 752 GLY A CA 1
ATOM 5935 C C . GLY A 1 752 ? 2.067 23.916 54.035 1.00 42.41 752 GLY A C 1
ATOM 5936 O O . GLY A 1 752 ? 2.669 23.121 53.320 1.00 42.41 752 GLY A O 1
ATOM 5937 N N . GLY A 1 753 ? 2.706 24.705 54.895 1.00 44.19 753 GLY A N 1
ATOM 5938 C CA . GLY A 1 753 ? 4.152 24.636 55.060 1.00 44.19 753 GLY A CA 1
ATOM 5939 C C . GLY A 1 753 ? 4.567 25.109 56.438 1.00 44.19 753 GLY A C 1
ATOM 5940 O O . GLY A 1 753 ? 4.414 26.290 56.755 1.00 44.19 753 GLY A O 1
ATOM 5941 N N . ARG A 1 754 ? 5.096 24.164 57.220 1.00 41.09 754 ARG A N 1
ATOM 5942 C CA . ARG A 1 754 ? 5.668 24.332 58.558 1.00 41.09 754 ARG A CA 1
ATOM 5943 C C . ARG A 1 754 ? 6.440 25.660 58.705 1.00 41.09 754 ARG A C 1
ATOM 5945 O O . ARG A 1 754 ? 7.365 25.930 57.951 1.00 41.09 754 ARG A O 1
ATOM 5952 N N . ASN A 1 755 ? 5.984 26.422 59.701 1.00 40.69 755 ASN A N 1
ATOM 5953 C CA . ASN A 1 755 ? 6.516 27.579 60.437 1.00 40.69 755 ASN A CA 1
ATOM 5954 C C . ASN A 1 755 ? 7.082 28.831 59.711 1.00 40.69 755 ASN A C 1
ATOM 5956 O O . ASN A 1 755 ? 7.686 28.805 58.642 1.00 40.69 755 ASN A O 1
ATOM 5960 N N . VAL A 1 756 ? 6.813 29.969 60.362 1.00 42.66 756 VAL A N 1
ATOM 5961 C CA . VAL A 1 756 ? 6.929 31.358 59.884 1.00 42.66 756 VAL A CA 1
ATOM 5962 C C . VAL A 1 756 ? 8.327 31.957 60.112 1.00 42.66 756 VAL A C 1
ATOM 5964 O O . VAL A 1 756 ? 8.735 32.850 59.370 1.00 42.66 756 VAL A O 1
ATOM 5967 N N . LEU A 1 757 ? 9.106 31.433 61.064 1.00 38.94 757 LEU A N 1
ATOM 5968 C CA . LEU A 1 757 ? 10.415 31.991 61.425 1.00 38.94 757 LEU A CA 1
ATOM 5969 C C . LEU A 1 757 ? 11.472 31.741 60.334 1.00 38.94 757 LEU A C 1
ATOM 5971 O O . LEU A 1 757 ? 12.247 32.636 59.999 1.00 38.94 757 LEU A O 1
ATOM 5975 N N . GLY A 1 758 ? 11.438 30.567 59.693 1.00 42.31 758 GLY A N 1
ATOM 5976 C CA . GLY A 1 758 ? 12.340 30.244 58.580 1.00 42.31 758 GLY A CA 1
ATOM 5977 C C . GLY A 1 758 ? 12.062 31.058 57.310 1.00 42.31 758 GLY A C 1
ATOM 5978 O O . GLY A 1 758 ? 12.982 31.384 56.559 1.00 42.31 758 GLY A O 1
ATOM 5979 N N . ARG A 1 759 ? 10.799 31.450 57.082 1.00 41.94 759 ARG A N 1
ATOM 5980 C CA . ARG A 1 759 ? 10.421 32.272 55.918 1.00 41.94 759 ARG A CA 1
ATOM 5981 C C . ARG A 1 759 ? 10.816 33.732 56.083 1.00 41.94 759 ARG A C 1
ATOM 5983 O O . ARG A 1 759 ? 11.142 34.369 55.083 1.00 41.94 759 ARG A O 1
ATOM 5990 N N . LEU A 1 760 ? 10.780 34.259 57.307 1.00 42.19 760 LEU A N 1
ATOM 5991 C CA . LEU A 1 760 ? 11.119 35.654 57.577 1.00 42.19 760 LEU A CA 1
ATOM 5992 C C . LEU A 1 760 ? 12.614 35.917 57.325 1.00 42.19 760 LEU A C 1
ATOM 5994 O O . LEU A 1 760 ? 12.953 36.850 56.601 1.00 42.19 760 LEU A O 1
ATOM 5998 N N . LEU A 1 761 ? 13.495 35.038 57.816 1.00 41.59 761 LEU A N 1
ATOM 5999 C CA . LEU A 1 761 ? 14.949 35.173 57.653 1.00 41.59 761 LEU A CA 1
ATOM 6000 C C . LEU A 1 761 ? 15.397 35.024 56.189 1.00 41.59 761 LEU A C 1
ATOM 6002 O O . LEU A 1 761 ? 16.220 35.800 55.706 1.00 41.59 761 LEU A O 1
ATOM 6006 N N . ALA A 1 762 ? 14.799 34.090 55.445 1.00 37.03 762 ALA A N 1
ATOM 6007 C CA . ALA A 1 762 ? 15.120 33.893 54.034 1.00 37.03 762 ALA A CA 1
ATOM 6008 C C . ALA A 1 762 ? 14.601 35.034 53.137 1.00 37.03 762 ALA A C 1
ATOM 6010 O O . ALA A 1 762 ? 15.293 35.448 52.207 1.00 37.03 762 ALA A O 1
ATOM 6011 N N . ASN A 1 763 ? 13.406 35.579 53.404 1.00 36.47 763 ASN A N 1
ATOM 6012 C CA . ASN A 1 763 ? 12.862 36.680 52.599 1.00 36.47 763 ASN A CA 1
ATOM 6013 C C . ASN A 1 763 ? 13.618 37.992 52.806 1.00 36.47 763 ASN A C 1
ATOM 6015 O O . ASN A 1 763 ? 13.823 38.720 51.837 1.00 36.47 763 ASN A O 1
ATOM 6019 N N . VAL A 1 764 ? 14.033 38.301 54.038 1.00 43.59 764 VAL A N 1
ATOM 6020 C CA . VAL A 1 764 ? 14.815 39.515 54.319 1.00 43.59 764 VAL A CA 1
ATOM 6021 C C . VAL A 1 764 ? 16.189 39.433 53.646 1.00 43.59 764 VAL A C 1
ATOM 6023 O O . VAL A 1 764 ? 16.611 40.401 53.015 1.00 43.59 764 VAL A O 1
ATOM 6026 N N . TYR A 1 765 ? 16.834 38.263 53.665 1.00 40.53 765 TYR A N 1
ATOM 6027 C CA . TYR A 1 765 ? 18.096 38.025 52.961 1.00 40.53 765 TYR A CA 1
ATOM 6028 C C . TYR A 1 765 ? 17.966 38.205 51.435 1.00 40.53 765 TYR A C 1
ATOM 6030 O O . TYR A 1 765 ? 18.674 39.017 50.840 1.00 40.53 765 TYR A O 1
ATOM 6038 N N . TRP A 1 766 ? 17.008 37.525 50.792 1.00 36.69 766 TRP A N 1
ATOM 6039 C CA . TRP A 1 766 ? 16.881 37.542 49.328 1.00 36.69 766 TRP A CA 1
ATOM 6040 C C . TRP A 1 766 ? 16.291 38.835 48.757 1.00 36.69 766 TRP A C 1
ATOM 6042 O O . TRP A 1 766 ? 16.627 39.206 47.632 1.00 36.69 766 TRP A O 1
ATOM 6052 N N . ARG A 1 767 ? 15.435 39.549 49.501 1.00 39.41 767 ARG A N 1
ATOM 6053 C CA . ARG A 1 767 ? 14.930 40.865 49.069 1.00 39.41 767 ARG A CA 1
ATOM 6054 C C . ARG A 1 767 ? 16.007 41.937 49.139 1.00 39.41 767 ARG A C 1
ATOM 6056 O O . ARG A 1 767 ? 16.095 42.744 48.221 1.00 39.41 767 ARG A O 1
ATOM 6063 N N . THR A 1 768 ? 16.845 41.910 50.171 1.00 39.31 768 THR A N 1
ATOM 6064 C CA . THR A 1 768 ? 17.947 42.869 50.315 1.00 39.31 768 THR A CA 1
ATOM 6065 C C . THR A 1 768 ? 19.034 42.593 49.273 1.00 39.31 768 THR A C 1
ATOM 6067 O O . THR A 1 768 ? 19.470 43.515 48.590 1.00 39.31 768 THR A O 1
ATOM 6070 N N . ALA A 1 769 ? 19.372 41.318 49.041 1.00 37.38 769 ALA A N 1
ATOM 6071 C CA . ALA A 1 769 ? 20.331 40.916 48.011 1.00 37.38 769 ALA A CA 1
ATOM 6072 C C . ALA A 1 769 ? 19.860 41.257 46.583 1.00 37.38 769 ALA A C 1
ATOM 6074 O O . ALA A 1 769 ? 20.629 41.817 45.808 1.00 37.38 769 ALA A O 1
ATOM 6075 N N . ASN A 1 770 ? 18.594 40.993 46.234 1.00 36.12 770 ASN A N 1
ATOM 6076 C CA . ASN A 1 770 ? 18.079 41.299 44.892 1.00 36.12 770 ASN A CA 1
ATOM 6077 C C . ASN A 1 770 ? 17.834 42.795 44.669 1.00 36.12 770 ASN A C 1
ATOM 6079 O O . ASN A 1 770 ? 18.063 43.282 43.568 1.00 36.12 770 ASN A O 1
ATOM 6083 N N . TYR A 1 771 ? 17.395 43.542 45.684 1.00 37.72 771 TYR A N 1
ATOM 6084 C CA . TYR A 1 771 ? 17.204 44.986 45.542 1.00 37.72 771 TYR A CA 1
ATOM 6085 C C . TYR A 1 771 ? 18.542 45.718 45.385 1.00 37.72 771 TYR A C 1
ATOM 6087 O O . TYR A 1 771 ? 18.665 46.559 44.497 1.00 37.72 771 TYR A O 1
ATOM 6095 N N . ILE A 1 772 ? 19.568 45.352 46.163 1.00 40.00 772 ILE A N 1
ATOM 6096 C CA . ILE A 1 772 ? 20.924 45.894 45.997 1.00 40.00 772 ILE A CA 1
ATOM 6097 C C . ILE A 1 772 ? 21.497 45.465 44.640 1.00 40.00 772 ILE A C 1
ATOM 6099 O O . ILE A 1 772 ? 21.989 46.312 43.903 1.00 40.00 772 ILE A O 1
ATOM 6103 N N . SER A 1 773 ? 21.340 44.195 44.249 1.00 37.09 773 SER A N 1
ATOM 6104 C CA . SER A 1 773 ? 21.861 43.678 42.976 1.00 37.09 773 SER A CA 1
ATOM 6105 C C . SER A 1 773 ? 21.169 44.240 41.731 1.00 37.09 773 SER A C 1
ATOM 6107 O O . SER A 1 773 ? 21.777 44.208 40.670 1.00 37.09 773 SER A O 1
ATOM 6109 N N . VAL A 1 774 ? 19.926 44.726 41.821 1.00 37.31 774 VAL A N 1
ATOM 6110 C CA . VAL A 1 774 ? 19.212 45.358 40.694 1.00 37.31 774 VAL A CA 1
ATOM 6111 C C . VAL A 1 774 ? 19.425 46.872 40.678 1.00 37.31 774 VAL A C 1
ATOM 6113 O O . VAL A 1 774 ? 19.521 47.456 39.605 1.00 37.31 774 VAL A O 1
ATOM 6116 N N . SER A 1 775 ? 19.554 47.510 41.844 1.00 37.72 775 SER A N 1
ATOM 6117 C CA . SER A 1 775 ? 19.708 48.970 41.940 1.00 37.72 775 SER A CA 1
ATOM 6118 C C . SER A 1 775 ? 21.156 49.441 41.741 1.00 37.72 775 SER A C 1
ATOM 6120 O O . SER A 1 775 ? 21.361 50.581 41.347 1.00 37.72 775 SER A O 1
ATOM 6122 N N . HIS A 1 776 ? 22.160 48.583 41.972 1.00 38.84 776 HIS A N 1
ATOM 6123 C CA . HIS A 1 776 ? 23.557 48.842 41.571 1.00 38.84 776 HIS A CA 1
ATOM 6124 C C . HIS A 1 776 ? 23.832 48.540 40.084 1.00 38.84 776 HIS A C 1
ATOM 6126 O O . HIS A 1 776 ? 24.872 48.929 39.563 1.00 38.84 776 HIS A O 1
ATOM 6132 N N . ALA A 1 777 ? 22.929 47.829 39.401 1.00 38.78 777 ALA A N 1
ATOM 6133 C CA . ALA A 1 777 ? 23.161 47.205 38.099 1.00 38.78 777 ALA A CA 1
ATOM 6134 C C . ALA A 1 777 ? 22.349 47.877 36.976 1.00 38.78 777 ALA A C 1
ATOM 6136 O O . ALA A 1 777 ? 21.555 47.220 36.299 1.00 38.78 777 ALA A O 1
ATOM 6137 N N . ASP A 1 778 ? 22.523 49.189 36.804 1.00 39.84 778 ASP A N 1
ATOM 6138 C CA . ASP A 1 778 ? 21.812 50.081 35.868 1.00 39.84 778 ASP A CA 1
ATOM 6139 C C . ASP A 1 778 ? 22.050 49.747 34.361 1.00 39.84 778 ASP A C 1
ATOM 6141 O O . ASP A 1 778 ? 22.520 50.559 33.570 1.00 39.84 778 ASP A O 1
ATOM 6145 N N . TYR A 1 779 ? 21.755 48.512 33.925 1.00 42.94 779 TYR A N 1
ATOM 6146 C CA . TYR A 1 779 ? 22.199 47.924 32.643 1.00 42.94 779 TYR A CA 1
ATOM 6147 C C . TYR A 1 779 ? 21.160 47.917 31.519 1.00 42.94 779 TYR A C 1
ATOM 6149 O O . TYR A 1 779 ? 21.309 47.194 30.532 1.00 42.94 779 TYR A O 1
ATOM 6157 N N . ARG A 1 780 ? 20.090 48.711 31.628 1.00 40.75 780 ARG A N 1
ATOM 6158 C CA . ARG A 1 780 ? 19.115 48.869 30.530 1.00 40.75 780 ARG A CA 1
ATOM 6159 C C . ARG A 1 780 ? 19.349 50.094 29.646 1.00 40.75 780 ARG A C 1
ATOM 6161 O O . ARG A 1 780 ? 18.541 50.314 28.746 1.00 40.75 780 ARG A O 1
ATOM 6168 N N . ARG A 1 781 ? 20.410 50.886 29.854 1.00 43.56 781 ARG A N 1
ATOM 6169 C CA . ARG A 1 781 ? 20.611 52.142 29.106 1.00 43.56 781 ARG A CA 1
ATOM 6170 C C . ARG A 1 781 ? 22.070 52.515 28.805 1.00 43.56 781 ARG A C 1
ATOM 6172 O O . ARG A 1 781 ? 22.468 53.642 29.073 1.00 43.56 781 ARG A O 1
ATOM 6179 N N . THR A 1 782 ? 22.841 51.646 28.152 1.00 46.44 782 THR A N 1
ATOM 6180 C CA . THR A 1 782 ? 24.098 52.085 27.510 1.00 46.44 782 THR A CA 1
ATOM 6181 C C . THR A 1 782 ? 24.224 51.578 26.063 1.00 46.44 782 THR A C 1
ATOM 6183 O O . THR A 1 782 ? 24.136 50.370 25.834 1.00 46.44 782 THR A O 1
ATOM 6186 N N . PRO A 1 783 ? 24.450 52.476 25.075 1.00 48.28 783 PRO A N 1
ATOM 6187 C CA . PRO A 1 783 ? 24.717 52.142 23.664 1.00 48.28 783 PRO A CA 1
ATOM 6188 C C . PRO A 1 783 ? 25.884 51.165 23.439 1.00 48.28 783 PRO A C 1
ATOM 6190 O O . PRO A 1 783 ? 26.023 50.586 22.365 1.00 48.28 783 PRO A O 1
ATOM 6193 N N . ASP A 1 784 ? 26.731 50.961 24.445 1.00 46.94 784 ASP A N 1
ATOM 6194 C CA . ASP A 1 784 ? 27.930 50.127 24.362 1.00 46.94 784 ASP A CA 1
ATOM 6195 C C . ASP A 1 784 ? 27.631 48.622 24.371 1.00 46.94 784 ASP A C 1
ATOM 6197 O O . ASP A 1 784 ? 28.368 47.847 23.762 1.00 46.94 784 ASP A O 1
ATOM 6201 N N . ILE A 1 785 ? 26.494 48.198 24.942 1.00 48.34 785 ILE A N 1
ATOM 6202 C CA . ILE A 1 785 ? 26.062 46.791 24.899 1.00 48.34 785 ILE A CA 1
ATOM 6203 C C . ILE A 1 785 ? 25.654 46.357 23.484 1.00 48.34 785 ILE A C 1
ATOM 6205 O O . ILE A 1 785 ? 25.784 45.181 23.151 1.00 48.34 785 ILE A O 1
ATOM 6209 N N . GLU A 1 786 ? 25.199 47.282 22.630 1.00 49.94 786 GLU A N 1
ATOM 6210 C CA . GLU A 1 786 ? 24.920 46.986 21.217 1.00 49.94 786 GLU A CA 1
ATOM 6211 C C . GLU A 1 786 ? 26.197 46.776 20.396 1.00 49.94 786 GLU A C 1
ATOM 6213 O O . GLU A 1 786 ? 26.167 46.039 19.413 1.00 49.94 786 GLU A O 1
ATOM 6218 N N . LYS A 1 787 ? 27.329 47.361 20.807 1.00 49.41 787 LYS A N 1
ATOM 6219 C CA . LYS A 1 787 ? 28.625 47.213 20.118 1.00 49.41 787 LYS A CA 1
ATOM 6220 C C . LYS A 1 787 ? 29.274 45.843 20.347 1.00 49.41 787 LYS A C 1
ATOM 6222 O O . LYS A 1 787 ? 30.142 45.451 19.576 1.00 49.41 787 LYS A O 1
ATOM 6227 N N . LEU A 1 788 ? 28.843 45.123 21.385 1.00 45.97 788 LEU A N 1
ATOM 6228 C CA . LEU A 1 788 ? 29.306 43.776 21.745 1.00 45.97 788 LEU A CA 1
ATOM 6229 C C . LEU A 1 788 ? 28.388 42.659 21.222 1.00 45.97 788 LEU A C 1
ATOM 6231 O O . LEU A 1 788 ? 28.636 41.481 21.486 1.00 45.97 788 LEU A O 1
ATOM 6235 N N . ARG A 1 789 ? 27.314 43.014 20.505 1.00 50.94 789 ARG A N 1
ATOM 6236 C CA . ARG A 1 789 ? 26.431 42.050 19.843 1.00 50.94 789 ARG A CA 1
ATOM 6237 C C . ARG A 1 789 ? 27.017 41.669 18.483 1.00 50.94 789 ARG A C 1
ATOM 6239 O O . ARG A 1 789 ? 27.436 42.567 17.751 1.00 50.94 789 ARG A O 1
ATOM 6246 N N . PRO A 1 790 ? 27.013 40.380 18.113 1.00 39.91 790 PRO A N 1
ATOM 6247 C CA . PRO A 1 790 ? 27.436 39.979 16.784 1.00 39.91 790 PRO A CA 1
ATOM 6248 C C . PRO A 1 790 ? 26.501 40.593 15.728 1.00 39.91 790 PRO A C 1
ATOM 6250 O O . PRO A 1 790 ? 25.278 40.539 15.865 1.00 39.91 790 PRO A O 1
ATOM 6253 N N . ARG A 1 791 ? 27.074 41.194 14.686 1.00 43.12 791 ARG A N 1
ATOM 6254 C CA . ARG A 1 791 ? 26.370 41.631 13.468 1.00 43.12 791 ARG A CA 1
ATOM 6255 C C . ARG A 1 791 ? 26.306 40.445 12.489 1.00 43.12 791 ARG A C 1
ATOM 6257 O O . ARG A 1 791 ? 26.951 39.441 12.763 1.00 43.12 791 ARG A O 1
ATOM 6264 N N . PRO A 1 792 ? 25.544 40.455 11.387 1.00 35.47 792 PRO A N 1
ATOM 6265 C CA . PRO A 1 792 ? 25.570 39.382 10.384 1.00 35.47 792 PRO A CA 1
ATOM 6266 C C . PRO A 1 792 ? 26.323 39.777 9.102 1.00 35.47 792 PRO A C 1
ATOM 6268 O O . PRO A 1 792 ? 26.078 40.837 8.539 1.00 35.47 792 PRO A O 1
ATOM 6271 N N . TYR A 1 793 ? 27.192 38.886 8.616 1.00 39.22 793 TYR A N 1
ATOM 6272 C CA . TYR A 1 793 ? 27.812 38.927 7.288 1.00 39.22 793 TYR A CA 1
ATOM 6273 C C . TYR A 1 793 ? 28.215 37.506 6.855 1.00 39.22 793 TYR A C 1
ATOM 6275 O O . TYR A 1 793 ? 28.614 36.713 7.712 1.00 39.22 793 TYR A O 1
ATOM 6283 N N . SER A 1 794 ? 28.109 37.197 5.556 1.00 47.72 794 SER A N 1
ATOM 6284 C CA . SER A 1 794 ? 27.911 35.845 5.009 1.00 47.72 794 SER A CA 1
ATOM 6285 C C . SER A 1 794 ? 29.004 35.234 4.104 1.00 47.72 794 SER A C 1
ATOM 6287 O O . SER A 1 794 ? 29.176 35.788 3.036 1.00 47.72 794 SER A O 1
ATOM 6289 N N . ASP A 1 795 ? 29.578 34.050 4.403 1.00 40.62 795 ASP A N 1
ATOM 6290 C CA . ASP A 1 795 ? 29.833 32.983 3.395 1.00 40.62 795 ASP A CA 1
ATOM 6291 C C . ASP A 1 795 ? 29.416 31.582 3.902 1.00 40.62 795 ASP A C 1
ATOM 6293 O O . ASP A 1 795 ? 29.565 31.269 5.084 1.00 40.62 795 ASP A O 1
ATOM 6297 N N . GLY A 1 796 ? 28.827 30.767 3.019 1.00 40.12 796 GLY A N 1
ATOM 6298 C CA . GLY A 1 796 ? 28.077 29.546 3.350 1.00 40.12 796 GLY A CA 1
ATOM 6299 C C . GLY A 1 796 ? 28.758 28.206 3.037 1.00 40.12 796 GLY A C 1
ATOM 6300 O O . GLY A 1 796 ? 29.936 28.136 2.710 1.00 40.12 796 GLY A O 1
ATOM 6301 N N . LEU A 1 797 ? 27.958 27.137 3.142 1.00 32.66 797 LEU A N 1
ATOM 6302 C CA . LEU A 1 797 ? 28.281 25.738 2.831 1.00 32.66 797 LEU A CA 1
ATOM 6303 C C . LEU A 1 797 ? 27.389 25.248 1.675 1.00 32.66 797 LEU A C 1
ATOM 6305 O O . LEU A 1 797 ? 26.177 25.473 1.704 1.00 32.66 797 LEU A O 1
ATOM 6309 N N . SER A 1 798 ? 27.970 24.557 0.687 1.00 41.53 798 SER A N 1
ATOM 6310 C CA . SER A 1 798 ? 27.247 23.823 -0.365 1.00 41.53 798 SER A CA 1
ATOM 6311 C C . SER A 1 798 ? 27.439 22.305 -0.246 1.00 41.53 798 SER A C 1
ATOM 6313 O O . SER A 1 798 ? 28.303 21.813 0.469 1.00 41.53 798 SER A O 1
ATOM 6315 N N . HIS A 1 799 ? 26.576 21.564 -0.929 1.00 38.19 799 HIS A N 1
ATOM 6316 C CA . HIS A 1 799 ? 26.103 20.210 -0.625 1.00 38.19 799 HIS A CA 1
ATOM 6317 C C . HIS A 1 799 ? 26.884 19.086 -1.340 1.00 38.19 799 HIS A C 1
ATOM 6319 O O . HIS A 1 799 ? 26.304 18.064 -1.686 1.00 38.19 799 HIS A O 1
ATOM 6325 N N . GLU A 1 800 ? 28.197 19.243 -1.540 1.00 42.03 800 GLU A N 1
ATOM 6326 C CA . GLU A 1 800 ? 29.012 18.263 -2.293 1.00 42.03 800 GLU A CA 1
ATOM 6327 C C . GLU A 1 800 ? 30.369 17.922 -1.641 1.00 42.03 800 GLU A C 1
ATOM 6329 O O . GLU A 1 800 ? 31.289 17.481 -2.317 1.00 42.03 800 GLU A O 1
ATOM 6334 N N . GLY A 1 801 ? 30.533 18.129 -0.328 1.00 43.03 801 GLY A N 1
ATOM 6335 C CA . GLY A 1 801 ? 31.811 17.845 0.353 1.00 43.03 801 GLY A CA 1
ATOM 6336 C C . GLY A 1 801 ? 32.962 18.781 -0.057 1.00 43.03 801 GLY A C 1
ATOM 6337 O O . GLY A 1 801 ? 34.131 18.472 0.142 1.00 43.03 801 GLY A O 1
ATOM 6338 N N . LEU A 1 802 ? 32.649 19.942 -0.638 1.00 44.22 802 LEU A N 1
ATOM 6339 C CA . LEU A 1 802 ? 33.594 20.999 -1.010 1.00 44.22 802 LEU A CA 1
ATOM 6340 C C . LEU A 1 802 ? 33.087 22.346 -0.472 1.00 44.22 802 LEU A C 1
ATOM 6342 O O . LEU A 1 802 ? 31.921 22.709 -0.657 1.00 44.22 802 LEU A O 1
ATOM 6346 N N . VAL A 1 803 ? 33.971 23.094 0.188 1.00 45.62 803 VAL A N 1
ATOM 6347 C CA . VAL A 1 803 ? 33.767 24.475 0.638 1.00 45.62 803 VAL A CA 1
ATOM 6348 C C . VAL A 1 803 ? 34.374 25.411 -0.403 1.00 45.62 803 VAL A C 1
ATOM 6350 O O . VAL A 1 803 ? 35.593 25.544 -0.514 1.00 45.62 803 VAL A O 1
ATOM 6353 N N . ASN A 1 804 ? 33.517 26.063 -1.181 1.00 44.09 804 ASN A N 1
ATOM 6354 C CA . ASN A 1 804 ? 33.939 26.975 -2.239 1.00 44.09 804 ASN A CA 1
ATOM 6355 C C . ASN A 1 804 ? 34.089 28.395 -1.684 1.00 44.09 804 ASN A C 1
ATOM 6357 O O . ASN A 1 804 ? 33.124 28.967 -1.175 1.00 44.09 804 ASN A O 1
ATOM 6361 N N . LEU A 1 805 ? 35.291 28.968 -1.788 1.00 43.53 805 LEU A N 1
ATOM 6362 C CA . LEU A 1 805 ? 35.561 30.347 -1.388 1.00 43.53 805 LEU A CA 1
ATOM 6363 C C . LEU A 1 805 ? 35.347 31.299 -2.567 1.00 43.53 805 LEU A C 1
ATOM 6365 O O . LEU A 1 805 ? 35.608 30.968 -3.723 1.00 43.53 805 LEU A O 1
ATOM 6369 N N . LYS A 1 806 ? 34.949 32.536 -2.266 1.00 33.75 806 LYS A N 1
ATOM 6370 C CA . LYS A 1 806 ? 34.704 33.592 -3.264 1.00 33.75 806 LYS A CA 1
ATOM 6371 C C . LYS A 1 806 ? 35.955 34.026 -4.057 1.00 33.75 806 LYS A C 1
ATOM 6373 O O . LYS A 1 806 ? 35.831 34.798 -4.997 1.00 33.75 806 LYS A O 1
ATOM 6378 N N . SER A 1 807 ? 37.146 33.535 -3.703 1.00 37.97 807 SER A N 1
ATOM 6379 C CA . SER A 1 807 ? 38.402 33.713 -4.451 1.00 37.97 807 SER A CA 1
ATOM 6380 C C . SER A 1 807 ? 38.599 32.688 -5.580 1.00 37.97 807 SER A C 1
ATOM 6382 O O . SER A 1 807 ? 39.718 32.533 -6.058 1.00 37.97 807 SER A O 1
ATOM 6384 N N . GLU A 1 808 ? 37.548 31.938 -5.931 1.00 38.22 808 GLU A N 1
ATOM 6385 C CA . GLU A 1 808 ? 37.555 30.802 -6.871 1.00 38.22 808 GLU A CA 1
ATOM 6386 C C . GLU A 1 808 ? 38.411 29.602 -6.424 1.00 38.22 808 GLU A C 1
ATOM 6388 O O . GLU A 1 808 ? 38.610 28.650 -7.176 1.00 38.22 808 GLU A O 1
ATOM 6393 N N . HIS A 1 809 ? 38.879 29.597 -5.172 1.00 37.31 809 HIS A N 1
ATOM 6394 C CA . HIS A 1 809 ? 39.556 28.441 -4.588 1.00 37.31 809 HIS A CA 1
ATOM 6395 C C . HIS A 1 809 ? 38.553 27.539 -3.867 1.00 37.31 809 HIS A C 1
ATOM 6397 O O . HIS A 1 809 ? 37.762 28.002 -3.042 1.00 37.31 809 HIS A O 1
ATOM 6403 N N . CYS A 1 810 ? 38.610 26.244 -4.166 1.00 42.97 810 CYS A N 1
ATOM 6404 C CA . CYS A 1 810 ? 37.740 25.230 -3.579 1.00 42.97 810 CYS A CA 1
ATOM 6405 C C . CYS A 1 810 ? 38.541 24.405 -2.566 1.00 42.97 810 CYS A C 1
ATOM 6407 O O . CYS A 1 810 ? 39.644 23.955 -2.876 1.00 42.97 810 CYS A O 1
ATOM 6409 N N . ILE A 1 811 ? 38.003 24.212 -1.361 1.00 41.41 811 ILE A N 1
ATOM 6410 C CA . ILE A 1 811 ? 38.617 23.387 -0.313 1.00 41.41 811 ILE A CA 1
ATOM 6411 C C . ILE A 1 811 ? 37.754 22.141 -0.128 1.00 41.41 811 ILE A C 1
ATOM 6413 O O . ILE A 1 811 ? 36.590 22.256 0.244 1.00 41.41 811 ILE A O 1
ATOM 6417 N N . ALA A 1 812 ? 38.299 20.954 -0.386 1.00 38.72 812 ALA A N 1
ATOM 6418 C CA . ALA A 1 812 ? 37.602 19.696 -0.116 1.00 38.72 812 ALA A CA 1
ATOM 6419 C C . ALA A 1 812 ? 37.453 19.494 1.395 1.00 38.72 812 ALA A C 1
ATOM 6421 O O . ALA A 1 812 ? 38.414 19.669 2.142 1.00 38.72 812 ALA A O 1
ATOM 6422 N N . GLY A 1 813 ? 36.242 19.171 1.837 1.00 40.03 813 GLY A N 1
ATOM 6423 C CA . GLY A 1 813 ? 35.920 18.878 3.224 1.00 40.03 813 GLY A CA 1
ATOM 6424 C C . GLY A 1 813 ? 35.045 17.635 3.294 1.00 40.03 813 GLY A C 1
ATOM 6425 O O . GLY A 1 813 ? 33.861 17.690 2.971 1.00 40.03 813 GLY A O 1
ATOM 6426 N N . ASP A 1 814 ? 35.623 16.529 3.753 1.00 34.44 814 ASP A N 1
ATOM 6427 C CA . ASP A 1 814 ? 34.970 15.216 3.762 1.00 34.44 814 ASP A CA 1
ATOM 6428 C C . ASP A 1 814 ? 33.786 15.123 4.748 1.00 34.44 814 ASP A C 1
ATOM 6430 O O . ASP A 1 814 ? 32.932 14.247 4.615 1.00 34.44 814 ASP A O 1
ATOM 6434 N N . ILE A 1 815 ? 33.693 16.033 5.731 1.00 38.09 815 ILE A N 1
ATOM 6435 C CA . ILE A 1 815 ? 32.609 16.087 6.727 1.00 38.09 815 ILE A CA 1
ATOM 6436 C C . ILE A 1 815 ? 32.214 17.543 7.030 1.00 38.09 815 ILE A C 1
ATOM 6438 O O . ILE A 1 815 ? 33.056 18.382 7.349 1.00 38.09 815 ILE A O 1
ATOM 6442 N N . VAL A 1 816 ? 30.905 17.828 7.022 1.00 40.62 816 VAL A N 1
ATOM 6443 C CA . VAL A 1 816 ? 30.311 19.090 7.501 1.00 40.62 816 VAL A CA 1
ATOM 6444 C C . VAL A 1 816 ? 29.581 18.836 8.823 1.00 40.62 816 VAL A C 1
ATOM 6446 O O . VAL A 1 816 ? 28.498 18.254 8.839 1.00 40.62 816 VAL A O 1
ATOM 6449 N N . ILE A 1 817 ? 30.150 19.280 9.948 1.00 39.38 817 ILE A N 1
ATOM 6450 C CA . ILE A 1 817 ? 29.534 19.121 11.277 1.00 39.38 817 ILE A CA 1
ATOM 6451 C C . ILE A 1 817 ? 28.617 20.317 11.564 1.00 39.38 817 ILE A C 1
ATOM 6453 O O . ILE A 1 817 ? 29.076 21.434 11.809 1.00 39.38 817 ILE A O 1
ATOM 6457 N N . HIS A 1 818 ? 27.303 20.086 11.568 1.00 37.00 818 HIS A N 1
ATOM 6458 C CA . HIS A 1 818 ? 26.306 21.111 11.876 1.00 37.00 818 HIS A CA 1
ATOM 6459 C C . HIS A 1 818 ? 25.879 21.051 13.354 1.00 37.00 818 HIS A C 1
ATOM 6461 O O . HIS A 1 818 ? 25.014 20.267 13.738 1.00 37.00 818 HIS A O 1
ATOM 6467 N N . CYS A 1 819 ? 26.455 21.902 14.208 1.00 38.75 819 CYS A N 1
ATOM 6468 C CA . CYS A 1 819 ? 26.118 21.937 15.638 1.00 38.75 819 CYS A CA 1
ATOM 6469 C C . CYS A 1 819 ? 25.002 22.947 15.944 1.00 38.75 819 CYS A C 1
ATOM 6471 O O . CYS A 1 819 ? 25.271 24.103 16.279 1.00 38.75 819 CYS A O 1
ATOM 6473 N N . THR A 1 820 ? 23.744 22.513 15.906 1.00 38.94 820 THR A N 1
ATOM 6474 C CA . THR A 1 820 ? 22.644 23.236 16.566 1.00 38.94 820 THR A CA 1
ATOM 6475 C C . THR A 1 820 ? 22.407 22.640 17.948 1.00 38.94 820 THR A C 1
ATOM 6477 O O . THR A 1 820 ? 21.663 21.677 18.099 1.00 38.94 820 THR A O 1
ATOM 6480 N N . GLY A 1 821 ? 23.062 23.201 18.966 1.00 40.94 821 GLY A N 1
ATOM 6481 C CA . GLY A 1 821 ? 22.950 22.743 20.351 1.00 40.94 821 GLY A CA 1
ATOM 6482 C C . GLY A 1 821 ? 23.777 23.581 21.330 1.00 40.94 821 GLY A C 1
ATOM 6483 O O . GLY A 1 821 ? 24.615 24.393 20.931 1.00 40.94 821 GLY A O 1
ATOM 6484 N N . PHE A 1 822 ? 23.518 23.404 22.630 1.00 42.38 822 PHE A N 1
ATOM 6485 C CA . PHE A 1 822 ? 24.250 24.080 23.712 1.00 42.38 822 PHE A CA 1
ATOM 6486 C C . PHE A 1 822 ? 25.663 23.514 23.931 1.00 42.38 822 PHE A C 1
ATOM 6488 O O . PHE A 1 822 ? 26.467 24.180 24.580 1.00 42.38 822 PHE A O 1
ATOM 6495 N N . ASP A 1 823 ? 25.972 22.352 23.350 1.00 47.34 823 ASP A N 1
ATOM 6496 C CA . ASP A 1 823 ? 27.254 21.655 23.470 1.00 47.34 823 ASP A CA 1
ATOM 6497 C C . ASP A 1 823 ? 27.976 21.515 22.121 1.00 47.34 823 ASP A C 1
ATOM 6499 O O . ASP A 1 823 ? 27.374 21.718 21.061 1.00 47.34 823 ASP A O 1
ATOM 6503 N N . LYS A 1 824 ? 29.274 21.192 22.154 1.00 51.50 824 LYS A N 1
ATOM 6504 C CA . LYS A 1 824 ? 29.999 20.810 20.938 1.00 51.50 824 LYS A CA 1
ATOM 6505 C C . LYS A 1 824 ? 29.509 19.428 20.498 1.00 51.50 824 LYS A C 1
ATOM 6507 O O . LYS A 1 824 ? 29.597 18.477 21.264 1.00 51.50 824 LYS A O 1
ATOM 6512 N N . GLY A 1 825 ? 28.949 19.331 19.295 1.00 51.47 825 GLY A N 1
ATOM 6513 C CA . GLY A 1 825 ? 28.422 18.078 18.737 1.00 51.47 825 GLY A CA 1
ATOM 6514 C C . GLY A 1 825 ? 29.497 17.095 18.262 1.00 51.47 825 GLY A C 1
ATOM 6515 O O . GLY A 1 825 ? 29.172 16.158 17.547 1.00 51.47 825 GLY A O 1
ATOM 6516 N N . ASP A 1 826 ? 30.767 17.319 18.606 1.00 52.88 826 ASP A N 1
ATOM 6517 C CA . ASP A 1 826 ? 31.900 16.474 18.222 1.00 52.88 826 ASP A CA 1
ATOM 6518 C C . ASP A 1 826 ? 32.192 15.349 19.233 1.00 52.88 826 ASP A C 1
ATOM 6520 O O . ASP A 1 826 ? 33.048 14.502 18.979 1.00 52.88 826 ASP A O 1
ATOM 6524 N N . ASP A 1 827 ? 31.465 15.300 20.358 1.00 54.09 827 ASP A N 1
ATOM 6525 C CA . ASP A 1 827 ? 31.575 14.233 21.362 1.00 54.09 827 ASP A CA 1
ATOM 6526 C C . ASP A 1 827 ? 31.177 12.843 20.819 1.00 54.09 827 ASP A C 1
ATOM 6528 O O . ASP A 1 827 ? 31.615 11.839 21.382 1.00 54.09 827 ASP A O 1
ATOM 6532 N N . GLU A 1 828 ? 30.414 12.796 19.719 1.00 52.19 828 GLU A N 1
ATOM 6533 C CA . GLU A 1 828 ? 30.016 11.576 18.994 1.00 52.19 828 GLU A CA 1
ATOM 6534 C C . GLU A 1 828 ? 31.172 10.951 18.181 1.00 52.19 828 GLU A C 1
ATOM 6536 O O . GLU A 1 828 ? 31.101 9.781 17.809 1.00 52.19 828 GLU A O 1
ATOM 6541 N N . PHE A 1 829 ? 32.256 11.695 17.907 1.00 45.94 829 PHE A N 1
ATOM 6542 C CA . PHE A 1 829 ? 33.430 11.163 17.200 1.00 45.94 829 PHE A CA 1
ATOM 6543 C C . PHE A 1 829 ? 34.405 10.472 18.166 1.00 45.94 829 PHE A C 1
ATOM 6545 O O . PHE A 1 829 ? 34.592 10.903 19.307 1.00 45.94 829 PHE A O 1
ATOM 6552 N N . GLU A 1 830 ? 35.096 9.420 17.724 1.00 58.16 830 GLU A N 1
ATOM 6553 C CA . GLU A 1 830 ? 36.145 8.772 18.527 1.00 58.16 830 GLU A CA 1
ATOM 6554 C C . GLU A 1 830 ? 37.307 9.759 18.819 1.00 58.16 830 GLU A C 1
ATOM 6556 O O . GLU A 1 830 ? 37.620 10.594 17.966 1.00 58.16 830 GLU A O 1
ATOM 6561 N N . PRO A 1 831 ? 37.957 9.729 20.005 1.00 57.88 831 PRO A N 1
ATOM 6562 C CA . PRO A 1 831 ? 39.057 10.648 20.332 1.00 57.88 831 PRO A CA 1
ATOM 6563 C C . PRO A 1 831 ? 40.208 10.688 19.308 1.00 57.88 831 PRO A C 1
ATOM 6565 O O . PRO A 1 831 ? 40.763 11.752 19.048 1.00 57.88 831 PRO A O 1
ATOM 6568 N N . SER A 1 832 ? 40.541 9.553 18.688 1.00 54.78 832 SER A N 1
ATOM 6569 C CA . SER A 1 832 ? 41.533 9.448 17.604 1.00 54.78 832 SER A CA 1
ATOM 6570 C C . SER A 1 832 ? 41.150 10.304 16.390 1.00 54.78 832 SER A C 1
ATOM 6572 O O . SER A 1 832 ? 41.953 11.113 15.925 1.00 54.78 832 SER A O 1
ATOM 6574 N N . LEU A 1 833 ? 39.894 10.198 15.950 1.00 51.59 833 LEU A N 1
ATOM 6575 C CA . LEU A 1 833 ? 39.336 10.960 14.834 1.00 51.59 833 LEU A CA 1
ATOM 6576 C C . LEU A 1 833 ? 39.220 12.460 15.159 1.00 51.59 833 LEU A C 1
ATOM 6578 O O . LEU A 1 833 ? 39.410 13.306 14.291 1.00 51.59 833 LEU A O 1
ATOM 6582 N N . ARG A 1 834 ? 38.974 12.828 16.423 1.00 57.50 834 ARG A N 1
ATOM 6583 C CA . ARG A 1 834 ? 38.969 14.240 16.857 1.00 57.50 834 ARG A CA 1
ATOM 6584 C C . ARG A 1 834 ? 40.347 14.898 16.759 1.00 57.50 834 ARG A C 1
ATOM 6586 O O . ARG A 1 834 ? 40.426 16.067 16.385 1.00 57.50 834 ARG A O 1
ATOM 6593 N N . CYS A 1 835 ? 41.416 14.166 17.071 1.00 52.62 835 CYS A N 1
ATOM 6594 C CA . CYS A 1 835 ? 42.789 14.628 16.854 1.00 52.62 835 CYS A CA 1
ATOM 6595 C C . CYS A 1 835 ? 43.120 14.746 15.360 1.00 52.62 835 CYS A C 1
ATOM 6597 O O . CYS A 1 835 ? 43.693 15.750 14.945 1.00 52.62 835 CYS A O 1
ATOM 6599 N N . GLU A 1 836 ? 42.725 13.759 14.553 1.00 48.31 836 GLU A N 1
ATOM 6600 C CA . GLU A 1 836 ? 42.963 13.738 13.102 1.00 48.31 836 GLU A CA 1
ATOM 6601 C C . GLU A 1 836 ? 42.263 14.898 12.373 1.00 48.31 836 GLU A C 1
ATOM 6603 O O . GLU A 1 836 ? 42.863 15.557 11.529 1.00 48.31 836 GLU A O 1
ATOM 6608 N N . LEU A 1 837 ? 41.026 15.218 12.767 1.00 47.69 837 LEU A N 1
ATOM 6609 C CA . LEU A 1 837 ? 40.239 16.325 12.213 1.00 47.69 837 LEU A CA 1
ATOM 6610 C C . LEU A 1 837 ? 40.609 17.706 12.795 1.00 47.69 837 LEU A C 1
ATOM 6612 O O . LEU A 1 837 ? 39.944 18.700 12.498 1.00 47.69 837 LEU A O 1
ATOM 6616 N N . GLY A 1 838 ? 41.627 17.794 13.662 1.00 48.22 838 GLY A N 1
ATOM 6617 C CA . GLY A 1 838 ? 42.035 19.044 14.314 1.00 48.22 838 GLY A CA 1
ATOM 6618 C C . GLY A 1 838 ? 40.986 19.624 15.274 1.00 48.22 838 GLY A C 1
ATOM 6619 O O . GLY A 1 838 ? 41.010 20.821 15.571 1.00 48.22 838 GLY A O 1
ATOM 6620 N N . LEU A 1 839 ? 40.044 18.800 15.747 1.00 53.44 839 LEU A N 1
ATOM 6621 C CA . LEU A 1 839 ? 38.968 19.177 16.671 1.00 53.44 839 LEU A CA 1
ATOM 6622 C C . LEU A 1 839 ? 39.445 19.248 18.132 1.00 53.44 839 LEU A C 1
ATOM 6624 O O . LEU A 1 839 ? 38.859 19.974 18.943 1.00 53.44 839 LEU A O 1
ATOM 6628 N N . GLU A 1 840 ? 40.557 18.578 18.444 1.00 53.62 840 GLU A N 1
ATOM 6629 C CA . GLU A 1 840 ? 41.259 18.637 19.726 1.00 53.62 840 GLU A CA 1
ATOM 6630 C C . GLU A 1 840 ? 42.502 19.553 19.647 1.00 53.62 840 GLU A C 1
ATOM 6632 O O . GLU A 1 840 ? 43.227 19.545 18.659 1.00 53.62 840 GLU A O 1
ATOM 6637 N N . TYR A 1 841 ? 42.742 20.388 20.668 1.00 53.44 841 TYR A N 1
ATOM 6638 C CA . TYR A 1 841 ? 43.815 21.402 20.665 1.00 53.44 841 TYR A CA 1
ATOM 6639 C C . TYR A 1 841 ? 44.903 21.110 21.699 1.00 53.44 841 TYR A C 1
ATOM 6641 O O . TYR A 1 841 ? 44.582 20.757 22.840 1.00 53.44 841 TYR A O 1
ATOM 6649 N N . ASP A 1 842 ? 46.169 21.347 21.326 1.00 50.66 842 ASP A N 1
ATOM 6650 C CA . ASP A 1 842 ? 47.302 21.357 22.253 1.00 50.66 842 ASP A CA 1
ATOM 6651 C C . ASP A 1 842 ? 47.471 22.750 22.898 1.00 50.66 842 ASP A C 1
ATOM 6653 O O . ASP A 1 842 ? 47.922 23.694 22.244 1.00 50.66 842 ASP A O 1
ATOM 6657 N N . PRO A 1 843 ? 47.164 22.910 24.199 1.00 48.59 843 PRO A N 1
ATOM 6658 C CA . PRO A 1 843 ? 47.335 24.174 24.914 1.00 48.59 843 PRO A CA 1
ATOM 6659 C C . PRO A 1 843 ? 48.787 24.671 25.011 1.00 48.59 843 PRO A C 1
ATOM 6661 O O . PRO A 1 843 ? 49.005 25.762 25.537 1.00 48.59 843 PRO A O 1
ATOM 6664 N N . LYS A 1 844 ? 49.777 23.903 24.538 1.00 49.56 844 LYS A N 1
ATOM 6665 C CA . LYS A 1 844 ? 51.189 24.307 24.499 1.00 49.56 844 LYS A CA 1
ATOM 6666 C C . LYS A 1 844 ? 51.568 25.160 23.283 1.00 49.56 844 LYS A C 1
ATOM 6668 O O . LYS A 1 844 ? 52.643 25.756 23.303 1.00 49.56 844 LYS A O 1
ATOM 6673 N N . GLU A 1 845 ? 50.722 25.268 22.257 1.00 48.91 845 GLU A N 1
ATOM 6674 C CA . GLU A 1 845 ? 51.009 26.105 21.084 1.00 48.91 845 GLU A CA 1
ATOM 6675 C C . GLU A 1 845 ? 50.486 27.540 21.248 1.00 48.91 845 GLU A C 1
ATOM 6677 O O . GLU A 1 845 ? 49.298 27.764 21.484 1.00 48.91 845 GLU A O 1
ATOM 6682 N N . PHE A 1 846 ? 51.362 28.537 21.093 1.00 51.50 846 PHE A N 1
ATOM 6683 C CA . PHE A 1 846 ? 51.035 29.962 21.230 1.00 51.50 846 PHE A CA 1
ATOM 6684 C C . PHE A 1 846 ? 50.130 30.435 20.074 1.00 51.50 846 PHE A C 1
ATOM 6686 O O . PHE A 1 846 ? 50.605 30.879 19.030 1.00 51.50 846 PHE A O 1
ATOM 6693 N N . SER A 1 847 ? 48.808 30.303 20.223 1.00 58.62 847 SER A N 1
ATOM 6694 C CA . SER A 1 847 ? 47.862 30.596 19.140 1.00 58.62 847 SER A CA 1
ATOM 6695 C C . SER A 1 847 ? 47.472 32.084 19.073 1.00 58.62 847 SER A C 1
ATOM 6697 O O . SER A 1 847 ? 47.256 32.738 20.094 1.00 58.62 847 SER A O 1
ATOM 6699 N N . ARG A 1 848 ? 47.301 32.615 17.848 1.00 59.28 848 ARG A N 1
ATOM 6700 C CA . ARG A 1 848 ? 46.752 33.958 17.507 1.00 59.28 848 ARG A CA 1
ATOM 6701 C C . ARG A 1 848 ? 45.496 34.332 18.317 1.00 59.28 848 ARG A C 1
ATOM 6703 O O . ARG A 1 848 ? 45.242 35.510 18.564 1.00 59.28 848 ARG A O 1
ATOM 6710 N N . TRP A 1 849 ? 44.740 33.335 18.772 1.00 60.47 849 TRP A N 1
ATOM 6711 C CA . TRP A 1 849 ? 43.540 33.488 19.589 1.00 60.47 849 TRP A CA 1
ATOM 6712 C C . TRP A 1 849 ? 43.796 33.947 21.022 1.00 60.47 849 TRP A C 1
ATOM 6714 O O . TRP A 1 849 ? 42.947 34.646 21.561 1.00 60.47 849 TRP A O 1
ATOM 6724 N N . ILE A 1 850 ? 44.949 33.629 21.617 1.00 66.62 850 ILE A N 1
ATOM 6725 C CA . ILE A 1 850 ? 45.310 34.115 22.959 1.00 66.62 850 ILE A CA 1
ATOM 6726 C C . ILE A 1 850 ? 45.398 35.648 22.941 1.00 66.62 850 ILE A C 1
ATOM 6728 O O . ILE A 1 850 ? 44.819 36.320 23.791 1.00 66.62 850 ILE A O 1
ATOM 6732 N N . MET A 1 851 ? 46.027 36.217 21.907 1.00 68.81 851 MET A N 1
ATOM 6733 C CA . MET A 1 851 ? 46.110 37.671 21.735 1.00 68.81 851 MET A CA 1
ATOM 6734 C C . MET A 1 851 ? 44.743 38.309 21.452 1.00 68.81 851 MET A C 1
ATOM 6736 O O . MET A 1 851 ? 44.439 39.382 21.977 1.00 68.81 851 MET A O 1
ATOM 6740 N N . LEU A 1 852 ? 43.907 37.662 20.631 1.00 66.38 852 LEU A N 1
ATOM 6741 C CA . LEU A 1 852 ? 42.545 38.132 20.352 1.00 66.38 852 LEU A CA 1
ATOM 6742 C C . LEU A 1 852 ? 41.648 38.065 21.593 1.00 66.38 852 LEU A C 1
ATOM 6744 O O . LEU A 1 852 ? 40.841 38.966 21.783 1.00 66.38 852 LEU A O 1
ATOM 6748 N N . ASP A 1 853 ? 41.823 37.064 22.456 1.00 67.56 853 ASP A N 1
ATOM 6749 C CA . ASP A 1 853 ? 41.111 36.934 23.728 1.00 67.56 853 ASP A CA 1
ATOM 6750 C C . ASP A 1 853 ? 41.511 37.998 24.730 1.00 67.56 853 ASP A C 1
ATOM 6752 O O . ASP A 1 853 ? 40.639 38.618 25.323 1.00 67.56 853 ASP A O 1
ATOM 6756 N N . GLU A 1 854 ? 42.807 38.258 24.895 1.00 74.50 854 GLU A N 1
ATOM 6757 C CA . GLU A 1 854 ? 43.253 39.345 25.764 1.00 74.50 854 GLU A CA 1
ATOM 6758 C C . GLU A 1 854 ? 42.782 40.707 25.245 1.00 74.50 854 GLU A C 1
ATOM 6760 O O . GLU A 1 854 ? 42.494 41.622 26.020 1.00 74.50 854 GLU A O 1
ATOM 6765 N N . LYS A 1 855 ? 42.728 40.885 23.920 1.00 79.19 855 LYS A N 1
ATOM 6766 C CA . LYS A 1 855 ? 42.179 42.099 23.307 1.00 79.19 855 LYS A CA 1
ATOM 6767 C C . LYS A 1 855 ? 40.665 42.182 23.509 1.00 79.19 855 LYS A C 1
ATOM 6769 O O . LYS A 1 855 ? 40.156 43.267 23.783 1.00 79.19 855 LYS A O 1
ATOM 6774 N N . ALA A 1 856 ? 39.961 41.062 23.406 1.00 75.56 856 ALA A N 1
ATOM 6775 C CA . ALA A 1 856 ? 38.523 40.979 23.598 1.00 75.56 856 ALA A CA 1
ATOM 6776 C C . ALA A 1 856 ? 38.107 41.169 25.056 1.00 75.56 856 ALA A C 1
ATOM 6778 O O . ALA A 1 856 ? 37.155 41.896 25.322 1.00 75.56 856 ALA A O 1
ATOM 6779 N N . ASP A 1 857 ? 38.846 40.589 26.001 1.00 75.62 857 ASP A N 1
ATOM 6780 C CA . ASP A 1 857 ? 38.662 40.822 27.431 1.00 75.62 857 ASP A CA 1
ATOM 6781 C C . ASP A 1 857 ? 38.858 42.297 27.753 1.00 75.62 857 ASP A C 1
ATOM 6783 O O . ASP A 1 857 ? 37.976 42.879 28.368 1.00 75.62 857 ASP A O 1
ATOM 6787 N N . ARG A 1 858 ? 39.930 42.929 27.252 1.00 80.12 858 ARG A N 1
ATOM 6788 C CA . ARG A 1 858 ? 40.129 44.382 27.386 1.00 80.12 858 ARG A CA 1
ATOM 6789 C C . ARG A 1 858 ? 38.974 45.180 26.784 1.00 80.12 858 ARG A C 1
ATOM 6791 O O . ARG A 1 858 ? 38.439 46.065 27.433 1.00 80.12 858 ARG A O 1
ATOM 6798 N N . THR A 1 859 ? 38.535 44.822 25.579 1.00 79.62 859 THR A N 1
ATOM 6799 C CA . THR A 1 859 ? 37.428 45.503 24.886 1.00 79.62 859 THR A CA 1
ATOM 6800 C C . THR A 1 859 ? 36.116 45.392 25.668 1.00 79.62 859 THR A C 1
ATOM 6802 O O . THR A 1 859 ? 35.396 46.377 25.817 1.00 79.62 859 THR A O 1
ATOM 6805 N N . VAL A 1 860 ? 35.801 44.209 26.199 1.00 74.75 860 VAL A N 1
ATOM 6806 C CA . VAL A 1 860 ? 34.621 43.981 27.044 1.00 74.75 860 VAL A CA 1
ATOM 6807 C C . VAL A 1 860 ? 34.768 44.681 28.390 1.00 74.75 860 VAL A C 1
ATOM 6809 O O . VAL A 1 860 ? 33.794 45.242 28.873 1.00 74.75 860 VAL A O 1
ATOM 6812 N N . ASP A 1 861 ? 35.962 44.701 28.972 1.00 79.00 861 ASP A N 1
ATOM 6813 C CA . ASP A 1 861 ? 36.253 45.384 30.232 1.00 79.00 861 ASP A CA 1
ATOM 6814 C C . ASP A 1 861 ? 36.231 46.906 30.100 1.00 79.00 861 ASP A C 1
ATOM 6816 O O . ASP A 1 861 ? 36.020 47.599 31.091 1.00 79.00 861 ASP A O 1
ATOM 6820 N N . ASP A 1 862 ? 36.467 47.449 28.912 1.00 78.69 862 ASP A N 1
ATOM 6821 C CA . ASP A 1 862 ? 36.351 48.881 28.645 1.00 78.69 862 ASP A CA 1
ATOM 6822 C C . ASP A 1 862 ? 34.896 49.268 28.360 1.00 78.69 862 ASP A C 1
ATOM 6824 O O . ASP A 1 862 ? 34.407 50.276 28.868 1.00 78.69 862 ASP A O 1
ATOM 6828 N N . LEU A 1 863 ? 34.174 48.444 27.591 1.00 70.50 863 LEU A N 1
ATOM 6829 C CA . LEU A 1 863 ? 32.769 48.685 27.246 1.00 70.50 863 LEU A CA 1
ATOM 6830 C C . LEU A 1 863 ? 31.807 48.357 28.397 1.00 70.50 863 LEU A C 1
ATOM 6832 O O . LEU A 1 863 ? 30.753 48.980 28.515 1.00 70.50 863 LEU A O 1
ATOM 6836 N N . LEU A 1 864 ? 32.157 47.391 29.249 1.00 69.94 864 LEU A N 1
ATOM 6837 C CA . LEU A 1 864 ? 31.380 46.932 30.403 1.00 69.94 864 LEU A CA 1
ATOM 6838 C C . LEU A 1 864 ? 32.290 46.795 31.643 1.00 69.94 864 LEU A C 1
ATOM 6840 O O . LEU A 1 864 ? 32.516 45.682 32.123 1.00 69.94 864 LEU A O 1
ATOM 6844 N N . PRO A 1 865 ? 32.777 47.910 32.226 1.00 71.00 865 PRO A N 1
ATOM 6845 C CA . PRO A 1 865 ? 33.799 47.899 33.285 1.00 71.00 865 PRO A CA 1
ATOM 6846 C C . PRO A 1 865 ? 33.418 47.133 34.547 1.00 71.00 865 PRO A C 1
ATOM 6848 O O . PRO A 1 865 ? 34.269 46.632 35.270 1.00 71.00 865 PRO A O 1
ATOM 6851 N N . TYR A 1 866 ? 32.125 46.993 34.794 1.00 62.44 866 TYR A N 1
ATOM 6852 C CA . TYR A 1 866 ? 31.573 46.232 35.906 1.00 62.44 866 TYR A CA 1
ATOM 6853 C C . TYR A 1 866 ? 31.701 44.706 35.746 1.00 62.44 866 TYR A C 1
ATOM 6855 O O . TYR A 1 866 ? 31.501 43.979 36.715 1.00 62.44 866 TYR A O 1
ATOM 6863 N N . LEU A 1 867 ? 32.007 44.205 34.542 1.00 63.84 867 LEU A N 1
ATOM 6864 C CA . LEU A 1 867 ? 32.322 42.793 34.292 1.00 63.84 867 LEU A CA 1
ATOM 6865 C C . LEU A 1 867 ? 33.821 42.481 34.452 1.00 63.84 867 LEU A C 1
ATOM 6867 O O . LEU A 1 867 ? 34.188 41.304 34.417 1.00 63.84 867 LEU A O 1
ATOM 6871 N N . ARG A 1 868 ? 34.666 43.507 34.642 1.00 71.88 868 ARG A N 1
ATOM 6872 C CA . ARG A 1 868 ? 36.127 43.387 34.786 1.00 71.88 868 ARG A CA 1
ATOM 6873 C C . ARG A 1 868 ? 36.511 42.521 35.983 1.00 71.88 868 ARG A C 1
ATOM 6875 O O . ARG A 1 868 ? 37.285 41.582 35.829 1.00 71.88 868 ARG A O 1
ATOM 6882 N N . ASP A 1 869 ? 35.864 42.769 37.121 1.00 60.38 869 ASP A N 1
ATOM 6883 C CA . ASP A 1 869 ? 36.105 42.090 38.399 1.00 60.38 869 ASP A CA 1
ATOM 6884 C C . ASP A 1 869 ? 34.944 41.151 38.769 1.00 60.38 869 ASP A C 1
ATOM 6886 O O . ASP A 1 869 ? 34.405 41.185 39.878 1.00 60.38 869 ASP A O 1
ATOM 6890 N N . ALA A 1 870 ? 34.495 40.330 37.814 1.00 55.88 870 ALA A N 1
ATOM 6891 C CA . ALA A 1 870 ? 33.401 39.394 38.058 1.00 55.88 870 ALA A CA 1
ATOM 6892 C C . ALA A 1 870 ? 33.741 38.437 39.234 1.00 55.88 870 ALA A C 1
ATOM 6894 O O . ALA A 1 870 ? 34.831 37.861 39.260 1.00 55.88 870 ALA A O 1
ATOM 6895 N N . PRO A 1 871 ? 32.830 38.235 40.207 1.00 52.41 871 PRO A N 1
ATOM 6896 C CA . PRO A 1 871 ? 33.138 37.536 41.456 1.00 52.41 871 PRO A CA 1
ATOM 6897 C C . PRO A 1 871 ? 33.547 36.070 41.239 1.00 52.41 871 PRO A C 1
ATOM 6899 O O . PRO A 1 871 ? 32.906 35.340 40.474 1.00 52.41 871 PRO A O 1
ATOM 6902 N N . SER A 1 872 ? 34.582 35.610 41.955 1.00 53.16 872 SER A N 1
ATOM 6903 C CA . SER A 1 872 ? 34.938 34.187 42.020 1.00 53.16 872 SER A CA 1
ATOM 6904 C C . SER A 1 872 ? 33.859 33.416 42.790 1.00 53.16 872 SER A C 1
ATOM 6906 O O . SER A 1 872 ? 33.384 33.853 43.840 1.00 53.16 872 SER A O 1
ATOM 6908 N N . GLN A 1 873 ? 33.401 32.284 42.249 1.00 47.12 873 GLN A N 1
ATOM 6909 C CA . GLN A 1 873 ? 32.344 31.489 42.880 1.00 47.12 873 GLN A CA 1
ATOM 6910 C C . GLN A 1 873 ? 32.906 30.397 43.795 1.00 47.12 873 GLN A C 1
ATOM 6912 O O . GLN A 1 873 ? 33.922 29.769 43.513 1.00 47.12 873 GLN A O 1
ATOM 6917 N N . TYR A 1 874 ? 32.180 30.167 44.893 1.00 36.59 874 TYR A N 1
ATOM 6918 C CA . TYR A 1 874 ? 32.345 29.070 45.847 1.00 36.59 874 TYR A CA 1
ATOM 6919 C C . TYR A 1 874 ? 32.314 27.714 45.119 1.00 36.59 874 TYR A C 1
ATOM 6921 O O . TYR A 1 874 ? 31.264 27.311 44.620 1.00 36.59 874 TYR A O 1
ATOM 6929 N N . GLY A 1 875 ? 33.449 27.008 45.086 1.00 44.38 875 GLY A N 1
ATOM 6930 C CA . GLY A 1 875 ? 33.557 25.682 44.463 1.00 44.38 875 GLY A CA 1
ATOM 6931 C C . GLY A 1 875 ? 34.734 25.482 43.506 1.00 44.38 875 GLY A C 1
ATOM 6932 O O . GLY A 1 875 ? 34.695 24.541 42.720 1.00 44.38 875 GLY A O 1
ATOM 6933 N N . ASP A 1 876 ? 35.782 26.307 43.581 1.00 38.97 876 ASP A N 1
ATOM 6934 C CA . ASP A 1 876 ? 37.005 26.202 42.762 1.00 38.97 876 ASP A CA 1
ATOM 6935 C C . ASP A 1 876 ? 37.915 25.003 43.134 1.00 38.97 876 ASP A C 1
ATOM 6937 O O . ASP A 1 876 ? 39.142 25.078 43.133 1.00 38.97 876 ASP A O 1
ATOM 6941 N N . CYS A 1 877 ? 37.328 23.852 43.463 1.00 35.28 877 CYS A N 1
ATOM 6942 C CA . CYS A 1 877 ? 38.062 22.610 43.677 1.00 35.28 877 CYS A CA 1
ATOM 6943 C C . CYS A 1 877 ? 37.533 21.550 42.705 1.00 35.28 877 CYS A C 1
ATOM 6945 O O . CYS A 1 877 ? 36.466 20.978 42.912 1.00 35.28 877 CYS A O 1
ATOM 6947 N N . ASN A 1 878 ? 38.327 21.282 41.663 1.00 39.59 878 ASN A N 1
ATOM 6948 C CA . ASN A 1 878 ? 38.198 20.198 40.676 1.00 39.59 878 ASN A CA 1
ATOM 6949 C C . ASN A 1 878 ? 37.332 20.441 39.427 1.00 39.59 878 ASN A C 1
ATOM 6951 O O . ASN A 1 878 ? 36.703 19.508 38.924 1.00 39.59 878 ASN A O 1
ATOM 6955 N N . VAL A 1 879 ? 37.387 21.627 38.809 1.00 38.09 879 VAL A N 1
ATOM 6956 C CA . VAL A 1 879 ? 37.076 21.728 37.367 1.00 38.09 879 VAL A CA 1
ATOM 6957 C C . VAL A 1 879 ? 38.309 21.295 36.565 1.00 38.09 879 VAL A C 1
ATOM 6959 O O . VAL A 1 879 ? 39.038 22.106 36.010 1.00 38.09 879 VAL A O 1
ATOM 6962 N N . THR A 1 880 ? 38.565 19.988 36.512 1.00 38.56 880 THR A N 1
ATOM 6963 C CA . THR A 1 880 ? 39.542 19.388 35.582 1.00 38.56 880 THR A CA 1
ATOM 6964 C C . THR A 1 880 ? 38.948 19.110 34.197 1.00 38.56 880 THR A C 1
ATOM 6966 O O . THR A 1 880 ? 39.659 18.672 33.296 1.00 38.56 880 THR A O 1
ATOM 6969 N N . LYS A 1 881 ? 37.657 19.393 33.965 1.00 41.97 881 LYS A N 1
ATOM 6970 C CA . LYS A 1 881 ? 37.081 19.339 32.614 1.00 41.97 881 LYS A CA 1
ATOM 6971 C C . LYS A 1 881 ? 37.458 20.605 31.842 1.00 41.97 881 LYS A C 1
ATOM 6973 O O . LYS A 1 881 ? 36.905 21.672 32.099 1.00 41.97 881 LYS A O 1
ATOM 6978 N N . ARG A 1 882 ? 38.413 20.442 30.915 1.00 46.50 882 ARG A N 1
ATOM 6979 C CA . ARG A 1 882 ? 38.900 21.438 29.944 1.00 46.50 882 ARG A CA 1
ATOM 6980 C C . ARG A 1 882 ? 37.770 22.357 29.464 1.00 46.50 882 ARG A C 1
ATOM 6982 O O . ARG A 1 882 ? 36.737 21.891 28.983 1.00 46.50 882 ARG A O 1
ATOM 6989 N N . THR A 1 883 ? 37.995 23.663 29.566 1.00 49.72 883 THR A N 1
ATOM 6990 C CA . THR A 1 883 ? 37.153 24.698 28.962 1.00 49.72 883 THR A CA 1
ATOM 6991 C C . THR A 1 883 ? 37.017 24.425 27.460 1.00 49.72 883 THR A C 1
ATOM 6993 O O . THR A 1 883 ? 38.006 24.392 26.731 1.00 49.72 883 THR A O 1
ATOM 6996 N N . ARG A 1 884 ? 35.791 24.226 26.955 1.00 51.00 884 ARG A N 1
ATOM 6997 C CA . ARG A 1 884 ? 35.535 23.911 25.533 1.00 51.00 884 ARG A CA 1
ATOM 6998 C C . ARG A 1 884 ? 35.730 25.127 24.601 1.00 51.00 884 ARG A C 1
ATOM 7000 O O . ARG A 1 884 ? 35.334 25.077 23.446 1.00 51.00 884 ARG A O 1
ATOM 7007 N N . HIS A 1 885 ? 36.394 26.200 25.038 1.00 49.75 885 HIS A N 1
ATOM 7008 C CA . HIS A 1 885 ? 36.677 27.409 24.239 1.00 49.75 885 HIS A CA 1
ATOM 7009 C C . HIS A 1 885 ? 37.959 27.321 23.382 1.00 49.75 885 HIS A C 1
ATOM 7011 O O . HIS A 1 885 ? 38.515 28.356 23.001 1.00 49.75 885 HIS A O 1
ATOM 7017 N N . GLY A 1 886 ? 38.432 26.101 23.093 1.00 49.22 886 GLY A N 1
ATOM 7018 C CA . GLY A 1 886 ? 39.547 25.847 22.171 1.00 49.22 886 GLY A CA 1
ATOM 7019 C C . GLY A 1 886 ? 39.334 26.464 20.774 1.00 49.22 886 GLY A C 1
ATOM 7020 O O . GLY A 1 886 ? 38.230 26.922 20.474 1.00 49.22 886 GLY A O 1
ATOM 7021 N N . PRO A 1 887 ? 40.370 26.483 19.918 1.00 41.47 887 PRO A N 1
ATOM 7022 C CA . PRO A 1 887 ? 40.443 27.276 18.682 1.00 41.47 887 PRO A CA 1
ATOM 7023 C C . PRO A 1 887 ? 39.309 27.015 17.680 1.00 41.47 887 PRO A C 1
ATOM 7025 O O . PRO A 1 887 ? 38.947 27.925 16.937 1.00 41.47 887 PRO A O 1
ATOM 7028 N N . ASN A 1 888 ? 38.672 25.840 17.721 1.00 49.03 888 ASN A N 1
ATOM 7029 C CA . ASN A 1 888 ? 37.402 25.579 17.037 1.00 49.03 888 ASN A CA 1
ATOM 7030 C C . ASN A 1 888 ? 36.254 26.230 17.813 1.00 49.03 888 ASN A C 1
ATOM 7032 O O . ASN A 1 888 ? 35.526 25.592 18.587 1.00 49.03 888 ASN A O 1
ATOM 7036 N N . ARG A 1 889 ? 36.155 27.550 17.666 1.00 51.59 889 ARG A N 1
ATOM 7037 C CA . ARG A 1 889 ? 35.105 28.362 18.273 1.00 51.59 889 ARG A CA 1
ATOM 7038 C C . ARG A 1 889 ? 33.904 28.368 17.352 1.00 51.59 889 ARG A C 1
ATOM 7040 O O . ARG A 1 889 ? 34.004 28.774 16.200 1.00 51.59 889 ARG A O 1
ATOM 7047 N N . HIS A 1 890 ? 32.762 27.932 17.879 1.00 46.56 890 HIS A N 1
ATOM 7048 C CA . HIS A 1 890 ? 31.505 27.965 17.147 1.00 46.56 890 HIS A CA 1
ATOM 7049 C C . HIS A 1 890 ? 31.192 29.396 16.726 1.00 46.56 890 HIS A C 1
ATOM 7051 O O . HIS A 1 890 ? 30.801 30.232 17.544 1.00 46.56 890 HIS A O 1
ATOM 7057 N N . TYR A 1 891 ? 31.318 29.654 15.431 1.00 42.50 891 TYR A N 1
ATOM 7058 C CA . TYR A 1 891 ? 30.794 30.854 14.811 1.00 42.50 891 TYR A CA 1
ATOM 7059 C C . TYR A 1 891 ? 29.273 30.679 14.703 1.00 42.50 891 TYR A C 1
ATOM 7061 O O . TYR A 1 891 ? 28.744 30.201 13.705 1.00 42.50 891 TYR A O 1
ATOM 7069 N N . ARG A 1 892 ? 28.544 30.968 15.790 1.00 48.41 892 ARG A N 1
ATOM 7070 C CA . ARG A 1 892 ? 27.072 30.880 15.835 1.00 48.41 892 ARG A CA 1
ATOM 7071 C C . ARG A 1 892 ? 26.462 32.098 15.133 1.00 48.41 892 ARG A C 1
ATOM 7073 O O . ARG A 1 892 ? 25.860 32.952 15.779 1.00 48.41 892 ARG A O 1
ATOM 7080 N N . ARG A 1 893 ? 26.681 32.211 13.822 1.00 43.19 893 ARG A N 1
ATOM 7081 C CA . ARG A 1 893 ? 26.184 33.291 12.959 1.00 43.19 893 ARG A CA 1
ATOM 7082 C C . ARG A 1 893 ? 25.349 32.711 11.823 1.00 43.19 893 ARG A C 1
ATOM 7084 O O . ARG A 1 893 ? 25.804 31.796 11.149 1.00 43.19 893 ARG A O 1
ATOM 7091 N N . LEU A 1 894 ? 24.152 33.253 11.593 1.00 40.31 894 LEU A N 1
ATOM 7092 C CA . LEU A 1 894 ? 23.375 32.958 10.388 1.00 40.31 894 LEU A CA 1
ATOM 7093 C C . LEU A 1 894 ? 23.883 33.822 9.227 1.00 40.31 894 LEU A C 1
ATOM 7095 O O . LEU A 1 894 ? 24.117 35.019 9.389 1.00 40.31 894 LEU A O 1
ATOM 7099 N N . VAL A 1 895 ? 24.056 33.208 8.065 1.00 41.38 895 VAL A N 1
ATOM 7100 C CA . VAL A 1 895 ? 24.821 33.752 6.948 1.00 41.38 895 VAL A CA 1
ATOM 7101 C C . VAL A 1 895 ? 24.066 33.455 5.649 1.00 41.38 895 VAL A C 1
ATOM 7103 O O . VAL A 1 895 ? 23.893 32.298 5.283 1.00 41.38 895 VAL A O 1
ATOM 7106 N N . MET A 1 896 ? 23.573 34.501 4.976 1.00 40.16 896 MET A N 1
ATOM 7107 C CA . MET A 1 896 ? 22.708 34.407 3.787 1.00 40.16 896 MET A CA 1
ATOM 7108 C C . MET A 1 896 ? 23.453 34.886 2.533 1.00 40.16 896 MET A C 1
ATOM 7110 O O . MET A 1 896 ? 23.617 36.085 2.315 1.00 40.16 896 MET A O 1
ATOM 7114 N N . LEU A 1 897 ? 23.923 33.933 1.726 1.00 40.41 897 LEU A N 1
ATOM 7115 C CA . LEU A 1 897 ? 24.760 34.168 0.545 1.00 40.41 897 LEU A CA 1
ATOM 7116 C C . LEU A 1 897 ? 24.043 34.939 -0.581 1.00 40.41 897 LEU A C 1
ATOM 7118 O O . LEU A 1 897 ? 22.878 34.685 -0.883 1.00 40.41 897 LEU A O 1
ATOM 7122 N N . GLY A 1 898 ? 24.776 35.847 -1.240 1.00 45.72 898 GLY A N 1
ATOM 7123 C CA . GLY A 1 898 ? 24.322 36.598 -2.422 1.00 45.72 898 GLY A CA 1
ATOM 7124 C C . GLY A 1 898 ? 23.564 37.900 -2.136 1.00 45.72 898 GLY A C 1
ATOM 7125 O O . GLY A 1 898 ? 23.057 38.514 -3.068 1.00 45.72 898 GLY A O 1
ATOM 7126 N N . TRP A 1 899 ? 23.455 38.318 -0.867 1.00 41.97 899 TRP A N 1
ATOM 7127 C CA . TRP A 1 899 ? 22.663 39.493 -0.466 1.00 41.97 899 TRP A CA 1
ATOM 7128 C C . TRP A 1 899 ? 23.509 40.679 0.059 1.00 41.97 899 TRP A C 1
ATOM 7130 O O . TRP A 1 899 ? 23.028 41.809 -0.024 1.00 41.97 899 TRP A O 1
ATOM 7140 N N . ARG A 1 900 ? 24.749 40.464 0.554 1.00 40.81 900 ARG A N 1
ATOM 7141 C CA . ARG A 1 900 ? 25.771 41.484 0.928 1.00 40.81 900 ARG A CA 1
ATOM 7142 C C . ARG A 1 900 ? 27.199 40.894 0.943 1.00 40.81 900 ARG A C 1
ATOM 7144 O O . ARG A 1 900 ? 27.345 39.677 1.006 1.00 40.81 900 ARG A O 1
ATOM 7151 N N . ASP A 1 901 ? 28.231 41.745 0.916 1.00 45.12 901 ASP A N 1
ATOM 7152 C CA . ASP A 1 901 ? 29.645 41.337 1.022 1.00 45.12 901 ASP A CA 1
ATOM 7153 C C . ASP A 1 901 ? 30.087 41.006 2.458 1.00 45.12 901 ASP A C 1
ATOM 7155 O O . ASP A 1 901 ? 29.532 41.514 3.438 1.00 45.12 901 ASP A O 1
ATOM 7159 N N . LEU A 1 902 ? 31.111 40.154 2.570 1.00 45.81 902 LEU A N 1
ATOM 7160 C CA . LEU A 1 902 ? 31.748 39.806 3.838 1.00 45.81 902 LEU A CA 1
ATOM 7161 C C . LEU A 1 902 ? 32.744 40.865 4.320 1.00 45.81 902 LEU A C 1
ATOM 7163 O O . LEU A 1 902 ? 33.512 41.382 3.510 1.00 45.81 902 LEU A O 1
ATOM 7167 N N . PRO A 1 903 ? 32.834 41.101 5.640 1.00 51.06 903 PRO A N 1
ATOM 7168 C CA . PRO A 1 903 ? 33.973 41.745 6.248 1.00 51.06 903 PRO A CA 1
ATOM 7169 C C . PRO A 1 903 ? 35.180 40.829 6.204 1.00 51.06 903 PRO A C 1
ATOM 7171 O O . PRO A 1 903 ? 35.071 39.604 6.093 1.00 51.06 903 PRO A O 1
ATOM 7174 N N . ALA A 1 904 ? 36.344 41.447 6.356 1.00 55.56 904 ALA A N 1
ATOM 7175 C CA . ALA A 1 904 ? 37.594 40.726 6.460 1.00 55.56 904 ALA A CA 1
ATOM 7176 C C . ALA A 1 904 ? 37.537 39.699 7.602 1.00 55.56 904 ALA A C 1
ATOM 7178 O O . ALA A 1 904 ? 36.931 39.928 8.656 1.00 55.56 904 ALA A O 1
ATOM 7179 N N . ARG A 1 905 ? 38.204 38.561 7.399 1.00 53.03 905 ARG A N 1
ATOM 7180 C CA . ARG A 1 905 ? 38.303 37.473 8.380 1.00 53.03 905 ARG A CA 1
ATOM 7181 C C . ARG A 1 905 ? 38.743 37.986 9.751 1.00 53.03 905 ARG A C 1
ATOM 7183 O O . ARG A 1 905 ? 38.199 37.573 10.766 1.00 53.03 905 ARG A O 1
ATOM 7190 N N . GLU A 1 906 ? 39.667 38.934 9.774 1.00 59.69 906 GLU A N 1
ATOM 7191 C CA . GLU A 1 906 ? 40.172 39.582 10.981 1.00 59.69 906 GLU A CA 1
ATOM 7192 C C . GLU A 1 906 ? 39.063 40.263 11.797 1.00 59.69 906 GLU A C 1
ATOM 7194 O O . GLU A 1 906 ? 39.058 40.168 13.024 1.00 59.69 906 GLU A O 1
ATOM 7199 N N . GLU A 1 907 ? 38.103 40.924 11.146 1.00 61.28 907 GLU A N 1
ATOM 7200 C CA . GLU A 1 907 ? 36.986 41.580 11.839 1.00 61.28 907 GLU A CA 1
ATOM 7201 C C . GLU A 1 907 ? 36.030 40.554 12.445 1.00 61.28 907 GLU A C 1
ATOM 7203 O O . GLU A 1 907 ? 35.579 40.710 13.581 1.00 61.28 907 GLU A O 1
ATOM 7208 N N . MET A 1 908 ? 35.780 39.467 11.718 1.00 58.16 908 MET A N 1
ATOM 7209 C CA . MET A 1 908 ? 34.963 38.350 12.184 1.00 58.16 908 MET A CA 1
ATOM 7210 C C . MET A 1 908 ? 35.590 37.647 13.400 1.00 58.16 908 MET A C 1
ATOM 7212 O O . MET A 1 908 ? 34.929 37.361 14.400 1.00 58.16 908 MET A O 1
ATOM 7216 N N . GLU A 1 909 ? 36.901 37.425 13.373 1.00 62.97 909 GLU A N 1
ATOM 7217 C CA . GLU A 1 909 ? 37.630 36.819 14.489 1.00 62.97 909 GLU A CA 1
ATOM 7218 C C . GLU A 1 909 ? 37.605 37.706 15.750 1.00 62.97 909 GLU A C 1
ATOM 7220 O O . GLU A 1 909 ? 37.415 37.198 16.859 1.00 62.97 909 GLU A O 1
ATOM 7225 N N . VAL A 1 910 ? 37.715 39.032 15.593 1.00 68.25 910 VAL A N 1
ATOM 7226 C CA . VAL A 1 910 ? 37.578 39.998 16.701 1.00 68.25 910 VAL A CA 1
ATOM 7227 C C . VAL A 1 910 ? 36.160 39.983 17.280 1.00 68.25 910 VAL A C 1
ATOM 7229 O O . VAL A 1 910 ? 35.987 39.991 18.500 1.00 68.25 910 VAL A O 1
ATOM 7232 N N . GLU A 1 911 ? 35.142 39.916 16.426 1.00 66.38 911 GLU A N 1
ATOM 7233 C CA . GLU A 1 911 ? 33.733 39.861 16.824 1.00 66.38 911 GLU A CA 1
ATOM 7234 C C . GLU A 1 911 ? 33.425 38.611 17.668 1.00 66.38 911 GLU A C 1
ATOM 7236 O O . GLU A 1 911 ? 32.830 38.708 18.747 1.00 66.38 911 GLU A O 1
ATOM 7241 N N . ALA A 1 912 ? 33.903 37.439 17.236 1.00 65.19 912 ALA A N 1
ATOM 7242 C CA . ALA A 1 912 ? 33.769 36.202 18.003 1.00 65.19 912 ALA A CA 1
ATOM 7243 C C . ALA A 1 912 ? 34.572 36.216 19.311 1.00 65.19 912 ALA A C 1
ATOM 7245 O O . ALA A 1 912 ? 34.107 35.671 20.318 1.00 65.19 912 ALA A O 1
ATOM 7246 N N . GLY A 1 913 ? 35.753 36.841 19.324 1.00 70.31 913 GLY A N 1
ATOM 7247 C CA . GLY A 1 913 ? 36.526 37.067 20.547 1.00 70.31 913 GLY A CA 1
ATOM 7248 C C . GLY A 1 913 ? 35.723 37.866 21.576 1.00 70.31 913 GLY A C 1
ATOM 7249 O O . GLY A 1 913 ? 35.515 37.404 22.699 1.00 70.31 913 GLY A O 1
ATOM 7250 N N . ASN A 1 914 ? 35.191 39.020 21.165 1.00 71.88 914 ASN A N 1
ATOM 7251 C CA . ASN A 1 914 ? 34.415 39.925 22.020 1.00 71.88 914 ASN A CA 1
ATOM 7252 C C . ASN A 1 914 ? 33.149 39.266 22.577 1.00 71.88 914 ASN A C 1
ATOM 7254 O O . ASN A 1 914 ? 32.856 39.392 23.769 1.00 71.88 914 ASN A O 1
ATOM 7258 N N . LEU A 1 915 ? 32.415 38.522 21.743 1.00 70.44 915 LEU A N 1
ATOM 7259 C CA . LEU A 1 915 ? 31.222 37.801 22.183 1.00 70.44 915 LEU A CA 1
ATOM 7260 C C . LEU A 1 915 ? 31.572 36.757 23.247 1.00 70.44 915 LEU A C 1
ATOM 7262 O O . LEU A 1 915 ? 30.934 36.703 24.297 1.00 70.44 915 LEU A O 1
ATOM 7266 N N . ASN A 1 916 ? 32.604 35.949 23.009 1.00 70.06 916 ASN A N 1
ATOM 7267 C CA . ASN A 1 916 ? 33.003 34.912 23.955 1.00 70.06 916 ASN A CA 1
ATOM 7268 C C . ASN A 1 916 ? 33.478 35.508 25.282 1.00 70.06 916 ASN A C 1
ATOM 7270 O O . ASN A 1 916 ? 33.009 35.060 26.329 1.00 70.06 916 ASN A O 1
ATOM 7274 N N . ALA A 1 917 ? 34.308 36.553 25.248 1.00 73.81 917 ALA A N 1
ATOM 7275 C CA . ALA A 1 917 ? 34.736 37.289 26.437 1.00 73.81 917 ALA A CA 1
ATOM 7276 C C . ALA A 1 917 ? 33.535 37.845 27.225 1.00 73.81 917 ALA A C 1
ATOM 7278 O O . ALA A 1 917 ? 33.425 37.626 28.434 1.00 73.81 917 ALA A O 1
ATOM 7279 N N . CYS A 1 918 ? 32.570 38.461 26.532 1.00 72.19 918 CYS A N 1
ATOM 7280 C CA . CYS A 1 918 ? 31.344 38.981 27.134 1.00 72.19 918 CYS A CA 1
ATOM 7281 C C . CYS A 1 918 ? 30.518 37.868 27.792 1.00 72.19 918 CYS A C 1
ATOM 7283 O O . CYS A 1 918 ? 30.164 37.973 28.966 1.00 72.19 918 CYS A O 1
ATOM 7285 N N . THR A 1 919 ? 30.262 36.759 27.089 1.00 70.50 919 THR A N 1
ATOM 7286 C CA . THR A 1 919 ? 29.486 35.640 27.649 1.00 70.50 919 THR A CA 1
ATOM 7287 C C . THR A 1 919 ? 30.197 34.966 28.819 1.00 70.50 919 THR A C 1
ATOM 7289 O O . THR A 1 919 ? 29.549 34.646 29.815 1.00 70.50 919 THR A O 1
ATOM 7292 N N . ARG A 1 920 ? 31.526 34.823 28.753 1.00 73.69 920 ARG A N 1
ATOM 7293 C CA . ARG A 1 920 ? 32.357 34.237 29.808 1.00 73.69 920 ARG A CA 1
ATOM 7294 C C . ARG A 1 920 ? 32.319 35.056 31.086 1.00 73.69 920 ARG A C 1
ATOM 7296 O O . ARG A 1 920 ? 32.111 34.493 32.160 1.00 73.69 920 ARG A O 1
ATOM 7303 N N . LYS A 1 921 ? 32.489 36.372 30.970 1.00 71.25 921 LYS A N 1
ATOM 7304 C CA . LYS A 1 921 ? 32.465 37.289 32.114 1.00 71.25 921 LYS A CA 1
ATOM 7305 C C . LYS A 1 921 ? 31.047 37.479 32.665 1.00 71.25 921 LYS A C 1
ATOM 7307 O O . LYS A 1 921 ? 30.865 37.548 33.876 1.00 71.25 921 LYS A O 1
ATOM 7312 N N . ARG A 1 922 ? 30.025 37.486 31.801 1.00 70.56 922 ARG A N 1
ATOM 7313 C CA . ARG A 1 922 ? 28.621 37.716 32.187 1.00 70.56 922 ARG A CA 1
ATOM 7314 C C . ARG A 1 922 ? 27.917 36.481 32.754 1.00 70.56 922 ARG A C 1
ATOM 7316 O O . ARG A 1 922 ? 27.086 36.617 33.648 1.00 70.56 922 ARG A O 1
ATOM 7323 N N . TYR A 1 923 ? 28.223 35.284 32.251 1.00 67.94 923 TYR A N 1
ATOM 7324 C CA . TYR A 1 923 ? 27.495 34.048 32.566 1.00 67.94 923 TYR A CA 1
ATOM 7325 C C . TYR A 1 923 ? 28.347 32.987 33.273 1.00 67.94 923 TYR A C 1
ATOM 7327 O O . TYR A 1 923 ? 28.191 31.809 32.982 1.00 67.94 923 TYR A O 1
ATOM 7335 N N . LEU A 1 924 ? 29.214 33.387 34.207 1.00 65.38 924 LEU A N 1
ATOM 7336 C CA . LEU A 1 924 ? 30.110 32.560 35.044 1.00 65.38 924 LEU A CA 1
ATOM 7337 C C . LEU A 1 924 ? 30.146 31.045 34.724 1.00 65.38 924 LEU A C 1
ATOM 7339 O O . LEU A 1 924 ? 30.925 30.627 33.876 1.00 65.38 924 LEU A O 1
ATOM 7343 N N . GLU A 1 925 ? 29.314 30.217 35.367 1.00 62.59 925 GLU A N 1
ATOM 7344 C CA . GLU A 1 925 ? 29.345 28.747 35.224 1.00 62.59 925 GLU A CA 1
ATOM 7345 C C . GLU A 1 925 ? 29.108 28.226 33.800 1.00 62.59 925 GLU A C 1
ATOM 7347 O O . GLU A 1 925 ? 29.679 27.209 33.417 1.00 62.59 925 GLU A O 1
ATOM 7352 N N . GLN A 1 926 ? 28.240 28.878 33.026 1.00 58.22 926 GLN A N 1
ATOM 7353 C CA . GLN A 1 926 ? 27.857 28.414 31.687 1.00 58.22 926 GLN A CA 1
ATOM 7354 C C . GLN A 1 926 ? 28.690 29.104 30.604 1.00 58.22 926 GLN A C 1
ATOM 7356 O O . GLN A 1 926 ? 29.228 28.443 29.726 1.00 58.22 926 GLN A O 1
ATOM 7361 N N . GLY A 1 927 ? 28.895 30.412 30.735 1.00 60.75 927 GLY A N 1
ATOM 7362 C CA . GLY A 1 927 ? 29.721 31.228 29.852 1.00 60.75 927 GLY A CA 1
ATOM 7363 C C . GLY A 1 927 ? 31.210 30.878 29.872 1.00 60.75 927 GLY A C 1
ATOM 7364 O O . GLY A 1 927 ? 31.885 31.121 28.879 1.00 60.75 927 GLY A O 1
ATOM 7365 N N . LYS A 1 928 ? 31.741 30.308 30.970 1.00 62.34 928 LYS A N 1
ATOM 7366 C CA . LYS A 1 928 ? 33.107 29.740 31.014 1.00 62.34 928 LYS A CA 1
ATOM 7367 C C . LYS A 1 928 ? 33.218 28.373 30.325 1.00 62.34 928 LYS A C 1
ATOM 7369 O O . LYS A 1 928 ? 34.334 27.902 30.102 1.00 62.34 928 LYS A O 1
ATOM 7374 N N . LYS A 1 929 ? 32.089 27.706 30.055 1.00 56.75 929 LYS A N 1
ATOM 7375 C CA . LYS A 1 929 ? 32.034 26.368 29.444 1.00 56.75 929 LYS A CA 1
ATOM 7376 C C . LYS A 1 929 ? 31.701 26.437 27.951 1.00 56.75 929 LYS A C 1
ATOM 7378 O O . LYS A 1 929 ? 32.260 25.652 27.191 1.00 56.75 929 LYS A O 1
ATOM 7383 N N . HIS A 1 930 ? 30.826 27.354 27.532 1.00 59.50 930 HIS A N 1
ATOM 7384 C CA . HIS A 1 930 ? 30.395 27.555 26.143 1.00 59.50 930 HIS A CA 1
ATOM 7385 C C . HIS A 1 930 ? 29.907 28.993 25.903 1.00 59.50 930 HIS A C 1
ATOM 7387 O O . HIS A 1 930 ? 29.627 29.740 26.838 1.00 59.50 930 HIS A O 1
ATOM 7393 N N . SER A 1 931 ? 29.806 29.403 24.634 1.00 57.91 931 SER A N 1
ATOM 7394 C CA . SER A 1 931 ? 29.203 30.689 24.258 1.00 57.91 931 SER A CA 1
ATOM 7395 C C . SER A 1 931 ? 27.725 30.685 24.660 1.00 57.91 931 SER A C 1
ATOM 7397 O O . SER A 1 931 ? 26.916 29.964 24.071 1.00 57.91 931 SER A O 1
ATOM 7399 N N . TYR A 1 932 ? 27.366 31.470 25.674 1.00 59.19 932 TYR A N 1
ATOM 7400 C CA . TYR A 1 932 ? 26.059 31.386 26.327 1.00 59.19 932 TYR A CA 1
ATOM 7401 C C . TYR A 1 932 ? 25.328 32.727 26.291 1.00 59.19 932 TYR A C 1
ATOM 7403 O O . TYR A 1 932 ? 25.884 33.741 26.688 1.00 59.19 932 TYR A O 1
ATOM 7411 N N . PHE A 1 933 ? 24.080 32.749 25.819 1.00 60.53 933 PHE A N 1
ATOM 7412 C CA . PHE A 1 933 ? 23.330 33.995 25.590 1.00 60.53 933 PHE A CA 1
ATOM 7413 C C . PHE A 1 933 ? 21.828 33.830 25.862 1.00 60.53 933 PHE A C 1
ATOM 7415 O O . PHE A 1 933 ? 20.979 34.338 25.134 1.00 60.53 933 PHE A O 1
ATOM 7422 N N . ILE A 1 934 ? 21.476 33.117 26.938 1.00 54.47 934 ILE A N 1
ATOM 7423 C CA . ILE A 1 934 ? 20.076 32.787 27.259 1.00 54.47 934 ILE A CA 1
ATOM 7424 C C . ILE A 1 934 ? 19.170 34.019 27.425 1.00 54.47 934 ILE A C 1
ATOM 7426 O O . ILE A 1 934 ? 17.995 33.962 27.071 1.00 54.47 934 ILE A O 1
ATOM 7430 N N . TYR A 1 935 ? 19.704 35.144 27.912 1.00 52.44 935 TYR A N 1
ATOM 7431 C CA . TYR A 1 935 ? 18.937 36.387 28.060 1.00 52.44 935 TYR A CA 1
ATOM 7432 C C . TYR A 1 935 ? 19.030 37.315 26.841 1.00 52.44 935 TYR A C 1
ATOM 7434 O O . TYR A 1 935 ? 18.274 38.280 26.767 1.00 52.44 935 TYR A O 1
ATOM 7442 N N . ASP A 1 936 ? 19.912 37.020 25.882 1.00 55.97 936 ASP A N 1
ATOM 7443 C CA . ASP A 1 936 ? 20.144 37.837 24.682 1.00 55.97 936 ASP A CA 1
ATOM 7444 C C . ASP A 1 936 ? 19.617 37.151 23.394 1.00 55.97 936 ASP A C 1
ATOM 7446 O O . ASP A 1 936 ? 19.638 37.741 22.317 1.00 55.97 936 ASP A O 1
ATOM 7450 N N . TYR A 1 937 ? 19.085 35.924 23.507 1.00 57.56 937 TYR A N 1
ATOM 7451 C CA . TYR A 1 937 ? 18.672 35.046 22.400 1.00 57.56 937 TYR A CA 1
ATOM 7452 C C . TYR A 1 937 ? 17.589 35.635 21.479 1.00 57.56 937 TYR A C 1
ATOM 7454 O O . TYR A 1 937 ? 17.686 35.520 20.260 1.00 57.56 937 TYR A O 1
ATOM 7462 N N . ILE A 1 938 ? 16.565 36.291 22.038 1.00 57.84 938 ILE A N 1
ATOM 7463 C CA . ILE A 1 938 ? 15.477 36.884 21.234 1.00 57.84 938 ILE A CA 1
ATOM 7464 C C . ILE A 1 938 ? 15.984 38.097 20.448 1.00 57.84 938 ILE A C 1
ATOM 7466 O O . ILE A 1 938 ? 15.752 38.192 19.248 1.00 57.84 938 ILE A O 1
ATOM 7470 N N . ALA A 1 939 ? 16.761 38.969 21.095 1.00 58.38 939 ALA A N 1
ATOM 7471 C CA . ALA A 1 939 ? 17.359 40.122 20.426 1.00 58.38 939 ALA A CA 1
ATOM 7472 C C . ALA A 1 939 ? 18.334 39.702 19.309 1.00 58.38 939 ALA A C 1
ATOM 7474 O O . ALA A 1 939 ? 18.465 40.402 18.304 1.00 58.38 939 ALA A O 1
ATOM 7475 N N . TYR A 1 940 ? 18.994 38.549 19.467 1.00 58.75 940 TYR A N 1
ATOM 7476 C CA . TYR A 1 940 ? 19.810 37.960 18.413 1.00 58.75 940 TYR A CA 1
ATOM 7477 C C . TYR A 1 940 ? 18.962 37.522 17.211 1.00 58.75 940 TYR A C 1
ATOM 7479 O O . TYR A 1 940 ? 19.298 37.909 16.103 1.00 58.75 940 TYR A O 1
ATOM 7487 N N . ILE A 1 941 ? 17.851 36.799 17.402 1.00 61.03 941 ILE A N 1
ATOM 7488 C CA . ILE A 1 941 ? 16.960 36.343 16.309 1.00 61.03 941 ILE A CA 1
ATOM 7489 C C . ILE A 1 941 ? 16.319 37.510 15.543 1.00 61.03 941 ILE A C 1
ATOM 7491 O O . ILE A 1 941 ? 16.208 37.456 14.317 1.00 61.03 941 ILE A O 1
ATOM 7495 N N . ASP A 1 942 ? 15.949 38.584 16.242 1.00 63.78 942 ASP A N 1
ATOM 7496 C CA . ASP A 1 942 ? 15.357 39.774 15.620 1.00 63.78 942 ASP A CA 1
ATOM 7497 C C . ASP A 1 942 ? 16.300 40.442 14.609 1.00 63.78 942 ASP A C 1
ATOM 7499 O O . ASP A 1 942 ? 15.845 41.129 13.693 1.00 63.78 942 ASP A O 1
ATOM 7503 N N . THR A 1 943 ? 17.612 40.257 14.772 1.00 55.41 943 THR A N 1
ATOM 7504 C CA . THR A 1 943 ? 18.632 40.920 13.954 1.00 55.41 943 THR A CA 1
ATOM 7505 C C . THR A 1 943 ? 18.682 40.333 12.530 1.00 55.41 943 THR A C 1
ATOM 7507 O O . THR A 1 943 ? 18.354 41.076 11.603 1.00 55.41 943 THR A O 1
ATOM 7510 N N . PRO A 1 944 ? 18.909 39.016 12.310 1.00 54.16 944 PRO A N 1
ATOM 7511 C CA . PRO A 1 944 ? 18.802 38.401 10.986 1.00 54.16 944 PRO A CA 1
ATOM 7512 C C . PRO A 1 944 ? 17.456 38.641 10.298 1.00 54.16 944 PRO A C 1
ATOM 7514 O O . PRO A 1 944 ? 17.409 38.802 9.086 1.00 54.16 944 PRO A O 1
ATOM 7517 N N . MET A 1 945 ? 16.347 38.688 11.042 1.00 61.81 945 MET A N 1
ATOM 7518 C CA . MET A 1 945 ? 15.027 38.923 10.448 1.00 61.81 945 MET A CA 1
ATOM 7519 C C . MET A 1 945 ? 14.913 40.322 9.843 1.00 61.81 945 MET A C 1
ATOM 7521 O O . MET A 1 945 ? 14.501 40.450 8.691 1.00 61.81 945 MET A O 1
ATOM 7525 N N . LYS A 1 946 ? 15.344 41.353 10.581 1.00 62.94 946 LYS A N 1
ATOM 7526 C CA . LYS A 1 946 ? 15.391 42.727 10.064 1.00 62.94 946 LYS A CA 1
ATOM 7527 C C . LYS A 1 946 ? 16.287 42.833 8.835 1.00 62.94 946 LYS A C 1
ATOM 7529 O O . LYS A 1 946 ? 15.902 43.476 7.862 1.00 62.94 946 LYS A O 1
ATOM 7534 N N . ASP A 1 947 ? 17.440 42.170 8.855 1.00 53.97 947 ASP A N 1
ATOM 7535 C CA . ASP A 1 947 ? 18.396 42.214 7.745 1.00 53.97 947 ASP A CA 1
ATOM 7536 C C . ASP A 1 947 ? 17.869 41.526 6.474 1.00 53.97 947 ASP A C 1
ATOM 7538 O O . ASP A 1 947 ? 18.203 41.927 5.358 1.00 53.97 947 ASP A O 1
ATOM 7542 N N . LEU A 1 948 ? 16.972 40.549 6.625 1.00 55.78 948 LEU A N 1
ATOM 7543 C CA . LEU A 1 948 ? 16.255 39.899 5.524 1.00 55.78 948 LEU A CA 1
ATOM 7544 C C . LEU A 1 948 ? 15.022 40.670 5.038 1.00 55.78 948 LEU A C 1
ATOM 7546 O O . LEU A 1 948 ? 14.347 40.223 4.110 1.00 55.78 948 LEU A O 1
ATOM 7550 N N . GLY A 1 949 ? 14.732 41.828 5.635 1.00 59.66 949 GLY A N 1
ATOM 7551 C CA . GLY A 1 949 ? 13.523 42.604 5.363 1.00 59.66 949 GLY A CA 1
ATOM 7552 C C . GLY A 1 949 ? 12.250 41.969 5.927 1.00 59.66 949 GLY A C 1
ATOM 7553 O O . GLY A 1 949 ? 11.156 42.402 5.577 1.00 59.66 949 GLY A O 1
ATOM 7554 N N . LEU A 1 950 ? 12.388 40.956 6.787 1.00 68.62 950 LEU A N 1
ATOM 7555 C CA . LEU A 1 950 ? 11.287 40.276 7.460 1.00 68.62 950 LEU A CA 1
ATOM 7556 C C . LEU A 1 950 ? 10.873 41.053 8.705 1.00 68.62 950 LEU A C 1
ATOM 7558 O O . LEU A 1 950 ? 11.706 41.653 9.386 1.00 68.62 950 LEU A O 1
ATOM 7562 N N . ASN A 1 951 ? 9.593 40.989 9.057 1.00 77.88 951 ASN A N 1
ATOM 7563 C CA . ASN A 1 951 ? 9.098 41.619 10.268 1.00 77.88 951 ASN A CA 1
ATOM 7564 C C . ASN A 1 951 ? 9.568 40.841 11.519 1.00 77.88 951 ASN A C 1
ATOM 7566 O O . ASN A 1 951 ? 9.110 39.719 11.745 1.00 77.88 951 ASN A O 1
ATOM 7570 N N . PRO A 1 952 ? 10.441 41.408 12.374 1.00 68.69 952 PRO A N 1
ATOM 7571 C CA . PRO A 1 952 ? 10.878 40.750 13.608 1.00 68.69 952 PRO A CA 1
ATOM 7572 C C . PRO A 1 952 ? 9.743 40.633 14.635 1.00 68.69 952 PRO A C 1
ATOM 7574 O O . PRO A 1 952 ? 9.764 39.737 15.471 1.00 68.69 952 PRO A O 1
ATOM 7577 N N . PHE A 1 953 ? 8.722 41.491 14.542 1.00 78.25 953 PHE A N 1
ATOM 7578 C CA . PHE A 1 953 ? 7.581 41.504 15.448 1.00 78.25 953 PHE A CA 1
ATOM 7579 C C . PHE A 1 953 ? 6.530 40.485 14.992 1.00 78.25 953 PHE A C 1
ATOM 7581 O O . PHE A 1 953 ? 5.829 40.681 13.996 1.00 78.25 953 PHE A O 1
ATOM 7588 N N . ARG A 1 954 ? 6.427 39.363 15.707 1.00 77.25 954 ARG A N 1
ATOM 7589 C CA . ARG A 1 954 ? 5.547 38.231 15.365 1.00 77.25 954 ARG A CA 1
ATOM 7590 C C . ARG A 1 954 ? 4.197 38.230 16.063 1.00 77.25 954 ARG A C 1
ATOM 7592 O O . ARG A 1 954 ? 3.347 37.378 15.803 1.00 77.25 954 ARG A O 1
ATOM 7599 N N . LYS A 1 955 ? 3.969 39.172 16.963 1.00 71.19 955 LYS A N 1
ATOM 7600 C CA . LYS A 1 955 ? 2.723 39.332 17.695 1.00 71.19 955 LYS A CA 1
ATOM 7601 C C . LYS A 1 955 ? 1.826 40.319 16.977 1.00 71.19 955 LYS A C 1
ATOM 7603 O O . LYS A 1 955 ? 2.251 41.300 16.385 1.00 71.19 955 LYS A O 1
ATOM 7608 N N . SER A 1 956 ? 0.525 40.092 17.121 1.00 70.75 956 SER A N 1
ATOM 7609 C CA . SER A 1 956 ? -0.509 40.870 16.434 1.00 70.75 956 SER A CA 1
ATOM 7610 C C . SER A 1 956 ? -0.522 42.372 16.771 1.00 70.75 956 SER A C 1
ATOM 7612 O O . SER A 1 956 ? -1.323 43.093 16.189 1.00 70.75 956 SER A O 1
ATOM 7614 N N . ASN A 1 957 ? 0.243 42.829 17.774 1.00 71.00 957 ASN A N 1
ATOM 7615 C CA . ASN A 1 957 ? 0.430 44.244 18.106 1.00 71.00 957 ASN A CA 1
ATOM 7616 C C . ASN A 1 957 ? 1.598 44.469 19.089 1.00 71.00 957 ASN A C 1
ATOM 7618 O O . ASN A 1 957 ? 2.007 43.558 19.810 1.00 71.00 957 ASN A O 1
ATOM 7622 N N . VAL A 1 958 ? 2.037 45.730 19.183 1.00 50.84 958 VAL A N 1
ATOM 7623 C CA . VAL A 1 958 ? 3.146 46.211 20.031 1.00 50.84 958 VAL A CA 1
ATOM 7624 C C . VAL A 1 958 ? 2.949 45.906 21.523 1.00 50.84 958 VAL A C 1
ATOM 7626 O O . VAL A 1 958 ? 3.908 45.623 22.232 1.00 50.84 958 VAL A O 1
ATOM 7629 N N . PHE A 1 959 ? 1.714 45.893 22.029 1.00 55.09 959 PHE A N 1
ATOM 7630 C CA . PHE A 1 959 ? 1.474 45.564 23.439 1.00 55.09 959 PHE A CA 1
ATOM 7631 C C . PHE A 1 959 ? 1.744 44.079 23.718 1.00 55.09 959 PHE A C 1
ATOM 7633 O O . PHE A 1 959 ? 2.319 43.714 24.741 1.00 55.09 959 PHE A O 1
ATOM 7640 N N . LYS A 1 960 ? 1.378 43.196 22.784 1.00 54.53 960 LYS A N 1
ATOM 7641 C CA . LYS A 1 960 ? 1.703 41.771 22.893 1.00 54.53 960 LYS A CA 1
ATOM 7642 C C . LYS A 1 960 ? 3.188 41.502 22.681 1.00 54.53 960 LYS A C 1
ATOM 7644 O O . LYS A 1 960 ? 3.709 40.628 23.361 1.00 54.53 960 LYS A O 1
ATOM 7649 N N . GLU A 1 961 ? 3.858 42.261 21.820 1.00 61.22 961 GLU A N 1
ATOM 7650 C CA . GLU A 1 961 ? 5.318 42.195 21.663 1.00 61.22 961 GLU A CA 1
ATOM 7651 C C . GLU A 1 961 ? 6.065 42.391 22.986 1.00 61.22 961 GLU A C 1
ATOM 7653 O O . GLU A 1 961 ? 7.015 41.678 23.291 1.00 61.22 961 GLU A O 1
ATOM 7658 N N . TRP A 1 962 ? 5.599 43.327 23.813 1.00 44.62 962 TRP A N 1
ATOM 7659 C CA . TRP A 1 962 ? 6.298 43.718 25.037 1.00 44.62 962 TRP A CA 1
ATOM 7660 C C . TRP A 1 962 ? 5.964 42.846 26.251 1.00 44.62 962 TRP A C 1
ATOM 7662 O O . TRP A 1 962 ? 6.778 42.721 27.167 1.00 44.62 962 TRP A O 1
ATOM 7672 N N . PHE A 1 963 ? 4.768 42.253 26.286 1.00 46.97 963 PHE A N 1
ATOM 7673 C CA . PHE A 1 963 ? 4.231 41.632 27.503 1.00 46.97 963 PHE A CA 1
ATOM 7674 C C . PHE A 1 963 ? 3.812 40.166 27.338 1.00 46.97 963 PHE A C 1
ATOM 7676 O O . PHE A 1 963 ? 3.482 39.510 28.329 1.00 46.97 963 PHE A O 1
ATOM 7683 N N . VAL A 1 964 ? 3.840 39.619 26.117 1.00 48.66 964 VAL A N 1
ATOM 7684 C CA . VAL A 1 964 ? 3.498 38.218 25.838 1.00 48.66 964 VAL A CA 1
ATOM 7685 C C . VAL A 1 964 ? 4.730 37.472 25.341 1.00 48.66 964 VAL A C 1
ATOM 7687 O O . VAL A 1 964 ? 5.353 37.856 24.360 1.00 48.66 964 VAL A O 1
ATOM 7690 N N . ARG A 1 965 ? 5.057 36.350 25.993 1.00 46.38 965 ARG A N 1
ATOM 7691 C CA . ARG A 1 965 ? 6.204 35.517 25.603 1.00 46.38 965 ARG A CA 1
ATOM 7692 C C . ARG A 1 965 ? 6.071 35.011 24.162 1.00 46.38 965 ARG A C 1
ATOM 7694 O O . ARG A 1 965 ? 5.004 34.535 23.757 1.00 46.38 965 ARG A O 1
ATOM 7701 N N . TYR A 1 966 ? 7.180 35.062 23.433 1.00 53.88 966 TYR A N 1
ATOM 7702 C CA . TYR A 1 966 ? 7.358 34.373 22.160 1.00 53.88 966 TYR A CA 1
ATOM 7703 C C . TYR A 1 966 ? 7.326 32.846 22.343 1.00 53.88 966 TYR A C 1
ATOM 7705 O O . TYR A 1 966 ? 7.796 32.317 23.352 1.00 53.88 966 TYR A O 1
ATOM 7713 N N . LYS A 1 967 ? 6.730 32.149 21.376 1.00 57.38 967 LYS A N 1
ATOM 7714 C CA . LYS A 1 967 ? 6.604 30.693 21.244 1.00 57.38 967 LYS A CA 1
ATOM 7715 C C . LYS A 1 967 ? 6.932 30.304 19.792 1.00 57.38 967 LYS A C 1
ATOM 7717 O O . LYS A 1 967 ? 6.745 31.133 18.902 1.00 57.38 967 LYS A O 1
ATOM 7722 N N . PRO A 1 968 ? 7.326 29.049 19.506 1.00 52.59 968 PRO A N 1
ATOM 7723 C CA . PRO A 1 968 ? 7.642 28.616 18.138 1.00 52.59 968 PRO A CA 1
ATOM 7724 C C . PRO A 1 968 ? 6.525 28.898 17.120 1.00 52.59 968 PRO A C 1
ATOM 7726 O O . PRO A 1 968 ? 6.792 29.331 16.004 1.00 52.59 968 PRO A O 1
ATOM 7729 N N . SER A 1 969 ? 5.260 28.764 17.535 1.00 60.94 969 SER A N 1
ATOM 7730 C CA . SER A 1 969 ? 4.086 29.037 16.696 1.00 60.94 969 SER A CA 1
ATOM 7731 C C . SER A 1 969 ? 3.973 30.484 16.202 1.00 60.94 969 SER A C 1
ATOM 7733 O O . SER A 1 969 ? 3.265 30.726 15.228 1.00 60.94 969 SER A O 1
ATOM 7735 N N . ASP A 1 970 ? 4.619 31.450 16.865 1.00 69.50 970 ASP A N 1
ATOM 7736 C CA . ASP A 1 970 ? 4.612 32.852 16.428 1.00 69.50 970 ASP A CA 1
ATOM 7737 C C . ASP A 1 970 ? 5.462 33.059 15.164 1.00 69.50 970 ASP A C 1
ATOM 7739 O O . ASP A 1 970 ? 5.202 33.969 14.387 1.00 69.50 970 ASP A O 1
ATOM 7743 N N . TYR A 1 971 ? 6.427 32.176 14.901 1.00 68.31 971 TYR A N 1
ATOM 7744 C CA . TYR A 1 971 ? 7.298 32.247 13.726 1.00 68.31 971 TYR A CA 1
ATOM 7745 C C . TYR A 1 971 ? 6.769 31.440 12.531 1.00 68.31 971 TYR A C 1
ATOM 7747 O O . TYR A 1 971 ? 7.437 31.380 11.505 1.00 68.31 971 TYR A O 1
ATOM 7755 N N . LYS A 1 972 ? 5.568 30.845 12.615 1.00 69.38 972 LYS A N 1
ATOM 7756 C CA . LYS A 1 972 ? 5.026 29.936 11.582 1.00 69.38 972 LYS A CA 1
ATOM 7757 C C . LYS A 1 972 ? 4.926 30.547 10.176 1.00 69.38 972 LYS A C 1
ATOM 7759 O O . LYS A 1 972 ? 4.936 29.812 9.204 1.00 69.38 972 LYS A O 1
ATOM 7764 N N . THR A 1 973 ? 4.818 31.873 10.077 1.00 70.69 973 THR A N 1
ATOM 7765 C CA . THR A 1 973 ? 4.648 32.604 8.810 1.00 70.69 973 THR A CA 1
ATOM 7766 C C . THR A 1 973 ? 5.961 33.157 8.250 1.00 70.69 973 THR A C 1
ATOM 7768 O O . THR A 1 973 ? 5.942 33.857 7.243 1.00 70.69 973 THR A O 1
ATOM 7771 N N . ILE A 1 974 ? 7.102 32.904 8.906 1.00 74.06 974 ILE A N 1
ATOM 7772 C CA . ILE A 1 974 ? 8.394 33.493 8.518 1.00 74.06 974 ILE A CA 1
ATOM 7773 C C . ILE A 1 974 ? 8.851 33.036 7.129 1.00 74.06 974 ILE A C 1
ATOM 7775 O O . ILE A 1 974 ? 9.417 33.826 6.378 1.00 74.06 974 ILE A O 1
ATOM 7779 N N . LEU A 1 975 ? 8.576 31.776 6.780 1.00 65.56 975 LEU A N 1
ATOM 7780 C CA . LEU A 1 975 ? 8.940 31.207 5.487 1.00 65.56 975 LEU A CA 1
ATOM 7781 C C . LEU A 1 975 ? 8.086 31.806 4.365 1.00 65.56 975 LEU A C 1
ATOM 7783 O O . LEU A 1 975 ? 8.624 32.182 3.327 1.00 65.56 975 LEU A O 1
ATOM 7787 N N . ASP A 1 976 ? 6.784 31.969 4.603 1.00 76.00 976 ASP A N 1
ATOM 7788 C CA . ASP A 1 976 ? 5.856 32.574 3.643 1.00 76.00 976 ASP A CA 1
ATOM 7789 C C . ASP A 1 976 ? 6.213 34.040 3.371 1.00 76.00 976 ASP A C 1
ATOM 7791 O O . ASP A 1 976 ? 6.264 34.473 2.219 1.00 76.00 976 ASP A O 1
ATOM 7795 N N . GLU A 1 977 ? 6.530 34.794 4.428 1.00 74.38 977 GLU A N 1
ATOM 7796 C CA . GLU A 1 977 ? 6.978 36.186 4.332 1.00 74.38 977 GLU A CA 1
ATOM 7797 C C . GLU A 1 977 ? 8.291 36.297 3.540 1.00 74.38 977 GLU A C 1
ATOM 7799 O O . GLU A 1 977 ? 8.417 37.137 2.647 1.00 74.38 977 GLU A O 1
ATOM 7804 N N . TYR A 1 978 ? 9.242 35.394 3.795 1.00 69.31 978 TYR A N 1
ATOM 7805 C CA . TYR A 1 978 ? 10.507 35.325 3.066 1.00 69.31 978 TYR A CA 1
ATOM 7806 C C . TYR A 1 978 ? 10.323 34.986 1.582 1.00 69.31 978 TYR A C 1
ATOM 7808 O O . TYR A 1 978 ? 10.887 35.661 0.716 1.00 69.31 978 TYR A O 1
ATOM 7816 N N . LEU A 1 979 ? 9.492 33.993 1.257 1.00 69.81 979 LEU A N 1
ATOM 7817 C CA . LEU A 1 979 ? 9.188 33.623 -0.128 1.00 69.81 979 LEU A CA 1
ATOM 7818 C C . LEU A 1 979 ? 8.422 34.730 -0.870 1.00 69.81 979 LEU A C 1
ATOM 7820 O O . LEU A 1 979 ? 8.612 34.901 -2.076 1.00 69.81 979 LEU A O 1
ATOM 7824 N N . SER A 1 980 ? 7.583 35.495 -0.167 1.00 76.12 980 SER A N 1
ATOM 7825 C CA . SER A 1 980 ? 6.879 36.656 -0.723 1.00 76.12 980 SER A CA 1
ATOM 7826 C C . SER A 1 980 ? 7.843 37.797 -1.059 1.00 76.12 980 SER A C 1
ATOM 7828 O O . SER A 1 980 ? 7.791 38.334 -2.164 1.00 76.12 980 SER A O 1
ATOM 7830 N N . LEU A 1 981 ? 8.765 38.139 -0.151 1.00 72.50 981 LEU A N 1
ATOM 7831 C CA . LEU A 1 981 ? 9.798 39.151 -0.409 1.00 72.50 981 LEU A CA 1
ATOM 7832 C C . LEU A 1 981 ? 10.730 38.745 -1.559 1.00 72.50 981 LEU A C 1
ATOM 7834 O O . LEU A 1 981 ? 11.135 39.598 -2.351 1.00 72.50 981 LEU A O 1
ATOM 7838 N N . ARG A 1 982 ? 11.042 37.448 -1.687 1.00 65.19 982 ARG A N 1
ATOM 7839 C CA . ARG A 1 982 ? 11.872 36.921 -2.781 1.00 65.19 982 ARG A CA 1
ATOM 7840 C C . ARG A 1 982 ? 11.193 37.064 -4.144 1.00 65.19 982 ARG A C 1
ATOM 7842 O O . ARG A 1 982 ? 11.843 37.523 -5.080 1.00 65.19 982 ARG A O 1
ATOM 7849 N N . ARG A 1 983 ? 9.904 36.719 -4.246 1.00 70.06 983 ARG A N 1
ATOM 7850 C CA . ARG A 1 983 ? 9.115 36.905 -5.477 1.00 70.06 983 ARG A CA 1
ATOM 7851 C C . ARG A 1 983 ? 9.062 38.374 -5.884 1.00 70.06 983 ARG A C 1
ATOM 7853 O O . ARG A 1 983 ? 9.379 38.703 -7.021 1.00 70.06 983 ARG A O 1
ATOM 7860 N N . HIS A 1 984 ? 8.804 39.259 -4.923 1.00 69.31 984 HIS A N 1
ATOM 7861 C CA . HIS A 1 984 ? 8.711 40.689 -5.195 1.00 69.31 984 HIS A CA 1
ATOM 7862 C C . HIS A 1 984 ? 10.050 41.315 -5.628 1.00 69.31 984 HIS A C 1
ATOM 7864 O O . HIS A 1 984 ? 10.079 42.172 -6.507 1.00 69.31 984 HIS A O 1
ATOM 7870 N N . ARG A 1 985 ? 11.191 40.865 -5.079 1.00 60.78 985 ARG A N 1
ATOM 7871 C CA . ARG A 1 985 ? 12.515 41.293 -5.576 1.00 60.78 985 ARG A CA 1
ATOM 7872 C C . ARG A 1 985 ? 12.817 40.786 -6.983 1.00 60.78 985 ARG A C 1
ATOM 7874 O O . ARG A 1 985 ? 13.341 41.562 -7.770 1.00 60.78 985 ARG A O 1
ATOM 7881 N N . GLN A 1 986 ? 12.473 39.539 -7.307 1.00 58.69 986 GLN A N 1
ATOM 7882 C CA . GLN A 1 986 ? 12.669 38.992 -8.657 1.00 58.69 986 GLN A CA 1
ATOM 7883 C C . GLN A 1 986 ? 11.814 39.726 -9.702 1.00 58.69 986 GLN A C 1
ATOM 7885 O O . GLN A 1 986 ? 12.289 39.978 -10.806 1.00 58.69 986 GLN A O 1
ATOM 7890 N N . GLU A 1 987 ? 10.599 40.145 -9.339 1.00 64.31 987 GLU A N 1
ATOM 7891 C CA . GLU A 1 987 ? 9.739 41.001 -10.168 1.00 64.31 987 GLU A CA 1
ATOM 7892 C C . GLU A 1 987 ? 10.331 42.406 -10.363 1.00 64.31 987 GLU A C 1
ATOM 7894 O O . GLU A 1 987 ? 10.317 42.925 -11.474 1.00 64.31 987 GLU A O 1
ATOM 7899 N N . ILE A 1 988 ? 10.901 43.016 -9.315 1.00 61.34 988 ILE A N 1
ATOM 7900 C CA . ILE A 1 988 ? 11.538 44.344 -9.392 1.00 61.34 988 ILE A CA 1
ATOM 7901 C C . ILE A 1 988 ? 12.859 44.301 -10.177 1.00 61.34 988 ILE A C 1
ATOM 7903 O O . ILE A 1 988 ? 13.146 45.222 -10.939 1.00 61.34 988 ILE A O 1
ATOM 7907 N N . GLU A 1 989 ? 13.675 43.259 -10.010 1.00 55.16 989 GLU A N 1
ATOM 7908 C CA . GLU A 1 989 ? 14.921 43.067 -10.767 1.00 55.16 989 GLU A CA 1
ATOM 7909 C C . GLU A 1 989 ? 14.636 42.713 -12.237 1.00 55.16 989 GLU A C 1
ATOM 7911 O O . GLU A 1 989 ? 15.313 43.235 -13.124 1.00 55.16 989 GLU A O 1
ATOM 7916 N N . GLY A 1 990 ? 13.572 41.948 -12.513 1.00 50.47 990 GLY A N 1
ATOM 7917 C CA . GLY A 1 990 ? 13.048 41.723 -13.865 1.00 50.47 990 GLY A CA 1
ATOM 7918 C C . GLY A 1 990 ? 12.489 42.997 -14.514 1.00 50.47 990 GLY A C 1
ATOM 7919 O O . GLY A 1 990 ? 12.839 43.314 -15.648 1.00 50.47 990 GLY A O 1
ATOM 7920 N N . ALA A 1 991 ? 11.716 43.798 -13.773 1.00 50.88 991 ALA A N 1
ATOM 7921 C CA . ALA A 1 991 ? 11.158 45.068 -14.248 1.00 50.88 991 ALA A CA 1
ATOM 7922 C C . ALA A 1 991 ? 12.221 46.165 -14.438 1.00 50.88 991 ALA A C 1
ATOM 7924 O O . ALA A 1 991 ? 12.081 47.018 -15.315 1.00 50.88 991 ALA A O 1
ATOM 7925 N N . LYS A 1 992 ? 13.312 46.151 -13.658 1.00 45.97 992 LYS A N 1
ATOM 7926 C CA . LYS A 1 992 ? 14.495 46.995 -13.909 1.00 45.97 992 LYS A CA 1
ATOM 7927 C C . LYS A 1 992 ? 15.280 46.542 -15.143 1.00 45.97 992 LYS A C 1
ATOM 7929 O O . LYS A 1 992 ? 15.873 47.390 -15.804 1.00 45.97 992 LYS A O 1
ATOM 7934 N N . GLY A 1 993 ? 15.248 45.253 -15.486 1.00 43.38 993 GLY A N 1
ATOM 7935 C CA . GLY A 1 993 ? 15.797 44.733 -16.741 1.00 43.38 993 GLY A CA 1
ATOM 7936 C C . GLY A 1 993 ? 15.032 45.200 -17.986 1.00 43.38 993 GLY A C 1
ATOM 7937 O O . GLY A 1 993 ? 15.649 45.428 -19.026 1.00 43.38 993 GLY A O 1
ATOM 7938 N N . GLU A 1 994 ? 13.715 45.408 -17.876 1.00 45.41 994 GLU A N 1
ATOM 7939 C CA . GLU A 1 994 ? 12.872 45.904 -18.977 1.00 45.41 994 GLU A CA 1
ATOM 7940 C C . GLU A 1 994 ? 12.799 47.443 -19.050 1.00 45.41 994 GLU A C 1
ATOM 7942 O O . GLU A 1 994 ? 12.878 47.999 -20.144 1.00 45.41 994 GLU A O 1
ATOM 7947 N N . ASN A 1 995 ? 12.760 48.156 -17.916 1.00 42.00 995 ASN A N 1
ATOM 7948 C CA . ASN A 1 995 ? 12.730 49.631 -17.887 1.00 42.00 995 ASN A CA 1
ATOM 7949 C C . ASN A 1 995 ? 14.120 50.300 -17.902 1.00 42.00 995 ASN A C 1
ATOM 7951 O O . ASN A 1 995 ? 14.215 51.497 -18.156 1.00 42.00 995 ASN A O 1
ATOM 7955 N N . GLY A 1 996 ? 15.213 49.550 -17.720 1.00 37.84 996 GLY A N 1
ATOM 7956 C CA . GLY A 1 996 ? 16.593 50.027 -17.916 1.00 37.84 996 GLY A CA 1
ATOM 7957 C C . GLY A 1 996 ? 17.021 50.164 -19.385 1.00 37.84 996 GLY A C 1
ATOM 7958 O O . GLY A 1 996 ? 18.170 50.497 -19.661 1.00 37.84 996 GLY A O 1
ATOM 7959 N N . LYS A 1 997 ? 16.114 49.909 -20.340 1.00 39.72 997 LYS A N 1
ATOM 7960 C CA . LYS A 1 997 ? 16.278 50.269 -21.760 1.00 39.72 997 LYS A CA 1
ATOM 7961 C C . LYS A 1 997 ? 15.523 51.546 -22.156 1.00 39.72 997 LYS A C 1
ATOM 7963 O O . LYS A 1 997 ? 15.544 51.908 -23.330 1.00 39.72 997 LYS A O 1
ATOM 7968 N N . ALA A 1 998 ? 14.893 52.239 -21.205 1.00 37.16 998 ALA A N 1
ATOM 7969 C CA . ALA A 1 998 ? 14.216 53.511 -21.448 1.00 37.16 998 ALA A CA 1
ATOM 7970 C C . ALA A 1 998 ? 14.264 54.457 -20.227 1.00 37.16 998 ALA A C 1
ATOM 7972 O O . ALA A 1 998 ? 13.222 54.918 -19.770 1.00 37.16 998 ALA A O 1
ATOM 7973 N N . ALA A 1 999 ? 15.464 54.742 -19.706 1.00 32.59 999 ALA A N 1
ATOM 7974 C CA . ALA A 1 999 ? 15.823 55.988 -19.008 1.00 32.59 999 ALA A CA 1
ATOM 7975 C C . ALA A 1 999 ? 17.345 56.093 -18.861 1.00 32.59 999 ALA A C 1
ATOM 7977 O O . ALA A 1 999 ? 17.941 55.117 -18.349 1.00 32.59 999 ALA A O 1
#

InterPro domains:
  IPR006710 Glycoside hydrolase, family 43 [PF04616] (484-627)
  IPR011483 Cellulose-binding Sde182, nucleoside hydrolase-like domain [PF07632] (53-321)
  IPR013783 Immunoglobulin-like fold [G3DSA:2.60.40.10] (379-489)
  IPR023296 Glycosyl hydrolase, five-bladed beta-propeller domain superfamily [SSF75005] (485-673)
  IPR036452 Ribonucleoside hydrolase-like [G3DSA:3.90.245.10] (50-378)
  IPR048527 Cellulose-binding Sde182, C-terminal domain [PF21027] (408-475)
  IPR051795 Glycosyl Hydrolase Family 43 [PTHR42812] (484-637)

Secondary structure (DSSP, 8-state):
-----------------------------------------TTTTTTTSSPEEEEEEE-TTSSHHHHHHHHHHHHTTTTEEEEEEEE---SSSSS---HHHHHHHHHHHHHHHHHHHHTS-TTSPPPPHHHHHTTEEE--SS-GGGGGGSPPPHHHHHHHHHHHT--SSSPEEEEESS--HHHHHHHHHHHHHS-HHHHHHHHHTEEEEESS--STHHHHHHHH-TTSEEEE---STT-GGG-GGGGGT-HHHHT-STTSS-SGGGSHHHHHHHTS-HHHHTTSPPPSSSS-TTGGGTGGGS-SSS--TT-GGG-BTTB-EEES-TTSS--EEEE--EEEE-TTS-EEEESTHHHHTTHHHHHHHHHHHHHHHH---GGGS----B--BTTB-SSS-------TT-EEEEE-TT-B-SS-PPPP-------TTSTTTSSSTT---TT--------SS-SSEEEEESSTTSSEEEEEE-SSTTTT--S---EEEEEEEGGGTEEEEEEESSTTS--EEEEEESS---TT-EEEE-TTS-EEEEEEEE-TTSS-EEEEEEEE-TTSSEEEEEEEEE--TTT---EEEEEEEETTEEEEEEE-SS----SS--S------SSTTS----S------SS----SEEEEEEEEE-TT--TT-EEEEEE-SSEEEEEEEEEETTEEEEEEEEEEEE-TTTTT-EEEEEEEEEEEE--SSEEEEEEEEE-SSSPEEEEEEESSSS--EE-SPPEE-----S-SHHHHHHHHHHHHHHHHHHHS--TTS-THHHHTSPP-------SSSEEE-TTS-EEE-S------SSS-TTTTS-HHHHHHTT-S--TTS--HHHHHHHHHHHHHHHHSGGGTTPPPPS--S---S--S-SSS--------TTSSPPPPHHHHHHHHHHHHHHHHHHSHHHHTTS---TTTHHHHHHHHHHHTT--S--SSSHHHHHHS---GGGGTTHHHHHHHHHHHHHHHHHHHHHHTT--

Mean predicted aligned error: 22.2 Å

Sequence (999 aa):
MDLTASAALNYTMPNMFSQLVGAFALFTALPFAQTAPSHDKQCSTARTEHKRRLFVLTDISNEPDDQMSLVRLLTYANEIDIQGISVTTSTWMPDKIDYESVVGVLDGYKKVVNNLNANVPSYAPYPSYKYLLDRVHKGHPVYGRKSLNMSLSDGAKALVKVADKASVGDPLTVSVWGGSAILAEALQHVSRTRSEDAVDAFVEKLRVYAISDQDDTGIWIRLRYPQLFYVVSLHGFSEYTVAAWNGISGEEYRNFDHGGPDSSIVSNDWLEKNIRLGPLGSHYLNWSFIMEGDTPAFLPLVQNGLGDVNHPEWGSWGGRYTLLDHTNQSRVYADTSDYVVGANGKAFTSKFATIWRWRKDYQFDFAARMKWTVNSKYSENNHQPVAIVNGSCGTAPLKLKYKPGSSIVLDASNSWDPDGDDLTYDWFHYREPGGAYGRGLEGFDPSLKMKPVLTPKSPNVNITSIKDNRSIVKLETAKSLNDYHKTQKKFYWLSCIQKNGKTYVYTAPKIEGTWTKASTISNYCLYDAGLLIDDDDSIYVSSGQWTPNGAKSQTWISKLDKNLQVEKQETVFKSNQELGYIEGSRFYKINGTYFLWLTNPGGPYDSWHRVLKNNGKPIKGSGSPHQGAFVETPEGDYYPQSNVTIELNYSSMVDGDRAGLVSLRYDAGWIGIAKDGSSITLQIVDNAAIDPDNSFVTTSKGNLIASKSISGSKIWLRYQISTVSPNRSTFLYSTDRKTFVKFGQDHITKQGGRNVLGRLLANVYWRTANYISVSHADYRRTPDIEKLRPRPYSDGLSHEGLVNLKSEHCIAGDIVIHCTGFDKGDDEFEPSLRCELGLEYDPKEFSRWIMLDEKADRTVDDLLPYLRDAPSQYGDCNVTKRTRHGPNRHYRRLVMLGWRDLPAREEMEVEAGNLNACTRKRYLEQGKKHSYFIYDYIAYIDTPMKDLGLNPFRKSNVFKEWFVRYKPSDYKTILDEYLSLRRHRQEIEGAKGENGKAA

Nearest PDB structures (foldseek):
  2yhg-assembly1_A  TM=8.537E-01  e=1.611E-26  Saccharophagus degradans 2-40
  3zxl-assembly2_B  TM=7.636E-01  e=7.075E-14  Mycothermus thermophilus
  3zxj-assembly2_B  TM=7.107E-01  e=5.003E-14  Mycothermus thermophilus
  6mly-assembly3_C  TM=6.163E-01  e=7.988E-09  Bacteroides eggerthii
  5z5d-assembly1_A  TM=6.206E-01  e=1.519E-06  Geobacillus thermoleovorans

Organism: NCBI:txid1567544